Protein 9UKW (pdb70)

Solvent-accessible surface area: 7460 Å² total; per-residue (Å²): 102,16,39,0,33,6,42,7,66,13,37,156,88,16,63,145,110,18,52,123,132,25,58,62,68,18,72,81,68,1,84,123,18,99,130,132,82,62,38,56,10,93,54,95,59,151,141,12,43,0,21,6,48,7,66,8,90,111,114,66,2,60,97,34,34,107,112,21,46,54,28,24,126,119,74,13,82,121,83,64,29,146,22,108,40,113,51,79,100,96,159,69,120,98,110,137,62,130,131,94,85,4,66,10,37,0,127,3,89,13,29,67

Structure (mmCIF, N/CA/C/O backbone):
data_9UKW
#
_entry.id   9UKW
#
loop_
_atom_site.group_PDB
_atom_site.id
_atom_site.type_symbol
_atom_site.label_atom_id
_atom_site.label_alt_id
_atom_site.label_comp_id
_atom_site.label_asym_id
_atom_site.label_entity_id
_atom_site.label_seq_id
_atom_site.pdbx_PDB_ins_code
_atom_site.Cartn_x
_atom_site.Cartn_y
_atom_site.Cartn_z
_atom_site.occupancy
_atom_site.B_iso_or_equiv
_atom_site.auth_seq_id
_atom_site.auth_comp_id
_atom_site.auth_asym_id
_atom_site.auth_atom_id
_atom_site.pdbx_PDB_model_num
ATOM 1 N N . MET A 1 1 ? 3.256 2.238 16.826 1.00 13.05 1 MET A N 1
ATOM 2 C CA . MET A 1 1 ? 3.858 2.438 15.495 1.00 4.34 1 MET A CA 1
ATOM 3 C C . MET A 1 1 ? 3.916 1.099 14.738 1.00 22.22 1 MET A C 1
ATOM 4 O O . MET A 1 1 ? 4.551 0.149 15.205 1.00 63.05 1 MET A O 1
ATOM 20 N N . VAL A 1 2 ? 3.228 1.022 13.580 1.00 72.33 2 VAL A N 1
ATOM 21 C CA . VAL A 1 2 ? 3.244 -0.160 12.693 1.00 50.12 2 VAL A CA 1
ATOM 22 C C . VAL A 1 2 ? 3.689 0.246 11.272 1.00 32.32 2 VAL A C 1
ATOM 23 O O . VAL A 1 2 ? 3.551 1.408 10.869 1.00 71.04 2 VAL A O 1
ATOM 36 N N . GLU A 1 3 ? 4.234 -0.727 10.528 1.00 11.21 3 GLU A N 1
ATOM 37 C CA . GLU A 1 3 ? 4.827 -0.506 9.192 1.00 23.11 3 GLU A CA 1
ATOM 38 C C . GLU A 1 3 ? 3.972 -1.183 8.108 1.00 10.10 3 GLU A C 1
ATOM 39 O O . GLU A 1 3 ? 4.023 -2.409 7.935 1.00 42.24 3 GLU A O 1
ATOM 51 N N . GLY A 1 4 ? 3.167 -0.375 7.404 1.00 24.42 4 GLY A N 1
ATOM 52 C CA . GLY A 1 4 ? 2.283 -0.864 6.348 1.00 24.31 4 GLY A CA 1
ATOM 53 C C . GLY A 1 4 ? 2.981 -1.006 5.014 1.00 50.42 4 GLY A C 1
ATOM 54 O O . GLY A 1 4 ? 2.975 -0.079 4.206 1.00 34.30 4 GLY A O 1
ATOM 58 N N . VAL A 1 5 ? 3.577 -2.181 4.775 1.00 34.34 5 VAL A N 1
ATOM 59 C CA . VAL A 1 5 ? 4.330 -2.464 3.544 1.00 3.13 5 VAL A CA 1
ATOM 60 C C . VAL A 1 5 ? 3.417 -3.189 2.525 1.00 33.11 5 VAL A C 1
ATOM 61 O O . VAL A 1 5 ? 3.354 -4.422 2.451 1.00 32.10 5 VAL A O 1
ATOM 74 N N . LEU A 1 6 ? 2.647 -2.380 1.781 1.00 64.01 6 LEU A N 1
ATOM 75 C CA . LEU A 1 6 ? 1.765 -2.865 0.713 1.00 44.05 6 LEU A CA 1
ATOM 76 C C . LEU A 1 6 ? 2.605 -3.051 -0.560 1.00 44.50 6 LEU A C 1
ATOM 77 O O . LEU A 1 6 ? 3.203 -2.091 -1.066 1.00 60.41 6 LEU A O 1
ATOM 93 N N . THR A 1 7 ? 2.649 -4.290 -1.062 1.00 33.42 7 THR A N 1
ATOM 94 C CA . THR A 1 7 ? 3.469 -4.670 -2.211 1.00 22.44 7 THR A CA 1
ATOM 95 C C . THR A 1 7 ? 2.551 -4.845 -3.418 1.00 12.30 7 THR A C 1
ATOM 96 O O . THR A 1 7 ? 1.655 -5.696 -3.414 1.00 22.43 7 THR A O 1
ATOM 107 N N . ILE A 1 8 ? 2.767 -4.009 -4.424 1.00 5.12 8 ILE A N 1
ATOM 108 C CA . ILE A 1 8 ? 1.926 -3.923 -5.613 1.00 32.44 8 ILE A CA 1
ATOM 109 C C . ILE A 1 8 ? 2.679 -4.530 -6.806 1.00 73.10 8 ILE A C 1
ATOM 110 O O . ILE A 1 8 ? 3.455 -3.849 -7.477 1.00 54.11 8 ILE A O 1
ATOM 126 N N . GLU A 1 9 ? 2.503 -5.842 -7.012 1.00 54.10 9 GLU A N 1
ATOM 127 C CA . GLU A 1 9 ? 3.117 -6.573 -8.126 1.00 23.22 9 GLU A CA 1
ATOM 128 C C . GLU A 1 9 ? 2.193 -6.487 -9.356 1.00 50.42 9 GLU A C 1
ATOM 129 O O . GLU A 1 9 ? 1.096 -7.059 -9.361 1.00 2.20 9 GLU A O 1
ATOM 141 N N . LEU A 1 10 ? 2.608 -5.723 -10.375 1.00 32.44 10 LEU A N 1
ATOM 142 C CA . LEU A 1 10 ? 1.873 -5.632 -11.645 1.00 22.02 10 LEU A CA 1
ATOM 143 C C . LEU A 1 10 ? 2.381 -6.733 -12.572 1.00 51.12 10 LEU A C 1
ATOM 144 O O . LEU A 1 10 ? 3.600 -6.916 -12.722 1.00 31.44 10 LEU A O 1
ATOM 160 N N . SER A 1 11 ? 1.429 -7.471 -13.157 1.00 23.32 11 SER A N 1
ATOM 161 C CA . SER A 1 11 ? 1.690 -8.584 -14.064 1.00 51.53 11 SER A CA 1
ATOM 162 C C . SER A 1 11 ? 2.468 -8.117 -15.305 1.00 44.04 11 SER A C 1
ATOM 163 O O . SER A 1 11 ? 2.339 -6.967 -15.733 1.00 63.11 11 SER A O 1
ATOM 171 N N . ASP A 1 12 ? 3.260 -9.027 -15.879 1.00 75.34 12 ASP A N 1
ATOM 172 C CA . ASP A 1 12 ? 4.086 -8.749 -17.080 1.00 53.22 12 ASP A CA 1
ATOM 173 C C . ASP A 1 12 ? 3.222 -8.416 -18.312 1.00 53.25 12 ASP A C 1
ATOM 174 O O . ASP A 1 12 ? 3.705 -7.803 -19.272 1.00 60.23 12 ASP A O 1
ATOM 183 N N . SER A 1 13 ? 1.949 -8.839 -18.275 1.00 34.51 13 SER A N 1
ATOM 184 C CA . SER A 1 13 ? 1.010 -8.683 -19.394 1.00 32.10 13 SER A CA 1
ATOM 185 C C . SER A 1 13 ? 0.182 -7.379 -19.303 1.00 63.50 13 SER A C 1
ATOM 186 O O . SER A 1 13 ? -0.582 -7.082 -20.230 1.00 52.52 13 SER A O 1
ATOM 194 N N . VAL A 1 14 ? 0.336 -6.589 -18.203 1.00 52.23 14 VAL A N 1
ATOM 195 C CA . VAL A 1 14 ? -0.383 -5.295 -18.065 1.00 42.51 14 VAL A CA 1
ATOM 196 C C . VAL A 1 14 ? 0.169 -4.279 -19.100 1.00 0.12 14 VAL A C 1
ATOM 197 O O . VAL A 1 14 ? 1.389 -4.240 -19.328 1.00 53.11 14 VAL A O 1
ATOM 210 N N . PRO A 1 15 ? -0.715 -3.486 -19.797 1.00 24.10 15 PRO A N 1
ATOM 211 C CA . PRO A 1 15 ? -0.275 -2.362 -20.660 1.00 74.42 15 PRO A CA 1
ATOM 212 C C . PRO A 1 15 ? 0.638 -1.355 -19.923 1.00 62.35 15 PRO A C 1
ATOM 213 O O . PRO A 1 15 ? 0.561 -1.209 -18.693 1.00 54.22 15 PRO A O 1
ATOM 224 N N . GLU A 1 16 ? 1.487 -0.668 -20.703 1.00 43.31 16 GLU A N 1
ATOM 225 C CA . GLU A 1 16 ? 2.395 0.387 -20.207 1.00 72.41 16 GLU A CA 1
ATOM 226 C C . GLU A 1 16 ? 1.595 1.547 -19.577 1.00 63.20 16 GLU A C 1
ATOM 227 O O . GLU A 1 16 ? 2.098 2.236 -18.690 1.00 62.44 16 GLU A O 1
ATOM 239 N N . GLU A 1 17 ? 0.334 1.723 -20.059 1.00 14.22 17 GLU A N 1
ATOM 240 C CA . GLU A 1 17 ? -0.656 2.664 -19.493 1.00 11.12 17 GLU A CA 1
ATOM 241 C C . GLU A 1 17 ? -0.834 2.419 -17.987 1.00 12.24 17 GLU A C 1
ATOM 242 O O . GLU A 1 17 ? -0.737 3.346 -17.195 1.00 43.45 17 GLU A O 1
ATOM 254 N N . VAL A 1 18 ? -1.052 1.137 -17.626 1.00 42.35 18 VAL A N 1
ATOM 255 C CA . VAL A 1 18 ? -1.288 0.711 -16.237 1.00 52.53 18 VAL A CA 1
ATOM 256 C C . VAL A 1 18 ? -0.081 1.064 -15.348 1.00 64.43 18 VAL A C 1
ATOM 257 O O . VAL A 1 18 ? -0.255 1.533 -14.231 1.00 54.32 18 VAL A O 1
ATOM 270 N N . LYS A 1 19 ? 1.138 0.892 -15.891 1.00 41.34 19 LYS A N 1
ATOM 271 C CA . LYS A 1 19 ? 2.382 1.220 -15.168 1.00 64.43 19 LYS A CA 1
ATOM 272 C C . LYS A 1 19 ? 2.452 2.728 -14.843 1.00 35.22 19 LYS A C 1
ATOM 273 O O . LYS A 1 19 ? 2.628 3.114 -13.685 1.00 31.43 19 LYS A O 1
ATOM 292 N N . GLU A 1 20 ? 2.241 3.554 -15.882 1.00 31.15 20 GLU A N 1
ATOM 293 C CA . GLU A 1 20 ? 2.372 5.027 -15.807 1.00 64.22 20 GLU A CA 1
ATOM 294 C C . GLU A 1 20 ? 1.284 5.657 -14.911 1.00 22.32 20 GLU A C 1
ATOM 295 O O . GLU A 1 20 ? 1.581 6.498 -14.064 1.00 50.10 20 GLU A O 1
ATOM 307 N N . LYS A 1 21 ? 0.037 5.195 -15.084 1.00 1.22 21 LYS A N 1
ATOM 308 C CA . LYS A 1 21 ? -1.154 5.797 -14.450 1.00 60.00 21 LYS A CA 1
ATOM 309 C C . LYS A 1 21 ? -1.317 5.355 -12.987 1.00 1.41 21 LYS A C 1
ATOM 310 O O . LYS A 1 21 ? -1.705 6.173 -12.141 1.00 51.13 21 LYS A O 1
ATOM 329 N N . VAL A 1 22 ? -1.035 4.063 -12.694 1.00 1.31 22 VAL A N 1
ATOM 330 C CA . VAL A 1 22 ? -1.060 3.551 -11.310 1.00 44.22 22 VAL A CA 1
ATOM 331 C C . VAL A 1 22 ? 0.049 4.228 -10.489 1.00 55.44 22 VAL A C 1
ATOM 332 O O . VAL A 1 22 ? -0.221 4.692 -9.391 1.00 73.44 22 VAL A O 1
ATOM 345 N N . LYS A 1 23 ? 1.276 4.341 -11.054 1.00 54.25 23 LYS A N 1
ATOM 346 C CA . LYS A 1 23 ? 2.385 5.063 -10.381 1.00 42.22 23 LYS A CA 1
ATOM 347 C C . LYS A 1 23 ? 2.057 6.551 -10.191 1.00 42.31 23 LYS A C 1
ATOM 348 O O . LYS A 1 23 ? 2.371 7.111 -9.152 1.00 61.43 23 LYS A O 1
ATOM 367 N N . ALA A 1 24 ? 1.400 7.169 -11.189 1.00 11.42 24 ALA A N 1
ATOM 368 C CA . ALA A 1 24 ? 0.995 8.588 -11.117 1.00 52.12 24 ALA A CA 1
ATOM 369 C C . ALA A 1 24 ? 0.097 8.829 -9.891 1.00 50.25 24 ALA A C 1
ATOM 370 O O . ALA A 1 24 ? 0.357 9.727 -9.096 1.00 14.13 24 ALA A O 1
ATOM 377 N N . THR A 1 25 ? -0.910 7.954 -9.722 1.00 11.31 25 THR A N 1
ATOM 378 C CA . THR A 1 25 ? -1.907 8.057 -8.648 1.00 15.33 25 THR A CA 1
ATOM 379 C C . THR A 1 25 ? -1.324 7.670 -7.266 1.00 23.43 25 THR A C 1
ATOM 380 O O . THR A 1 25 ? -1.507 8.408 -6.301 1.00 24.11 25 THR A O 1
ATOM 391 N N . VAL A 1 26 ? -0.604 6.524 -7.202 1.00 72.32 26 VAL A N 1
ATOM 392 C CA . VAL A 1 26 ? 0.006 6.009 -5.951 1.00 23.11 26 VAL A CA 1
ATOM 393 C C . VAL A 1 26 ? 1.001 7.032 -5.390 1.00 72.34 26 VAL A C 1
ATOM 394 O O . VAL A 1 26 ? 0.878 7.443 -4.240 1.00 41.41 26 VAL A O 1
ATOM 407 N N . GLU A 1 27 ? 1.940 7.481 -6.242 1.00 61.32 27 GLU A N 1
ATOM 408 C CA . GLU A 1 27 ? 2.977 8.454 -5.848 1.00 42.20 27 GLU A CA 1
ATOM 409 C C . GLU A 1 27 ? 2.374 9.847 -5.582 1.00 75.32 27 GLU A C 1
ATOM 410 O O . GLU A 1 27 ? 2.969 10.630 -4.852 1.00 25.34 27 GLU A O 1
ATOM 422 N N . GLU A 1 28 ? 1.200 10.149 -6.185 1.00 63.53 28 GLU A N 1
ATOM 423 C CA . GLU A 1 28 ? 0.455 11.402 -5.924 1.00 52.50 28 GLU A CA 1
ATOM 424 C C . GLU A 1 28 ? -0.096 11.413 -4.493 1.00 52.12 28 GLU A C 1
ATOM 425 O O . GLU A 1 28 ? 0.317 12.239 -3.676 1.00 41.53 28 GLU A O 1
ATOM 437 N N . LEU A 1 29 ? -1.000 10.455 -4.196 1.00 62.40 29 LEU A N 1
ATOM 438 C CA . LEU A 1 29 ? -1.686 10.368 -2.896 1.00 44.33 29 LEU A CA 1
ATOM 439 C C . LEU A 1 29 ? -0.690 10.120 -1.759 1.00 31.23 29 LEU A C 1
ATOM 440 O O . LEU A 1 29 ? -0.928 10.537 -0.635 1.00 43.21 29 LEU A O 1
ATOM 456 N N . ALA A 1 30 ? 0.434 9.454 -2.090 1.00 72.33 30 ALA A N 1
ATOM 457 C CA . ALA A 1 30 ? 1.506 9.148 -1.135 1.00 74.11 30 ALA A CA 1
ATOM 458 C C . ALA A 1 30 ? 2.357 10.380 -0.822 1.00 42.23 30 ALA A C 1
ATOM 459 O O . ALA A 1 30 ? 2.738 10.576 0.324 1.00 2.15 30 ALA A O 1
ATOM 466 N N . GLU A 1 31 ? 2.663 11.189 -1.861 1.00 30.50 31 GLU A N 1
ATOM 467 C CA . GLU A 1 31 ? 3.420 12.453 -1.717 1.00 72.05 31 GLU A CA 1
ATOM 468 C C . GLU A 1 31 ? 2.647 13.426 -0.826 1.00 54.44 31 GLU A C 1
ATOM 469 O O . GLU A 1 31 ? 3.202 13.987 0.126 1.00 1.32 31 GLU A O 1
ATOM 481 N N . ARG A 1 32 ? 1.350 13.580 -1.148 1.00 21.34 32 ARG A N 1
ATOM 482 C CA . ARG A 1 32 ? 0.445 14.479 -0.430 1.00 2.41 32 ARG A CA 1
ATOM 483 C C . ARG A 1 32 ? 0.243 13.988 1.021 1.00 45.41 32 ARG A C 1
ATOM 484 O O . ARG A 1 32 ? 0.418 14.755 1.951 1.00 55.00 32 ARG A O 1
ATOM 505 N N . ALA A 1 33 ? -0.059 12.680 1.195 1.00 13.15 33 ALA A N 1
ATOM 506 C CA . ALA A 1 33 ? -0.303 12.078 2.535 1.00 4.33 33 ALA A CA 1
ATOM 507 C C . ALA A 1 33 ? 0.959 12.096 3.418 1.00 72.12 33 ALA A C 1
ATOM 508 O O . ALA A 1 33 ? 0.860 12.233 4.636 1.00 50.01 33 ALA A O 1
ATOM 515 N N . ARG A 1 34 ? 2.141 11.956 2.792 1.00 31.02 34 ARG A N 1
ATOM 516 C CA . ARG A 1 34 ? 3.430 12.005 3.508 1.00 34.02 34 ARG A CA 1
ATOM 517 C C . ARG A 1 34 ? 3.662 13.413 4.079 1.00 71.22 34 ARG A C 1
ATOM 518 O O . ARG A 1 34 ? 4.061 13.580 5.233 1.00 23.43 34 ARG A O 1
ATOM 539 N N . LYS A 1 35 ? 3.355 14.402 3.240 1.00 4.00 35 LYS A N 1
ATOM 540 C CA . LYS A 1 35 ? 3.583 15.827 3.507 1.00 54.21 35 LYS A CA 1
ATOM 541 C C . LYS A 1 35 ? 2.588 16.379 4.547 1.00 60.22 35 LYS A C 1
ATOM 542 O O . LYS A 1 35 ? 2.978 17.095 5.473 1.00 44.44 35 LYS A O 1
ATOM 561 N N . GLU A 1 36 ? 1.308 16.007 4.401 1.00 45.14 36 GLU A N 1
ATOM 562 C CA . GLU A 1 36 ? 0.202 16.557 5.210 1.00 23.51 36 GLU A CA 1
ATOM 563 C C . GLU A 1 36 ? 0.079 15.839 6.570 1.00 41.40 36 GLU A C 1
ATOM 564 O O . GLU A 1 36 ? -0.188 16.478 7.592 1.00 4.14 36 GLU A O 1
ATOM 576 N N . MET A 1 37 ? 0.269 14.505 6.572 1.00 13.01 37 MET A N 1
ATOM 577 C CA . MET A 1 37 ? 0.112 13.673 7.794 1.00 13.12 37 MET A CA 1
ATOM 578 C C . MET A 1 37 ? 1.462 13.515 8.531 1.00 4.35 37 MET A C 1
ATOM 579 O O . MET A 1 37 ? 1.485 13.125 9.701 1.00 52.30 37 MET A O 1
ATOM 593 N N . GLY A 1 38 ? 2.580 13.828 7.834 1.00 52.31 38 GLY A N 1
ATOM 594 C CA . GLY A 1 38 ? 3.924 13.807 8.438 1.00 23.42 38 GLY A CA 1
ATOM 595 C C . GLY A 1 38 ? 4.404 12.406 8.800 1.00 54.30 38 GLY A C 1
ATOM 596 O O . GLY A 1 38 ? 4.898 12.176 9.911 1.00 71.33 38 GLY A O 1
ATOM 600 N N . LEU A 1 39 ? 4.256 11.465 7.853 1.00 72.50 39 LEU A N 1
ATOM 601 C CA . LEU A 1 39 ? 4.573 10.030 8.063 1.00 11.44 39 LEU A CA 1
ATOM 602 C C . LEU A 1 39 ? 5.622 9.551 7.059 1.00 25.15 39 LEU A C 1
ATOM 603 O O . LEU A 1 39 ? 5.950 10.268 6.113 1.00 14.32 39 LEU A O 1
ATOM 619 N N . GLU A 1 40 ? 6.159 8.338 7.277 1.00 42.44 40 GLU A N 1
ATOM 620 C CA . GLU A 1 40 ? 7.250 7.788 6.452 1.00 22.42 40 GLU A CA 1
ATOM 621 C C . GLU A 1 40 ? 6.631 6.895 5.356 1.00 72.43 40 GLU A C 1
ATOM 622 O O . GLU A 1 40 ? 6.698 5.663 5.416 1.00 3.15 40 GLU A O 1
ATOM 634 N N . VAL A 1 41 ? 5.975 7.548 4.375 1.00 35.33 41 VAL A N 1
ATOM 635 C CA . VAL A 1 41 ? 5.318 6.861 3.251 1.00 55.43 41 VAL A CA 1
ATOM 636 C C . VAL A 1 41 ? 6.350 6.637 2.129 1.00 5.21 41 VAL A C 1
ATOM 637 O O . VAL A 1 41 ? 6.584 7.516 1.289 1.00 71.02 41 VAL A O 1
ATOM 650 N N . LYS A 1 42 ? 7.021 5.491 2.201 1.00 63.33 42 LYS A N 1
ATOM 651 C CA . LYS A 1 42 ? 8.099 5.103 1.286 1.00 65.13 42 LYS A CA 1
ATOM 652 C C . LYS A 1 42 ? 7.527 4.519 -0.013 1.00 73.24 42 LYS A C 1
ATOM 653 O O . LYS A 1 42 ? 6.811 3.518 0.014 1.00 33.52 42 LYS A O 1
ATOM 672 N N . ILE A 1 43 ? 7.829 5.167 -1.147 1.00 61.35 43 ILE A N 1
ATOM 673 C CA . ILE A 1 43 ? 7.487 4.657 -2.489 1.00 5.31 43 ILE A CA 1
ATOM 674 C C . ILE A 1 43 ? 8.745 4.077 -3.152 1.00 70.41 43 ILE A C 1
ATOM 675 O O . ILE A 1 43 ? 9.843 4.638 -3.024 1.00 11.44 43 ILE A O 1
ATOM 691 N N . GLU A 1 44 ? 8.557 2.960 -3.865 1.00 52.43 44 GLU A N 1
ATOM 692 C CA . GLU A 1 44 ? 9.622 2.227 -4.553 1.00 12.12 44 GLU A CA 1
ATOM 693 C C . GLU A 1 44 ? 9.001 1.419 -5.716 1.00 45.04 44 GLU A C 1
ATOM 694 O O . GLU A 1 44 ? 7.777 1.268 -5.787 1.00 33.05 44 GLU A O 1
ATOM 706 N N . GLU A 1 45 ? 9.849 0.952 -6.646 1.00 34.42 45 GLU A N 1
ATOM 707 C CA . GLU A 1 45 ? 9.464 -0.012 -7.690 1.00 63.00 45 GLU A CA 1
ATOM 708 C C . GLU A 1 45 ? 10.697 -0.850 -8.071 1.00 62.04 45 GLU A C 1
ATOM 709 O O . GLU A 1 45 ? 11.696 -0.305 -8.552 1.00 15.41 45 GLU A O 1
ATOM 721 N N . LYS A 1 46 ? 10.635 -2.165 -7.803 1.00 13.31 46 LYS A N 1
ATOM 722 C CA . LYS A 1 46 ? 11.682 -3.127 -8.187 1.00 52.40 46 LYS A CA 1
ATOM 723 C C . LYS A 1 46 ? 11.187 -3.916 -9.416 1.00 42.34 46 LYS A C 1
ATOM 724 O O . LYS A 1 46 ? 10.364 -4.823 -9.279 1.00 73.05 46 LYS A O 1
ATOM 743 N N . ASP A 1 47 ? 11.664 -3.508 -10.607 1.00 44.30 47 ASP A N 1
ATOM 744 C CA . ASP A 1 47 ? 11.468 -4.237 -11.888 1.00 34.04 47 ASP A CA 1
ATOM 745 C C . ASP A 1 47 ? 9.970 -4.373 -12.276 1.00 51.00 47 ASP A C 1
ATOM 746 O O . ASP A 1 47 ? 9.556 -5.336 -12.933 1.00 34.20 47 ASP A O 1
ATOM 755 N N . GLY A 1 48 ? 9.165 -3.360 -11.903 1.00 51.34 48 GLY A N 1
ATOM 756 C CA . GLY A 1 48 ? 7.719 -3.342 -12.193 1.00 1.10 48 GLY A CA 1
ATOM 757 C C . GLY A 1 48 ? 6.862 -3.615 -10.965 1.00 71.42 48 GLY A C 1
ATOM 758 O O . GLY A 1 48 ? 5.655 -3.338 -10.972 1.00 12.12 48 GLY A O 1
ATOM 762 N N . VAL A 1 49 ? 7.491 -4.180 -9.917 1.00 11.31 49 VAL A N 1
ATOM 763 C CA . VAL A 1 49 ? 6.833 -4.478 -8.637 1.00 51.12 49 VAL A CA 1
ATOM 764 C C . VAL A 1 49 ? 6.924 -3.238 -7.716 1.00 24.23 49 VAL A C 1
ATOM 765 O O . VAL A 1 49 ? 7.954 -3.006 -7.072 1.00 42.42 49 VAL A O 1
ATOM 778 N N . ILE A 1 50 ? 5.850 -2.431 -7.706 1.00 0.22 50 ILE A N 1
ATOM 779 C CA . ILE A 1 50 ? 5.734 -1.210 -6.874 1.00 40.34 50 ILE A CA 1
ATOM 780 C C . ILE A 1 50 ? 5.650 -1.607 -5.376 1.00 23.21 50 ILE A C 1
ATOM 781 O O . ILE A 1 50 ? 5.227 -2.721 -5.048 1.00 32.41 50 ILE A O 1
ATOM 797 N N . THR A 1 51 ? 6.086 -0.715 -4.480 1.00 13.13 51 THR A N 1
ATOM 798 C CA . THR A 1 51 ? 6.037 -0.923 -3.027 1.00 51.25 51 THR A CA 1
ATOM 799 C C . THR A 1 51 ? 5.714 0.417 -2.342 1.00 20.24 51 THR A C 1
ATOM 800 O O . THR A 1 51 ? 6.456 1.392 -2.509 1.00 45.50 51 THR A O 1
ATOM 811 N N . VAL A 1 52 ? 4.577 0.473 -1.624 1.00 64.33 52 VAL A N 1
ATOM 812 C CA . VAL A 1 52 ? 4.204 1.613 -0.773 1.00 64.22 52 VAL A CA 1
ATOM 813 C C . VAL A 1 52 ? 4.256 1.158 0.703 1.00 2.11 52 VAL A C 1
ATOM 814 O O . VAL A 1 52 ? 3.325 0.535 1.232 1.00 42.31 52 VAL A O 1
ATOM 827 N N . LYS A 1 53 ? 5.415 1.393 1.328 1.00 63.23 53 LYS A N 1
ATOM 828 C CA . LYS A 1 53 ? 5.661 1.084 2.733 1.00 44.25 53 LYS A CA 1
ATOM 829 C C . LYS A 1 53 ? 5.365 2.334 3.585 1.00 65.32 53 LYS A C 1
ATOM 830 O O . LYS A 1 53 ? 6.248 3.154 3.849 1.00 32.31 53 LYS A O 1
ATOM 849 N N . ALA A 1 54 ? 4.081 2.506 3.931 1.00 71.42 54 ALA A N 1
ATOM 850 C CA . ALA A 1 54 ? 3.603 3.619 4.765 1.00 65.02 54 ALA A CA 1
ATOM 851 C C . ALA A 1 54 ? 3.780 3.284 6.260 1.00 20.44 54 ALA A C 1
ATOM 852 O O . ALA A 1 54 ? 2.995 2.525 6.839 1.00 34.35 54 ALA A O 1
ATOM 859 N N . LYS A 1 55 ? 4.849 3.820 6.852 1.00 54.32 55 LYS A N 1
ATOM 860 C CA . LYS A 1 55 ? 5.152 3.670 8.281 1.00 63.22 55 LYS A CA 1
ATOM 861 C C . LYS A 1 55 ? 4.506 4.826 9.073 1.00 65.34 55 LYS A C 1
ATOM 862 O O . LYS A 1 55 ? 4.687 6.006 8.732 1.00 32.43 55 LYS A O 1
ATOM 881 N N . GLY A 1 56 ? 3.752 4.468 10.115 1.00 32.55 56 GLY A N 1
ATOM 882 C CA . GLY A 1 56 ? 3.095 5.426 11.001 1.00 5.30 56 GLY A CA 1
ATOM 883 C C . GLY A 1 56 ? 2.520 4.703 12.202 1.00 72.45 56 GLY A C 1
ATOM 884 O O . GLY A 1 56 ? 3.061 3.676 12.606 1.00 50.21 56 GLY A O 1
ATOM 888 N N . GLU A 1 57 ? 1.432 5.220 12.786 1.00 33.13 57 GLU A N 1
ATOM 889 C CA . GLU A 1 57 ? 0.697 4.508 13.860 1.00 34.30 57 GLU A CA 1
ATOM 890 C C . GLU A 1 57 ? -0.399 3.614 13.243 1.00 70.32 57 GLU A C 1
ATOM 891 O O . GLU A 1 57 ? -0.715 3.765 12.065 1.00 1.24 57 GLU A O 1
ATOM 903 N N . GLU A 1 58 ? -0.942 2.676 14.052 1.00 42.50 58 GLU A N 1
ATOM 904 C CA . GLU A 1 58 ? -2.038 1.766 13.667 1.00 55.11 58 GLU A CA 1
ATOM 905 C C . GLU A 1 58 ? -3.203 2.513 12.988 1.00 12.13 58 GLU A C 1
ATOM 906 O O . GLU A 1 58 ? -3.576 2.162 11.876 1.00 65.23 58 GLU A O 1
ATOM 918 N N . GLU A 1 59 ? -3.709 3.576 13.649 1.00 73.24 59 GLU A N 1
ATOM 919 C CA . GLU A 1 59 ? -4.849 4.379 13.152 1.00 14.05 59 GLU A CA 1
ATOM 920 C C . GLU A 1 59 ? -4.543 4.983 11.761 1.00 71.11 59 GLU A C 1
ATOM 921 O O . GLU A 1 59 ? -5.392 4.974 10.865 1.00 11.41 59 GLU A O 1
ATOM 933 N N . LYS A 1 60 ? -3.292 5.450 11.596 1.00 75.25 60 LYS A N 1
ATOM 934 C CA . LYS A 1 60 ? -2.806 6.060 10.350 1.00 22.25 60 LYS A CA 1
ATOM 935 C C . LYS A 1 60 ? -2.755 5.034 9.205 1.00 22.14 60 LYS A C 1
ATOM 936 O O . LYS A 1 60 ? -3.427 5.197 8.183 1.00 51.33 60 LYS A O 1
ATOM 955 N N . VAL A 1 61 ? -1.967 3.970 9.427 1.00 2.11 61 VAL A N 1
ATOM 956 C CA . VAL A 1 61 ? -1.658 2.934 8.429 1.00 11.11 61 VAL A CA 1
ATOM 957 C C . VAL A 1 61 ? -2.926 2.193 7.970 1.00 53.43 61 VAL A C 1
ATOM 958 O O . VAL A 1 61 ? -3.084 1.905 6.777 1.00 1.44 61 VAL A O 1
ATOM 971 N N . LYS A 1 62 ? -3.833 1.912 8.923 1.00 12.42 62 LYS A N 1
ATOM 972 C CA . LYS A 1 62 ? -5.083 1.197 8.627 1.00 55.32 62 LYS A CA 1
ATOM 973 C C . LYS A 1 62 ? -6.094 2.112 7.923 1.00 21.21 62 LYS A C 1
ATOM 974 O O . LYS A 1 62 ? -6.900 1.624 7.131 1.00 4.05 62 LYS A O 1
ATOM 993 N N . LYS A 1 63 ? -6.041 3.432 8.194 1.00 44.15 63 LYS A N 1
ATOM 994 C CA . LYS A 1 63 ? -6.852 4.420 7.451 1.00 50.12 63 LYS A CA 1
ATOM 995 C C . LYS A 1 63 ? -6.420 4.453 5.972 1.00 2.04 63 LYS A C 1
ATOM 996 O O . LYS A 1 63 ? -7.266 4.387 5.074 1.00 10.12 63 LYS A O 1
ATOM 1015 N N . PHE A 1 64 ? -5.090 4.506 5.735 1.00 21.32 64 PHE A N 1
ATOM 1016 C CA . PHE A 1 64 ? -4.517 4.478 4.372 1.00 63.42 64 PHE A CA 1
ATOM 1017 C C . PHE A 1 64 ? -4.759 3.125 3.699 1.00 44.03 64 PHE A C 1
ATOM 1018 O O . PHE A 1 64 ? -4.864 3.060 2.481 1.00 62.33 64 PHE A O 1
ATOM 1035 N N . PHE A 1 65 ? -4.850 2.052 4.506 1.00 74.30 65 PHE A N 1
ATOM 1036 C CA . PHE A 1 65 ? -5.183 0.709 4.008 1.00 21.14 65 PHE A CA 1
ATOM 1037 C C . PHE A 1 65 ? -6.597 0.711 3.395 1.00 54.42 65 PHE A C 1
ATOM 1038 O O . PHE A 1 65 ? -6.803 0.154 2.322 1.00 42.13 65 PHE A O 1
ATOM 1055 N N . GLU A 1 66 ? -7.548 1.388 4.076 1.00 41.45 66 GLU A N 1
ATOM 1056 C CA . GLU A 1 66 ? -8.941 1.516 3.597 1.00 4.21 66 GLU A CA 1
ATOM 1057 C C . GLU A 1 66 ? -9.005 2.353 2.300 1.00 13.12 66 GLU A C 1
ATOM 1058 O O . GLU A 1 66 ? -9.750 2.014 1.381 1.00 14.34 66 GLU A O 1
ATOM 1070 N N . GLU A 1 67 ? -8.197 3.432 2.241 1.00 74.24 67 GLU A N 1
ATOM 1071 C CA . GLU A 1 67 ? -8.182 4.365 1.093 1.00 72.31 67 GLU A CA 1
ATOM 1072 C C . GLU A 1 67 ? -7.557 3.722 -0.162 1.00 44.40 67 GLU A C 1
ATOM 1073 O O . GLU A 1 67 ? -8.104 3.852 -1.266 1.00 45.52 67 GLU A O 1
ATOM 1085 N N . VAL A 1 68 ? -6.423 3.014 0.026 1.00 4.32 68 VAL A N 1
ATOM 1086 C CA . VAL A 1 68 ? -5.709 2.326 -1.066 1.00 53.30 68 VAL A CA 1
ATOM 1087 C C . VAL A 1 68 ? -6.550 1.141 -1.587 1.00 12.24 68 VAL A C 1
ATOM 1088 O O . VAL A 1 68 ? -6.675 0.977 -2.797 1.00 21.54 68 VAL A O 1
ATOM 1101 N N . ILE A 1 69 ? -7.153 0.359 -0.664 1.00 65.33 69 ILE A N 1
ATOM 1102 C CA . ILE A 1 69 ? -8.002 -0.807 -1.015 1.00 72.23 69 ILE A CA 1
ATOM 1103 C C . ILE A 1 69 ? -9.252 -0.360 -1.806 1.00 54.21 69 ILE A C 1
ATOM 1104 O O . ILE A 1 69 ? -9.579 -0.969 -2.827 1.00 60.42 69 ILE A O 1
ATOM 1120 N N . ALA A 1 70 ? -9.898 0.732 -1.352 1.00 71.23 70 ALA A N 1
ATOM 1121 C CA . ALA A 1 70 ? -11.082 1.303 -2.020 1.00 64.30 70 ALA A CA 1
ATOM 1122 C C . ALA A 1 70 ? -10.719 1.793 -3.437 1.00 25.55 70 ALA A C 1
ATOM 1123 O O . ALA A 1 70 ? -11.463 1.564 -4.399 1.00 73.41 70 ALA A O 1
ATOM 1130 N N . ALA A 1 71 ? -9.534 2.418 -3.548 1.00 24.33 71 ALA A N 1
ATOM 1131 C CA . ALA A 1 71 ? -9.005 2.940 -4.816 1.00 34.03 71 ALA A CA 1
ATOM 1132 C C . ALA A 1 71 ? -8.712 1.806 -5.820 1.00 50.41 71 ALA A C 1
ATOM 1133 O O . ALA A 1 71 ? -9.165 1.868 -6.970 1.00 75.01 71 ALA A O 1
ATOM 1140 N N . LEU A 1 72 ? -7.982 0.757 -5.368 1.00 14.21 72 LEU A N 1
ATOM 1141 C CA . LEU A 1 72 ? -7.518 -0.324 -6.259 1.00 52.20 72 LEU A CA 1
ATOM 1142 C C . LEU A 1 72 ? -8.676 -1.216 -6.723 1.00 11.03 72 LEU A C 1
ATOM 1143 O O . LEU A 1 72 ? -8.650 -1.679 -7.856 1.00 2.31 72 LEU A O 1
ATOM 1159 N N . LYS A 1 73 ? -9.691 -1.436 -5.845 1.00 2.20 73 LYS A N 1
ATOM 1160 C CA . LYS A 1 73 ? -10.858 -2.292 -6.179 1.00 23.03 73 LYS A CA 1
ATOM 1161 C C . LYS A 1 73 ? -11.777 -1.563 -7.168 1.00 45.21 73 LYS A C 1
ATOM 1162 O O . LYS A 1 73 ? -12.422 -2.197 -8.007 1.00 31.12 73 LYS A O 1
ATOM 1181 N N . LYS A 1 74 ? -11.837 -0.220 -7.026 1.00 65.13 74 LYS A N 1
ATOM 1182 C CA . LYS A 1 74 ? -12.597 0.660 -7.924 1.00 74.01 74 LYS A CA 1
ATOM 1183 C C . LYS A 1 74 ? -12.028 0.578 -9.350 1.00 34.30 74 LYS A C 1
ATOM 1184 O O . LYS A 1 74 ? -12.754 0.250 -10.289 1.00 41.12 74 LYS A O 1
ATOM 1203 N N . ILE A 1 75 ? -10.702 0.823 -9.470 1.00 41.34 75 ILE A N 1
ATOM 1204 C CA . ILE A 1 75 ? -9.970 0.778 -10.754 1.00 74.15 75 ILE A CA 1
ATOM 1205 C C . ILE A 1 75 ? -9.999 -0.656 -11.346 1.00 43.53 75 ILE A C 1
ATOM 1206 O O . ILE A 1 75 ? -10.153 -0.839 -12.559 1.00 64.03 75 ILE A O 1
ATOM 1222 N N . ALA A 1 76 ? -9.895 -1.657 -10.456 1.00 22.42 76 ALA A N 1
ATOM 1223 C CA . ALA A 1 76 ? -9.910 -3.085 -10.824 1.00 1.12 76 ALA A CA 1
ATOM 1224 C C . ALA A 1 76 ? -11.229 -3.476 -11.504 1.00 63.42 76 ALA A C 1
ATOM 1225 O O . ALA A 1 76 ? -11.234 -4.120 -12.554 1.00 33.32 76 ALA A O 1
ATOM 1232 N N . ALA A 1 77 ? -12.342 -3.048 -10.899 1.00 13.11 77 ALA A N 1
ATOM 1233 C CA . ALA A 1 77 ? -13.685 -3.438 -11.336 1.00 52.32 77 ALA A CA 1
ATOM 1234 C C . ALA A 1 77 ? -14.072 -2.753 -12.656 1.00 3.13 77 ALA A C 1
ATOM 1235 O O . ALA A 1 77 ? -14.545 -3.413 -13.584 1.00 20.14 77 ALA A O 1
ATOM 1242 N N . GLU A 1 78 ? -13.836 -1.430 -12.737 1.00 20.51 78 GLU A N 1
ATOM 1243 C CA . GLU A 1 78 ? -14.254 -0.609 -13.895 1.00 11.02 78 GLU A CA 1
ATOM 1244 C C . GLU A 1 78 ? -13.416 -0.918 -15.155 1.00 11.23 78 GLU A C 1
ATOM 1245 O O . GLU A 1 78 ? -13.927 -0.840 -16.275 1.00 20.53 78 GLU A O 1
ATOM 1257 N N . ASN A 1 79 ? -12.136 -1.282 -14.961 1.00 44.42 79 ASN A N 1
ATOM 1258 C CA . ASN A 1 79 ? -11.210 -1.571 -16.079 1.00 45.53 79 ASN A CA 1
ATOM 1259 C C . ASN A 1 79 ? -11.147 -3.073 -16.407 1.00 41.45 79 ASN A C 1
ATOM 1260 O O . ASN A 1 79 ? -10.689 -3.445 -17.494 1.00 65.23 79 ASN A O 1
ATOM 1271 N N . GLY A 1 80 ? -11.610 -3.923 -15.475 1.00 2.41 80 GLY A N 1
ATOM 1272 C CA . GLY A 1 80 ? -11.590 -5.383 -15.669 1.00 21.11 80 GLY A CA 1
ATOM 1273 C C . GLY A 1 80 ? -10.218 -5.995 -15.404 1.00 33.31 80 GLY A C 1
ATOM 1274 O O . GLY A 1 80 ? -9.801 -6.940 -16.083 1.00 64.23 80 GLY A 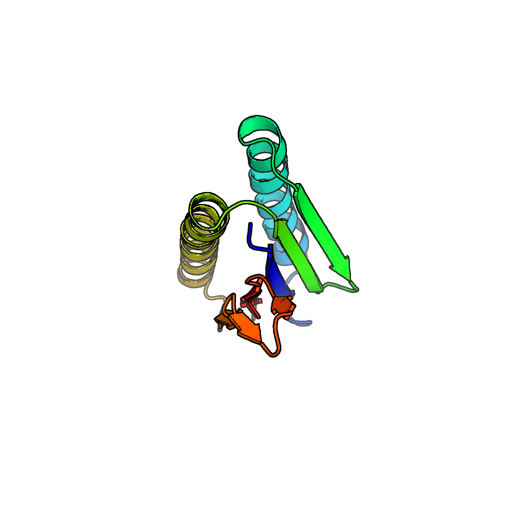O 1
ATOM 1278 N N . LEU A 1 81 ? -9.512 -5.426 -14.422 1.00 60.11 81 LEU A N 1
ATOM 1279 C CA . LEU A 1 81 ? -8.176 -5.878 -13.985 1.00 72.34 81 LEU A CA 1
ATOM 1280 C C . LEU A 1 81 ? -8.329 -6.627 -12.654 1.00 72.53 81 LEU A C 1
ATOM 1281 O O . LEU A 1 81 ? -8.911 -6.090 -11.716 1.00 74.15 81 LEU A O 1
ATOM 1297 N N . LYS A 1 82 ? -7.835 -7.871 -12.583 1.00 1.43 82 LYS A N 1
ATOM 1298 C CA . LYS A 1 82 ? -7.910 -8.684 -11.361 1.00 23.45 82 LYS A CA 1
ATOM 1299 C C . LYS A 1 82 ? -6.833 -8.245 -10.368 1.00 65.41 82 LYS A C 1
ATOM 1300 O O . LYS A 1 82 ? -5.662 -8.584 -10.535 1.00 13.24 82 LYS A O 1
ATOM 1319 N N . VAL A 1 83 ? -7.212 -7.438 -9.371 1.00 2.23 83 VAL A N 1
ATOM 1320 C CA . VAL A 1 83 ? -6.371 -7.234 -8.184 1.00 74.23 83 VAL A CA 1
ATOM 1321 C C . VAL A 1 83 ? -6.791 -8.287 -7.152 1.00 60.11 83 VAL A C 1
ATOM 1322 O O . VAL A 1 83 ? -7.766 -8.096 -6.417 1.00 33.04 83 VAL A O 1
ATOM 1335 N N . GLU A 1 84 ? -6.082 -9.441 -7.192 1.00 72.44 84 GLU A N 1
ATOM 1336 C CA . GLU A 1 84 ? -6.348 -10.620 -6.333 1.00 21.24 84 GLU A CA 1
ATOM 1337 C C . GLU A 1 84 ? -6.332 -10.228 -4.844 1.00 2.42 84 GLU A C 1
ATOM 1338 O O . GLU A 1 84 ? -7.304 -10.480 -4.109 1.00 62.00 84 GLU A O 1
ATOM 1350 N N . THR A 1 85 ? -5.200 -9.583 -4.474 1.00 1.55 85 THR A N 1
ATOM 1351 C CA . THR A 1 85 ? -4.870 -8.991 -3.141 1.00 25.33 85 THR A CA 1
ATOM 1352 C C . THR A 1 85 ? -5.056 -9.930 -1.915 1.00 53.12 85 THR A C 1
ATOM 1353 O O . THR A 1 85 ? -5.833 -10.879 -1.928 1.00 64.51 85 THR A O 1
ATOM 1364 N N . GLU A 1 86 ? -4.308 -9.593 -0.854 1.00 74.35 86 GLU A N 1
ATOM 1365 C CA . GLU A 1 86 ? -4.152 -10.357 0.392 1.00 25.34 86 GLU A CA 1
ATOM 1366 C C . GLU A 1 86 ? -3.447 -9.434 1.394 1.00 61.42 86 GLU A C 1
ATOM 1367 O O . GLU A 1 86 ? -2.731 -8.501 0.991 1.00 74.43 86 GLU A O 1
ATOM 1379 N N . LEU A 1 87 ? -3.623 -9.715 2.687 1.00 62.03 87 LEU A N 1
ATOM 1380 C CA . LEU A 1 87 ? -3.036 -8.904 3.754 1.00 64.13 87 LEU A CA 1
ATOM 1381 C C . LEU A 1 87 ? -2.645 -9.826 4.901 1.00 45.24 87 LEU A C 1
ATOM 1382 O O . LEU A 1 87 ? -3.450 -10.631 5.380 1.00 31.53 87 LEU A O 1
ATOM 1398 N N . THR A 1 88 ? -1.397 -9.682 5.325 1.00 42.32 88 THR A N 1
ATOM 1399 C CA . THR A 1 88 ? -0.804 -10.466 6.394 1.00 52.42 88 THR A CA 1
ATOM 1400 C C . THR A 1 88 ? -0.216 -9.491 7.418 1.00 3.44 88 THR A C 1
ATOM 1401 O O . THR A 1 88 ? 0.894 -8.967 7.249 1.00 0.10 88 THR A O 1
ATOM 1412 N N . GLU A 1 89 ? -1.019 -9.185 8.426 1.00 61.24 89 GLU A N 1
ATOM 1413 C CA . GLU A 1 89 ? -0.636 -8.267 9.504 1.00 15.42 89 GLU A CA 1
ATOM 1414 C C . GLU A 1 89 ? 0.056 -9.045 10.631 1.00 72.14 89 GLU A C 1
ATOM 1415 O O . GLU A 1 89 ? -0.586 -9.731 11.441 1.00 34.54 89 GLU A O 1
ATOM 1427 N N . GLU A 1 90 ? 1.393 -8.989 10.606 1.00 50.35 90 GLU A N 1
ATOM 1428 C CA . GLU A 1 90 ? 2.254 -9.562 11.644 1.00 12.22 90 GLU A CA 1
ATOM 1429 C C . GLU A 1 90 ? 1.992 -8.793 12.956 1.00 52.04 90 GLU A C 1
ATOM 1430 O O . GLU A 1 90 ? 2.318 -7.610 13.041 1.00 14.02 90 GLU A O 1
ATOM 1442 N N . LYS A 1 91 ? 1.342 -9.450 13.941 1.00 54.03 91 LYS A N 1
ATOM 1443 C CA . LYS A 1 91 ? 0.842 -8.770 15.159 1.00 24.25 91 LYS A CA 1
ATOM 1444 C C . LYS A 1 91 ? 1.986 -8.361 16.113 1.00 14.33 91 LYS A C 1
ATOM 1445 O O . LYS A 1 91 ? 2.971 -9.093 16.269 1.00 33.32 91 LYS A O 1
ATOM 1464 N N . ALA A 1 92 ? 1.833 -7.171 16.727 1.00 12.51 92 ALA A N 1
ATOM 1465 C CA . ALA A 1 92 ? 2.773 -6.633 17.718 1.00 43.23 92 ALA A CA 1
ATOM 1466 C C . ALA A 1 92 ? 2.729 -7.467 19.011 1.00 13.11 92 ALA A C 1
ATOM 1467 O O . ALA A 1 92 ? 1.740 -7.428 19.753 1.00 51.44 92 ALA A O 1
ATOM 1474 N N . LYS A 1 93 ? 3.811 -8.209 19.270 1.00 12.22 93 LYS A N 1
ATOM 1475 C CA . LYS A 1 93 ? 3.901 -9.161 20.386 1.00 61.54 93 LYS A CA 1
ATOM 1476 C C . LYS A 1 93 ? 5.251 -9.029 21.107 1.00 20.01 93 LYS A C 1
ATOM 1477 O O . LYS A 1 93 ? 6.306 -8.960 20.470 1.00 13.12 93 LYS A O 1
ATOM 1496 N N . VAL A 1 94 ? 5.187 -9.001 22.446 1.00 64.33 94 VAL A N 1
ATOM 1497 C CA . VAL A 1 94 ? 6.354 -9.082 23.319 1.00 70.31 94 VAL A CA 1
ATOM 1498 C C . VAL A 1 94 ? 6.679 -10.576 23.537 1.00 12.11 94 VAL A C 1
ATOM 1499 O O . VAL A 1 94 ? 6.042 -11.254 24.350 1.00 73.34 94 VAL A O 1
ATOM 1512 N N . GLU A 1 95 ? 7.610 -11.091 22.724 1.00 3.13 95 GLU A N 1
ATOM 1513 C CA . GLU A 1 95 ? 8.037 -12.503 22.748 1.00 35.03 95 GLU A CA 1
ATOM 1514 C C . GLU A 1 95 ? 9.425 -12.607 23.396 1.00 24.30 95 GLU A C 1
ATOM 1515 O O . GLU A 1 95 ? 10.384 -12.064 22.853 1.00 40.34 95 GLU A O 1
ATOM 1527 N N . ASN A 1 96 ? 9.511 -13.300 24.557 1.00 62.32 96 ASN A N 1
ATOM 1528 C CA . ASN A 1 96 ? 10.754 -13.446 25.362 1.00 20.01 96 ASN A CA 1
ATOM 1529 C C . ASN A 1 96 ? 11.240 -12.082 25.911 1.00 33.41 96 ASN A C 1
ATOM 1530 O O . ASN A 1 96 ? 12.417 -11.931 26.265 1.00 32.34 96 ASN A O 1
ATOM 1541 N N . GLY A 1 97 ? 10.311 -11.105 26.013 1.00 62.44 97 GLY A N 1
ATOM 1542 C CA . GLY A 1 97 ? 10.643 -9.737 26.440 1.00 45.35 97 GLY A CA 1
ATOM 1543 C C . GLY A 1 97 ? 10.985 -8.811 25.275 1.00 43.23 97 GLY A C 1
ATOM 1544 O O . GLY A 1 97 ? 11.199 -7.608 25.471 1.00 62.41 97 GLY A O 1
ATOM 1548 N N . LYS A 1 98 ? 11.023 -9.372 24.052 1.00 23.52 98 LYS A N 1
ATOM 1549 C CA . LYS A 1 98 ? 11.338 -8.629 22.825 1.00 44.01 98 LYS A CA 1
ATOM 1550 C C . LYS A 1 98 ? 10.038 -8.033 22.265 1.00 42.44 98 LYS A C 1
ATOM 1551 O O . LYS A 1 98 ? 9.214 -8.760 21.700 1.00 73.30 98 LYS A O 1
ATOM 1570 N N . GLU A 1 99 ? 9.841 -6.727 22.484 1.00 21.43 99 GLU A N 1
ATOM 1571 C CA . GLU A 1 99 ? 8.659 -5.984 22.007 1.00 33.15 99 GLU A CA 1
ATOM 1572 C C . GLU A 1 99 ? 8.696 -5.807 20.466 1.00 24.13 99 GLU A C 1
ATOM 1573 O O . GLU A 1 99 ? 9.145 -4.779 19.950 1.00 20.11 99 GLU A O 1
ATOM 1585 N N . ILE A 1 100 ? 8.253 -6.849 19.745 1.00 64.43 100 ILE A N 1
ATOM 1586 C CA . ILE A 1 100 ? 8.201 -6.862 18.271 1.00 21.21 100 ILE A CA 1
ATOM 1587 C C . ILE A 1 100 ? 6.936 -6.118 17.810 1.00 42.41 100 ILE A C 1
ATOM 1588 O O . ILE A 1 100 ? 5.838 -6.505 18.189 1.00 24.20 100 ILE A O 1
ATOM 1604 N N . LYS A 1 101 ? 7.094 -5.047 17.015 1.00 34.14 101 LYS A N 1
ATOM 1605 C CA . LYS A 1 101 ? 5.956 -4.236 16.528 1.00 4.53 101 LYS A CA 1
ATOM 1606 C C . LYS A 1 101 ? 5.271 -4.874 15.310 1.00 2.11 101 LYS A C 1
ATOM 1607 O O . LYS A 1 101 ? 5.773 -5.847 14.737 1.00 53.43 101 LYS A O 1
ATOM 1626 N N . GLY A 1 102 ? 4.114 -4.291 14.936 1.00 52.53 102 GLY A N 1
ATOM 1627 C CA . GLY A 1 102 ? 3.258 -4.819 13.874 1.00 2.45 102 GLY A CA 1
ATOM 1628 C C . GLY A 1 102 ? 3.682 -4.373 12.479 1.00 22.12 102 GLY A C 1
ATOM 1629 O O . GLY A 1 102 ? 4.192 -3.263 12.313 1.00 52.01 102 GLY A O 1
ATOM 1633 N N . LYS A 1 103 ? 3.494 -5.256 11.476 1.00 23.01 103 LYS A N 1
ATOM 1634 C CA . LYS A 1 103 ? 3.746 -4.941 10.052 1.00 24.42 103 LYS A CA 1
ATOM 1635 C C . LYS A 1 103 ? 2.531 -5.356 9.220 1.00 51.45 103 LYS A C 1
ATOM 1636 O O . LYS A 1 103 ? 2.176 -6.537 9.178 1.00 15.40 103 LYS A O 1
ATOM 1655 N N . ILE A 1 104 ? 1.906 -4.374 8.561 1.00 23.21 104 ILE A N 1
ATOM 1656 C CA . ILE A 1 104 ? 0.720 -4.570 7.712 1.00 41.22 104 ILE A CA 1
ATOM 1657 C C . ILE A 1 104 ? 1.209 -4.850 6.265 1.00 40.14 104 ILE A C 1
ATOM 1658 O O . ILE A 1 104 ? 1.415 -3.923 5.472 1.00 24.44 104 ILE A O 1
ATOM 1674 N N . THR A 1 105 ? 1.448 -6.136 5.960 1.00 44.31 105 THR A N 1
ATOM 1675 C CA . THR A 1 105 ? 2.144 -6.566 4.729 1.00 1.51 105 THR A CA 1
ATOM 1676 C C . THR A 1 105 ? 1.144 -7.056 3.661 1.00 54.43 105 THR A C 1
ATOM 1677 O O . THR A 1 105 ? 0.575 -8.146 3.789 1.00 72.12 105 THR A O 1
ATOM 1688 N N . GLY A 1 106 ? 0.913 -6.230 2.631 1.00 3.24 106 GLY A N 1
ATOM 1689 C CA . GLY A 1 106 ? 0.009 -6.576 1.527 1.00 52.13 106 GLY A CA 1
ATOM 1690 C C . GLY A 1 106 ? 0.752 -7.164 0.343 1.00 63.23 106 GLY A C 1
ATOM 1691 O O . GLY A 1 106 ? 1.940 -6.891 0.158 1.00 11.32 106 GLY A O 1
ATOM 1695 N N . LYS A 1 107 ? 0.048 -7.980 -0.461 1.00 40.12 107 LYS A N 1
ATOM 1696 C CA . LYS A 1 107 ? 0.648 -8.735 -1.590 1.00 21.30 107 LYS A CA 1
ATOM 1697 C C . LYS A 1 107 ? -0.155 -8.497 -2.885 1.00 73.15 107 LYS A C 1
ATOM 1698 O O . LYS A 1 107 ? -0.222 -9.383 -3.754 1.00 53.21 107 LYS A O 1
ATOM 1717 N N . VAL A 1 108 ? -0.670 -7.257 -3.054 1.00 54.12 108 VAL A N 1
ATOM 1718 C CA . VAL A 1 108 ? -1.706 -6.947 -4.062 1.00 55.40 108 VAL A CA 1
ATOM 1719 C C . VAL A 1 108 ? -1.121 -7.105 -5.485 1.00 0.23 108 VAL A C 1
ATOM 1720 O O . VAL A 1 108 ? 0.058 -6.813 -5.714 1.00 22.15 108 VAL A O 1
ATOM 1733 N N . ARG A 1 109 ? -1.939 -7.589 -6.428 1.00 5.20 109 ARG A N 1
ATOM 1734 C CA . ARG A 1 109 ? -1.453 -8.025 -7.755 1.00 43.45 109 ARG A CA 1
ATOM 1735 C C . ARG A 1 109 ? -2.380 -7.541 -8.863 1.00 11.43 109 ARG A C 1
ATOM 1736 O O . ARG A 1 109 ? -3.470 -8.074 -9.034 1.00 3.45 109 ARG A O 1
ATOM 1757 N N . ILE A 1 110 ? -1.927 -6.542 -9.626 1.00 55.52 110 ILE A N 1
ATOM 1758 C CA . ILE A 1 110 ? -2.691 -5.986 -10.751 1.00 12.02 110 ILE A CA 1
ATOM 1759 C C . ILE A 1 110 ? -2.498 -6.893 -11.984 1.00 34.54 110 ILE A C 1
ATOM 1760 O O . ILE A 1 110 ? -1.420 -6.908 -12.583 1.00 40.52 110 ILE A O 1
ATOM 1776 N N . SER A 1 111 ? -3.536 -7.670 -12.323 1.00 52.54 111 SER A N 1
ATOM 1777 C CA . SER A 1 111 ? -3.490 -8.674 -13.405 1.00 55.41 111 SER A CA 1
ATOM 1778 C C . SER A 1 111 ? -4.372 -8.227 -14.589 1.00 13.54 111 SER A C 1
ATOM 1779 O O . SER A 1 111 ? -5.589 -8.087 -14.440 1.00 52.53 111 SER A O 1
ATOM 1787 N N . ALA A 1 112 ? -3.739 -7.976 -15.748 1.00 73.11 112 ALA A N 1
ATOM 1788 C CA . ALA A 1 112 ? -4.428 -7.616 -17.005 1.00 53.34 112 ALA A CA 1
ATOM 1789 C C . ALA A 1 112 ? -3.957 -8.566 -18.125 1.00 41.54 112 ALA A C 1
ATOM 1790 O O . ALA A 1 112 ? -4.785 -9.293 -18.718 1.00 14.21 112 ALA A O 1
ATOM 1798 N N . MET A 1 1 ? 1.946 4.647 17.082 1.00 75.31 1 MET A N 2
ATOM 1799 C CA . MET A 1 1 ? 2.609 4.745 15.763 1.00 74.43 1 MET A CA 2
ATOM 1800 C C . MET A 1 1 ? 3.340 3.429 15.434 1.00 50.10 1 MET A C 2
ATOM 1801 O O . MET A 1 1 ? 4.186 2.979 16.213 1.00 20.53 1 MET A O 2
ATOM 1817 N N . VAL A 1 2 ? 2.992 2.805 14.280 1.00 62.51 2 VAL A N 2
ATOM 1818 C CA . VAL A 1 2 ? 3.697 1.609 13.750 1.00 53.52 2 VAL A CA 2
ATOM 1819 C C . VAL A 1 2 ? 4.071 1.843 12.271 1.00 34.51 2 VAL A C 2
ATOM 1820 O O . VAL A 1 2 ? 3.894 2.942 11.740 1.00 63.53 2 VAL A O 2
ATOM 1833 N N . GLU A 1 3 ? 4.589 0.800 11.611 1.00 12.20 3 GLU A N 2
ATOM 1834 C CA . GLU A 1 3 ? 4.922 0.834 10.180 1.00 41.43 3 GLU A CA 2
ATOM 1835 C C . GLU A 1 3 ? 4.025 -0.144 9.395 1.00 34.12 3 GLU A C 2
ATOM 1836 O O . GLU A 1 3 ? 3.619 -1.196 9.914 1.00 73.43 3 GLU A O 2
ATOM 1848 N N . GLY A 1 4 ? 3.714 0.225 8.143 1.00 35.53 4 GLY A N 2
ATOM 1849 C CA . GLY A 1 4 ? 2.879 -0.588 7.268 1.00 75.31 4 GLY A CA 2
ATOM 1850 C C . GLY A 1 4 ? 3.507 -0.762 5.903 1.00 55.44 4 GLY A C 2
ATOM 1851 O O . GLY A 1 4 ? 3.792 0.222 5.233 1.00 54.14 4 GLY A O 2
ATOM 1855 N N . VAL A 1 5 ? 3.731 -2.012 5.485 1.00 11.13 5 VAL A N 2
ATOM 1856 C CA . VAL A 1 5 ? 4.354 -2.334 4.190 1.00 13.22 5 VAL A CA 2
ATOM 1857 C C . VAL A 1 5 ? 3.309 -2.945 3.232 1.00 52.14 5 VAL A C 2
ATOM 1858 O O . VAL A 1 5 ? 3.026 -4.146 3.258 1.00 60.23 5 VAL A O 2
ATOM 1871 N N . LEU A 1 6 ? 2.686 -2.073 2.422 1.00 12.40 6 LEU A N 2
ATOM 1872 C CA . LEU A 1 6 ? 1.715 -2.486 1.398 1.00 13.12 6 LEU A CA 2
ATOM 1873 C C . LEU A 1 6 ? 2.485 -2.739 0.084 1.00 71.54 6 LEU A C 2
ATOM 1874 O O . LEU A 1 6 ? 3.055 -1.816 -0.503 1.00 70.13 6 LEU A O 2
ATOM 1890 N N . THR A 1 7 ? 2.516 -4.001 -0.336 1.00 13.10 7 THR A N 2
ATOM 1891 C CA . THR A 1 7 ? 3.086 -4.415 -1.614 1.00 34.04 7 THR A CA 2
ATOM 1892 C C . THR A 1 7 ? 2.011 -4.311 -2.707 1.00 14.11 7 THR A C 2
ATOM 1893 O O . THR A 1 7 ? 0.947 -4.913 -2.583 1.00 73.43 7 THR A O 2
ATOM 1904 N N . ILE A 1 8 ? 2.276 -3.508 -3.741 1.00 23.03 8 ILE A N 2
ATOM 1905 C CA . ILE A 1 8 ? 1.420 -3.421 -4.934 1.00 24.22 8 ILE A CA 2
ATOM 1906 C C . ILE A 1 8 ? 2.198 -4.050 -6.105 1.00 1.22 8 ILE A C 2
ATOM 1907 O O . ILE A 1 8 ? 3.030 -3.391 -6.754 1.00 30.54 8 ILE A O 2
ATOM 1923 N N . GLU A 1 9 ? 1.980 -5.359 -6.308 1.00 35.54 9 GLU A N 2
ATOM 1924 C CA . GLU A 1 9 ? 2.654 -6.151 -7.345 1.00 63.11 9 GLU A CA 2
ATOM 1925 C C . GLU A 1 9 ? 1.839 -6.122 -8.649 1.00 53.11 9 GLU A C 2
ATOM 1926 O O . GLU A 1 9 ? 0.788 -6.772 -8.753 1.00 22.04 9 GLU A O 2
ATOM 1938 N N . LEU A 1 10 ? 2.298 -5.323 -9.626 1.00 43.12 10 LEU A N 2
ATOM 1939 C CA . LEU A 1 10 ? 1.702 -5.295 -10.968 1.00 12.22 10 LEU A CA 2
ATOM 1940 C C . LEU A 1 10 ? 2.240 -6.488 -11.763 1.00 3.42 10 LEU A C 2
ATOM 1941 O O . LEU A 1 10 ? 3.440 -6.549 -12.073 1.00 1.15 10 LEU A O 2
ATOM 1957 N N . SER A 1 11 ? 1.350 -7.448 -12.033 1.00 40.04 11 SER A N 2
ATOM 1958 C CA . SER A 1 11 ? 1.658 -8.651 -12.808 1.00 12.20 11 SER A CA 2
ATOM 1959 C C . SER A 1 11 ? 2.167 -8.305 -14.222 1.00 72.01 11 SER A C 2
ATOM 1960 O O . SER A 1 11 ? 1.809 -7.271 -14.785 1.00 71.11 11 SER A O 2
ATOM 1968 N N . ASP A 1 12 ? 2.991 -9.198 -14.784 1.00 43.45 12 ASP A N 2
ATOM 1969 C CA . ASP A 1 12 ? 3.587 -9.030 -16.128 1.00 41.43 12 ASP A CA 2
ATOM 1970 C C . ASP A 1 12 ? 2.508 -9.020 -17.237 1.00 21.12 12 ASP A C 2
ATOM 1971 O O . ASP A 1 12 ? 2.764 -8.559 -18.357 1.00 65.31 12 ASP A O 2
ATOM 1980 N N . SER A 1 13 ? 1.308 -9.531 -16.905 1.00 73.33 13 SER A N 2
ATOM 1981 C CA . SER A 1 13 ? 0.156 -9.561 -17.817 1.00 42.31 13 SER A CA 2
ATOM 1982 C C . SER A 1 13 ? -0.479 -8.164 -18.005 1.00 5.31 13 SER A C 2
ATOM 1983 O O . SER A 1 13 ? -1.111 -7.922 -19.044 1.00 21.33 13 SER A O 2
ATOM 1991 N N . VAL A 1 14 ? -0.327 -7.254 -17.000 1.00 50.25 14 VAL A N 2
ATOM 1992 C CA . VAL A 1 14 ? -0.980 -5.924 -17.044 1.00 44.01 14 VAL A CA 2
ATOM 1993 C C . VAL A 1 14 ? -0.401 -5.078 -18.200 1.00 74.22 14 VAL A C 2
ATOM 1994 O O . VAL A 1 14 ? 0.818 -5.094 -18.413 1.00 42.45 14 VAL A O 2
ATOM 2007 N N . PRO A 1 15 ? -1.270 -4.374 -19.003 1.00 62.21 15 PRO A N 2
ATOM 2008 C CA . PRO A 1 15 ? -0.815 -3.447 -20.068 1.00 44.13 15 PRO A CA 2
ATOM 2009 C C . PRO A 1 15 ? 0.147 -2.373 -19.527 1.00 33.41 15 PRO A C 2
ATOM 2010 O O . PRO A 1 15 ? 0.027 -1.950 -18.363 1.00 55.34 15 PRO A O 2
ATOM 2021 N N . GLU A 1 16 ? 1.090 -1.933 -20.378 1.00 42.33 16 GLU A N 2
ATOM 2022 C CA . GLU A 1 16 ? 2.076 -0.900 -20.010 1.00 31.24 16 GLU A CA 2
ATOM 2023 C C . GLU A 1 16 ? 1.385 0.448 -19.777 1.00 12.24 16 GLU A C 2
ATOM 2024 O O . GLU A 1 16 ? 1.887 1.277 -19.018 1.00 25.33 16 GLU A O 2
ATOM 2036 N N . GLU A 1 17 ? 0.207 0.630 -20.415 1.00 63.14 17 GLU A N 2
ATOM 2037 C CA . GLU A 1 17 ? -0.690 1.757 -20.136 1.00 40.40 17 GLU A CA 2
ATOM 2038 C C . GLU A 1 17 ? -1.079 1.780 -18.650 1.00 31.25 17 GLU A C 2
ATOM 2039 O O . GLU A 1 17 ? -0.880 2.786 -17.983 1.00 44.24 17 GLU A O 2
ATOM 2051 N N . VAL A 1 18 ? -1.576 0.629 -18.136 1.00 72.33 18 VAL A N 2
ATOM 2052 C CA . VAL A 1 18 ? -1.982 0.492 -16.724 1.00 75.05 18 VAL A CA 2
ATOM 2053 C C . VAL A 1 18 ? -0.817 0.846 -15.779 1.00 63.43 18 VAL A C 2
ATOM 2054 O O . VAL A 1 18 ? -1.026 1.547 -14.811 1.00 34.22 18 VAL A O 2
ATOM 2067 N N . LYS A 1 19 ? 0.412 0.401 -16.115 1.00 2.54 19 LYS A N 2
ATOM 2068 C CA . LYS A 1 19 ? 1.603 0.659 -15.280 1.00 15.34 19 LYS A CA 2
ATOM 2069 C C . LYS A 1 19 ? 1.915 2.168 -15.177 1.00 51.02 19 LYS A C 2
ATOM 2070 O O . LYS A 1 19 ? 2.274 2.645 -14.106 1.00 12.21 19 LYS A O 2
ATOM 2089 N N . GLU A 1 20 ? 1.747 2.908 -16.294 1.00 70.43 20 GLU A N 2
ATOM 2090 C CA . GLU A 1 20 ? 1.996 4.370 -16.335 1.00 53.30 20 GLU A CA 2
ATOM 2091 C C . GLU A 1 20 ? 0.964 5.136 -15.493 1.00 35.54 20 GLU A C 2
ATOM 2092 O O . GLU A 1 20 ? 1.309 6.059 -14.745 1.00 11.02 20 GLU A O 2
ATOM 2104 N N . LYS A 1 21 ? -0.304 4.723 -15.630 1.00 11.42 21 LYS A N 2
ATOM 2105 C CA . LYS A 1 21 ? -1.441 5.363 -14.955 1.00 25.32 21 LYS A CA 2
ATOM 2106 C C . LYS A 1 21 ? -1.399 5.076 -13.432 1.00 52.21 21 LYS A C 2
ATOM 2107 O O . LYS A 1 21 ? -1.626 5.977 -12.631 1.00 1.32 21 LYS A O 2
ATOM 2126 N N . VAL A 1 22 ? -1.061 3.822 -13.065 1.00 4.04 22 VAL A N 2
ATOM 2127 C CA . VAL A 1 22 ? -0.936 3.384 -11.657 1.00 12.31 22 VAL A CA 2
ATOM 2128 C C . VAL A 1 22 ? 0.287 4.048 -10.986 1.00 44.12 22 VAL A C 2
ATOM 2129 O O . VAL A 1 22 ? 0.196 4.446 -9.830 1.00 3.11 22 VAL A O 2
ATOM 2142 N N . LYS A 1 23 ? 1.404 4.197 -11.742 1.00 72.03 23 LYS A N 2
ATOM 2143 C CA . LYS A 1 23 ? 2.631 4.866 -11.246 1.00 73.10 23 LYS A CA 2
ATOM 2144 C C . LYS A 1 23 ? 2.267 6.292 -10.796 1.00 4.02 23 LYS A C 2
ATOM 2145 O O . LYS A 1 23 ? 2.541 6.678 -9.654 1.00 41.20 23 LYS A O 2
ATOM 2164 N N . ALA A 1 24 ? 1.611 7.028 -11.716 1.00 42.32 24 ALA A N 2
ATOM 2165 C CA . ALA A 1 24 ? 1.173 8.413 -11.503 1.00 72.04 24 ALA A CA 2
ATOM 2166 C C . ALA A 1 24 ? 0.263 8.529 -10.272 1.00 41.10 24 ALA A C 2
ATOM 2167 O O . ALA A 1 24 ? 0.477 9.395 -9.424 1.00 34.44 24 ALA A O 2
ATOM 2174 N N . THR A 1 25 ? -0.729 7.619 -10.189 1.00 40.11 25 THR A N 2
ATOM 2175 C CA . THR A 1 25 ? -1.744 7.611 -9.129 1.00 73.13 25 THR A CA 2
ATOM 2176 C C . THR A 1 25 ? -1.112 7.384 -7.743 1.00 13.43 25 THR A C 2
ATOM 2177 O O . THR A 1 25 ? -1.328 8.180 -6.830 1.00 34.15 25 THR A O 2
ATOM 2188 N N . VAL A 1 26 ? -0.296 6.319 -7.623 1.00 14.52 26 VAL A N 2
ATOM 2189 C CA . VAL A 1 26 ? 0.276 5.891 -6.340 1.00 51.54 26 VAL A CA 2
ATOM 2190 C C . VAL A 1 26 ? 1.280 6.928 -5.804 1.00 23.25 26 VAL A C 2
ATOM 2191 O O . VAL A 1 26 ? 1.232 7.254 -4.619 1.00 72.03 26 VAL A O 2
ATOM 2204 N N . GLU A 1 27 ? 2.153 7.484 -6.682 1.00 65.54 27 GLU A N 2
ATOM 2205 C CA . GLU A 1 27 ? 3.161 8.479 -6.249 1.00 32.52 27 GLU A CA 2
ATOM 2206 C C . GLU A 1 27 ? 2.481 9.801 -5.861 1.00 15.13 27 GLU A C 2
ATOM 2207 O O . GLU A 1 27 ? 2.951 10.504 -4.959 1.00 51.41 27 GLU A O 2
ATOM 2219 N N . GLU A 1 28 ? 1.355 10.105 -6.535 1.00 2.00 28 GLU A N 2
ATOM 2220 C CA . GLU A 1 28 ? 0.554 11.302 -6.259 1.00 2.02 28 GLU A CA 2
ATOM 2221 C C . GLU A 1 28 ? -0.043 11.237 -4.846 1.00 2.41 28 GLU A C 2
ATOM 2222 O O . GLU A 1 28 ? 0.258 12.089 -4.010 1.00 30.12 28 GLU A O 2
ATOM 2234 N N . LEU A 1 29 ? -0.857 10.185 -4.585 1.00 44.20 29 LEU A N 2
ATOM 2235 C CA . LEU A 1 29 ? -1.562 10.018 -3.297 1.00 54.25 29 LEU A CA 2
ATOM 2236 C C . LEU A 1 29 ? -0.576 9.784 -2.141 1.00 13.34 29 LEU A C 2
ATOM 2237 O O . LEU A 1 29 ? -0.872 10.123 -0.998 1.00 33.15 29 LEU A O 2
ATOM 2253 N N . ALA A 1 30 ? 0.612 9.231 -2.473 1.00 53.32 30 ALA A N 2
ATOM 2254 C CA . ALA A 1 30 ? 1.686 8.991 -1.496 1.00 23.11 30 ALA A CA 2
ATOM 2255 C C . ALA A 1 30 ? 2.280 10.312 -0.980 1.00 62.13 30 ALA A C 2
ATOM 2256 O O . ALA A 1 30 ? 2.405 10.508 0.229 1.00 4.55 30 ALA A O 2
ATOM 2263 N N . GLU A 1 31 ? 2.639 11.216 -1.918 1.00 43.02 31 GLU A N 2
ATOM 2264 C CA . GLU A 1 31 ? 3.234 12.528 -1.583 1.00 15.42 31 GLU A CA 2
ATOM 2265 C C . GLU A 1 31 ? 2.184 13.443 -0.916 1.00 20.24 31 GLU A C 2
ATOM 2266 O O . GLU A 1 31 ? 2.500 14.190 0.009 1.00 22.04 31 GLU A O 2
ATOM 2278 N N . ARG A 1 32 ? 0.929 13.346 -1.389 1.00 50.25 32 ARG A N 2
ATOM 2279 C CA . ARG A 1 32 ? -0.218 14.076 -0.815 1.00 41.35 32 ARG A CA 2
ATOM 2280 C C . ARG A 1 32 ? -0.629 13.497 0.557 1.00 41.41 32 ARG A C 2
ATOM 2281 O O . ARG A 1 32 ? -1.346 14.150 1.313 1.00 53.44 32 ARG A O 2
ATOM 2302 N N . ALA A 1 33 ? -0.186 12.259 0.858 1.00 2.42 33 ALA A N 2
ATOM 2303 C CA . ALA A 1 33 ? -0.349 11.659 2.194 1.00 42.21 33 ALA A CA 2
ATOM 2304 C C . ALA A 1 33 ? 0.758 12.133 3.147 1.00 63.23 33 ALA A C 2
ATOM 2305 O O . ALA A 1 33 ? 0.545 12.238 4.356 1.00 32.41 33 ALA A O 2
ATOM 2312 N N . ARG A 1 34 ? 1.947 12.424 2.598 1.00 3.42 34 ARG A N 2
ATOM 2313 C CA . ARG A 1 34 ? 3.026 13.045 3.381 1.00 72.24 34 ARG A CA 2
ATOM 2314 C C . ARG A 1 34 ? 2.679 14.521 3.662 1.00 53.23 34 ARG A C 2
ATOM 2315 O O . ARG A 1 34 ? 3.114 15.104 4.656 1.00 62.23 34 ARG A O 2
ATOM 2336 N N . LYS A 1 35 ? 1.859 15.089 2.765 1.00 44.44 35 LYS A N 2
ATOM 2337 C CA . LYS A 1 35 ? 1.385 16.473 2.823 1.00 50.23 35 LYS A CA 2
ATOM 2338 C C . LYS A 1 35 ? 0.210 16.630 3.811 1.00 75.44 35 LYS A C 2
ATOM 2339 O O . LYS A 1 35 ? 0.269 17.450 4.726 1.00 63.54 35 LYS A O 2
ATOM 2358 N N . GLU A 1 36 ? -0.845 15.809 3.628 1.00 20.51 36 GLU A N 2
ATOM 2359 C CA . GLU A 1 36 ? -2.165 16.026 4.277 1.00 3.32 36 GLU A CA 2
ATOM 2360 C C . GLU A 1 36 ? -2.581 14.886 5.233 1.00 21.04 36 GLU A C 2
ATOM 2361 O O . GLU A 1 36 ? -3.652 14.963 5.839 1.00 54.34 36 GLU A O 2
ATOM 2373 N N . MET A 1 37 ? -1.756 13.836 5.376 1.00 2.22 37 MET A N 2
ATOM 2374 C CA . MET A 1 37 ? -1.985 12.775 6.409 1.00 44.40 37 MET A CA 2
ATOM 2375 C C . MET A 1 37 ? -0.863 12.817 7.461 1.00 11.35 37 MET A C 2
ATOM 2376 O O . MET A 1 37 ? -1.008 12.262 8.557 1.00 72.02 37 MET A O 2
ATOM 2390 N N . GLY A 1 38 ? 0.261 13.471 7.096 1.00 1.14 38 GLY A N 2
ATOM 2391 C CA . GLY A 1 38 ? 1.416 13.621 7.983 1.00 13.14 38 GLY A CA 2
ATOM 2392 C C . GLY A 1 38 ? 2.210 12.339 8.180 1.00 72.35 38 GLY A C 2
ATOM 2393 O O . GLY A 1 38 ? 3.045 12.258 9.087 1.00 3.13 38 GLY A O 2
ATOM 2397 N N . LEU A 1 39 ? 1.943 11.341 7.327 1.00 3.24 39 LEU A N 2
ATOM 2398 C CA . LEU A 1 39 ? 2.630 10.042 7.362 1.00 50.14 39 LEU A CA 2
ATOM 2399 C C . LEU A 1 39 ? 3.871 10.093 6.476 1.00 3.12 39 LEU A C 2
ATOM 2400 O O . LEU A 1 39 ? 3.872 10.765 5.443 1.00 14.24 39 LEU A O 2
ATOM 2416 N N . GLU A 1 40 ? 4.913 9.367 6.873 1.00 51.41 40 GLU A N 2
ATOM 2417 C CA . GLU A 1 40 ? 6.093 9.143 6.031 1.00 33.13 40 GLU A CA 2
ATOM 2418 C C . GLU A 1 40 ? 5.772 8.000 5.043 1.00 44.11 40 GLU A C 2
ATOM 2419 O O . GLU A 1 40 ? 6.133 6.843 5.260 1.00 43.32 40 GLU A O 2
ATOM 2431 N N . VAL A 1 41 ? 4.994 8.330 4.003 1.00 40.34 41 VAL A N 2
ATOM 2432 C CA . VAL A 1 41 ? 4.579 7.373 2.967 1.00 35.14 41 VAL A CA 2
ATOM 2433 C C . VAL A 1 41 ? 5.657 7.317 1.869 1.00 74.44 41 VAL A C 2
ATOM 2434 O O . VAL A 1 41 ? 5.689 8.152 0.958 1.00 52.22 41 VAL A O 2
ATOM 2447 N N . LYS A 1 42 ? 6.571 6.355 2.022 1.00 61.41 42 LYS A N 2
ATOM 2448 C CA . LYS A 1 42 ? 7.731 6.161 1.144 1.00 11.11 42 LYS A CA 2
ATOM 2449 C C . LYS A 1 42 ? 7.492 4.971 0.200 1.00 13.31 42 LYS A C 2
ATOM 2450 O O . LYS A 1 42 ? 7.278 3.852 0.656 1.00 12.31 42 LYS A O 2
ATOM 2469 N N . ILE A 1 43 ? 7.510 5.235 -1.110 1.00 13.11 43 ILE A N 2
ATOM 2470 C CA . ILE A 1 43 ? 7.470 4.194 -2.149 1.00 32.23 43 ILE A CA 2
ATOM 2471 C C . ILE A 1 43 ? 8.885 3.633 -2.392 1.00 0.42 43 ILE A C 2
ATOM 2472 O O . ILE A 1 43 ? 9.869 4.382 -2.409 1.00 53.24 43 ILE A O 2
ATOM 2488 N N . GLU A 1 44 ? 8.960 2.314 -2.557 1.00 61.12 44 GLU A N 2
ATOM 2489 C CA . GLU A 1 44 ? 10.152 1.606 -3.017 1.00 41.42 44 GLU A CA 2
ATOM 2490 C C . GLU A 1 44 ? 9.730 0.674 -4.146 1.00 52.51 44 GLU A C 2
ATOM 2491 O O . GLU A 1 44 ? 9.109 -0.366 -3.919 1.00 12.03 44 GLU A O 2
ATOM 2503 N N . GLU A 1 45 ? 10.035 1.082 -5.368 1.00 44.10 45 GLU A N 2
ATOM 2504 C CA . GLU A 1 45 ? 9.645 0.339 -6.572 1.00 2.50 45 GLU A CA 2
ATOM 2505 C C . GLU A 1 45 ? 10.744 -0.692 -6.904 1.00 2.43 45 GLU A C 2
ATOM 2506 O O . GLU A 1 45 ? 11.734 -0.391 -7.579 1.00 75.03 45 GLU A O 2
ATOM 2518 N N . LYS A 1 46 ? 10.559 -1.901 -6.371 1.00 71.04 46 LYS A N 2
ATOM 2519 C CA . LYS A 1 46 ? 11.554 -2.983 -6.411 1.00 41.31 46 LYS A CA 2
ATOM 2520 C C . LYS A 1 46 ? 11.128 -4.015 -7.456 1.00 12.33 46 LYS A C 2
ATOM 2521 O O . LYS A 1 46 ? 10.080 -4.633 -7.294 1.00 23.23 46 LYS A O 2
ATOM 2540 N N . ASP A 1 47 ? 11.932 -4.159 -8.535 1.00 34.44 47 ASP A N 2
ATOM 2541 C CA . ASP A 1 47 ? 11.607 -5.015 -9.712 1.00 73.41 47 ASP A CA 2
ATOM 2542 C C . ASP A 1 47 ? 10.306 -4.534 -10.395 1.00 3.10 47 ASP A C 2
ATOM 2543 O O . ASP A 1 47 ? 9.610 -5.317 -11.053 1.00 73.12 47 ASP A O 2
ATOM 2552 N N . GLY A 1 48 ? 9.998 -3.225 -10.240 1.00 73.51 48 GLY A N 2
ATOM 2553 C CA . GLY A 1 48 ? 8.752 -2.631 -10.753 1.00 42.55 48 GLY A CA 2
ATOM 2554 C C . GLY A 1 48 ? 7.548 -2.812 -9.826 1.00 52.23 48 GLY A C 2
ATOM 2555 O O . GLY A 1 48 ? 6.473 -2.264 -10.090 1.00 43.53 48 GLY A O 2
ATOM 2559 N N . VAL A 1 49 ? 7.736 -3.591 -8.748 1.00 45.25 49 VAL A N 2
ATOM 2560 C CA . VAL A 1 49 ? 6.711 -3.853 -7.728 1.00 11.04 49 VAL A CA 2
ATOM 2561 C C . VAL A 1 49 ? 6.717 -2.710 -6.698 1.00 44.03 49 VAL A C 2
ATOM 2562 O O . VAL A 1 49 ? 7.689 -2.550 -5.946 1.00 4.41 49 VAL A O 2
ATOM 2575 N N . ILE A 1 50 ? 5.629 -1.925 -6.679 1.00 73.52 50 ILE A N 2
ATOM 2576 C CA . ILE A 1 50 ? 5.502 -0.727 -5.834 1.00 15.11 50 ILE A CA 2
ATOM 2577 C C . ILE A 1 50 ? 5.297 -1.129 -4.351 1.00 32.15 50 ILE A C 2
ATOM 2578 O O . ILE A 1 50 ? 4.180 -1.353 -3.901 1.00 41.42 50 ILE A O 2
ATOM 2594 N N . THR A 1 51 ? 6.407 -1.274 -3.626 1.00 42.42 51 THR A N 2
ATOM 2595 C CA . THR A 1 51 ? 6.415 -1.609 -2.193 1.00 34.52 51 THR A CA 2
ATOM 2596 C C . THR A 1 51 ? 6.401 -0.309 -1.362 1.00 71.12 51 THR A C 2
ATOM 2597 O O . THR A 1 51 ? 7.450 0.307 -1.145 1.00 34.32 51 THR A O 2
ATOM 2608 N N . VAL A 1 52 ? 5.209 0.139 -0.942 1.00 53.23 52 VAL A N 2
ATOM 2609 C CA . VAL A 1 52 ? 5.065 1.395 -0.186 1.00 14.12 52 VAL A CA 2
ATOM 2610 C C . VAL A 1 52 ? 5.054 1.129 1.338 1.00 1.41 52 VAL A C 2
ATOM 2611 O O . VAL A 1 52 ? 4.214 0.388 1.864 1.00 14.12 52 VAL A O 2
ATOM 2624 N N . LYS A 1 53 ? 6.045 1.702 2.028 1.00 5.45 53 LYS A N 2
ATOM 2625 C CA . LYS A 1 53 ? 6.110 1.724 3.489 1.00 63.52 53 LYS A CA 2
ATOM 2626 C C . LYS A 1 53 ? 5.527 3.050 4.005 1.00 34.33 53 LYS A C 2
ATOM 2627 O O . LYS A 1 53 ? 6.142 4.108 3.849 1.00 63.35 53 LYS A O 2
ATOM 2646 N N . ALA A 1 54 ? 4.326 2.984 4.594 1.00 65.44 54 ALA A N 2
ATOM 2647 C CA . ALA A 1 54 ? 3.713 4.126 5.291 1.00 72.14 54 ALA A CA 2
ATOM 2648 C C . ALA A 1 54 ? 4.038 4.031 6.792 1.00 25.01 54 ALA A C 2
ATOM 2649 O O . ALA A 1 54 ? 3.494 3.178 7.503 1.00 15.14 54 ALA A O 2
ATOM 2656 N N . LYS A 1 55 ? 4.985 4.867 7.247 1.00 12.43 55 LYS A N 2
ATOM 2657 C CA . LYS A 1 55 ? 5.389 4.952 8.666 1.00 11.13 55 LYS A CA 2
ATOM 2658 C C . LYS A 1 55 ? 4.652 6.125 9.337 1.00 32.24 55 LYS A C 2
ATOM 2659 O O . LYS A 1 55 ? 4.585 7.225 8.783 1.00 50.12 55 LYS A O 2
ATOM 2678 N N . GLY A 1 56 ? 4.083 5.865 10.522 1.00 41.32 56 GLY A N 2
ATOM 2679 C CA . GLY A 1 56 ? 3.378 6.882 11.304 1.00 0.02 56 GLY A CA 2
ATOM 2680 C C . GLY A 1 56 ? 2.305 6.255 12.174 1.00 53.00 56 GLY A C 2
ATOM 2681 O O . GLY A 1 56 ? 2.432 5.089 12.557 1.00 24.04 56 GLY A O 2
ATOM 2685 N N . GLU A 1 57 ? 1.246 7.020 12.484 1.00 72.21 57 GLU A N 2
ATOM 2686 C CA . GLU A 1 57 ? 0.130 6.551 13.329 1.00 72.02 57 GLU A CA 2
ATOM 2687 C C . GLU A 1 57 ? -0.592 5.375 12.655 1.00 52.52 57 GLU A C 2
ATOM 2688 O O . GLU A 1 57 ? -1.088 5.533 11.555 1.00 70.33 57 GLU A O 2
ATOM 2700 N N . GLU A 1 58 ? -0.635 4.207 13.336 1.00 61.21 58 GLU A N 2
ATOM 2701 C CA . GLU A 1 58 ? -1.305 2.972 12.848 1.00 4.33 58 GLU A CA 2
ATOM 2702 C C . GLU A 1 58 ? -2.755 3.230 12.394 1.00 55.40 58 GLU A C 2
ATOM 2703 O O . GLU A 1 58 ? -3.236 2.578 11.476 1.00 52.23 58 GLU A O 2
ATOM 2715 N N . GLU A 1 59 ? -3.415 4.199 13.048 1.00 44.43 59 GLU A N 2
ATOM 2716 C CA . GLU A 1 59 ? -4.801 4.572 12.755 1.00 54.21 59 GLU A CA 2
ATOM 2717 C C . GLU A 1 59 ? -4.886 5.225 11.356 1.00 24.22 59 GLU A C 2
ATOM 2718 O O . GLU A 1 59 ? -5.742 4.870 10.537 1.00 32.45 59 GLU A O 2
ATOM 2730 N N . LYS A 1 60 ? -3.945 6.157 11.093 1.00 53.03 60 LYS A N 2
ATOM 2731 C CA . LYS A 1 60 ? -3.835 6.866 9.804 1.00 75.24 60 LYS A CA 2
ATOM 2732 C C . LYS A 1 60 ? -3.296 5.939 8.694 1.00 45.52 60 LYS A C 2
ATOM 2733 O O . LYS A 1 60 ? -3.747 6.028 7.562 1.00 74.01 60 LYS A O 2
ATOM 2752 N N . VAL A 1 61 ? -2.323 5.065 9.042 1.00 53.25 61 VAL A N 2
ATOM 2753 C CA . VAL A 1 61 ? -1.644 4.157 8.087 1.00 73.50 61 VAL A CA 2
ATOM 2754 C C . VAL A 1 61 ? -2.646 3.136 7.528 1.00 21.54 61 VAL A C 2
ATOM 2755 O O . VAL A 1 61 ? -2.713 2.922 6.315 1.00 44.35 61 VAL A O 2
ATOM 2768 N N . LYS A 1 62 ? -3.444 2.551 8.440 1.00 43.05 62 LYS A N 2
ATOM 2769 C CA . LYS A 1 62 ? -4.478 1.564 8.106 1.00 0.03 62 LYS A CA 2
ATOM 2770 C C . LYS A 1 62 ? -5.550 2.220 7.215 1.00 24.20 62 LYS A C 2
ATOM 2771 O O . LYS A 1 62 ? -5.904 1.679 6.166 1.00 43.03 62 LYS A O 2
ATOM 2790 N N . LYS A 1 63 ? -6.034 3.406 7.655 1.00 33.11 63 LYS A N 2
ATOM 2791 C CA . LYS A 1 63 ? -7.101 4.156 6.961 1.00 75.54 63 LYS A CA 2
ATOM 2792 C C . LYS A 1 63 ? -6.633 4.581 5.555 1.00 62.24 63 LYS A C 2
ATOM 2793 O O . LYS A 1 63 ? -7.409 4.529 4.597 1.00 43.10 63 LYS A O 2
ATOM 2812 N N . PHE A 1 64 ? -5.346 4.966 5.454 1.00 14.25 64 PHE A N 2
ATOM 2813 C CA . PHE A 1 64 ? -4.731 5.393 4.188 1.00 72.00 64 PHE A CA 2
ATOM 2814 C C . PHE A 1 64 ? -4.678 4.205 3.222 1.00 52.11 64 PHE A C 2
ATOM 2815 O O . PHE A 1 64 ? -4.918 4.361 2.029 1.00 51.31 64 PHE A O 2
ATOM 2832 N N . PHE A 1 65 ? -4.363 3.022 3.771 1.00 0.30 65 PHE A N 2
ATOM 2833 C CA . PHE A 1 65 ? -4.329 1.775 3.008 1.00 61.14 65 PHE A CA 2
ATOM 2834 C C . PHE A 1 65 ? -5.728 1.409 2.491 1.00 65.10 65 PHE A C 2
ATOM 2835 O O . PHE A 1 65 ? -5.838 0.883 1.397 1.00 5.31 65 PHE A O 2
ATOM 2852 N N . GLU A 1 66 ? -6.788 1.724 3.270 1.00 20.41 66 GLU A N 2
ATOM 2853 C CA . GLU A 1 66 ? -8.189 1.522 2.832 1.00 32.51 66 GLU A CA 2
ATOM 2854 C C . GLU A 1 66 ? -8.523 2.453 1.647 1.00 2.11 66 GLU A C 2
ATOM 2855 O O . GLU A 1 66 ? -9.317 2.093 0.772 1.00 62.21 66 GLU A O 2
ATOM 2867 N N . GLU A 1 67 ? -7.906 3.656 1.637 1.00 54.45 67 GLU A N 2
ATOM 2868 C CA . GLU A 1 67 ? -8.024 4.598 0.513 1.00 53.43 67 GLU A CA 2
ATOM 2869 C C . GLU A 1 67 ? -7.296 4.061 -0.737 1.00 21.40 67 GLU A C 2
ATOM 2870 O O . GLU A 1 67 ? -7.784 4.227 -1.855 1.00 72.32 67 GLU A O 2
ATOM 2882 N N . VAL A 1 68 ? -6.121 3.424 -0.525 1.00 22.32 68 VAL A N 2
ATOM 2883 C CA . VAL A 1 68 ? -5.313 2.846 -1.612 1.00 34.12 68 VAL A CA 2
ATOM 2884 C C . VAL A 1 68 ? -6.027 1.620 -2.223 1.00 4.04 68 VAL A C 2
ATOM 2885 O O . VAL A 1 68 ? -6.044 1.478 -3.439 1.00 11.43 68 VAL A O 2
ATOM 2898 N N . ILE A 1 69 ? -6.640 0.771 -1.359 1.00 42.23 69 ILE A N 2
ATOM 2899 C CA . ILE A 1 69 ? -7.423 -0.415 -1.785 1.00 55.40 69 ILE A CA 2
ATOM 2900 C C . ILE A 1 69 ? -8.572 0.033 -2.690 1.00 71.12 69 ILE A C 2
ATOM 2901 O O . ILE A 1 69 ? -8.754 -0.508 -3.780 1.00 34.10 69 ILE A O 2
ATOM 2917 N N . ALA A 1 70 ? -9.307 1.062 -2.219 1.00 4.15 70 ALA A N 2
ATOM 2918 C CA . ALA A 1 70 ? -10.428 1.665 -2.949 1.00 65.22 70 ALA A CA 2
ATOM 2919 C C . ALA A 1 70 ? -9.959 2.186 -4.318 1.00 22.14 70 ALA A C 2
ATOM 2920 O O . ALA A 1 70 ? -10.609 1.945 -5.333 1.00 74.32 70 ALA A O 2
ATOM 2927 N N . ALA A 1 71 ? -8.781 2.837 -4.322 1.00 43.40 71 ALA A N 2
ATOM 2928 C CA . ALA A 1 71 ? -8.179 3.418 -5.530 1.00 74.55 71 ALA A CA 2
ATOM 2929 C C . ALA A 1 71 ? -7.897 2.342 -6.602 1.00 14.22 71 ALA A C 2
ATOM 2930 O O . ALA A 1 71 ? -8.402 2.424 -7.731 1.00 13.14 71 ALA A O 2
ATOM 2937 N N . LEU A 1 72 ? -7.132 1.307 -6.206 1.00 0.34 72 LEU A N 2
ATOM 2938 C CA . LEU A 1 72 ? -6.637 0.274 -7.128 1.00 32.20 72 LEU A CA 2
ATOM 2939 C C . LEU A 1 72 ? -7.741 -0.707 -7.557 1.00 73.42 72 LEU A C 2
ATOM 2940 O O . LEU A 1 72 ? -7.661 -1.264 -8.652 1.00 14.41 72 LEU A O 2
ATOM 2956 N N . LYS A 1 73 ? -8.777 -0.901 -6.705 1.00 31.22 73 LYS A N 2
ATOM 2957 C CA . LYS A 1 73 ? -9.875 -1.841 -7.011 1.00 32.12 73 LYS A CA 2
ATOM 2958 C C . LYS A 1 73 ? -10.840 -1.219 -8.027 1.00 30.32 73 LYS A C 2
ATOM 2959 O O . LYS A 1 73 ? -11.392 -1.935 -8.866 1.00 15.22 73 LYS A O 2
ATOM 2978 N N . LYS A 1 74 ? -11.039 0.120 -7.936 1.00 71.43 74 LYS A N 2
ATOM 2979 C CA . LYS A 1 74 ? -11.845 0.866 -8.913 1.00 10.23 74 LYS A CA 2
ATOM 2980 C C . LYS A 1 74 ? -11.184 0.803 -10.294 1.00 64.44 74 LYS A C 2
ATOM 2981 O O . LYS A 1 74 ? -11.784 0.283 -11.225 1.00 14.53 74 LYS A O 2
ATOM 3000 N N . ILE A 1 75 ? -9.914 1.275 -10.392 1.00 74.11 75 ILE A N 2
ATOM 3001 C CA . ILE A 1 75 ? -9.158 1.293 -11.669 1.00 11.31 75 ILE A CA 2
ATOM 3002 C C . ILE A 1 75 ? -9.114 -0.121 -12.301 1.00 65.12 75 ILE A C 2
ATOM 3003 O O . ILE A 1 75 ? -9.326 -0.273 -13.509 1.00 61.30 75 ILE A O 2
ATOM 3019 N N . ALA A 1 76 ? -8.891 -1.144 -11.442 1.00 73.14 76 ALA A N 2
ATOM 3020 C CA . ALA A 1 76 ? -8.841 -2.550 -11.862 1.00 24.33 76 ALA A CA 2
ATOM 3021 C C . ALA A 1 76 ? -10.165 -2.984 -12.503 1.00 34.05 76 ALA A C 2
ATOM 3022 O O . ALA A 1 76 ? -10.184 -3.338 -13.669 1.00 53.14 76 ALA A O 2
ATOM 3029 N N . ALA A 1 77 ? -11.267 -2.893 -11.738 1.00 43.41 77 ALA A N 2
ATOM 3030 C CA . ALA A 1 77 ? -12.575 -3.438 -12.139 1.00 44.45 77 ALA A CA 2
ATOM 3031 C C . ALA A 1 77 ? -13.177 -2.700 -13.347 1.00 75.42 77 ALA A C 2
ATOM 3032 O O . ALA A 1 77 ? -13.730 -3.336 -14.254 1.00 52.10 77 ALA A O 2
ATOM 3039 N N . GLU A 1 78 ? -13.044 -1.362 -13.365 1.00 62.13 78 GLU A N 2
ATOM 3040 C CA . GLU A 1 78 ? -13.639 -0.513 -14.417 1.00 4.02 78 GLU A CA 2
ATOM 3041 C C . GLU A 1 78 ? -12.916 -0.722 -15.764 1.00 24.33 78 GLU A C 2
ATOM 3042 O O . GLU A 1 78 ? -13.546 -0.689 -16.831 1.00 24.35 78 GLU A O 2
ATOM 3054 N N . ASN A 1 79 ? -11.584 -0.923 -15.699 1.00 5.10 79 ASN A N 2
ATOM 3055 C CA . ASN A 1 79 ? -10.756 -1.239 -16.887 1.00 2.33 79 ASN A CA 2
ATOM 3056 C C . ASN A 1 79 ? -11.048 -2.685 -17.359 1.00 73.30 79 ASN A C 2
ATOM 3057 O O . ASN A 1 79 ? -11.355 -2.919 -18.529 1.00 30.43 79 ASN A O 2
ATOM 3068 N N . GLY A 1 80 ? -10.990 -3.631 -16.407 1.00 45.12 80 GLY A N 2
ATOM 3069 C CA . GLY A 1 80 ? -11.238 -5.057 -16.668 1.00 53.45 80 GLY A CA 2
ATOM 3070 C C . GLY A 1 80 ? -10.280 -5.989 -15.932 1.00 72.23 80 GLY A C 2
ATOM 3071 O O . GLY A 1 80 ? -10.437 -7.213 -15.992 1.00 32.03 80 GLY A O 2
ATOM 3075 N N . LEU A 1 81 ? -9.275 -5.403 -15.258 1.00 51.54 81 LEU A N 2
ATOM 3076 C CA . LEU A 1 81 ? -8.286 -6.139 -14.436 1.00 75.55 81 LEU A CA 2
ATOM 3077 C C . LEU A 1 81 ? -8.923 -6.602 -13.097 1.00 62.32 81 LEU A C 2
ATOM 3078 O O . LEU A 1 81 ? -10.063 -6.236 -12.780 1.00 33.14 81 LEU A O 2
ATOM 3094 N N . LYS A 1 82 ? -8.175 -7.396 -12.299 1.00 14.44 82 LYS A N 2
ATOM 3095 C CA . LYS A 1 82 ? -8.621 -7.857 -10.968 1.00 33.45 82 LYS A CA 2
ATOM 3096 C C . LYS A 1 82 ? -7.534 -7.572 -9.912 1.00 5.41 82 LYS A C 2
ATOM 3097 O O . LYS A 1 82 ? -6.357 -7.418 -10.241 1.00 34.20 82 LYS A O 2
ATOM 3116 N N . VAL A 1 83 ? -7.951 -7.500 -8.640 1.00 53.13 83 VAL A N 2
ATOM 3117 C CA . VAL A 1 83 ? -7.057 -7.296 -7.483 1.00 70.25 83 VAL A CA 2
ATOM 3118 C C . VAL A 1 83 ? -7.480 -8.248 -6.352 1.00 4.33 83 VAL A C 2
ATOM 3119 O O . VAL A 1 83 ? -8.672 -8.357 -6.042 1.00 34.44 83 VAL A O 2
ATOM 3132 N N . GLU A 1 84 ? -6.507 -8.965 -5.772 1.00 25.15 84 GLU A N 2
ATOM 3133 C CA . GLU A 1 84 ? -6.776 -9.945 -4.683 1.00 4.12 84 GLU A CA 2
ATOM 3134 C C . GLU A 1 84 ? -7.077 -9.241 -3.344 1.00 33.55 84 GLU A C 2
ATOM 3135 O O . GLU A 1 84 ? -7.962 -9.673 -2.579 1.00 3.53 84 GLU A O 2
ATOM 3147 N N . THR A 1 85 ? -6.323 -8.148 -3.115 1.00 61.30 85 THR A N 2
ATOM 3148 C CA . THR A 1 85 ? -6.364 -7.290 -1.910 1.00 54.33 85 THR A CA 2
ATOM 3149 C C . THR A 1 85 ? -6.304 -8.083 -0.581 1.00 73.51 85 THR A C 2
ATOM 3150 O O . THR A 1 85 ? -7.314 -8.596 -0.097 1.00 23.40 85 THR A O 2
ATOM 3161 N N . GLU A 1 86 ? -5.107 -8.123 0.012 1.00 2.31 86 GLU A N 2
ATOM 3162 C CA . GLU A 1 86 ? -4.762 -8.968 1.165 1.00 52.23 86 GLU A CA 2
ATOM 3163 C C . GLU A 1 86 ? -3.806 -8.186 2.060 1.00 73.54 86 GLU A C 2
ATOM 3164 O O . GLU A 1 86 ? -2.610 -8.080 1.768 1.00 51.34 86 GLU A O 2
ATOM 3176 N N . LEU A 1 87 ? -4.372 -7.581 3.115 1.00 21.33 87 LEU A N 2
ATOM 3177 C CA . LEU A 1 87 ? -3.654 -6.720 4.051 1.00 52.44 87 LEU A CA 2
ATOM 3178 C C . LEU A 1 87 ? -3.854 -7.298 5.443 1.00 42.51 87 LEU A C 2
ATOM 3179 O O . LEU A 1 87 ? -4.943 -7.194 6.018 1.00 31.12 87 LEU A O 2
ATOM 3195 N N . THR A 1 88 ? -2.813 -7.947 5.949 1.00 21.03 88 THR A N 2
ATOM 3196 C CA . THR A 1 88 ? -2.830 -8.571 7.264 1.00 74.25 88 THR A CA 2
ATOM 3197 C C . THR A 1 88 ? -1.805 -7.874 8.151 1.00 75.20 88 THR A C 2
ATOM 3198 O O . THR A 1 88 ? -0.594 -7.887 7.871 1.00 71.43 88 THR A O 2
ATOM 3209 N N . GLU A 1 89 ? -2.310 -7.254 9.205 1.00 42.32 89 GLU A N 2
ATOM 3210 C CA . GLU A 1 89 ? -1.495 -6.562 10.194 1.00 61.34 89 GLU A CA 2
ATOM 3211 C C . GLU A 1 89 ? -0.876 -7.604 11.144 1.00 11.11 89 GLU A C 2
ATOM 3212 O O . GLU A 1 89 ? -1.526 -8.099 12.072 1.00 70.41 89 GLU A O 2
ATOM 3224 N N . GLU A 1 90 ? 0.371 -8.009 10.817 1.00 42.30 90 GLU A N 2
ATOM 3225 C CA . GLU A 1 90 ? 1.205 -8.857 11.681 1.00 41.31 90 GLU A CA 2
ATOM 3226 C C . GLU A 1 90 ? 1.321 -8.202 13.061 1.00 2.24 90 GLU A C 2
ATOM 3227 O O . GLU A 1 90 ? 1.561 -6.991 13.153 1.00 13.04 90 GLU A O 2
ATOM 3239 N N . LYS A 1 91 ? 1.138 -9.006 14.108 1.00 21.24 91 LYS A N 2
ATOM 3240 C CA . LYS A 1 91 ? 0.989 -8.519 15.488 1.00 52.30 91 LYS A CA 2
ATOM 3241 C C . LYS A 1 91 ? 2.300 -8.671 16.277 1.00 32.11 91 LYS A C 2
ATOM 3242 O O . LYS A 1 91 ? 3.227 -9.372 15.844 1.00 55.10 91 LYS A O 2
ATOM 3261 N N . ALA A 1 92 ? 2.366 -7.968 17.415 1.00 21.20 92 ALA A N 2
ATOM 3262 C CA . ALA A 1 92 ? 3.458 -8.092 18.391 1.00 75.12 92 ALA A CA 2
ATOM 3263 C C . ALA A 1 92 ? 3.406 -9.455 19.122 1.00 31.00 92 ALA A C 2
ATOM 3264 O O . ALA A 1 92 ? 2.328 -9.919 19.506 1.00 35.54 92 ALA A O 2
ATOM 3271 N N . LYS A 1 93 ? 4.584 -10.085 19.295 1.00 54.22 93 LYS A N 2
ATOM 3272 C CA . LYS A 1 93 ? 4.747 -11.353 20.037 1.00 14.33 93 LYS A CA 2
ATOM 3273 C C . LYS A 1 93 ? 6.008 -11.275 20.919 1.00 42.21 93 LYS A C 2
ATOM 3274 O O . LYS A 1 93 ? 7.028 -10.737 20.492 1.00 41.04 93 LYS A O 2
ATOM 3293 N N . VAL A 1 94 ? 5.938 -11.814 22.149 1.00 11.11 94 VAL A N 2
ATOM 3294 C CA . VAL A 1 94 ? 7.122 -11.988 23.005 1.00 53.31 94 VAL A CA 2
ATOM 3295 C C . VAL A 1 94 ? 7.830 -13.304 22.605 1.00 63.32 94 VAL A C 2
ATOM 3296 O O . VAL A 1 94 ? 7.280 -14.398 22.792 1.00 33.44 94 VAL A O 2
ATOM 3309 N N . GLU A 1 95 ? 9.024 -13.191 22.009 1.00 55.43 95 GLU A N 2
ATOM 3310 C CA . GLU A 1 95 ? 9.831 -14.344 21.584 1.00 60.03 95 GLU A CA 2
ATOM 3311 C C . GLU A 1 95 ? 11.286 -14.161 22.064 1.00 50.23 95 GLU A C 2
ATOM 3312 O O . GLU A 1 95 ? 11.803 -13.039 22.040 1.00 24.51 95 GLU A O 2
ATOM 3324 N N . ASN A 1 96 ? 11.918 -15.286 22.491 1.00 32.14 96 ASN A N 2
ATOM 3325 C CA . ASN A 1 96 ? 13.284 -15.331 23.088 1.00 22.34 96 ASN A CA 2
ATOM 3326 C C . ASN A 1 96 ? 13.332 -14.588 24.436 1.00 33.31 96 ASN A C 2
ATOM 3327 O O . ASN A 1 96 ? 14.408 -14.167 24.886 1.00 73.11 96 ASN A O 2
ATOM 3338 N N . GLY A 1 97 ? 12.157 -14.478 25.092 1.00 61.33 97 GLY A N 2
ATOM 3339 C CA . GLY A 1 97 ? 12.004 -13.705 26.331 1.00 44.22 97 GLY A CA 2
ATOM 3340 C C . GLY A 1 97 ? 12.120 -12.200 26.114 1.00 1.13 97 GLY A C 2
ATOM 3341 O O . GLY A 1 97 ? 12.364 -11.447 27.062 1.00 34.14 97 GLY A O 2
ATOM 3345 N N . LYS A 1 98 ? 11.930 -11.780 24.851 1.00 74.02 98 LYS A N 2
ATOM 3346 C CA . LYS A 1 98 ? 12.110 -10.392 24.391 1.00 70.34 98 LYS A CA 2
ATOM 3347 C C . LYS A 1 98 ? 10.880 -9.955 23.576 1.00 51.20 98 LYS A C 2
ATOM 3348 O O . LYS A 1 98 ? 10.197 -10.791 22.980 1.00 41.32 98 LYS A O 2
ATOM 3367 N N . GLU A 1 99 ? 10.613 -8.641 23.539 1.00 24.35 99 GLU A N 2
ATOM 3368 C CA . GLU A 1 99 ? 9.472 -8.079 22.793 1.00 43.40 99 GLU A CA 2
ATOM 3369 C C . GLU A 1 99 ? 9.805 -7.958 21.288 1.00 71.14 99 GLU A C 2
ATOM 3370 O O . GLU A 1 99 ? 10.846 -7.416 20.905 1.00 32.11 99 GLU A O 2
ATOM 3382 N N . ILE A 1 100 ? 8.929 -8.514 20.447 1.00 54.42 100 ILE A N 2
ATOM 3383 C CA . ILE A 1 100 ? 8.978 -8.360 18.984 1.00 44.44 100 ILE A CA 2
ATOM 3384 C C . ILE A 1 100 ? 7.683 -7.660 18.554 1.00 55.33 100 ILE A C 2
ATOM 3385 O O . ILE A 1 100 ? 6.608 -8.035 19.013 1.00 62.25 100 ILE A O 2
ATOM 3401 N N . LYS A 1 101 ? 7.783 -6.624 17.701 1.00 75.13 101 LYS A N 2
ATOM 3402 C CA . LYS A 1 101 ? 6.597 -5.872 17.215 1.00 73.34 101 LYS A CA 2
ATOM 3403 C C . LYS A 1 101 ? 6.206 -6.320 15.798 1.00 65.22 101 LYS A C 2
ATOM 3404 O O . LYS A 1 101 ? 6.981 -6.995 15.110 1.00 24.11 101 LYS A O 2
ATOM 3423 N N . GLY A 1 102 ? 4.989 -5.934 15.379 1.00 42.15 102 GLY A N 2
ATOM 3424 C CA . GLY A 1 102 ? 4.410 -6.365 14.102 1.00 55.35 102 GLY A CA 2
ATOM 3425 C C . GLY A 1 102 ? 4.415 -5.283 13.019 1.00 1.54 102 GLY A C 2
ATOM 3426 O O . GLY A 1 102 ? 4.891 -4.169 13.247 1.00 40.34 102 GLY A O 2
ATOM 3430 N N . LYS A 1 103 ? 3.869 -5.626 11.832 1.00 52.13 103 LYS A N 2
ATOM 3431 C CA . LYS A 1 103 ? 3.851 -4.741 10.621 1.00 22.32 103 LYS A CA 2
ATOM 3432 C C . LYS A 1 103 ? 2.491 -4.900 9.903 1.00 3.42 103 LYS A C 2
ATOM 3433 O O . LYS A 1 103 ? 2.010 -6.025 9.753 1.00 41.43 103 LYS A O 2
ATOM 3452 N N . ILE A 1 104 ? 1.892 -3.786 9.433 1.00 65.52 104 ILE A N 2
ATOM 3453 C CA . ILE A 1 104 ? 0.662 -3.827 8.610 1.00 21.12 104 ILE A CA 2
ATOM 3454 C C . ILE A 1 104 ? 1.047 -4.207 7.157 1.00 5.13 104 ILE A C 2
ATOM 3455 O O . ILE A 1 104 ? 1.434 -3.352 6.356 1.00 44.33 104 ILE A O 2
ATOM 3471 N N . THR A 1 105 ? 0.965 -5.506 6.841 1.00 41.52 105 THR A N 2
ATOM 3472 C CA . THR A 1 105 ? 1.557 -6.076 5.617 1.00 60.44 105 THR A CA 2
ATOM 3473 C C . THR A 1 105 ? 0.498 -6.326 4.529 1.00 5.20 105 THR A C 2
ATOM 3474 O O . THR A 1 105 ? -0.289 -7.277 4.619 1.00 63.04 105 THR A O 2
ATOM 3485 N N . GLY A 1 106 ? 0.472 -5.448 3.520 1.00 25.21 106 GLY A N 2
ATOM 3486 C CA . GLY A 1 106 ? -0.316 -5.668 2.306 1.00 41.54 106 GLY A CA 2
ATOM 3487 C C . GLY A 1 106 ? 0.488 -6.404 1.244 1.00 3.53 106 GLY A C 2
ATOM 3488 O O . GLY A 1 106 ? 1.722 -6.332 1.234 1.00 1.53 106 GLY A O 2
ATOM 3492 N N . LYS A 1 107 ? -0.204 -7.135 0.354 1.00 75.44 107 LYS A N 2
ATOM 3493 C CA . LYS A 1 107 ? 0.439 -7.988 -0.681 1.00 12.33 107 LYS A CA 2
ATOM 3494 C C . LYS A 1 107 ? -0.376 -7.961 -1.990 1.00 14.42 107 LYS A C 2
ATOM 3495 O O . LYS A 1 107 ? -0.322 -8.927 -2.776 1.00 71.05 107 LYS A O 2
ATOM 3514 N N . VAL A 1 108 ? -1.062 -6.824 -2.264 1.00 61.32 108 VAL A N 2
ATOM 3515 C CA . VAL A 1 108 ? -2.093 -6.745 -3.318 1.00 45.25 108 VAL A CA 2
ATOM 3516 C C . VAL A 1 108 ? -1.460 -6.950 -4.703 1.00 24.42 108 VAL A C 2
ATOM 3517 O O . VAL A 1 108 ? -0.302 -6.587 -4.926 1.00 72.41 108 VAL A O 2
ATOM 3530 N N . ARG A 1 109 ? -2.226 -7.526 -5.624 1.00 34.01 109 ARG A N 2
ATOM 3531 C CA . ARG A 1 109 ? -1.703 -7.971 -6.921 1.00 42.35 109 ARG A CA 2
ATOM 3532 C C . ARG A 1 109 ? -2.602 -7.467 -8.051 1.00 4.23 109 ARG A C 2
ATOM 3533 O O . ARG A 1 109 ? -3.696 -8.000 -8.286 1.00 12.34 109 ARG A O 2
ATOM 3554 N N . ILE A 1 110 ? -2.137 -6.403 -8.726 1.00 72.12 110 ILE A N 2
ATOM 3555 C CA . ILE A 1 110 ? -2.791 -5.868 -9.923 1.00 1.04 110 ILE A CA 2
ATOM 3556 C C . ILE A 1 110 ? -2.588 -6.904 -11.045 1.00 31.54 110 ILE A C 2
ATOM 3557 O O . ILE A 1 110 ? -1.488 -7.043 -11.571 1.00 62.03 110 ILE A O 2
ATOM 3573 N N . SER A 1 111 ? -3.631 -7.680 -11.334 1.00 1.24 111 SER A N 2
ATOM 3574 C CA . SER A 1 111 ? -3.585 -8.778 -12.314 1.00 44.04 111 SER A CA 2
ATOM 3575 C C . SER A 1 111 ? -4.434 -8.419 -13.534 1.00 24.03 111 SER A C 2
ATOM 3576 O O . SER A 1 111 ? -5.516 -7.876 -13.371 1.00 22.24 111 SER A O 2
ATOM 3584 N N . ALA A 1 112 ? -3.947 -8.721 -14.748 1.00 13.54 112 ALA A N 2
ATOM 3585 C CA . ALA A 1 112 ? -4.754 -8.596 -15.977 1.00 71.40 112 ALA A CA 2
ATOM 3586 C C . ALA A 1 112 ? -5.272 -9.990 -16.384 1.00 35.24 112 ALA A C 2
ATOM 3587 O O . ALA A 1 112 ? -4.525 -10.756 -17.026 1.00 64.30 112 ALA A O 2
ATOM 3595 N N . MET A 1 1 ? 1.368 4.095 16.651 1.00 0.00 1 MET A N 3
ATOM 3596 C CA . MET A 1 1 ? 2.397 4.145 15.603 1.00 52.33 1 MET A CA 3
ATOM 3597 C C . MET A 1 1 ? 2.796 2.702 15.239 1.00 24.13 1 MET A C 3
ATOM 3598 O O . MET A 1 1 ? 3.244 1.942 16.100 1.00 72.02 1 MET A O 3
ATOM 3614 N N . VAL A 1 2 ? 2.608 2.351 13.964 1.00 21.33 2 VAL A N 3
ATOM 3615 C CA . VAL A 1 2 ? 2.886 1.018 13.408 1.00 53.12 2 VAL A CA 3
ATOM 3616 C C . VAL A 1 2 ? 3.295 1.173 11.926 1.00 3.55 2 VAL A C 3
ATOM 3617 O O . VAL A 1 2 ? 2.957 2.185 11.289 1.00 52.13 2 VAL A O 3
ATOM 3630 N N . GLU A 1 3 ? 4.052 0.202 11.389 1.00 33.21 3 GLU A N 3
ATOM 3631 C CA . GLU A 1 3 ? 4.373 0.168 9.954 1.00 33.23 3 GLU A CA 3
ATOM 3632 C C . GLU A 1 3 ? 3.170 -0.307 9.132 1.00 14.54 3 GLU A C 3
ATOM 3633 O O . GLU A 1 3 ? 2.238 -0.925 9.657 1.00 4.31 3 GLU A O 3
ATOM 3645 N N . GLY A 1 4 ? 3.217 -0.003 7.838 1.00 61.33 4 GLY A N 3
ATOM 3646 C CA . GLY A 1 4 ? 2.219 -0.447 6.890 1.00 43.21 4 GLY A CA 3
ATOM 3647 C C . GLY A 1 4 ? 2.812 -0.524 5.504 1.00 25.04 4 GLY A C 3
ATOM 3648 O O . GLY A 1 4 ? 3.002 0.496 4.867 1.00 1.21 4 GLY A O 3
ATOM 3652 N N . VAL A 1 5 ? 3.095 -1.739 5.021 1.00 21.21 5 VAL A N 3
ATOM 3653 C CA . VAL A 1 5 ? 3.701 -1.955 3.695 1.00 53.11 5 VAL A CA 3
ATOM 3654 C C . VAL A 1 5 ? 2.684 -2.633 2.734 1.00 64.21 5 VAL A C 3
ATOM 3655 O O . VAL A 1 5 ? 2.330 -3.807 2.897 1.00 4.03 5 VAL A O 3
ATOM 3668 N N . LEU A 1 6 ? 2.158 -1.855 1.757 1.00 62.21 6 LEU A N 3
ATOM 3669 C CA . LEU A 1 6 ? 1.206 -2.382 0.748 1.00 62.43 6 LEU A CA 3
ATOM 3670 C C . LEU A 1 6 ? 1.987 -2.813 -0.500 1.00 1.14 6 LEU A C 3
ATOM 3671 O O . LEU A 1 6 ? 2.563 -1.982 -1.210 1.00 62.13 6 LEU A O 3
ATOM 3687 N N . THR A 1 7 ? 2.004 -4.125 -0.724 1.00 2.43 7 THR A N 3
ATOM 3688 C CA . THR A 1 7 ? 2.708 -4.764 -1.829 1.00 33.41 7 THR A CA 3
ATOM 3689 C C . THR A 1 7 ? 1.761 -4.826 -3.027 1.00 10.03 7 THR A C 3
ATOM 3690 O O . THR A 1 7 ? 0.803 -5.608 -3.047 1.00 54.03 7 THR A O 3
ATOM 3701 N N . ILE A 1 8 ? 2.003 -3.933 -3.971 1.00 43.22 8 ILE A N 3
ATOM 3702 C CA . ILE A 1 8 ? 1.189 -3.767 -5.171 1.00 72.20 8 ILE A CA 3
ATOM 3703 C C . ILE A 1 8 ? 1.901 -4.474 -6.340 1.00 30.34 8 ILE A C 3
ATOM 3704 O O . ILE A 1 8 ? 2.749 -3.890 -7.027 1.00 51.42 8 ILE A O 3
ATOM 3720 N N . GLU A 1 9 ? 1.602 -5.773 -6.478 1.00 74.33 9 GLU A N 3
ATOM 3721 C CA . GLU A 1 9 ? 2.205 -6.648 -7.493 1.00 52.34 9 GLU A CA 3
ATOM 3722 C C . GLU A 1 9 ? 1.387 -6.596 -8.796 1.00 51.24 9 GLU A C 3
ATOM 3723 O O . GLU A 1 9 ? 0.362 -7.283 -8.918 1.00 71.24 9 GLU A O 3
ATOM 3735 N N . LEU A 1 10 ? 1.812 -5.761 -9.757 1.00 3.05 10 LEU A N 3
ATOM 3736 C CA . LEU A 1 10 ? 1.176 -5.718 -11.081 1.00 4.42 10 LEU A CA 3
ATOM 3737 C C . LEU A 1 10 ? 1.802 -6.793 -11.974 1.00 4.41 10 LEU A C 3
ATOM 3738 O O . LEU A 1 10 ? 3.020 -6.804 -12.179 1.00 24.31 10 LEU A O 3
ATOM 3754 N N . SER A 1 11 ? 0.955 -7.710 -12.463 1.00 14.11 11 SER A N 3
ATOM 3755 C CA . SER A 1 11 ? 1.340 -8.766 -13.414 1.00 73.42 11 SER A CA 3
ATOM 3756 C C . SER A 1 11 ? 1.890 -8.165 -14.722 1.00 4.21 11 SER A C 3
ATOM 3757 O O . SER A 1 11 ? 1.541 -7.048 -15.091 1.00 24.40 11 SER A O 3
ATOM 3765 N N . ASP A 1 12 ? 2.731 -8.936 -15.427 1.00 13.24 12 ASP A N 3
ATOM 3766 C CA . ASP A 1 12 ? 3.241 -8.560 -16.767 1.00 1.11 12 ASP A CA 3
ATOM 3767 C C . ASP A 1 12 ? 2.130 -8.664 -17.841 1.00 74.54 12 ASP A C 3
ATOM 3768 O O . ASP A 1 12 ? 2.326 -8.258 -18.984 1.00 34.53 12 ASP A O 3
ATOM 3777 N N . SER A 1 13 ? 0.976 -9.236 -17.441 1.00 51.31 13 SER A N 3
ATOM 3778 C CA . SER A 1 13 ? -0.236 -9.316 -18.268 1.00 61.32 13 SER A CA 3
ATOM 3779 C C . SER A 1 13 ? -0.949 -7.951 -18.367 1.00 43.42 13 SER A C 3
ATOM 3780 O O . SER A 1 13 ? -1.739 -7.732 -19.301 1.00 54.22 13 SER A O 3
ATOM 3788 N N . VAL A 1 14 ? -0.688 -7.048 -17.391 1.00 53.41 14 VAL A N 3
ATOM 3789 C CA . VAL A 1 14 ? -1.193 -5.663 -17.450 1.00 14.21 14 VAL A CA 3
ATOM 3790 C C . VAL A 1 14 ? -0.310 -4.864 -18.439 1.00 63.24 14 VAL A C 3
ATOM 3791 O O . VAL A 1 14 ? 0.906 -5.124 -18.507 1.00 72.54 14 VAL A O 3
ATOM 3804 N N . PRO A 1 15 ? -0.893 -3.928 -19.257 1.00 51.12 15 PRO A N 3
ATOM 3805 C CA . PRO A 1 15 ? -0.090 -2.953 -20.031 1.00 42.31 15 PRO A CA 3
ATOM 3806 C C . PRO A 1 15 ? 0.822 -2.145 -19.084 1.00 23.32 15 PRO A C 3
ATOM 3807 O O . PRO A 1 15 ? 0.364 -1.672 -18.039 1.00 53.43 15 PRO A O 3
ATOM 3818 N N . GLU A 1 16 ? 2.109 -2.019 -19.434 1.00 42.24 16 GLU A N 3
ATOM 3819 C CA . GLU A 1 16 ? 3.101 -1.335 -18.583 1.00 41.42 16 GLU A CA 3
ATOM 3820 C C . GLU A 1 16 ? 2.827 0.176 -18.507 1.00 45.24 16 GLU A C 3
ATOM 3821 O O . GLU A 1 16 ? 3.326 0.859 -17.610 1.00 53.11 16 GLU A O 3
ATOM 3833 N N . GLU A 1 17 ? 2.029 0.670 -19.468 1.00 53.10 17 GLU A N 3
ATOM 3834 C CA . GLU A 1 17 ? 1.462 2.024 -19.445 1.00 41.14 17 GLU A CA 3
ATOM 3835 C C . GLU A 1 17 ? 0.617 2.234 -18.176 1.00 31.04 17 GLU A C 3
ATOM 3836 O O . GLU A 1 17 ? 0.694 3.290 -17.551 1.00 1.14 17 GLU A O 3
ATOM 3848 N N . VAL A 1 18 ? -0.176 1.197 -17.803 1.00 74.14 18 VAL A N 3
ATOM 3849 C CA . VAL A 1 18 ? -0.990 1.197 -16.569 1.00 4.32 18 VAL A CA 3
ATOM 3850 C C . VAL A 1 18 ? -0.085 1.324 -15.335 1.00 22.22 18 VAL A C 3
ATOM 3851 O O . VAL A 1 18 ? -0.434 2.026 -14.389 1.00 65.40 18 VAL A O 3
ATOM 3864 N N . LYS A 1 19 ? 1.091 0.656 -15.367 1.00 12.11 19 LYS A N 3
ATOM 3865 C CA . LYS A 1 19 ? 2.076 0.737 -14.266 1.00 71.45 19 LYS A CA 3
ATOM 3866 C C . LYS A 1 19 ? 2.624 2.171 -14.126 1.00 45.45 19 LYS A C 3
ATOM 3867 O O . LYS A 1 19 ? 2.873 2.629 -13.011 1.00 31.31 19 LYS A O 3
ATOM 3886 N N . GLU A 1 20 ? 2.785 2.872 -15.272 1.00 54.43 20 GLU A N 3
ATOM 3887 C CA . GLU A 1 20 ? 3.226 4.289 -15.310 1.00 61.11 20 GLU A CA 3
ATOM 3888 C C . GLU A 1 20 ? 2.150 5.227 -14.715 1.00 13.13 20 GLU A C 3
ATOM 3889 O O . GLU A 1 20 ? 2.473 6.256 -14.098 1.00 51.41 20 GLU A O 3
ATOM 3901 N N . LYS A 1 21 ? 0.872 4.850 -14.916 1.00 43.13 21 LYS A N 3
ATOM 3902 C CA . LYS A 1 21 ? -0.284 5.565 -14.336 1.00 4.52 21 LYS A CA 3
ATOM 3903 C C . LYS A 1 21 ? -0.307 5.358 -12.811 1.00 42.23 21 LYS A C 3
ATOM 3904 O O . LYS A 1 21 ? -0.542 6.299 -12.061 1.00 61.22 21 LYS A O 3
ATOM 3923 N N . VAL A 1 22 ? -0.021 4.109 -12.381 1.00 12.14 22 VAL A N 3
ATOM 3924 C CA . VAL A 1 22 ? 0.048 3.717 -10.958 1.00 3.32 22 VAL A CA 3
ATOM 3925 C C . VAL A 1 22 ? 1.215 4.443 -10.250 1.00 73.32 22 VAL A C 3
ATOM 3926 O O . VAL A 1 22 ? 1.108 4.781 -9.068 1.00 61.53 22 VAL A O 3
ATOM 3939 N N . LYS A 1 23 ? 2.317 4.699 -10.994 1.00 21.24 23 LYS A N 3
ATOM 3940 C CA . LYS A 1 23 ? 3.433 5.538 -10.509 1.00 11.53 23 LYS A CA 3
ATOM 3941 C C . LYS A 1 23 ? 2.906 6.936 -10.134 1.00 10.01 23 LYS A C 3
ATOM 3942 O O . LYS A 1 23 ? 2.909 7.307 -8.964 1.00 51.43 23 LYS A O 3
ATOM 3961 N N . ALA A 1 24 ? 2.391 7.662 -11.147 1.00 64.12 24 ALA A N 3
ATOM 3962 C CA . ALA A 1 24 ? 1.916 9.057 -11.000 1.00 20.32 24 ALA A CA 3
ATOM 3963 C C . ALA A 1 24 ? 0.840 9.185 -9.895 1.00 74.04 24 ALA A C 3
ATOM 3964 O O . ALA A 1 24 ? 0.921 10.073 -9.045 1.00 74.32 24 ALA A O 3
ATOM 3971 N N . THR A 1 25 ? -0.118 8.240 -9.903 1.00 15.22 25 THR A N 3
ATOM 3972 C CA . THR A 1 25 ? -1.284 8.237 -9.002 1.00 22.11 25 THR A CA 3
ATOM 3973 C C . THR A 1 25 ? -0.873 7.960 -7.544 1.00 70.50 25 THR A C 3
ATOM 3974 O O . THR A 1 25 ? -1.043 8.831 -6.685 1.00 41.44 25 THR A O 3
ATOM 3985 N N . VAL A 1 26 ? -0.305 6.756 -7.291 1.00 43.14 26 VAL A N 3
ATOM 3986 C CA . VAL A 1 26 ? 0.014 6.281 -5.926 1.00 23.12 26 VAL A CA 3
ATOM 3987 C C . VAL A 1 26 ? 1.064 7.186 -5.266 1.00 14.23 26 VAL A C 3
ATOM 3988 O O . VAL A 1 26 ? 0.918 7.537 -4.103 1.00 24.33 26 VAL A O 3
ATOM 4001 N N . GLU A 1 27 ? 2.095 7.598 -6.031 1.00 74.43 27 GLU A N 3
ATOM 4002 C CA . GLU A 1 27 ? 3.157 8.489 -5.515 1.00 73.44 27 GLU A CA 3
ATOM 4003 C C . GLU A 1 27 ? 2.610 9.881 -5.160 1.00 51.44 27 GLU A C 3
ATOM 4004 O O . GLU A 1 27 ? 3.028 10.459 -4.149 1.00 11.12 27 GLU A O 3
ATOM 4016 N N . GLU A 1 28 ? 1.664 10.402 -5.966 1.00 31.15 28 GLU A N 3
ATOM 4017 C CA . GLU A 1 28 ? 1.016 11.697 -5.689 1.00 41.03 28 GLU A CA 3
ATOM 4018 C C . GLU A 1 28 ? 0.182 11.641 -4.391 1.00 31.43 28 GLU A C 3
ATOM 4019 O O . GLU A 1 28 ? 0.448 12.401 -3.451 1.00 1.31 28 GLU A O 3
ATOM 4031 N N . LEU A 1 29 ? -0.791 10.714 -4.330 1.00 35.34 29 LEU A N 3
ATOM 4032 C CA . LEU A 1 29 ? -1.722 10.608 -3.188 1.00 23.13 29 LEU A CA 3
ATOM 4033 C C . LEU A 1 29 ? -0.990 10.234 -1.880 1.00 4.33 29 LEU A C 3
ATOM 4034 O O . LEU A 1 29 ? -1.385 10.685 -0.809 1.00 35.43 29 LEU A O 3
ATOM 4050 N N . ALA A 1 30 ? 0.093 9.440 -1.990 1.00 14.51 30 ALA A N 3
ATOM 4051 C CA . ALA A 1 30 ? 0.897 8.998 -0.828 1.00 50.55 30 ALA A CA 3
ATOM 4052 C C . ALA A 1 30 ? 1.867 10.089 -0.341 1.00 53.30 30 ALA A C 3
ATOM 4053 O O . ALA A 1 30 ? 2.283 10.065 0.817 1.00 14.30 30 ALA A O 3
ATOM 4060 N N . GLU A 1 31 ? 2.247 11.013 -1.242 1.00 2.34 31 GLU A N 3
ATOM 4061 C CA . GLU A 1 31 ? 3.056 12.202 -0.897 1.00 25.24 31 GLU A CA 3
ATOM 4062 C C . GLU A 1 31 ? 2.217 13.170 -0.042 1.00 35.21 31 GLU A C 3
ATOM 4063 O O . GLU A 1 31 ? 2.645 13.602 1.050 1.00 30.11 31 GLU A O 3
ATOM 4075 N N . ARG A 1 32 ? 1.001 13.463 -0.541 1.00 11.51 32 ARG A N 3
ATOM 4076 C CA . ARG A 1 32 ? 0.030 14.320 0.153 1.00 50.34 32 ARG A CA 3
ATOM 4077 C C . ARG A 1 32 ? -0.413 13.653 1.466 1.00 22.22 32 ARG A C 3
ATOM 4078 O O . ARG A 1 32 ? -0.637 14.337 2.453 1.00 61.03 32 ARG A O 3
ATOM 4099 N N . ALA A 1 33 ? -0.521 12.311 1.460 1.00 65.11 33 ALA A N 3
ATOM 4100 C CA . ALA A 1 33 ? -0.867 11.522 2.658 1.00 11.11 33 ALA A CA 3
ATOM 4101 C C . ALA A 1 33 ? 0.287 11.514 3.670 1.00 43.23 33 ALA A C 3
ATOM 4102 O O . ALA A 1 33 ? 0.051 11.548 4.870 1.00 62.15 33 ALA A O 3
ATOM 4109 N N . ARG A 1 34 ? 1.537 11.485 3.186 1.00 23.14 34 ARG A N 3
ATOM 4110 C CA . ARG A 1 34 ? 2.717 11.470 4.073 1.00 53.34 34 ARG A CA 3
ATOM 4111 C C . ARG A 1 34 ? 2.773 12.755 4.917 1.00 22.52 34 ARG A C 3
ATOM 4112 O O . ARG A 1 34 ? 3.049 12.708 6.122 1.00 14.13 34 ARG A O 3
ATOM 4133 N N . LYS A 1 35 ? 2.470 13.895 4.273 1.00 71.43 35 LYS A N 3
ATOM 4134 C CA . LYS A 1 35 ? 2.491 15.201 4.940 1.00 52.44 35 LYS A CA 3
ATOM 4135 C C . LYS A 1 35 ? 1.213 15.423 5.785 1.00 35.53 35 LYS A C 3
ATOM 4136 O O . LYS A 1 35 ? 1.301 15.652 6.998 1.00 33.32 35 LYS A O 3
ATOM 4155 N N . GLU A 1 36 ? 0.037 15.319 5.133 1.00 54.20 36 GLU A N 3
ATOM 4156 C CA . GLU A 1 36 ? -1.281 15.612 5.750 1.00 24.02 36 GLU A CA 3
ATOM 4157 C C . GLU A 1 36 ? -1.554 14.718 6.968 1.00 31.20 36 GLU A C 3
ATOM 4158 O O . GLU A 1 36 ? -1.887 15.209 8.051 1.00 33.20 36 GLU A O 3
ATOM 4170 N N . MET A 1 37 ? -1.402 13.402 6.767 1.00 61.11 37 MET A N 3
ATOM 4171 C CA . MET A 1 37 ? -1.682 12.393 7.804 1.00 50.02 37 MET A CA 3
ATOM 4172 C C . MET A 1 37 ? -0.564 12.384 8.875 1.00 50.42 37 MET A C 3
ATOM 4173 O O . MET A 1 37 ? -0.789 11.950 10.010 1.00 2.14 37 MET A O 3
ATOM 4187 N N . GLY A 1 38 ? 0.631 12.874 8.495 1.00 14.21 38 GLY A N 3
ATOM 4188 C CA . GLY A 1 38 ? 1.813 12.818 9.359 1.00 23.11 38 GLY A CA 3
ATOM 4189 C C . GLY A 1 38 ? 2.458 11.435 9.346 1.00 24.41 38 GLY A C 3
ATOM 4190 O O . GLY A 1 38 ? 2.939 10.949 10.377 1.00 74.33 38 GLY A O 3
ATOM 4194 N N . LEU A 1 39 ? 2.436 10.803 8.162 1.00 62.23 39 LEU A N 3
ATOM 4195 C CA . LEU A 1 39 ? 3.012 9.463 7.921 1.00 44.30 39 LEU A CA 3
ATOM 4196 C C . LEU A 1 39 ? 4.485 9.559 7.451 1.00 53.32 39 LEU A C 3
ATOM 4197 O O . LEU A 1 39 ? 5.086 10.637 7.419 1.00 12.10 39 LEU A O 3
ATOM 4213 N N . GLU A 1 40 ? 5.039 8.389 7.125 1.00 41.31 40 GLU A N 3
ATOM 4214 C CA . GLU A 1 40 ? 6.312 8.217 6.427 1.00 11.50 40 GLU A CA 3
ATOM 4215 C C . GLU A 1 40 ? 6.048 7.219 5.290 1.00 23.31 40 GLU A C 3
ATOM 4216 O O . GLU A 1 40 ? 5.361 6.233 5.511 1.00 23.33 40 GLU A O 3
ATOM 4228 N N . VAL A 1 41 ? 6.566 7.498 4.083 1.00 44.24 41 VAL A N 3
ATOM 4229 C CA . VAL A 1 41 ? 6.248 6.739 2.849 1.00 21.44 41 VAL A CA 3
ATOM 4230 C C . VAL A 1 41 ? 7.527 6.573 1.997 1.00 65.33 41 VAL A C 3
ATOM 4231 O O . VAL A 1 41 ? 8.298 7.528 1.838 1.00 14.35 41 VAL A O 3
ATOM 4244 N N . LYS A 1 42 ? 7.736 5.349 1.474 1.00 11.11 42 LYS A N 3
ATOM 4245 C CA . LYS A 1 42 ? 8.817 5.013 0.530 1.00 72.41 42 LYS A CA 3
ATOM 4246 C C . LYS A 1 42 ? 8.276 4.009 -0.496 1.00 35.13 42 LYS A C 3
ATOM 4247 O O . LYS A 1 42 ? 8.186 2.808 -0.227 1.00 30.44 42 LYS A O 3
ATOM 4266 N N . ILE A 1 43 ? 7.879 4.518 -1.660 1.00 31.12 43 ILE A N 3
ATOM 4267 C CA . ILE A 1 43 ? 7.304 3.690 -2.731 1.00 40.00 43 ILE A CA 3
ATOM 4268 C C . ILE A 1 43 ? 8.424 3.108 -3.600 1.00 51.12 43 ILE A C 3
ATOM 4269 O O . ILE A 1 43 ? 9.058 3.821 -4.388 1.00 52.13 43 ILE A O 3
ATOM 4285 N N . GLU A 1 44 ? 8.692 1.815 -3.401 1.00 21.13 44 GLU A N 3
ATOM 4286 C CA . GLU A 1 44 ? 9.681 1.063 -4.186 1.00 73.51 44 GLU A CA 3
ATOM 4287 C C . GLU A 1 44 ? 8.987 0.405 -5.387 1.00 31.01 44 GLU A C 3
ATOM 4288 O O . GLU A 1 44 ? 7.751 0.323 -5.435 1.00 33.25 44 GLU A O 3
ATOM 4300 N N . GLU A 1 45 ? 9.790 -0.058 -6.345 1.00 33.52 45 GLU A N 3
ATOM 4301 C CA . GLU A 1 45 ? 9.325 -0.866 -7.469 1.00 14.43 45 GLU A CA 3
ATOM 4302 C C . GLU A 1 45 ? 10.496 -1.693 -7.989 1.00 3.21 45 GLU A C 3
ATOM 4303 O O . GLU A 1 45 ? 11.608 -1.165 -8.137 1.00 22.21 45 GLU A O 3
ATOM 4315 N N . LYS A 1 46 ? 10.250 -2.980 -8.261 1.00 71.05 46 LYS A N 3
ATOM 4316 C CA . LYS A 1 46 ? 11.249 -3.868 -8.868 1.00 51.20 46 LYS A CA 3
ATOM 4317 C C . LYS A 1 46 ? 10.602 -4.544 -10.098 1.00 41.22 46 LYS A C 3
ATOM 4318 O O . LYS A 1 46 ? 10.015 -5.614 -9.994 1.00 23.43 46 LYS A O 3
ATOM 4337 N N . ASP A 1 47 ? 10.682 -3.839 -11.246 1.00 61.35 47 ASP A N 3
ATOM 4338 C CA . ASP A 1 47 ? 10.136 -4.282 -12.560 1.00 21.12 47 ASP A CA 3
ATOM 4339 C C . ASP A 1 47 ? 8.588 -4.394 -12.575 1.00 54.22 47 ASP A C 3
ATOM 4340 O O . ASP A 1 47 ? 8.013 -5.011 -13.481 1.00 15.44 47 ASP A O 3
ATOM 4349 N N . GLY A 1 48 ? 7.926 -3.743 -11.609 1.00 32.25 48 GLY A N 3
ATOM 4350 C CA . GLY A 1 48 ? 6.462 -3.818 -11.453 1.00 10.21 48 GLY A CA 3
ATOM 4351 C C . GLY A 1 48 ? 6.055 -4.319 -10.072 1.00 61.12 48 GLY A C 3
ATOM 4352 O O . GLY A 1 48 ? 4.883 -4.204 -9.689 1.00 30.14 48 GLY A O 3
ATOM 4356 N N . VAL A 1 49 ? 7.034 -4.898 -9.336 1.00 25.22 49 VAL A N 3
ATOM 4357 C CA . VAL A 1 49 ? 6.867 -5.291 -7.924 1.00 53.43 49 VAL A CA 3
ATOM 4358 C C . VAL A 1 49 ? 6.914 -4.020 -7.044 1.00 0.55 49 VAL A C 3
ATOM 4359 O O . VAL A 1 49 ? 7.963 -3.667 -6.478 1.00 42.02 49 VAL A O 3
ATOM 4372 N N . ILE A 1 50 ? 5.783 -3.297 -6.996 1.00 64.31 50 ILE A N 3
ATOM 4373 C CA . ILE A 1 50 ? 5.661 -2.052 -6.219 1.00 5.34 50 ILE A CA 3
ATOM 4374 C C . ILE A 1 50 ? 5.372 -2.408 -4.754 1.00 65.12 50 ILE A C 3
ATOM 4375 O O . ILE A 1 50 ? 4.663 -3.372 -4.490 1.00 31.31 50 ILE A O 3
ATOM 4391 N N . THR A 1 51 ? 5.994 -1.692 -3.803 1.00 13.21 51 THR A N 3
ATOM 4392 C CA . THR A 1 51 ? 5.595 -1.749 -2.380 1.00 11.14 51 THR A CA 3
ATOM 4393 C C . THR A 1 51 ? 5.735 -0.356 -1.748 1.00 31.13 51 THR A C 3
ATOM 4394 O O . THR A 1 51 ? 6.845 0.171 -1.637 1.00 4.52 51 THR A O 3
ATOM 4405 N N . VAL A 1 52 ? 4.598 0.261 -1.369 1.00 74.55 52 VAL A N 3
ATOM 4406 C CA . VAL A 1 52 ? 4.604 1.507 -0.593 1.00 40.22 52 VAL A CA 3
ATOM 4407 C C . VAL A 1 52 ? 4.927 1.178 0.882 1.00 74.43 52 VAL A C 3
ATOM 4408 O O . VAL A 1 52 ? 4.067 0.719 1.644 1.00 42.54 52 VAL A O 3
ATOM 4421 N N . LYS A 1 53 ? 6.226 1.318 1.220 1.00 1.40 53 LYS A N 3
ATOM 4422 C CA . LYS A 1 53 ? 6.738 1.222 2.591 1.00 61.34 53 LYS A CA 3
ATOM 4423 C C . LYS A 1 53 ? 6.239 2.454 3.366 1.00 22.21 53 LYS A C 3
ATOM 4424 O O . LYS A 1 53 ? 6.917 3.484 3.424 1.00 45.42 53 LYS A O 3
ATOM 4443 N N . ALA A 1 54 ? 5.014 2.360 3.889 1.00 23.03 54 ALA A N 3
ATOM 4444 C CA . ALA A 1 54 ? 4.430 3.407 4.738 1.00 12.34 54 ALA A CA 3
ATOM 4445 C C . ALA A 1 54 ? 4.662 3.075 6.230 1.00 43.24 54 ALA A C 3
ATOM 4446 O O . ALA A 1 54 ? 5.069 1.959 6.578 1.00 34.03 54 ALA A O 3
ATOM 4453 N N . LYS A 1 55 ? 4.426 4.077 7.080 1.00 60.20 55 LYS A N 3
ATOM 4454 C CA . LYS A 1 55 ? 4.555 4.000 8.546 1.00 42.33 55 LYS A CA 3
ATOM 4455 C C . LYS A 1 55 ? 3.896 5.253 9.147 1.00 13.34 55 LYS A C 3
ATOM 4456 O O . LYS A 1 55 ? 3.720 6.244 8.454 1.00 61.12 55 LYS A O 3
ATOM 4475 N N . GLY A 1 56 ? 3.525 5.190 10.424 1.00 41.33 56 GLY A N 3
ATOM 4476 C CA . GLY A 1 56 ? 2.992 6.340 11.158 1.00 74.23 56 GLY A CA 3
ATOM 4477 C C . GLY A 1 56 ? 1.930 5.883 12.128 1.00 1.11 56 GLY A C 3
ATOM 4478 O O . GLY A 1 56 ? 1.904 4.706 12.469 1.00 40.14 56 GLY A O 3
ATOM 4482 N N . GLU A 1 57 ? 1.039 6.788 12.570 1.00 50.01 57 GLU A N 3
ATOM 4483 C CA . GLU A 1 57 ? -0.037 6.425 13.514 1.00 75.13 57 GLU A CA 3
ATOM 4484 C C . GLU A 1 57 ? -1.023 5.437 12.859 1.00 20.13 57 GLU A C 3
ATOM 4485 O O . GLU A 1 57 ? -1.419 5.637 11.710 1.00 4.53 57 GLU A O 3
ATOM 4497 N N . GLU A 1 58 ? -1.398 4.385 13.625 1.00 20.54 58 GLU A N 3
ATOM 4498 C CA . GLU A 1 58 ? -2.293 3.296 13.186 1.00 53.14 58 GLU A CA 3
ATOM 4499 C C . GLU A 1 58 ? -3.574 3.835 12.510 1.00 3.43 58 GLU A C 3
ATOM 4500 O O . GLU A 1 58 ? -4.010 3.297 11.493 1.00 65.12 58 GLU A O 3
ATOM 4512 N N . GLU A 1 59 ? -4.126 4.925 13.083 1.00 70.22 59 GLU A N 3
ATOM 4513 C CA . GLU A 1 59 ? -5.337 5.616 12.588 1.00 44.13 59 GLU A CA 3
ATOM 4514 C C . GLU A 1 59 ? -5.138 6.005 11.104 1.00 32.41 59 GLU A C 3
ATOM 4515 O O . GLU A 1 59 ? -5.913 5.619 10.212 1.00 73.32 59 GLU A O 3
ATOM 4527 N N . LYS A 1 60 ? -4.029 6.709 10.874 1.00 33.11 60 LYS A N 3
ATOM 4528 C CA . LYS A 1 60 ? -3.672 7.293 9.576 1.00 42.13 60 LYS A CA 3
ATOM 4529 C C . LYS A 1 60 ? -3.229 6.216 8.557 1.00 52.22 60 LYS A C 3
ATOM 4530 O O . LYS A 1 60 ? -3.471 6.374 7.357 1.00 31.32 60 LYS A O 3
ATOM 4549 N N . VAL A 1 61 ? -2.579 5.133 9.050 1.00 12.12 61 VAL A N 3
ATOM 4550 C CA . VAL A 1 61 ? -2.097 4.013 8.205 1.00 70.22 61 VAL A CA 3
ATOM 4551 C C . VAL A 1 61 ? -3.287 3.223 7.626 1.00 23.43 61 VAL A C 3
ATOM 4552 O O . VAL A 1 61 ? -3.375 3.041 6.417 1.00 4.33 61 VAL A O 3
ATOM 4565 N N . LYS A 1 62 ? -4.207 2.790 8.509 1.00 72.30 62 LYS A N 3
ATOM 4566 C CA . LYS A 1 62 ? -5.378 1.971 8.123 1.00 14.32 62 LYS A CA 3
ATOM 4567 C C . LYS A 1 62 ? -6.323 2.747 7.186 1.00 41.40 62 LYS A C 3
ATOM 4568 O O . LYS A 1 62 ? -6.890 2.162 6.259 1.00 42.11 62 LYS A O 3
ATOM 4587 N N . LYS A 1 63 ? -6.489 4.056 7.463 1.00 32.22 63 LYS A N 3
ATOM 4588 C CA . LYS A 1 63 ? -7.310 4.961 6.640 1.00 70.30 63 LYS A CA 3
ATOM 4589 C C . LYS A 1 63 ? -6.728 5.073 5.222 1.00 60.42 63 LYS A C 3
ATOM 4590 O O . LYS A 1 63 ? -7.444 4.868 4.237 1.00 52.13 63 LYS A O 3
ATOM 4609 N N . PHE A 1 64 ? -5.415 5.375 5.152 1.00 62.45 64 PHE A N 3
ATOM 4610 C CA . PHE A 1 64 ? -4.656 5.450 3.888 1.00 5.14 64 PHE A CA 3
ATOM 4611 C C . PHE A 1 64 ? -4.812 4.145 3.090 1.00 15.41 64 PHE A C 3
ATOM 4612 O O . PHE A 1 64 ? -5.083 4.170 1.891 1.00 14.41 64 PHE A O 3
ATOM 4629 N N . PHE A 1 65 ? -4.666 3.016 3.798 1.00 22.01 65 PHE A N 3
ATOM 4630 C CA . PHE A 1 65 ? -4.681 1.674 3.210 1.00 33.14 65 PHE A CA 3
ATOM 4631 C C . PHE A 1 65 ? -6.030 1.337 2.579 1.00 74.04 65 PHE A C 3
ATOM 4632 O O . PHE A 1 65 ? -6.068 0.946 1.422 1.00 42.25 65 PHE A O 3
ATOM 4649 N N . GLU A 1 66 ? -7.129 1.521 3.325 1.00 63.33 66 GLU A N 3
ATOM 4650 C CA . GLU A 1 66 ? -8.474 1.164 2.838 1.00 31.21 66 GLU A CA 3
ATOM 4651 C C . GLU A 1 66 ? -8.870 2.043 1.633 1.00 61.01 66 GLU A C 3
ATOM 4652 O O . GLU A 1 66 ? -9.596 1.583 0.757 1.00 4.35 66 GLU A O 3
ATOM 4664 N N . GLU A 1 67 ? -8.379 3.304 1.606 1.00 23.34 67 GLU A N 3
ATOM 4665 C CA . GLU A 1 67 ? -8.595 4.227 0.474 1.00 21.30 67 GLU A CA 3
ATOM 4666 C C . GLU A 1 67 ? -7.846 3.755 -0.791 1.00 43.14 67 GLU A C 3
ATOM 4667 O O . GLU A 1 67 ? -8.443 3.685 -1.863 1.00 32.15 67 GLU A O 3
ATOM 4679 N N . VAL A 1 68 ? -6.546 3.420 -0.645 1.00 24.24 68 VAL A N 3
ATOM 4680 C CA . VAL A 1 68 ? -5.684 3.006 -1.780 1.00 61.32 68 VAL A CA 3
ATOM 4681 C C . VAL A 1 68 ? -6.115 1.637 -2.338 1.00 24.54 68 VAL A C 3
ATOM 4682 O O . VAL A 1 68 ? -6.212 1.477 -3.552 1.00 42.41 68 VAL A O 3
ATOM 4695 N N . ILE A 1 69 ? -6.387 0.670 -1.437 1.00 33.42 69 ILE A N 3
ATOM 4696 C CA . ILE A 1 69 ? -6.864 -0.678 -1.808 1.00 51.43 69 ILE A CA 3
ATOM 4697 C C . ILE A 1 69 ? -8.202 -0.566 -2.563 1.00 22.10 69 ILE A C 3
ATOM 4698 O O . ILE A 1 69 ? -8.343 -1.147 -3.638 1.00 31.43 69 ILE A O 3
ATOM 4714 N N . ALA A 1 70 ? -9.145 0.239 -2.018 1.00 61.34 70 ALA A N 3
ATOM 4715 C CA . ALA A 1 70 ? -10.463 0.479 -2.645 1.00 41.31 70 ALA A CA 3
ATOM 4716 C C . ALA A 1 70 ? -10.319 1.194 -3.998 1.00 42.05 70 ALA A C 3
ATOM 4717 O O . ALA A 1 70 ? -11.101 0.944 -4.910 1.00 61.54 70 ALA A O 3
ATOM 4724 N N . ALA A 1 71 ? -9.302 2.071 -4.113 1.00 74.05 71 ALA A N 3
ATOM 4725 C CA . ALA A 1 71 ? -9.043 2.855 -5.332 1.00 21.42 71 ALA A CA 3
ATOM 4726 C C . ALA A 1 71 ? -8.464 1.988 -6.464 1.00 24.32 71 ALA A C 3
ATOM 4727 O O . ALA A 1 71 ? -8.898 2.105 -7.609 1.00 1.44 71 ALA A O 3
ATOM 4734 N N . LEU A 1 72 ? -7.496 1.110 -6.138 1.00 41.34 72 LEU A N 3
ATOM 4735 C CA . LEU A 1 72 ? -6.797 0.274 -7.142 1.00 43.23 72 LEU A CA 3
ATOM 4736 C C . LEU A 1 72 ? -7.706 -0.859 -7.643 1.00 5.21 72 LEU A C 3
ATOM 4737 O O . LEU A 1 72 ? -7.609 -1.275 -8.807 1.00 55.00 72 LEU A O 3
ATOM 4753 N N . LYS A 1 73 ? -8.593 -1.348 -6.749 1.00 4.10 73 LYS A N 3
ATOM 4754 C CA . LYS A 1 73 ? -9.574 -2.385 -7.095 1.00 61.01 73 LYS A CA 3
ATOM 4755 C C . LYS A 1 73 ? -10.781 -1.758 -7.816 1.00 4.11 73 LYS A C 3
ATOM 4756 O O . LYS A 1 73 ? -11.468 -2.444 -8.577 1.00 62.44 73 LYS A O 3
ATOM 4775 N N . LYS A 1 74 ? -11.026 -0.450 -7.569 1.00 2.53 74 LYS A N 3
ATOM 4776 C CA . LYS A 1 74 ? -12.022 0.336 -8.316 1.00 14.43 74 LYS A CA 3
ATOM 4777 C C . LYS A 1 74 ? -11.572 0.454 -9.779 1.00 42.21 74 LYS A C 3
ATOM 4778 O O . LYS A 1 74 ? -12.352 0.182 -10.684 1.00 72.13 74 LYS A O 3
ATOM 4797 N N . ILE A 1 75 ? -10.288 0.834 -9.983 1.00 45.13 75 ILE A N 3
ATOM 4798 C CA . ILE A 1 75 ? -9.664 0.916 -11.322 1.00 11.51 75 ILE A CA 3
ATOM 4799 C C . ILE A 1 75 ? -9.689 -0.472 -11.998 1.00 51.51 75 ILE A C 3
ATOM 4800 O O . ILE A 1 75 ? -9.994 -0.584 -13.183 1.00 51.22 75 ILE A O 3
ATOM 4816 N N . ALA A 1 76 ? -9.415 -1.522 -11.209 1.00 24.32 76 ALA A N 3
ATOM 4817 C CA . ALA A 1 76 ? -9.451 -2.920 -11.682 1.00 62.23 76 ALA A CA 3
ATOM 4818 C C . ALA A 1 76 ? -10.867 -3.320 -12.147 1.00 20.24 76 ALA A C 3
ATOM 4819 O O . ALA A 1 76 ? -11.027 -4.040 -13.130 1.00 31.45 76 ALA A O 3
ATOM 4826 N N . ALA A 1 77 ? -11.893 -2.820 -11.452 1.00 25.33 77 ALA A N 3
ATOM 4827 C CA . ALA A 1 77 ? -13.295 -3.153 -11.747 1.00 10.03 77 ALA A CA 3
ATOM 4828 C C . ALA A 1 77 ? -13.815 -2.391 -12.975 1.00 65.23 77 ALA A C 3
ATOM 4829 O O . ALA A 1 77 ? -14.532 -2.957 -13.807 1.00 64.42 77 ALA A O 3
ATOM 4836 N N . GLU A 1 78 ? -13.443 -1.106 -13.074 1.00 74.40 78 GLU A N 3
ATOM 4837 C CA . GLU A 1 78 ? -13.866 -0.230 -14.177 1.00 10.34 78 GLU A CA 3
ATOM 4838 C C . GLU A 1 78 ? -13.220 -0.680 -15.500 1.00 0.03 78 GLU A C 3
ATOM 4839 O O . GLU A 1 78 ? -13.899 -0.820 -16.525 1.00 4.21 78 GLU A O 3
ATOM 4851 N N . ASN A 1 79 ? -11.901 -0.909 -15.446 1.00 44.30 79 ASN A N 3
ATOM 4852 C CA . ASN A 1 79 ? -11.081 -1.241 -16.625 1.00 40.20 79 ASN A CA 3
ATOM 4853 C C . ASN A 1 79 ? -11.307 -2.705 -17.043 1.00 2.03 79 ASN A C 3
ATOM 4854 O O . ASN A 1 79 ? -11.608 -2.987 -18.204 1.00 33.34 79 ASN A O 3
ATOM 4865 N N . GLY A 1 80 ? -11.203 -3.628 -16.074 1.00 62.12 80 GLY A N 3
ATOM 4866 C CA . GLY A 1 80 ? -11.310 -5.075 -16.343 1.00 62.02 80 GLY A CA 3
ATOM 4867 C C . GLY A 1 80 ? -10.038 -5.838 -15.984 1.00 63.53 80 GLY A C 3
ATOM 4868 O O . GLY A 1 80 ? -9.665 -6.800 -16.665 1.00 13.03 80 GLY A O 3
ATOM 4872 N N . LEU A 1 81 ? -9.365 -5.385 -14.915 1.00 73.32 81 LEU A N 3
ATOM 4873 C CA . LEU A 1 81 ? -8.212 -6.084 -14.307 1.00 13.33 81 LEU A CA 3
ATOM 4874 C C . LEU A 1 81 ? -8.686 -6.857 -13.061 1.00 74.42 81 LEU A C 3
ATOM 4875 O O . LEU A 1 81 ? -9.820 -6.666 -12.592 1.00 42.04 81 LEU A O 3
ATOM 4891 N N . LYS A 1 82 ? -7.813 -7.710 -12.517 1.00 61.11 82 LYS A N 3
ATOM 4892 C CA . LYS A 1 82 ? -8.170 -8.658 -11.452 1.00 54.15 82 LYS A CA 3
ATOM 4893 C C . LYS A 1 82 ? -7.284 -8.419 -10.223 1.00 61.23 82 LYS A C 3
ATOM 4894 O O . LYS A 1 82 ? -6.088 -8.239 -10.363 1.00 72.00 82 LYS A O 3
ATOM 4913 N N . VAL A 1 83 ? -7.888 -8.394 -9.027 1.00 33.11 83 VAL A N 3
ATOM 4914 C CA . VAL A 1 83 ? -7.184 -8.139 -7.752 1.00 73.33 83 VAL A CA 3
ATOM 4915 C C . VAL A 1 83 ? -7.705 -9.115 -6.679 1.00 33.55 83 VAL A C 3
ATOM 4916 O O . VAL A 1 83 ? -8.915 -9.194 -6.432 1.00 25.43 83 VAL A O 3
ATOM 4929 N N . GLU A 1 84 ? -6.782 -9.877 -6.064 1.00 43.45 84 GLU A N 3
ATOM 4930 C CA . GLU A 1 84 ? -7.139 -10.892 -5.039 1.00 10.25 84 GLU A CA 3
ATOM 4931 C C . GLU A 1 84 ? -7.478 -10.198 -3.704 1.00 11.43 84 GLU A C 3
ATOM 4932 O O . GLU A 1 84 ? -8.463 -10.559 -3.030 1.00 33.52 84 GLU A O 3
ATOM 4944 N N . THR A 1 85 ? -6.634 -9.188 -3.381 1.00 35.13 85 THR A N 3
ATOM 4945 C CA . THR A 1 85 ? -6.722 -8.278 -2.203 1.00 65.33 85 THR A CA 3
ATOM 4946 C C . THR A 1 85 ? -6.687 -9.015 -0.836 1.00 15.53 85 THR A C 3
ATOM 4947 O O . THR A 1 85 ? -7.353 -10.037 -0.637 1.00 50.43 85 THR A O 3
ATOM 4958 N N . GLU A 1 86 ? -5.916 -8.445 0.108 1.00 14.43 86 GLU A N 3
ATOM 4959 C CA . GLU A 1 86 ? -5.622 -9.041 1.418 1.00 44.44 86 GLU A CA 3
ATOM 4960 C C . GLU A 1 86 ? -4.739 -8.055 2.183 1.00 35.24 86 GLU A C 3
ATOM 4961 O O . GLU A 1 86 ? -3.951 -7.297 1.563 1.00 13.10 86 GLU A O 3
ATOM 4973 N N . LEU A 1 87 ? -4.838 -8.092 3.516 1.00 73.21 87 LEU A N 3
ATOM 4974 C CA . LEU A 1 87 ? -4.117 -7.172 4.394 1.00 0.41 87 LEU A CA 3
ATOM 4975 C C . LEU A 1 87 ? -3.726 -7.910 5.682 1.00 74.43 87 LEU A C 3
ATOM 4976 O O . LEU A 1 87 ? -4.478 -7.921 6.666 1.00 25.13 87 LEU A O 3
ATOM 4992 N N . THR A 1 88 ? -2.554 -8.567 5.648 1.00 22.23 88 THR A N 3
ATOM 4993 C CA . THR A 1 88 ? -2.063 -9.403 6.756 1.00 31.24 88 THR A CA 3
ATOM 4994 C C . THR A 1 88 ? -1.047 -8.595 7.568 1.00 51.11 88 THR A C 3
ATOM 4995 O O . THR A 1 88 ? 0.081 -8.358 7.126 1.00 53.42 88 THR A O 3
ATOM 5006 N N . GLU A 1 89 ? -1.471 -8.162 8.738 1.00 53.41 89 GLU A N 3
ATOM 5007 C CA . GLU A 1 89 ? -0.653 -7.343 9.635 1.00 45.21 89 GLU A CA 3
ATOM 5008 C C . GLU A 1 89 ? 0.109 -8.251 10.620 1.00 72.50 89 GLU A C 3
ATOM 5009 O O . GLU A 1 89 ? -0.459 -9.202 11.173 1.00 55.21 89 GLU A O 3
ATOM 5021 N N . GLU A 1 90 ? 1.423 -8.000 10.754 1.00 62.24 90 GLU A N 3
ATOM 5022 C CA . GLU A 1 90 ? 2.226 -8.506 11.871 1.00 3.32 90 GLU A CA 3
ATOM 5023 C C . GLU A 1 90 ? 1.812 -7.732 13.135 1.00 32.13 90 GLU A C 3
ATOM 5024 O O . GLU A 1 90 ? 1.459 -6.543 13.045 1.00 74.13 90 GLU A O 3
ATOM 5036 N N . LYS A 1 91 ? 1.838 -8.417 14.284 1.00 31.44 91 LYS A N 3
ATOM 5037 C CA . LYS A 1 91 ? 1.460 -7.863 15.595 1.00 74.43 91 LYS A CA 3
ATOM 5038 C C . LYS A 1 91 ? 2.734 -7.550 16.419 1.00 31.23 91 LYS A C 3
ATOM 5039 O O . LYS A 1 91 ? 3.856 -7.815 15.963 1.00 62.10 91 LYS A O 3
ATOM 5058 N N . ALA A 1 92 ? 2.550 -6.979 17.630 1.00 3.15 92 ALA A N 3
ATOM 5059 C CA . ALA A 1 92 ? 3.651 -6.771 18.589 1.00 33.01 92 ALA A CA 3
ATOM 5060 C C . ALA A 1 92 ? 3.982 -8.115 19.259 1.00 53.43 92 ALA A C 3
ATOM 5061 O O . ALA A 1 92 ? 3.436 -8.474 20.314 1.00 52.13 92 ALA A O 3
ATOM 5068 N N . LYS A 1 93 ? 4.841 -8.861 18.584 1.00 34.25 93 LYS A N 3
ATOM 5069 C CA . LYS A 1 93 ? 5.124 -10.269 18.879 1.00 13.32 93 LYS A CA 3
ATOM 5070 C C . LYS A 1 93 ? 6.439 -10.411 19.658 1.00 43.40 93 LYS A C 3
ATOM 5071 O O . LYS A 1 93 ? 7.528 -10.268 19.097 1.00 20.11 93 LYS A O 3
ATOM 5090 N N . VAL A 1 94 ? 6.309 -10.678 20.961 1.00 0.11 94 VAL A N 3
ATOM 5091 C CA . VAL A 1 94 ? 7.439 -10.907 21.862 1.00 5.41 94 VAL A CA 3
ATOM 5092 C C . VAL A 1 94 ? 8.112 -12.256 21.529 1.00 53.04 94 VAL A C 3
ATOM 5093 O O . VAL A 1 94 ? 7.527 -13.325 21.746 1.00 64.12 94 VAL A O 3
ATOM 5106 N N . GLU A 1 95 ? 9.324 -12.192 20.955 1.00 51.41 95 GLU A N 3
ATOM 5107 C CA . GLU A 1 95 ? 10.145 -13.383 20.673 1.00 42.14 95 GLU A CA 3
ATOM 5108 C C . GLU A 1 95 ? 11.369 -13.356 21.592 1.00 74.02 95 GLU A C 3
ATOM 5109 O O . GLU A 1 95 ? 12.113 -12.361 21.578 1.00 54.53 95 GLU A O 3
ATOM 5121 N N . ASN A 1 96 ? 11.523 -14.423 22.432 1.00 23.23 96 ASN A N 3
ATOM 5122 C CA . ASN A 1 96 ? 12.566 -14.552 23.496 1.00 50.55 96 ASN A CA 3
ATOM 5123 C C . ASN A 1 96 ? 12.250 -13.652 24.720 1.00 50.02 96 ASN A C 3
ATOM 5124 O O . ASN A 1 96 ? 12.333 -14.094 25.869 1.00 64.45 96 ASN A O 3
ATOM 5135 N N . GLY A 1 97 ? 11.847 -12.408 24.448 1.00 72.44 97 GLY A N 3
ATOM 5136 C CA . GLY A 1 97 ? 11.666 -11.389 25.458 1.00 44.20 97 GLY A CA 3
ATOM 5137 C C . GLY A 1 97 ? 11.597 -10.000 24.843 1.00 71.54 97 GLY A C 3
ATOM 5138 O O . GLY A 1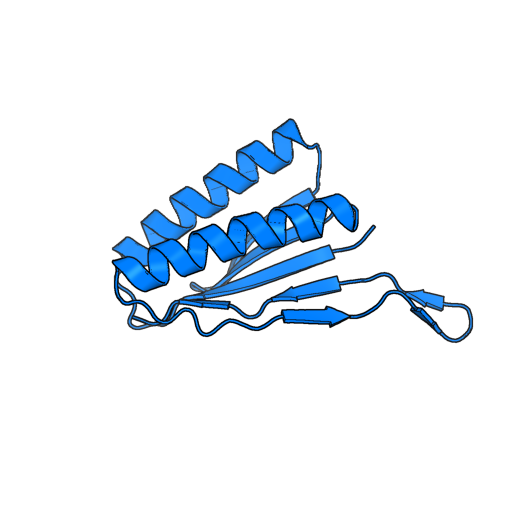 97 ? 11.219 -9.045 25.521 1.00 14.43 97 GLY A O 3
ATOM 5142 N N . LYS A 1 98 ? 11.965 -9.888 23.547 1.00 64.41 98 LYS A N 3
ATOM 5143 C CA . LYS A 1 98 ? 11.969 -8.613 22.819 1.00 44.44 98 LYS A CA 3
ATOM 5144 C C . LYS A 1 98 ? 10.733 -8.527 21.918 1.00 0.44 98 LYS A C 3
ATOM 5145 O O . LYS A 1 98 ? 10.489 -9.424 21.098 1.00 42.52 98 LYS A O 3
ATOM 5164 N N . GLU A 1 99 ? 9.954 -7.450 22.101 1.00 42.33 99 GLU A N 3
ATOM 5165 C CA . GLU A 1 99 ? 8.728 -7.195 21.326 1.00 61.10 99 GLU A CA 3
ATOM 5166 C C . GLU A 1 99 ? 9.068 -6.735 19.885 1.00 65.34 99 GLU A C 3
ATOM 5167 O O . GLU A 1 99 ? 9.675 -5.679 19.673 1.00 14.34 99 GLU A O 3
ATOM 5179 N N . ILE A 1 100 ? 8.705 -7.573 18.909 1.00 22.40 100 ILE A N 3
ATOM 5180 C CA . ILE A 1 100 ? 8.840 -7.268 17.479 1.00 24.22 100 ILE A CA 3
ATOM 5181 C C . ILE A 1 100 ? 7.619 -6.440 17.046 1.00 45.42 100 ILE A C 3
ATOM 5182 O O . ILE A 1 100 ? 6.492 -6.927 17.131 1.00 52.45 100 ILE A O 3
ATOM 5198 N N . LYS A 1 101 ? 7.855 -5.189 16.619 1.00 53.20 101 LYS A N 3
ATOM 5199 C CA . LYS A 1 101 ? 6.779 -4.244 16.232 1.00 71.31 101 LYS A CA 3
ATOM 5200 C C . LYS A 1 101 ? 5.994 -4.740 15.002 1.00 35.12 101 LYS A C 3
ATOM 5201 O O . LYS A 1 101 ? 6.542 -5.429 14.128 1.00 41.25 101 LYS A O 3
ATOM 5220 N N . GLY A 1 102 ? 4.707 -4.362 14.967 1.00 71.42 102 GLY A N 3
ATOM 5221 C CA . GLY A 1 102 ? 3.798 -4.768 13.908 1.00 71.51 102 GLY A CA 3
ATOM 5222 C C . GLY A 1 102 ? 4.102 -4.143 12.544 1.00 62.51 102 GLY A C 3
ATOM 5223 O O . GLY A 1 102 ? 4.711 -3.067 12.458 1.00 22.31 102 GLY A O 3
ATOM 5227 N N . LYS A 1 103 ? 3.642 -4.826 11.475 1.00 54.43 103 LYS A N 3
ATOM 5228 C CA . LYS A 1 103 ? 3.871 -4.424 10.061 1.00 75.23 103 LYS A CA 3
ATOM 5229 C C . LYS A 1 103 ? 2.619 -4.795 9.239 1.00 72.32 103 LYS A C 3
ATOM 5230 O O . LYS A 1 103 ? 2.425 -5.970 8.907 1.00 20.33 103 LYS A O 3
ATOM 5249 N N . ILE A 1 104 ? 1.770 -3.808 8.938 1.00 70.22 104 ILE A N 3
ATOM 5250 C CA . ILE A 1 104 ? 0.512 -4.017 8.187 1.00 52.33 104 ILE A CA 3
ATOM 5251 C C . ILE A 1 104 ? 0.825 -4.299 6.691 1.00 4.34 104 ILE A C 3
ATOM 5252 O O . ILE A 1 104 ? 0.958 -3.375 5.885 1.00 55.55 104 ILE A O 3
ATOM 5268 N N . THR A 1 105 ? 0.970 -5.595 6.352 1.00 63.00 105 THR A N 3
ATOM 5269 C CA . THR A 1 105 ? 1.481 -6.040 5.037 1.00 74.43 105 THR A CA 3
ATOM 5270 C C . THR A 1 105 ? 0.336 -6.519 4.128 1.00 4.54 105 THR A C 3
ATOM 5271 O O . THR A 1 105 ? -0.158 -7.648 4.264 1.00 5.11 105 THR A O 3
ATOM 5282 N N . GLY A 1 106 ? -0.092 -5.637 3.217 1.00 30.24 106 GLY A N 3
ATOM 5283 C CA . GLY A 1 106 ? -1.031 -6.005 2.154 1.00 2.53 106 GLY A CA 3
ATOM 5284 C C . GLY A 1 106 ? -0.287 -6.588 0.973 1.00 63.43 106 GLY A C 3
ATOM 5285 O O . GLY A 1 106 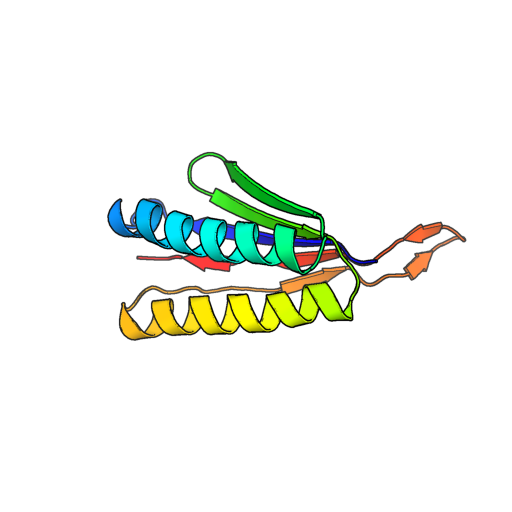? 0.900 -6.302 0.818 1.00 62.14 106 GLY A O 3
ATOM 5289 N N . LYS A 1 107 ? -0.944 -7.432 0.151 1.00 20.43 107 LYS A N 3
ATOM 5290 C CA . LYS A 1 107 ? -0.250 -8.105 -0.997 1.00 51.05 107 LYS A CA 3
ATOM 5291 C C . LYS A 1 107 ? -1.104 -8.051 -2.276 1.00 40.12 107 LYS A C 3
ATOM 5292 O O . LYS A 1 107 ? -1.184 -9.037 -3.019 1.00 14.42 107 LYS A O 3
ATOM 5311 N N . VAL A 1 108 ? -1.644 -6.849 -2.578 1.00 64.21 108 VAL A N 3
ATOM 5312 C CA . VAL A 1 108 ? -2.640 -6.649 -3.655 1.00 3.10 108 VAL A CA 3
ATOM 5313 C C . VAL A 1 108 ? -2.011 -6.896 -5.059 1.00 0.55 108 VAL A C 3
ATOM 5314 O O . VAL A 1 108 ? -1.119 -6.173 -5.511 1.00 3.22 108 VAL A O 3
ATOM 5327 N N . ARG A 1 109 ? -2.479 -7.968 -5.710 1.00 13.23 109 ARG A N 3
ATOM 5328 C CA . ARG A 1 109 ? -1.969 -8.451 -6.998 1.00 54.11 109 ARG A CA 3
ATOM 5329 C C . ARG A 1 109 ? -2.863 -7.945 -8.135 1.00 54.42 109 ARG A C 3
ATOM 5330 O O . ARG A 1 109 ? -3.933 -8.513 -8.403 1.00 21.54 109 ARG A O 3
ATOM 5351 N N . ILE A 1 110 ? -2.437 -6.852 -8.780 1.00 32.13 110 ILE A N 3
ATOM 5352 C CA . ILE A 1 110 ? -3.149 -6.296 -9.927 1.00 32.52 110 ILE A CA 3
ATOM 5353 C C . ILE A 1 110 ? -2.753 -7.084 -11.189 1.00 35.44 110 ILE A C 3
ATOM 5354 O O . ILE A 1 110 ? -1.762 -6.789 -11.854 1.00 3.41 110 ILE A O 3
ATOM 5370 N N . SER A 1 111 ? -3.509 -8.137 -11.436 1.00 14.42 111 SER A N 3
ATOM 5371 C CA . SER A 1 111 ? -3.378 -9.011 -12.606 1.00 23.13 111 SER A CA 3
ATOM 5372 C C . SER A 1 111 ? -4.310 -8.519 -13.731 1.00 73.43 111 SER A C 3
ATOM 5373 O O . SER A 1 111 ? -5.007 -7.513 -13.567 1.00 42.20 111 SER A O 3
ATOM 5381 N N . ALA A 1 112 ? -4.310 -9.228 -14.868 1.00 22.10 112 ALA A N 3
ATOM 5382 C CA . ALA A 1 112 ? -5.157 -8.904 -16.024 1.00 34.42 112 ALA A CA 3
ATOM 5383 C C . ALA A 1 112 ? -5.487 -10.211 -16.783 1.00 21.31 112 ALA A C 3
ATOM 5384 O O . ALA A 1 112 ? -6.555 -10.802 -16.523 1.00 23.32 112 ALA A O 3
ATOM 5392 N N . MET A 1 1 ? 3.078 3.357 16.855 1.00 32.05 1 MET A N 4
ATOM 5393 C CA . MET A 1 1 ? 3.721 3.498 15.528 1.00 63.11 1 MET A CA 4
ATOM 5394 C C . MET A 1 1 ? 3.800 2.113 14.872 1.00 33.35 1 MET A C 4
ATOM 5395 O O . MET A 1 1 ? 4.175 1.136 15.533 1.00 52.25 1 MET A O 4
ATOM 5411 N N . VAL A 1 2 ? 3.433 2.028 13.581 1.00 40.21 2 VAL A N 4
ATOM 5412 C CA . VAL A 1 2 ? 3.538 0.784 12.796 1.00 24.34 2 VAL A CA 4
ATOM 5413 C C . VAL A 1 2 ? 4.051 1.108 11.391 1.00 31.14 2 VAL A C 4
ATOM 5414 O O . VAL A 1 2 ? 3.738 2.173 10.836 1.00 54.52 2 VAL A O 4
ATOM 5427 N N . GLU A 1 3 ? 4.867 0.205 10.833 1.00 71.44 3 GLU A N 4
ATOM 5428 C CA . GLU A 1 3 ? 5.302 0.290 9.435 1.00 12.23 3 GLU A CA 4
ATOM 5429 C C . GLU A 1 3 ? 4.359 -0.566 8.571 1.00 72.05 3 GLU A C 4
ATOM 5430 O O . GLU A 1 3 ? 4.020 -1.704 8.935 1.00 44.44 3 GLU A O 4
ATOM 5442 N N . GLY A 1 4 ? 3.920 -0.001 7.446 1.00 63.01 4 GLY A N 4
ATOM 5443 C CA . GLY A 1 4 ? 2.944 -0.640 6.576 1.00 65.04 4 GLY A CA 4
ATOM 5444 C C . GLY A 1 4 ? 3.476 -0.821 5.172 1.00 33.24 4 GLY A C 4
ATOM 5445 O O . GLY A 1 4 ? 3.146 -0.051 4.270 1.00 72.11 4 GLY A O 4
ATOM 5449 N N . VAL A 1 5 ? 4.313 -1.840 4.989 1.00 54.00 5 VAL A N 4
ATOM 5450 C CA . VAL A 1 5 ? 4.918 -2.148 3.689 1.00 51.11 5 VAL A CA 4
ATOM 5451 C C . VAL A 1 5 ? 3.898 -2.870 2.768 1.00 35.44 5 VAL A C 4
ATOM 5452 O O . VAL A 1 5 ? 3.763 -4.100 2.781 1.00 20.21 5 VAL A O 4
ATOM 5465 N N . LEU A 1 6 ? 3.131 -2.060 2.019 1.00 74.01 6 LEU A N 4
ATOM 5466 C CA . LEU A 1 6 ? 2.117 -2.549 1.073 1.00 61.40 6 LEU A CA 4
ATOM 5467 C C . LEU A 1 6 ? 2.801 -2.859 -0.279 1.00 13.24 6 LEU A C 4
ATOM 5468 O O . LEU A 1 6 ? 3.295 -1.953 -0.956 1.00 20.12 6 LEU A O 4
ATOM 5484 N N . THR A 1 7 ? 2.850 -4.143 -0.633 1.00 14.14 7 THR A N 4
ATOM 5485 C CA . THR A 1 7 ? 3.381 -4.622 -1.910 1.00 62.14 7 THR A CA 4
ATOM 5486 C C . THR A 1 7 ? 2.242 -4.652 -2.932 1.00 30.24 7 THR A C 4
ATOM 5487 O O . THR A 1 7 ? 1.210 -5.286 -2.700 1.00 44.33 7 THR A O 4
ATOM 5498 N N . ILE A 1 8 ? 2.426 -3.920 -4.034 1.00 50.14 8 ILE A N 4
ATOM 5499 C CA . ILE A 1 8 ? 1.456 -3.827 -5.132 1.00 3.35 8 ILE A CA 4
ATOM 5500 C C . ILE A 1 8 ? 2.150 -4.292 -6.417 1.00 21.13 8 ILE A C 4
ATOM 5501 O O . ILE A 1 8 ? 2.747 -3.499 -7.161 1.00 41.40 8 ILE A O 4
ATOM 5517 N N . GLU A 1 9 ? 2.147 -5.612 -6.603 1.00 34.24 9 GLU A N 4
ATOM 5518 C CA . GLU A 1 9 ? 2.806 -6.287 -7.720 1.00 1.41 9 GLU A CA 4
ATOM 5519 C C . GLU A 1 9 ? 1.879 -6.301 -8.954 1.00 20.44 9 GLU A C 4
ATOM 5520 O O . GLU A 1 9 ? 1.034 -7.189 -9.100 1.00 64.44 9 GLU A O 4
ATOM 5532 N N . LEU A 1 10 ? 1.989 -5.285 -9.819 1.00 21.45 10 LEU A N 4
ATOM 5533 C CA . LEU A 1 10 ? 1.286 -5.300 -11.113 1.00 0.11 10 LEU A CA 4
ATOM 5534 C C . LEU A 1 10 ? 1.919 -6.379 -12.001 1.00 2.14 10 LEU A C 4
ATOM 5535 O O . LEU A 1 10 ? 3.108 -6.289 -12.320 1.00 21.13 10 LEU A O 4
ATOM 5551 N N . SER A 1 11 ? 1.136 -7.425 -12.324 1.00 41.34 11 SER A N 4
ATOM 5552 C CA . SER A 1 11 ? 1.545 -8.484 -13.260 1.00 72.33 11 SER A CA 4
ATOM 5553 C C . SER A 1 11 ? 1.972 -7.850 -14.600 1.00 74.54 11 SER A C 4
ATOM 5554 O O . SER A 1 11 ? 1.368 -6.865 -15.031 1.00 73.32 11 SER A O 4
ATOM 5562 N N . ASP A 1 12 ? 3.002 -8.413 -15.263 1.00 12.20 12 ASP A N 4
ATOM 5563 C CA . ASP A 1 12 ? 3.494 -7.875 -16.559 1.00 73.13 12 ASP A CA 4
ATOM 5564 C C . ASP A 1 12 ? 2.448 -8.091 -17.684 1.00 44.40 12 ASP A C 4
ATOM 5565 O O . ASP A 1 12 ? 2.605 -7.590 -18.799 1.00 10.11 12 ASP A O 4
ATOM 5574 N N . SER A 1 13 ? 1.392 -8.857 -17.356 1.00 2.31 13 SER A N 4
ATOM 5575 C CA . SER A 1 13 ? 0.225 -9.082 -18.217 1.00 73.40 13 SER A CA 4
ATOM 5576 C C . SER A 1 13 ? -0.699 -7.841 -18.273 1.00 63.21 13 SER A C 4
ATOM 5577 O O . SER A 1 13 ? -1.509 -7.718 -19.199 1.00 33.54 13 SER A O 4
ATOM 5585 N N . VAL A 1 14 ? -0.590 -6.934 -17.270 1.00 43.10 14 VAL A N 4
ATOM 5586 C CA . VAL A 1 14 ? -1.332 -5.650 -17.290 1.00 51.31 14 VAL A CA 4
ATOM 5587 C C . VAL A 1 14 ? -0.621 -4.687 -18.285 1.00 74.32 14 VAL A C 4
ATOM 5588 O O . VAL A 1 14 ? 0.618 -4.686 -18.344 1.00 13.14 14 VAL A O 4
ATOM 5601 N N . PRO A 1 15 ? -1.387 -3.918 -19.135 1.00 50.22 15 PRO A N 4
ATOM 5602 C CA . PRO A 1 15 ? -0.803 -2.900 -20.063 1.00 63.14 15 PRO A CA 4
ATOM 5603 C C . PRO A 1 15 ? 0.186 -1.922 -19.378 1.00 20.51 15 PRO A C 4
ATOM 5604 O O . PRO A 1 15 ? 0.044 -1.619 -18.182 1.00 71.12 15 PRO A O 4
ATOM 5615 N N . GLU A 1 16 ? 1.176 -1.423 -20.154 1.00 41.20 16 GLU A N 4
ATOM 5616 C CA . GLU A 1 16 ? 2.198 -0.475 -19.650 1.00 1.14 16 GLU A CA 4
ATOM 5617 C C . GLU A 1 16 ? 1.532 0.846 -19.255 1.00 13.54 16 GLU A C 4
ATOM 5618 O O . GLU A 1 16 ? 1.958 1.501 -18.309 1.00 53.42 16 GLU A O 4
ATOM 5630 N N . GLU A 1 17 ? 0.448 1.176 -19.989 1.00 21.23 17 GLU A N 4
ATOM 5631 C CA . GLU A 1 17 ? -0.413 2.336 -19.729 1.00 42.53 17 GLU A CA 4
ATOM 5632 C C . GLU A 1 17 ? -1.031 2.251 -18.319 1.00 22.33 17 GLU A C 4
ATOM 5633 O O . GLU A 1 17 ? -1.040 3.238 -17.595 1.00 2.14 17 GLU A O 4
ATOM 5645 N N . VAL A 1 18 ? -1.478 1.038 -17.928 1.00 24.15 18 VAL A N 4
ATOM 5646 C CA . VAL A 1 18 ? -2.032 0.777 -16.582 1.00 12.40 18 VAL A CA 4
ATOM 5647 C C . VAL A 1 18 ? -0.957 0.986 -15.505 1.00 61.05 18 VAL A C 4
ATOM 5648 O O . VAL A 1 18 ? -1.232 1.580 -14.471 1.00 22.33 18 VAL A O 4
ATOM 5661 N N . LYS A 1 19 ? 0.280 0.528 -15.788 1.00 33.14 19 LYS A N 4
ATOM 5662 C CA . LYS A 1 19 ? 1.409 0.660 -14.845 1.00 32.53 19 LYS A CA 4
ATOM 5663 C C . LYS A 1 19 ? 1.784 2.136 -14.638 1.00 10.24 19 LYS A C 4
ATOM 5664 O O . LYS A 1 19 ? 2.079 2.542 -13.511 1.00 73.04 19 LYS A O 4
ATOM 5683 N N . GLU A 1 20 ? 1.726 2.930 -15.730 1.00 43.24 20 GLU A N 4
ATOM 5684 C CA . GLU A 1 20 ? 1.958 4.387 -15.687 1.00 12.13 20 GLU A CA 4
ATOM 5685 C C . GLU A 1 20 ? 0.935 5.059 -14.760 1.00 42.22 20 GLU A C 4
ATOM 5686 O O . GLU A 1 20 ? 1.307 5.760 -13.821 1.00 70.50 20 GLU A O 4
ATOM 5698 N N . LYS A 1 21 ? -0.351 4.764 -15.027 1.00 34.41 21 LYS A N 4
ATOM 5699 C CA . LYS A 1 21 ? -1.498 5.363 -14.329 1.00 73.15 21 LYS A CA 4
ATOM 5700 C C . LYS A 1 21 ? -1.501 5.016 -12.834 1.00 63.11 21 LYS A C 4
ATOM 5701 O O . LYS A 1 21 ? -1.567 5.914 -12.000 1.00 62.33 21 LYS A O 4
ATOM 5720 N N . VAL A 1 22 ? -1.407 3.707 -12.520 1.00 64.40 22 VAL A N 4
ATOM 5721 C CA . VAL A 1 22 ? -1.488 3.197 -11.140 1.00 34.13 22 VAL A CA 4
ATOM 5722 C C . VAL A 1 22 ? -0.375 3.790 -10.263 1.00 71.33 22 VAL A C 4
ATOM 5723 O O . VAL A 1 22 ? -0.679 4.382 -9.233 1.00 50.34 22 VAL A O 4
ATOM 5736 N N . LYS A 1 23 ? 0.908 3.701 -10.694 1.00 34.54 23 LYS A N 4
ATOM 5737 C CA . LYS A 1 23 ? 2.021 4.161 -9.833 1.00 32.13 23 LYS A CA 4
ATOM 5738 C C . LYS A 1 23 ? 2.080 5.695 -9.768 1.00 54.34 23 LYS A C 4
ATOM 5739 O O . LYS A 1 23 ? 2.557 6.236 -8.782 1.00 72.22 23 LYS A O 4
ATOM 5758 N N . ALA A 1 24 ? 1.572 6.385 -10.816 1.00 41.14 24 ALA A N 4
ATOM 5759 C CA . ALA A 1 24 ? 1.473 7.862 -10.818 1.00 50.25 24 ALA A CA 4
ATOM 5760 C C . ALA A 1 24 ? 0.405 8.340 -9.823 1.00 2.44 24 ALA A C 4
ATOM 5761 O O . ALA A 1 24 ? 0.640 9.276 -9.058 1.00 54.24 24 ALA A O 4
ATOM 5768 N N . THR A 1 25 ? -0.762 7.663 -9.843 1.00 34.23 25 THR A N 4
ATOM 5769 C CA . THR A 1 25 ? -1.913 7.985 -8.981 1.00 24.24 25 THR A CA 4
ATOM 5770 C C . THR A 1 25 ? -1.567 7.691 -7.515 1.00 70.24 25 THR A C 4
ATOM 5771 O O . THR A 1 25 ? -1.754 8.549 -6.654 1.00 62.50 25 THR A O 4
ATOM 5782 N N . VAL A 1 26 ? -1.000 6.488 -7.264 1.00 73.14 26 VAL A N 4
ATOM 5783 C CA . VAL A 1 26 ? -0.578 6.055 -5.921 1.00 35.24 26 VAL A CA 4
ATOM 5784 C C . VAL A 1 26 ? 0.509 7.000 -5.371 1.00 53.10 26 VAL A C 4
ATOM 5785 O O . VAL A 1 26 ? 0.427 7.398 -4.217 1.00 13.41 26 VAL A O 4
ATOM 5798 N N . GLU A 1 27 ? 1.480 7.396 -6.227 1.00 20.10 27 GLU A N 4
ATOM 5799 C CA . GLU A 1 27 ? 2.580 8.306 -5.827 1.00 44.52 27 GLU A CA 4
ATOM 5800 C C . GLU A 1 27 ? 2.017 9.685 -5.448 1.00 44.02 27 GLU A C 4
ATOM 5801 O O . GLU A 1 27 ? 2.380 10.249 -4.407 1.00 72.03 27 GLU A O 4
ATOM 5813 N N . GLU A 1 28 ? 1.094 10.180 -6.286 1.00 32.43 28 GLU A N 4
ATOM 5814 C CA . GLU A 1 28 ? 0.504 11.515 -6.144 1.00 24.21 28 GLU A CA 4
ATOM 5815 C C . GLU A 1 28 ? -0.314 11.611 -4.848 1.00 65.42 28 GLU A C 4
ATOM 5816 O O . GLU A 1 28 ? -0.001 12.436 -3.985 1.00 72.53 28 GLU A O 4
ATOM 5828 N N . LEU A 1 29 ? -1.312 10.708 -4.696 1.00 33.32 29 LEU A N 4
ATOM 5829 C CA . LEU A 1 29 ? -2.213 10.698 -3.525 1.00 40.32 29 LEU A CA 4
ATOM 5830 C C . LEU A 1 29 ? -1.431 10.437 -2.231 1.00 62.43 29 LEU A C 4
ATOM 5831 O O . LEU A 1 29 ? -1.816 10.918 -1.167 1.00 24.20 29 LEU A O 4
ATOM 5847 N N . ALA A 1 30 ? -0.318 9.683 -2.351 1.00 53.12 30 ALA A N 4
ATOM 5848 C CA . ALA A 1 30 ? 0.553 9.349 -1.218 1.00 4.34 30 ALA A CA 4
ATOM 5849 C C . ALA A 1 30 ? 1.425 10.522 -0.791 1.00 3.22 30 ALA A C 4
ATOM 5850 O O . ALA A 1 30 ? 1.797 10.605 0.368 1.00 64.41 30 ALA A O 4
ATOM 5857 N N . GLU A 1 31 ? 1.777 11.399 -1.746 1.00 34.11 31 GLU A N 4
ATOM 5858 C CA . GLU A 1 31 ? 2.532 12.635 -1.467 1.00 3.43 31 GLU A CA 4
ATOM 5859 C C . GLU A 1 31 ? 1.613 13.621 -0.736 1.00 72.21 31 GLU A C 4
ATOM 5860 O O . GLU A 1 31 ? 2.015 14.232 0.260 1.00 71.41 31 GLU A O 4
ATOM 5872 N N . ARG A 1 32 ? 0.352 13.713 -1.218 1.00 11.24 32 ARG A N 4
ATOM 5873 C CA . ARG A 1 32 ? -0.670 14.601 -0.623 1.00 4.41 32 ARG A CA 4
ATOM 5874 C C . ARG A 1 32 ? -1.010 14.118 0.804 1.00 21.33 32 ARG A C 4
ATOM 5875 O O . ARG A 1 32 ? -1.181 14.921 1.720 1.00 33.31 32 ARG A O 4
ATOM 5896 N N . ALA A 1 33 ? -1.074 12.778 0.959 1.00 4.03 33 ALA A N 4
ATOM 5897 C CA . ALA A 1 33 ? -1.346 12.110 2.245 1.00 30.41 33 ALA A CA 4
ATOM 5898 C C . ALA A 1 33 ? -0.155 12.241 3.204 1.00 63.34 33 ALA A C 4
ATOM 5899 O O . ALA A 1 33 ? -0.335 12.478 4.386 1.00 53.33 33 ALA A O 4
ATOM 5906 N N . ARG A 1 34 ? 1.070 12.095 2.670 1.00 31.35 34 ARG A N 4
ATOM 5907 C CA . ARG A 1 34 ? 2.315 12.176 3.469 1.00 45.41 34 ARG A CA 4
ATOM 5908 C C . ARG A 1 34 ? 2.459 13.572 4.101 1.00 75.13 34 ARG A C 4
ATOM 5909 O O . ARG A 1 34 ? 2.949 13.708 5.226 1.00 4.13 34 ARG A O 4
ATOM 5930 N N . LYS A 1 35 ? 1.996 14.595 3.359 1.00 51.11 35 LYS A N 4
ATOM 5931 C CA . LYS A 1 35 ? 2.030 15.996 3.796 1.00 23.53 35 LYS A CA 4
ATOM 5932 C C . LYS A 1 35 ? 0.906 16.279 4.822 1.00 13.34 35 LYS A C 4
ATOM 5933 O O . LYS A 1 35 ? 1.180 16.627 5.978 1.00 10.03 35 LYS A O 4
ATOM 5952 N N . GLU A 1 36 ? -0.345 16.072 4.376 1.00 3.20 36 GLU A N 4
ATOM 5953 C CA . GLU A 1 36 ? -1.576 16.394 5.134 1.00 31.41 36 GLU A CA 4
ATOM 5954 C C . GLU A 1 36 ? -1.690 15.574 6.438 1.00 32.44 36 GLU A C 4
ATOM 5955 O O . GLU A 1 36 ? -1.929 16.128 7.520 1.00 12.42 36 GLU A O 4
ATOM 5967 N N . MET A 1 37 ? -1.491 14.255 6.309 1.00 44.41 37 MET A N 4
ATOM 5968 C CA . MET A 1 37 ? -1.659 13.291 7.422 1.00 21.11 37 MET A CA 4
ATOM 5969 C C . MET A 1 37 ? -0.390 13.217 8.292 1.00 21.54 37 MET A C 4
ATOM 5970 O O . MET A 1 37 ? -0.454 12.786 9.451 1.00 13.01 37 MET A O 4
ATOM 5984 N N . GLY A 1 38 ? 0.762 13.608 7.703 1.00 32.03 38 GLY A N 4
ATOM 5985 C CA . GLY A 1 38 ? 2.038 13.671 8.425 1.00 73.50 38 GLY A CA 4
ATOM 5986 C C . GLY A 1 38 ? 2.682 12.312 8.682 1.00 10.22 38 GLY A C 4
ATOM 5987 O O . GLY A 1 38 ? 3.577 12.207 9.532 1.00 4.21 38 GLY A O 4
ATOM 5991 N N . LEU A 1 39 ? 2.236 11.261 7.957 1.00 21.11 39 LEU A N 4
ATOM 5992 C CA . LEU A 1 39 ? 2.834 9.913 8.081 1.00 51.13 39 LEU A CA 4
ATOM 5993 C C . LEU A 1 39 ? 3.994 9.780 7.085 1.00 73.30 39 LEU A C 4
ATOM 5994 O O . LEU A 1 39 ? 4.006 10.446 6.044 1.00 70.05 39 LEU A O 4
ATOM 6010 N N . GLU A 1 40 ? 4.949 8.913 7.410 1.00 22.34 40 GLU A N 4
ATOM 6011 C CA . GLU A 1 40 ? 6.167 8.700 6.617 1.00 41.41 40 GLU A CA 4
ATOM 6012 C C . GLU A 1 40 ? 5.881 7.685 5.495 1.00 61.35 40 GLU A C 4
ATOM 6013 O O . GLU A 1 40 ? 5.880 6.475 5.727 1.00 33.33 40 GLU A O 4
ATOM 6025 N N . VAL A 1 41 ? 5.569 8.194 4.292 1.00 64.41 41 VAL A N 4
ATOM 6026 C CA . VAL A 1 41 ? 5.343 7.359 3.098 1.00 12.15 41 VAL A CA 4
ATOM 6027 C C . VAL A 1 41 ? 6.646 7.246 2.286 1.00 3.20 41 VAL A C 4
ATOM 6028 O O . VAL A 1 41 ? 7.249 8.263 1.919 1.00 35.14 41 VAL A O 4
ATOM 6041 N N . LYS A 1 42 ? 7.075 6.004 2.027 1.00 42.41 42 LYS A N 4
ATOM 6042 C CA . LYS A 1 42 ? 8.222 5.695 1.170 1.00 64.34 42 LYS A CA 4
ATOM 6043 C C . LYS A 1 42 ? 7.758 4.742 0.064 1.00 0.40 42 LYS A C 4
ATOM 6044 O O . LYS A 1 42 ? 7.572 3.546 0.299 1.00 61.42 42 LYS A O 4
ATOM 6063 N N . ILE A 1 43 ? 7.523 5.290 -1.131 1.00 63.43 43 ILE A N 4
ATOM 6064 C CA . ILE A 1 43 ? 7.201 4.494 -2.319 1.00 22.13 43 ILE A CA 4
ATOM 6065 C C . ILE A 1 43 ? 8.501 4.139 -3.038 1.00 0.43 43 ILE A C 4
ATOM 6066 O O . ILE A 1 43 ? 9.134 4.991 -3.675 1.00 42.34 43 ILE A O 4
ATOM 6082 N N . GLU A 1 44 ? 8.918 2.894 -2.860 1.00 32.13 44 GLU A N 4
ATOM 6083 C CA . GLU A 1 44 ? 10.107 2.334 -3.488 1.00 71.30 44 GLU A CA 4
ATOM 6084 C C . GLU A 1 44 ? 9.660 1.282 -4.494 1.00 72.52 44 GLU A C 4
ATOM 6085 O O . GLU A 1 44 ? 9.031 0.289 -4.131 1.00 23.53 44 GLU A O 4
ATOM 6097 N N . GLU A 1 45 ? 9.938 1.536 -5.760 1.00 14.41 45 GLU A N 4
ATOM 6098 C CA . GLU A 1 45 ? 9.617 0.601 -6.849 1.00 22.24 45 GLU A CA 4
ATOM 6099 C C . GLU A 1 45 ? 10.789 -0.375 -7.021 1.00 73.33 45 GLU A C 4
ATOM 6100 O O . GLU A 1 45 ? 11.954 0.005 -6.822 1.00 3.51 45 GLU A O 4
ATOM 6112 N N . LYS A 1 46 ? 10.474 -1.628 -7.378 1.00 42.12 46 LYS A N 4
ATOM 6113 C CA . LYS A 1 46 ? 11.474 -2.697 -7.535 1.00 53.03 46 LYS A CA 4
ATOM 6114 C C . LYS A 1 46 ? 10.952 -3.678 -8.603 1.00 42.33 46 LYS A C 4
ATOM 6115 O O . LYS A 1 46 ? 10.035 -4.451 -8.332 1.00 5.40 46 LYS A O 4
ATOM 6134 N N . ASP A 1 47 ? 11.511 -3.572 -9.830 1.00 0.12 47 ASP A N 4
ATOM 6135 C CA . ASP A 1 47 ? 11.137 -4.401 -11.010 1.00 43.20 47 ASP A CA 4
ATOM 6136 C C . ASP A 1 47 ? 9.673 -4.143 -11.452 1.00 22.33 47 ASP A C 4
ATOM 6137 O O . ASP A 1 47 ? 9.056 -4.978 -12.128 1.00 32.31 47 ASP A O 4
ATOM 6146 N N . GLY A 1 48 ? 9.155 -2.938 -11.114 1.00 53.32 48 GLY A N 4
ATOM 6147 C CA . GLY A 1 48 ? 7.775 -2.535 -11.433 1.00 73.13 48 GLY A CA 4
ATOM 6148 C C . GLY A 1 48 ? 6.806 -2.734 -10.272 1.00 14.42 48 GLY A C 4
ATOM 6149 O O . GLY A 1 48 ? 5.648 -2.302 -10.344 1.00 21.43 48 GLY A O 4
ATOM 6153 N N . VAL A 1 49 ? 7.276 -3.413 -9.213 1.00 22.10 49 VAL A N 4
ATOM 6154 C CA . VAL A 1 49 ? 6.473 -3.718 -8.020 1.00 34.43 49 VAL A CA 4
ATOM 6155 C C . VAL A 1 49 ? 6.499 -2.515 -7.052 1.00 70.41 49 VAL A C 4
ATOM 6156 O O . VAL A 1 49 ? 7.565 -2.141 -6.547 1.00 31.51 49 VAL A O 4
ATOM 6169 N N . ILE A 1 50 ? 5.316 -1.919 -6.822 1.00 30.14 50 ILE A N 4
ATOM 6170 C CA . ILE A 1 50 ? 5.144 -0.718 -5.978 1.00 40.52 50 ILE A CA 4
ATOM 6171 C C . ILE A 1 50 ? 5.186 -1.105 -4.482 1.00 74.04 50 ILE A C 4
ATOM 6172 O O . ILE A 1 50 ? 4.203 -1.628 -3.944 1.00 10.04 50 ILE A O 4
ATOM 6188 N N . THR A 1 51 ? 6.331 -0.880 -3.825 1.00 42.22 51 THR A N 4
ATOM 6189 C CA . THR A 1 51 ? 6.489 -1.157 -2.392 1.00 60.54 51 THR A CA 4
ATOM 6190 C C . THR A 1 51 ? 6.274 0.148 -1.597 1.00 74.21 51 THR A C 4
ATOM 6191 O O . THR A 1 51 ? 7.222 0.894 -1.311 1.00 23.24 51 THR A O 4
ATOM 6202 N N . VAL A 1 52 ? 4.999 0.447 -1.306 1.00 3.33 52 VAL A N 4
ATOM 6203 C CA . VAL A 1 52 ? 4.604 1.671 -0.598 1.00 53.40 52 VAL A CA 4
ATOM 6204 C C . VAL A 1 52 ? 4.559 1.424 0.928 1.00 44.22 52 VAL A C 4
ATOM 6205 O O . VAL A 1 52 ? 3.606 0.869 1.487 1.00 1.34 52 VAL A O 4
ATOM 6218 N N . LYS A 1 53 ? 5.661 1.802 1.565 1.00 24.41 53 LYS A N 4
ATOM 6219 C CA . LYS A 1 53 ? 5.877 1.694 3.011 1.00 73.52 53 LYS A CA 4
ATOM 6220 C C . LYS A 1 53 ? 5.237 2.891 3.745 1.00 74.24 53 LYS A C 4
ATOM 6221 O O . LYS A 1 53 ? 5.820 3.977 3.789 1.00 43.11 53 LYS A O 4
ATOM 6240 N N . ALA A 1 54 ? 4.020 2.708 4.264 1.00 62.43 54 ALA A N 4
ATOM 6241 C CA . ALA A 1 54 ? 3.352 3.718 5.103 1.00 51.45 54 ALA A CA 4
ATOM 6242 C C . ALA A 1 54 ? 3.685 3.472 6.583 1.00 41.11 54 ALA A C 4
ATOM 6243 O O . ALA A 1 54 ? 3.051 2.651 7.245 1.00 2.11 54 ALA A O 4
ATOM 6250 N N . LYS A 1 55 ? 4.724 4.143 7.074 1.00 70.15 55 LYS A N 4
ATOM 6251 C CA . LYS A 1 55 ? 5.167 4.059 8.476 1.00 1.24 55 LYS A CA 4
ATOM 6252 C C . LYS A 1 55 ? 4.745 5.331 9.222 1.00 3.43 55 LYS A C 4
ATOM 6253 O O . LYS A 1 55 ? 4.764 6.412 8.645 1.00 43.21 55 LYS A O 4
ATOM 6272 N N . GLY A 1 56 ? 4.322 5.192 10.493 1.00 55.20 56 GLY A N 4
ATOM 6273 C CA . GLY A 1 56 ? 3.995 6.347 11.334 1.00 74.31 56 GLY A CA 4
ATOM 6274 C C . GLY A 1 56 ? 2.789 6.113 12.225 1.00 60.44 56 GLY A C 4
ATOM 6275 O O . GLY A 1 56 ? 2.627 5.016 12.782 1.00 52.31 56 GLY A O 4
ATOM 6279 N N . GLU A 1 57 ? 1.963 7.165 12.367 1.00 41.10 57 GLU A N 4
ATOM 6280 C CA . GLU A 1 57 ? 0.734 7.155 13.174 1.00 1.21 57 GLU A CA 4
ATOM 6281 C C . GLU A 1 57 ? -0.216 6.101 12.585 1.00 13.45 57 GLU A C 4
ATOM 6282 O O . GLU A 1 57 ? -0.654 6.235 11.444 1.00 54.24 57 GLU A O 4
ATOM 6294 N N . GLU A 1 58 ? -0.527 5.089 13.398 1.00 33.23 58 GLU A N 4
ATOM 6295 C CA . GLU A 1 58 ? -1.154 3.824 12.956 1.00 42.32 58 GLU A CA 4
ATOM 6296 C C . GLU A 1 58 ? -2.529 4.026 12.283 1.00 0.30 58 GLU A C 4
ATOM 6297 O O . GLU A 1 58 ? -2.943 3.212 11.442 1.00 70.13 58 GLU A O 4
ATOM 6309 N N . GLU A 1 59 ? -3.211 5.134 12.630 1.00 44.32 59 GLU A N 4
ATOM 6310 C CA . GLU A 1 59 ? -4.553 5.439 12.104 1.00 13.15 59 GLU A CA 4
ATOM 6311 C C . GLU A 1 59 ? -4.415 6.078 10.723 1.00 0.12 59 GLU A C 4
ATOM 6312 O O . GLU A 1 59 ? -5.185 5.780 9.811 1.00 42.44 59 GLU A O 4
ATOM 6324 N N . LYS A 1 60 ? -3.385 6.934 10.579 1.00 12.33 60 LYS A N 4
ATOM 6325 C CA . LYS A 1 60 ? -3.036 7.546 9.291 1.00 53.42 60 LYS A CA 4
ATOM 6326 C C . LYS A 1 60 ? -2.552 6.472 8.297 1.00 75.41 60 LYS A C 4
ATOM 6327 O O . LYS A 1 60 ? -2.796 6.590 7.103 1.00 74.11 60 LYS A O 4
ATOM 6346 N N . VAL A 1 61 ? -1.864 5.433 8.823 1.00 1.22 61 VAL A N 4
ATOM 6347 C CA . VAL A 1 61 ? -1.361 4.289 8.037 1.00 73.12 61 VAL A CA 4
ATOM 6348 C C . VAL A 1 61 ? -2.534 3.457 7.464 1.00 41.31 61 VAL A C 4
ATOM 6349 O O . VAL A 1 61 ? -2.527 3.087 6.284 1.00 24.45 61 VAL A O 4
ATOM 6362 N N . LYS A 1 62 ? -3.554 3.192 8.307 1.00 63.44 62 LYS A N 4
ATOM 6363 C CA . LYS A 1 62 ? -4.756 2.430 7.891 1.00 40.40 62 LYS A CA 4
ATOM 6364 C C . LYS A 1 62 ? -5.662 3.246 6.939 1.00 5.11 62 LYS A C 4
ATOM 6365 O O . LYS A 1 62 ? -6.212 2.688 5.981 1.00 32.32 62 LYS A O 4
ATOM 6384 N N . LYS A 1 63 ? -5.799 4.563 7.207 1.00 74.34 63 LYS A N 4
ATOM 6385 C CA . LYS A 1 63 ? -6.592 5.505 6.365 1.00 12.04 63 LYS A CA 4
ATOM 6386 C C . LYS A 1 63 ? -5.948 5.592 4.965 1.00 51.41 63 LYS A C 4
ATOM 6387 O O . LYS A 1 63 ? -6.628 5.596 3.926 1.00 12.14 63 LYS A O 4
ATOM 6406 N N . PHE A 1 64 ? -4.615 5.603 4.979 1.00 21.15 64 PHE A N 4
ATOM 6407 C CA . PHE A 1 64 ? -3.784 5.594 3.780 1.00 22.11 64 PHE A CA 4
ATOM 6408 C C . PHE A 1 64 ? -4.099 4.356 2.920 1.00 32.31 64 PHE A C 4
ATOM 6409 O O . PHE A 1 64 ? -4.316 4.471 1.715 1.00 44.31 64 PHE A O 4
ATOM 6426 N N . PHE A 1 65 ? -4.152 3.181 3.578 1.00 61.32 65 PHE A N 4
ATOM 6427 C CA . PHE A 1 65 ? -4.453 1.901 2.910 1.00 75.52 65 PHE A CA 4
ATOM 6428 C C . PHE A 1 65 ? -5.893 1.828 2.411 1.00 13.32 65 PHE A C 4
ATOM 6429 O O . PHE A 1 65 ? -6.163 1.122 1.439 1.00 11.22 65 PHE A O 4
ATOM 6446 N N . GLU A 1 66 ? -6.814 2.547 3.081 1.00 54.33 66 GLU A N 4
ATOM 6447 C CA . GLU A 1 66 ? -8.196 2.685 2.598 1.00 51.11 66 GLU A CA 4
ATOM 6448 C C . GLU A 1 66 ? -8.180 3.303 1.188 1.00 51.14 66 GLU A C 4
ATOM 6449 O O . GLU A 1 66 ? -8.804 2.776 0.279 1.00 4.30 66 GLU A O 4
ATOM 6461 N N . GLU A 1 67 ? -7.385 4.378 1.023 1.00 22.43 67 GLU A N 4
ATOM 6462 C CA . GLU A 1 67 ? -7.304 5.127 -0.250 1.00 54.11 67 GLU A CA 4
ATOM 6463 C C . GLU A 1 67 ? -6.492 4.395 -1.342 1.00 21.01 67 GLU A C 4
ATOM 6464 O O . GLU A 1 67 ? -6.885 4.416 -2.515 1.00 61.41 67 GLU A O 4
ATOM 6476 N N . VAL A 1 68 ? -5.374 3.753 -0.957 1.00 63.44 68 VAL A N 4
ATOM 6477 C CA . VAL A 1 68 ? -4.481 3.050 -1.902 1.00 61.50 68 VAL A CA 4
ATOM 6478 C C . VAL A 1 68 ? -5.155 1.780 -2.452 1.00 73.05 68 VAL A C 4
ATOM 6479 O O . VAL A 1 68 ? -5.181 1.563 -3.675 1.00 72.15 68 VAL A O 4
ATOM 6492 N N . ILE A 1 69 ? -5.722 0.962 -1.545 1.00 44.43 69 ILE A N 4
ATOM 6493 C CA . ILE A 1 69 ? -6.409 -0.283 -1.923 1.00 14.13 69 ILE A CA 4
ATOM 6494 C C . ILE A 1 69 ? -7.676 0.046 -2.740 1.00 63.25 69 ILE A C 4
ATOM 6495 O O . ILE A 1 69 ? -7.913 -0.592 -3.767 1.00 21.22 69 ILE A O 4
ATOM 6511 N N . ALA A 1 70 ? -8.425 1.101 -2.318 1.00 44.33 70 ALA A N 4
ATOM 6512 C CA . ALA A 1 70 ? -9.624 1.585 -3.051 1.00 11.31 70 ALA A CA 4
ATOM 6513 C C . ALA A 1 70 ? -9.279 1.960 -4.495 1.00 4.20 70 ALA A C 4
ATOM 6514 O O . ALA A 1 70 ? -10.015 1.620 -5.408 1.00 31.42 70 ALA A O 4
ATOM 6521 N N . ALA A 1 71 ? -8.131 2.639 -4.667 1.00 3.33 71 ALA A N 4
ATOM 6522 C CA . ALA A 1 71 ? -7.656 3.107 -5.980 1.00 21.14 71 ALA A CA 4
ATOM 6523 C C . ALA A 1 71 ? -7.353 1.935 -6.935 1.00 3.34 71 ALA A C 4
ATOM 6524 O O . ALA A 1 71 ? -7.857 1.904 -8.063 1.00 2.13 71 ALA A O 4
ATOM 6531 N N . LEU A 1 72 ? -6.553 0.958 -6.459 1.00 32.03 72 LEU A N 4
ATOM 6532 C CA . LEU A 1 72 ? -6.085 -0.163 -7.303 1.00 64.30 72 LEU A CA 4
ATOM 6533 C C . LEU A 1 72 ? -7.240 -1.123 -7.681 1.00 1.12 72 LEU A C 4
ATOM 6534 O O . LEU A 1 72 ? -7.259 -1.662 -8.795 1.00 3.34 72 LEU A O 4
ATOM 6550 N N . LYS A 1 73 ? -8.223 -1.292 -6.766 1.00 53.14 73 LYS A N 4
ATOM 6551 C CA . LYS A 1 73 ? -9.398 -2.166 -7.005 1.00 2.21 73 LYS A CA 4
ATOM 6552 C C . LYS A 1 73 ? -10.497 -1.419 -7.789 1.00 63.22 73 LYS A C 4
ATOM 6553 O O . LYS A 1 73 ? -11.342 -2.063 -8.403 1.00 10.43 73 LYS A O 4
ATOM 6572 N N . LYS A 1 74 ? -10.481 -0.063 -7.749 1.00 44.11 74 LYS A N 4
ATOM 6573 C CA . LYS A 1 74 ? -11.419 0.789 -8.522 1.00 5.42 74 LYS A CA 4
ATOM 6574 C C . LYS A 1 74 ? -11.114 0.661 -10.021 1.00 3.25 74 LYS A C 4
ATOM 6575 O O . LYS A 1 74 ? -12.000 0.336 -10.823 1.00 20.41 74 LYS A O 4
ATOM 6594 N N . ILE A 1 75 ? -9.828 0.896 -10.357 1.00 33.11 75 ILE A N 4
ATOM 6595 C CA . ILE A 1 75 ? -9.299 0.780 -11.723 1.00 44.40 75 ILE A CA 4
ATOM 6596 C C . ILE A 1 75 ? -9.494 -0.660 -12.237 1.00 75.24 75 ILE A C 4
ATOM 6597 O O . ILE A 1 75 ? -10.048 -0.870 -13.313 1.00 73.52 75 ILE A O 4
ATOM 6613 N N . ALA A 1 76 ? -9.102 -1.645 -11.404 1.00 75.04 76 ALA A N 4
ATOM 6614 C CA . ALA A 1 76 ? -9.201 -3.077 -11.750 1.00 35.52 76 ALA A CA 4
ATOM 6615 C C . ALA A 1 76 ? -10.656 -3.507 -12.009 1.00 1.25 76 ALA A C 4
ATOM 6616 O O . ALA A 1 76 ? -10.916 -4.317 -12.896 1.00 63.32 76 ALA A O 4
ATOM 6623 N N . ALA A 1 77 ? -11.602 -2.932 -11.252 1.00 0.23 77 ALA A N 4
ATOM 6624 C CA . ALA A 1 77 ? -13.029 -3.270 -11.386 1.00 54.31 77 ALA A CA 4
ATOM 6625 C C . ALA A 1 77 ? -13.585 -2.805 -12.746 1.00 13.53 77 ALA A C 4
ATOM 6626 O O . ALA A 1 77 ? -14.165 -3.602 -13.491 1.00 41.21 77 ALA A O 4
ATOM 6633 N N . GLU A 1 78 ? -13.353 -1.520 -13.080 1.00 42.20 78 GLU A N 4
ATOM 6634 C CA . GLU A 1 78 ? -13.927 -0.894 -14.296 1.00 3.45 78 GLU A CA 4
ATOM 6635 C C . GLU A 1 78 ? -13.071 -1.140 -15.557 1.00 53.53 78 GLU A C 4
ATOM 6636 O O . GLU A 1 78 ? -13.458 -0.730 -16.652 1.00 60.23 78 GLU A O 4
ATOM 6648 N N . ASN A 1 79 ? -11.906 -1.797 -15.400 1.00 35.11 79 ASN A N 4
ATOM 6649 C CA . ASN A 1 79 ? -11.036 -2.202 -16.542 1.00 11.04 79 ASN A CA 4
ATOM 6650 C C . ASN A 1 79 ? -11.018 -3.737 -16.720 1.00 74.01 79 ASN A C 4
ATOM 6651 O O . ASN A 1 79 ? -10.476 -4.240 -17.714 1.00 1.13 79 ASN A O 4
ATOM 6662 N N . GLY A 1 80 ? -11.597 -4.473 -15.744 1.00 53.41 80 GLY A N 4
ATOM 6663 C CA . GLY A 1 80 ? -11.794 -5.930 -15.858 1.00 0.22 80 GLY A CA 4
ATOM 6664 C C . GLY A 1 80 ? -10.590 -6.760 -15.407 1.00 60.32 80 GLY A C 4
ATOM 6665 O O . GLY A 1 80 ? -10.454 -7.924 -15.800 1.00 45.42 80 GLY A O 4
ATOM 6669 N N . LEU A 1 81 ? -9.717 -6.164 -14.577 1.00 32.20 81 LEU A N 4
ATOM 6670 C CA . LEU A 1 81 ? -8.529 -6.845 -14.016 1.00 33.44 81 LEU A CA 4
ATOM 6671 C C . LEU A 1 81 ? -8.866 -7.457 -12.640 1.00 74.15 81 LEU A C 4
ATOM 6672 O O . LEU A 1 81 ? -9.718 -6.937 -11.907 1.00 33.11 81 LEU A O 4
ATOM 6688 N N . LYS A 1 82 ? -8.190 -8.568 -12.314 1.00 65.32 82 LYS A N 4
ATOM 6689 C CA . LYS A 1 82 ? -8.408 -9.336 -11.072 1.00 74.35 82 LYS A CA 4
ATOM 6690 C C . LYS A 1 82 ? -7.546 -8.786 -9.910 1.00 72.11 82 LYS A C 4
ATOM 6691 O O . LYS A 1 82 ? -6.350 -8.528 -10.078 1.00 31.50 82 LYS A O 4
ATOM 6710 N N . VAL A 1 83 ? -8.181 -8.608 -8.735 1.00 64.15 83 VAL A N 4
ATOM 6711 C CA . VAL A 1 83 ? -7.515 -8.257 -7.461 1.00 21.43 83 VAL A CA 4
ATOM 6712 C C . VAL A 1 83 ? -8.047 -9.175 -6.345 1.00 14.23 83 VAL A C 4
ATOM 6713 O O . VAL A 1 83 ? -9.250 -9.456 -6.288 1.00 43.11 83 VAL A O 4
ATOM 6726 N N . GLU A 1 84 ? -7.144 -9.665 -5.484 1.00 2.44 84 GLU A N 4
ATOM 6727 C CA . GLU A 1 84 ? -7.510 -10.523 -4.315 1.00 72.35 84 GLU A CA 4
ATOM 6728 C C . GLU A 1 84 ? -7.392 -9.728 -3.001 1.00 22.21 84 GLU A C 4
ATOM 6729 O O . GLU A 1 84 ? -8.256 -9.836 -2.109 1.00 34.41 84 GLU A O 4
ATOM 6741 N N . THR A 1 85 ? -6.319 -8.913 -2.957 1.00 72.11 85 THR A N 4
ATOM 6742 C CA . THR A 1 85 ? -5.903 -8.028 -1.858 1.00 25.21 85 THR A CA 4
ATOM 6743 C C . THR A 1 85 ? -5.719 -8.725 -0.473 1.00 33.52 85 THR A C 4
ATOM 6744 O O . THR A 1 85 ? -6.585 -9.465 0.002 1.00 31.43 85 THR A O 4
ATOM 6755 N N . GLU A 1 86 ? -4.571 -8.415 0.171 1.00 62.15 86 GLU A N 4
ATOM 6756 C CA . GLU A 1 86 ? -4.072 -9.044 1.405 1.00 72.31 86 GLU A CA 4
ATOM 6757 C C . GLU A 1 86 ? -3.243 -8.001 2.170 1.00 52.24 86 GLU A C 4
ATOM 6758 O O . GLU A 1 86 ? -2.134 -7.653 1.747 1.00 64.30 86 GLU A O 4
ATOM 6770 N N . LEU A 1 87 ? -3.813 -7.483 3.264 1.00 14.30 87 LEU A N 4
ATOM 6771 C CA . LEU A 1 87 ? -3.168 -6.513 4.159 1.00 12.44 87 LEU A CA 4
ATOM 6772 C C . LEU A 1 87 ? -2.880 -7.226 5.474 1.00 64.24 87 LEU A C 4
ATOM 6773 O O . LEU A 1 87 ? -3.519 -6.975 6.505 1.00 0.32 87 LEU A O 4
ATOM 6789 N N . THR A 1 88 ? -1.937 -8.161 5.397 1.00 30.11 88 THR A N 4
ATOM 6790 C CA . THR A 1 88 ? -1.623 -9.079 6.498 1.00 41.10 88 THR A CA 4
ATOM 6791 C C . THR A 1 88 ? -0.822 -8.340 7.584 1.00 21.31 88 THR A C 4
ATOM 6792 O O . THR A 1 88 ? 0.412 -8.256 7.538 1.00 12.53 88 THR A O 4
ATOM 6803 N N . GLU A 1 89 ? -1.563 -7.745 8.508 1.00 41.51 89 GLU A N 4
ATOM 6804 C CA . GLU A 1 89 ? -1.006 -6.970 9.622 1.00 34.21 89 GLU A CA 4
ATOM 6805 C C . GLU A 1 89 ? -0.486 -7.924 10.714 1.00 4.22 89 GLU A C 4
ATOM 6806 O O . GLU A 1 89 ? -1.262 -8.524 11.469 1.00 72.23 89 GLU A O 4
ATOM 6818 N N . GLU A 1 90 ? 0.845 -8.108 10.717 1.00 40.04 90 GLU A N 4
ATOM 6819 C CA . GLU A 1 90 ? 1.557 -8.989 11.654 1.00 11.01 90 GLU A CA 4
ATOM 6820 C C . GLU A 1 90 ? 1.324 -8.531 13.107 1.00 23.20 90 GLU A C 4
ATOM 6821 O O . GLU A 1 90 ? 1.338 -7.332 13.388 1.00 11.01 90 GLU A O 4
ATOM 6833 N N . LYS A 1 91 ? 1.101 -9.501 14.005 1.00 20.55 91 LYS A N 4
ATOM 6834 C CA . LYS A 1 91 ? 0.719 -9.249 15.409 1.00 21.53 91 LYS A CA 4
ATOM 6835 C C . LYS A 1 91 ? 1.965 -9.177 16.304 1.00 41.45 91 LYS A C 4
ATOM 6836 O O . LYS A 1 91 ? 2.930 -9.918 16.089 1.00 43.54 91 LYS A O 4
ATOM 6855 N N . ALA A 1 92 ? 1.935 -8.268 17.300 1.00 12.01 92 ALA A N 4
ATOM 6856 C CA . ALA A 1 92 ? 3.045 -8.082 18.255 1.00 14.22 92 ALA A CA 4
ATOM 6857 C C . ALA A 1 92 ? 3.131 -9.285 19.223 1.00 30.53 92 ALA A C 4
ATOM 6858 O O . ALA A 1 92 ? 2.250 -9.471 20.070 1.00 60.12 92 ALA A O 4
ATOM 6865 N N . LYS A 1 93 ? 4.191 -10.100 19.079 1.00 2.40 93 LYS A N 4
ATOM 6866 C CA . LYS A 1 93 ? 4.367 -11.355 19.837 1.00 63.50 93 LYS A CA 4
ATOM 6867 C C . LYS A 1 93 ? 5.673 -11.299 20.648 1.00 43.10 93 LYS A C 4
ATOM 6868 O O . LYS A 1 93 ? 6.754 -11.172 20.074 1.00 73.31 93 LYS A O 4
ATOM 6887 N N . VAL A 1 94 ? 5.560 -11.381 21.981 1.00 63.04 94 VAL A N 4
ATOM 6888 C CA . VAL A 1 94 ? 6.720 -11.427 22.884 1.00 3.23 94 VAL A CA 4
ATOM 6889 C C . VAL A 1 94 ? 7.292 -12.862 22.907 1.00 75.52 94 VAL A C 4
ATOM 6890 O O . VAL A 1 94 ? 6.802 -13.737 23.637 1.00 34.11 94 VAL A O 4
ATOM 6903 N N . GLU A 1 95 ? 8.289 -13.101 22.048 1.00 52.42 95 GLU A N 4
ATOM 6904 C CA . GLU A 1 95 ? 8.919 -14.419 21.862 1.00 64.24 95 GLU A CA 4
ATOM 6905 C C . GLU A 1 95 ? 10.360 -14.373 22.394 1.00 10.42 95 GLU A C 4
ATOM 6906 O O . GLU A 1 95 ? 11.065 -13.395 22.146 1.00 72.33 95 GLU A O 4
ATOM 6918 N N . ASN A 1 96 ? 10.776 -15.439 23.122 1.00 52.24 96 ASN A N 4
ATOM 6919 C CA . ASN A 1 96 ? 12.083 -15.517 23.842 1.00 10.31 96 ASN A CA 4
ATOM 6920 C C . ASN A 1 96 ? 12.178 -14.438 24.947 1.00 3.50 96 ASN A C 4
ATOM 6921 O O . ASN A 1 96 ? 13.277 -14.089 25.390 1.00 32.21 96 ASN A O 4
ATOM 6932 N N . GLY A 1 97 ? 11.003 -13.952 25.409 1.00 22.22 97 GLY A N 4
ATOM 6933 C CA . GLY A 1 97 ? 10.923 -12.838 26.360 1.00 52.33 97 GLY A CA 4
ATOM 6934 C C . GLY A 1 97 ? 11.113 -11.473 25.697 1.00 3.05 97 GLY A C 4
ATOM 6935 O O . GLY A 1 97 ? 11.057 -10.442 26.369 1.00 22.45 97 GLY A O 4
ATOM 6939 N N . LYS A 1 98 ? 11.297 -11.473 24.361 1.00 41.20 98 LYS A N 4
ATOM 6940 C CA . LYS A 1 98 ? 11.618 -10.277 23.563 1.00 62.12 98 LYS A CA 4
ATOM 6941 C C . LYS A 1 98 ? 10.395 -9.871 22.733 1.00 41.41 98 LYS A C 4
ATOM 6942 O O . LYS A 1 98 ? 9.874 -10.691 21.965 1.00 13.42 98 LYS A O 4
ATOM 6961 N N . GLU A 1 99 ? 9.933 -8.623 22.901 1.00 5.21 99 GLU A N 4
ATOM 6962 C CA . GLU A 1 99 ? 8.800 -8.088 22.132 1.00 73.13 99 GLU A CA 4
ATOM 6963 C C . GLU A 1 99 ? 9.166 -7.975 20.635 1.00 13.21 99 GLU A C 4
ATOM 6964 O O . GLU A 1 99 ? 10.127 -7.290 20.260 1.00 21.44 99 GLU A O 4
ATOM 6976 N N . ILE A 1 100 ? 8.442 -8.725 19.800 1.00 14.52 100 ILE A N 4
ATOM 6977 C CA . ILE A 1 100 ? 8.543 -8.634 18.337 1.00 72.23 100 ILE A CA 4
ATOM 6978 C C . ILE A 1 100 ? 7.309 -7.850 17.855 1.00 52.02 100 ILE A C 4
ATOM 6979 O O . ILE A 1 100 ? 6.218 -8.419 17.763 1.00 41.44 100 ILE A O 4
ATOM 6995 N N . LYS A 1 101 ? 7.482 -6.531 17.611 1.00 74.51 101 LYS A N 4
ATOM 6996 C CA . LYS A 1 101 ? 6.360 -5.592 17.355 1.00 21.31 101 LYS A CA 4
ATOM 6997 C C . LYS A 1 101 ? 5.554 -5.949 16.084 1.00 31.30 101 LYS A C 4
ATOM 6998 O O . LYS A 1 101 ? 6.052 -6.641 15.186 1.00 15.22 101 LYS A O 4
ATOM 7017 N N . GLY A 1 102 ? 4.305 -5.448 16.035 1.00 52.14 102 GLY A N 4
ATOM 7018 C CA . GLY A 1 102 ? 3.418 -5.649 14.893 1.00 40.22 102 GLY A CA 4
ATOM 7019 C C . GLY A 1 102 ? 3.815 -4.805 13.683 1.00 45.15 102 GLY A C 4
ATOM 7020 O O . GLY A 1 102 ? 4.362 -3.705 13.853 1.00 4.42 102 GLY A O 4
ATOM 7024 N N . LYS A 1 103 ? 3.530 -5.308 12.461 1.00 23.24 103 LYS A N 4
ATOM 7025 C CA . LYS A 1 103 ? 3.905 -4.624 11.207 1.00 30.33 103 LYS A CA 4
ATOM 7026 C C . LYS A 1 103 ? 2.991 -5.074 10.050 1.00 1.31 103 LYS A C 4
ATOM 7027 O O . LYS A 1 103 ? 2.849 -6.265 9.786 1.00 30.32 103 LYS A O 4
ATOM 7046 N N . ILE A 1 104 ? 2.371 -4.107 9.362 1.00 22.31 104 ILE A N 4
ATOM 7047 C CA . ILE A 1 104 ? 1.410 -4.385 8.278 1.00 62.43 104 ILE A CA 4
ATOM 7048 C C . ILE A 1 104 ? 2.171 -4.716 6.987 1.00 1.15 104 ILE A C 4
ATOM 7049 O O . ILE A 1 104 ? 3.057 -3.953 6.577 1.00 43.33 104 ILE A O 4
ATOM 7065 N N . THR A 1 105 ? 1.846 -5.862 6.369 1.00 21.23 105 THR A N 4
ATOM 7066 C CA . THR A 1 105 ? 2.452 -6.295 5.099 1.00 64.02 105 THR A CA 4
ATOM 7067 C C . THR A 1 105 ? 1.371 -6.563 4.053 1.00 25.05 105 THR A C 4
ATOM 7068 O O . THR A 1 105 ? 0.569 -7.500 4.189 1.00 55.30 105 THR A O 4
ATOM 7079 N N . GLY A 1 106 ? 1.334 -5.704 3.039 1.00 74.42 106 GLY A N 4
ATOM 7080 C CA . GLY A 1 106 ? 0.551 -5.946 1.837 1.00 23.53 106 GLY A CA 4
ATOM 7081 C C . GLY A 1 106 ? 1.299 -6.858 0.892 1.00 74.05 106 GLY A C 4
ATOM 7082 O O . GLY A 1 106 ? 2.533 -6.832 0.860 1.00 21.00 106 GLY A O 4
ATOM 7086 N N . LYS A 1 107 ? 0.563 -7.686 0.141 1.00 20.54 107 LYS A N 4
ATOM 7087 C CA . LYS A 1 107 ? 1.151 -8.670 -0.800 1.00 11.05 107 LYS A CA 4
ATOM 7088 C C . LYS A 1 107 ? 0.386 -8.680 -2.128 1.00 51.42 107 LYS A C 4
ATOM 7089 O O . LYS A 1 107 ? 0.580 -9.593 -2.945 1.00 21.00 107 LYS A O 4
ATOM 7108 N N . VAL A 1 108 ? -0.402 -7.611 -2.375 1.00 40.33 108 VAL A N 4
ATOM 7109 C CA . VAL A 1 108 ? -1.460 -7.619 -3.399 1.00 14.21 108 VAL A CA 4
ATOM 7110 C C . VAL A 1 108 ? -0.824 -7.678 -4.796 1.00 45.33 108 VAL A C 4
ATOM 7111 O O . VAL A 1 108 ? 0.320 -7.231 -4.976 1.00 5.55 108 VAL A O 4
ATOM 7124 N N . ARG A 1 109 ? -1.546 -8.232 -5.771 1.00 64.23 109 ARG A N 4
ATOM 7125 C CA . ARG A 1 109 ? -1.034 -8.376 -7.130 1.00 73.23 109 ARG A CA 4
ATOM 7126 C C . ARG A 1 109 ? -2.169 -8.147 -8.136 1.00 3.31 109 ARG A C 4
ATOM 7127 O O . ARG A 1 109 ? -3.212 -8.819 -8.131 1.00 43.02 109 ARG A O 4
ATOM 7148 N N . ILE A 1 110 ? -1.961 -7.150 -8.981 1.00 51.42 110 ILE A N 4
ATOM 7149 C CA . ILE A 1 110 ? -2.935 -6.743 -9.987 1.00 33.24 110 ILE A CA 4
ATOM 7150 C C . ILE A 1 110 ? -2.809 -7.712 -11.171 1.00 11.03 110 ILE A C 4
ATOM 7151 O O . ILE A 1 110 ? -1.904 -7.579 -11.999 1.00 70.30 110 ILE A O 4
ATOM 7167 N N . SER A 1 111 ? -3.669 -8.725 -11.178 1.00 65.42 111 SER A N 4
ATOM 7168 C CA . SER A 1 111 ? -3.638 -9.818 -12.161 1.00 63.34 111 SER A CA 4
ATOM 7169 C C . SER A 1 111 ? -4.515 -9.461 -13.380 1.00 11.23 111 SER A C 4
ATOM 7170 O O . SER A 1 111 ? -5.503 -8.736 -13.247 1.00 71.45 111 SER A O 4
ATOM 7178 N N . ALA A 1 112 ? -4.133 -9.966 -14.565 1.00 34.00 112 ALA A N 4
ATOM 7179 C CA . ALA A 1 112 ? -4.849 -9.709 -15.834 1.00 75.30 112 ALA A CA 4
ATOM 7180 C C . ALA A 1 112 ? -4.766 -10.972 -16.736 1.00 51.15 112 ALA A C 4
ATOM 7181 O O . ALA A 1 112 ? -3.759 -11.148 -17.449 1.00 72.11 112 ALA A O 4
ATOM 7189 N N . MET A 1 1 ? 3.235 3.799 16.887 1.00 35.10 1 MET A N 5
ATOM 7190 C CA . MET A 1 1 ? 3.644 3.657 15.468 1.00 50.12 1 MET A CA 5
ATOM 7191 C C . MET A 1 1 ? 3.753 2.175 15.052 1.00 72.44 1 MET A C 5
ATOM 7192 O O . MET A 1 1 ? 3.898 1.285 15.897 1.00 52.14 1 MET A O 5
ATOM 7208 N N . VAL A 1 2 ? 3.722 1.964 13.727 1.00 32.24 2 VAL A N 5
ATOM 7209 C CA . VAL A 1 2 ? 3.678 0.643 13.070 1.00 12.42 2 VAL A CA 5
ATOM 7210 C C . VAL A 1 2 ? 3.914 0.866 11.553 1.00 63.33 2 VAL A C 5
ATOM 7211 O O . VAL A 1 2 ? 3.819 2.003 11.078 1.00 44.04 2 VAL A O 5
ATOM 7224 N N . GLU A 1 3 ? 4.238 -0.195 10.795 1.00 32.43 3 GLU A N 5
ATOM 7225 C CA . GLU A 1 3 ? 4.527 -0.073 9.345 1.00 60.35 3 GLU A CA 5
ATOM 7226 C C . GLU A 1 3 ? 3.533 -0.881 8.493 1.00 21.11 3 GLU A C 5
ATOM 7227 O O . GLU A 1 3 ? 3.247 -2.044 8.783 1.00 41.40 3 GLU A O 5
ATOM 7239 N N . GLY A 1 4 ? 2.996 -0.225 7.449 1.00 61.11 4 GLY A N 5
ATOM 7240 C CA . GLY A 1 4 ? 2.103 -0.857 6.487 1.00 65.10 4 GLY A CA 5
ATOM 7241 C C . GLY A 1 4 ? 2.848 -1.274 5.238 1.00 11.30 4 GLY A C 5
ATOM 7242 O O . GLY A 1 4 ? 2.984 -0.482 4.298 1.00 12.42 4 GLY A O 5
ATOM 7246 N N . VAL A 1 5 ? 3.346 -2.525 5.229 1.00 52.42 5 VAL A N 5
ATOM 7247 C CA . VAL A 1 5 ? 4.174 -3.051 4.141 1.00 73.54 5 VAL A CA 5
ATOM 7248 C C . VAL A 1 5 ? 3.266 -3.683 3.055 1.00 45.23 5 VAL A C 5
ATOM 7249 O O . VAL A 1 5 ? 3.045 -4.900 2.982 1.00 32.32 5 VAL A O 5
ATOM 7262 N N . LEU A 1 6 ? 2.690 -2.786 2.252 1.00 54.31 6 LEU A N 5
ATOM 7263 C CA . LEU A 1 6 ? 1.795 -3.122 1.145 1.00 2.33 6 LEU A CA 5
ATOM 7264 C C . LEU A 1 6 ? 2.629 -3.378 -0.130 1.00 11.33 6 LEU A C 5
ATOM 7265 O O . LEU A 1 6 ? 3.589 -2.655 -0.417 1.00 32.52 6 LEU A O 5
ATOM 7281 N N . THR A 1 7 ? 2.245 -4.423 -0.874 1.00 52.53 7 THR A N 5
ATOM 7282 C CA . THR A 1 7 ? 2.925 -4.861 -2.093 1.00 24.22 7 THR A CA 5
ATOM 7283 C C . THR A 1 7 ? 1.894 -4.903 -3.237 1.00 15.20 7 THR A C 5
ATOM 7284 O O . THR A 1 7 ? 1.009 -5.770 -3.262 1.00 43.52 7 THR A O 5
ATOM 7295 N N . ILE A 1 8 ? 1.976 -3.913 -4.133 1.00 33.44 8 ILE A N 5
ATOM 7296 C CA . ILE A 1 8 ? 1.100 -3.805 -5.309 1.00 44.33 8 ILE A CA 5
ATOM 7297 C C . ILE A 1 8 ? 1.813 -4.479 -6.494 1.00 21.14 8 ILE A C 5
ATOM 7298 O O . ILE A 1 8 ? 2.578 -3.827 -7.228 1.00 14.15 8 ILE A O 5
ATOM 7314 N N . GLU A 1 9 ? 1.616 -5.804 -6.628 1.00 55.02 9 GLU A N 5
ATOM 7315 C CA . GLU A 1 9 ? 2.253 -6.604 -7.678 1.00 20.30 9 GLU A CA 5
ATOM 7316 C C . GLU A 1 9 ? 1.524 -6.389 -9.008 1.00 11.21 9 GLU A C 5
ATOM 7317 O O . GLU A 1 9 ? 0.545 -7.080 -9.303 1.00 32.35 9 GLU A O 5
ATOM 7329 N N . LEU A 1 10 ? 1.973 -5.381 -9.779 1.00 53.25 10 LEU A N 5
ATOM 7330 C CA . LEU A 1 10 ? 1.475 -5.154 -11.141 1.00 50.13 10 LEU A CA 5
ATOM 7331 C C . LEU A 1 10 ? 1.868 -6.344 -12.025 1.00 72.41 10 LEU A C 5
ATOM 7332 O O . LEU A 1 10 ? 3.000 -6.847 -11.931 1.00 13.41 10 LEU A O 5
ATOM 7348 N N . SER A 1 11 ? 0.939 -6.791 -12.866 1.00 13.21 11 SER A N 5
ATOM 7349 C CA . SER A 1 11 ? 1.251 -7.766 -13.901 1.00 65.25 11 SER A CA 5
ATOM 7350 C C . SER A 1 11 ? 2.042 -7.046 -14.995 1.00 32.20 11 SER A C 5
ATOM 7351 O O . SER A 1 11 ? 1.613 -5.999 -15.491 1.00 20.51 11 SER A O 5
ATOM 7359 N N . ASP A 1 12 ? 3.208 -7.592 -15.351 1.00 43.34 12 ASP A N 5
ATOM 7360 C CA . ASP A 1 12 ? 4.043 -7.061 -16.445 1.00 61.32 12 ASP A CA 5
ATOM 7361 C C . ASP A 1 12 ? 3.329 -7.217 -17.810 1.00 72.21 12 ASP A C 5
ATOM 7362 O O . ASP A 1 12 ? 3.708 -6.570 -18.804 1.00 33.41 12 ASP A O 5
ATOM 7371 N N . SER A 1 13 ? 2.279 -8.062 -17.828 1.00 75.45 13 SER A N 5
ATOM 7372 C CA . SER A 1 13 ? 1.445 -8.316 -19.006 1.00 62.41 13 SER A CA 5
ATOM 7373 C C . SER A 1 13 ? 0.435 -7.171 -19.261 1.00 25.13 13 SER A C 5
ATOM 7374 O O . SER A 1 13 ? -0.099 -7.077 -20.367 1.00 2.44 13 SER A O 5
ATOM 7382 N N . VAL A 1 14 ? 0.159 -6.303 -18.244 1.00 4.40 14 VAL A N 5
ATOM 7383 C CA . VAL A 1 14 ? -0.691 -5.097 -18.458 1.00 1.42 14 VAL A CA 5
ATOM 7384 C C . VAL A 1 14 ? 0.077 -4.100 -19.382 1.00 73.25 14 VAL A C 5
ATOM 7385 O O . VAL A 1 14 ? 1.316 -4.100 -19.368 1.00 4.24 14 VAL A O 5
ATOM 7398 N N . PRO A 1 15 ? -0.615 -3.259 -20.218 1.00 44.35 15 PRO A N 5
ATOM 7399 C CA . PRO A 1 15 ? 0.066 -2.202 -21.013 1.00 64.24 15 PRO A CA 5
ATOM 7400 C C . PRO A 1 15 ? 0.773 -1.171 -20.097 1.00 22.11 15 PRO A C 5
ATOM 7401 O O . PRO A 1 15 ? 0.344 -0.941 -18.953 1.00 33.20 15 PRO A O 5
ATOM 7412 N N . GLU A 1 16 ? 1.864 -0.564 -20.613 1.00 72.31 16 GLU A N 5
ATOM 7413 C CA . GLU A 1 16 ? 2.689 0.414 -19.866 1.00 44.50 16 GLU A CA 5
ATOM 7414 C C . GLU A 1 16 ? 1.897 1.689 -19.525 1.00 70.25 16 GLU A C 5
ATOM 7415 O O . GLU A 1 16 ? 2.275 2.442 -18.623 1.00 2.12 16 GLU A O 5
ATOM 7427 N N . GLU A 1 17 ? 0.789 1.892 -20.263 1.00 13.33 17 GLU A N 5
ATOM 7428 C CA . GLU A 1 17 ? -0.237 2.904 -19.967 1.00 74.20 17 GLU A CA 5
ATOM 7429 C C . GLU A 1 17 ? -0.778 2.708 -18.533 1.00 22.00 17 GLU A C 5
ATOM 7430 O O . GLU A 1 17 ? -0.732 3.624 -17.721 1.00 71.23 17 GLU A O 5
ATOM 7442 N N . VAL A 1 18 ? -1.218 1.467 -18.227 1.00 3.25 18 VAL A N 5
ATOM 7443 C CA . VAL A 1 18 ? -1.756 1.094 -16.897 1.00 54.35 18 VAL A CA 5
ATOM 7444 C C . VAL A 1 18 ? -0.663 1.181 -15.813 1.00 2.12 18 VAL A C 5
ATOM 7445 O O . VAL A 1 18 ? -0.928 1.632 -14.701 1.00 72.13 18 VAL A O 5
ATOM 7458 N N . LYS A 1 19 ? 0.569 0.773 -16.171 1.00 61.12 19 LYS A N 5
ATOM 7459 C CA . LYS A 1 19 ? 1.724 0.768 -15.245 1.00 73.23 19 LYS A CA 5
ATOM 7460 C C . LYS A 1 19 ? 2.027 2.181 -14.709 1.00 10.21 19 LYS A C 5
ATOM 7461 O O . LYS A 1 19 ? 2.193 2.367 -13.505 1.00 43.12 19 LYS A O 5
ATOM 7480 N N . GLU A 1 20 ? 2.065 3.173 -15.623 1.00 12.05 20 GLU A N 5
ATOM 7481 C CA . GLU A 1 20 ? 2.387 4.574 -15.275 1.00 42.23 20 GLU A CA 5
ATOM 7482 C C . GLU A 1 20 ? 1.174 5.292 -14.647 1.00 42.10 20 GLU A C 5
ATOM 7483 O O . GLU A 1 20 ? 1.353 6.264 -13.910 1.00 62.34 20 GLU A O 5
ATOM 7495 N N . LYS A 1 21 ? -0.054 4.808 -14.956 1.00 52.34 21 LYS A N 5
ATOM 7496 C CA . LYS A 1 21 ? -1.299 5.310 -14.334 1.00 73.44 21 LYS A CA 5
ATOM 7497 C C . LYS A 1 21 ? -1.318 4.953 -12.843 1.00 32.33 21 LYS A C 5
ATOM 7498 O O . LYS A 1 21 ? -1.410 5.835 -12.001 1.00 60.43 21 LYS A O 5
ATOM 7517 N N . VAL A 1 22 ? -1.173 3.647 -12.537 1.00 73.53 22 VAL A N 5
ATOM 7518 C CA . VAL A 1 22 ? -1.197 3.131 -11.154 1.00 1.33 22 VAL A CA 5
ATOM 7519 C C . VAL A 1 22 ? 0.044 3.624 -10.368 1.00 51.42 22 VAL A C 5
ATOM 7520 O O . VAL A 1 22 ? -0.045 3.863 -9.168 1.00 21.33 22 VAL A O 5
ATOM 7533 N N . LYS A 1 23 ? 1.188 3.802 -11.072 1.00 0.41 23 LYS A N 5
ATOM 7534 C CA . LYS A 1 23 ? 2.415 4.387 -10.484 1.00 34.10 23 LYS A CA 5
ATOM 7535 C C . LYS A 1 23 ? 2.104 5.807 -9.993 1.00 21.44 23 LYS A C 5
ATOM 7536 O O . LYS A 1 23 ? 2.327 6.126 -8.830 1.00 61.55 23 LYS A O 5
ATOM 7555 N N . ALA A 1 24 ? 1.560 6.634 -10.907 1.00 4.21 24 ALA A N 5
ATOM 7556 C CA . ALA A 1 24 ? 1.265 8.049 -10.636 1.00 11.21 24 ALA A CA 5
ATOM 7557 C C . ALA A 1 24 ? 0.150 8.197 -9.592 1.00 45.32 24 ALA A C 5
ATOM 7558 O O . ALA A 1 24 ? 0.178 9.128 -8.808 1.00 11.54 24 ALA A O 5
ATOM 7565 N N . THR A 1 25 ? -0.817 7.251 -9.582 1.00 52.25 25 THR A N 5
ATOM 7566 C CA . THR A 1 25 ? -1.955 7.286 -8.651 1.00 63.03 25 THR A CA 5
ATOM 7567 C C . THR A 1 25 ? -1.489 6.952 -7.225 1.00 55.22 25 THR A C 5
ATOM 7568 O O . THR A 1 25 ? -1.733 7.722 -6.300 1.00 4.23 25 THR A O 5
ATOM 7579 N N . VAL A 1 26 ? -0.786 5.811 -7.076 1.00 70.24 26 VAL A N 5
ATOM 7580 C CA . VAL A 1 26 ? -0.304 5.338 -5.767 1.00 34.01 26 VAL A CA 5
ATOM 7581 C C . VAL A 1 26 ? 0.734 6.315 -5.181 1.00 42.44 26 VAL A C 5
ATOM 7582 O O . VAL A 1 26 ? 0.618 6.679 -4.025 1.00 4.33 26 VAL A O 5
ATOM 7595 N N . GLU A 1 27 ? 1.697 6.776 -6.010 1.00 44.03 27 GLU A N 5
ATOM 7596 C CA . GLU A 1 27 ? 2.813 7.644 -5.552 1.00 61.21 27 GLU A CA 5
ATOM 7597 C C . GLU A 1 27 ? 2.290 9.048 -5.149 1.00 1.54 27 GLU A C 5
ATOM 7598 O O . GLU A 1 27 ? 2.701 9.587 -4.115 1.00 35.34 27 GLU A O 5
ATOM 7610 N N . GLU A 1 28 ? 1.382 9.625 -5.974 1.00 11.42 28 GLU A N 5
ATOM 7611 C CA . GLU A 1 28 ? 0.832 10.978 -5.734 1.00 52.21 28 GLU A CA 5
ATOM 7612 C C . GLU A 1 28 ? -0.025 10.978 -4.471 1.00 21.12 28 GLU A C 5
ATOM 7613 O O . GLU A 1 28 ? 0.212 11.765 -3.558 1.00 25.42 28 GLU A O 5
ATOM 7625 N N . LEU A 1 29 ? -0.989 10.045 -4.434 1.00 2.34 29 LEU A N 5
ATOM 7626 C CA . LEU A 1 29 ? -1.874 9.828 -3.281 1.00 11.03 29 LEU A CA 5
ATOM 7627 C C . LEU A 1 29 ? -1.056 9.551 -2.001 1.00 31.54 29 LEU A C 5
ATOM 7628 O O . LEU A 1 29 ? -1.413 10.015 -0.927 1.00 64.03 29 LEU A O 5
ATOM 7644 N N . ALA A 1 30 ? 0.062 8.820 -2.162 1.00 13.50 30 ALA A N 5
ATOM 7645 C CA . ALA A 1 30 ? 1.006 8.514 -1.072 1.00 75.22 30 ALA A CA 5
ATOM 7646 C C . ALA A 1 30 ? 1.745 9.762 -0.573 1.00 33.30 30 ALA A C 5
ATOM 7647 O O . ALA A 1 30 ? 2.031 9.865 0.617 1.00 53.33 30 ALA A O 5
ATOM 7654 N N . GLU A 1 31 ? 2.083 10.681 -1.502 1.00 70.50 31 GLU A N 5
ATOM 7655 C CA . GLU A 1 31 ? 2.793 11.937 -1.178 1.00 40.03 31 GLU A CA 5
ATOM 7656 C C . GLU A 1 31 ? 1.875 12.860 -0.349 1.00 73.42 31 GLU A C 5
ATOM 7657 O O . GLU A 1 31 ? 2.278 13.419 0.681 1.00 43.44 31 GLU A O 5
ATOM 7669 N N . ARG A 1 32 ? 0.619 12.969 -0.803 1.00 14.42 32 ARG A N 5
ATOM 7670 C CA . ARG A 1 32 ? -0.410 13.780 -0.138 1.00 10.31 32 ARG A CA 5
ATOM 7671 C C . ARG A 1 32 ? -0.809 13.141 1.208 1.00 3.42 32 ARG A C 5
ATOM 7672 O O . ARG A 1 32 ? -1.053 13.857 2.166 1.00 52.41 32 ARG A O 5
ATOM 7693 N N . ALA A 1 33 ? -0.834 11.790 1.267 1.00 71.25 33 ALA A N 5
ATOM 7694 C CA . ALA A 1 33 ? -1.217 11.031 2.484 1.00 54.51 33 ALA A CA 5
ATOM 7695 C C . ALA A 1 33 ? -0.118 11.078 3.553 1.00 45.15 33 ALA A C 5
ATOM 7696 O O . ALA A 1 33 ? -0.414 11.162 4.752 1.00 61.43 33 ALA A O 5
ATOM 7703 N N . ARG A 1 34 ? 1.155 11.029 3.107 1.00 33.32 34 ARG A N 5
ATOM 7704 C CA . ARG A 1 34 ? 2.318 11.038 4.016 1.00 54.50 34 ARG A CA 5
ATOM 7705 C C . ARG A 1 34 ? 2.482 12.429 4.641 1.00 12.25 34 ARG A C 5
ATOM 7706 O O . ARG A 1 34 ? 2.950 12.559 5.771 1.00 35.54 34 ARG A O 5
ATOM 7727 N N . LYS A 1 35 ? 2.081 13.463 3.871 1.00 31.45 35 LYS A N 5
ATOM 7728 C CA . LYS A 1 35 ? 2.105 14.866 4.311 1.00 51.33 35 LYS A CA 5
ATOM 7729 C C . LYS A 1 35 ? 0.879 15.190 5.197 1.00 63.33 35 LYS A C 5
ATOM 7730 O O . LYS A 1 35 ? 1.008 15.888 6.205 1.00 42.41 35 LYS A O 5
ATOM 7749 N N . GLU A 1 36 ? -0.294 14.644 4.815 1.00 32.05 36 GLU A N 5
ATOM 7750 C CA . GLU A 1 36 ? -1.586 14.888 5.500 1.00 11.24 36 GLU A CA 5
ATOM 7751 C C . GLU A 1 36 ? -1.586 14.288 6.908 1.00 3.52 36 GLU A C 5
ATOM 7752 O O . GLU A 1 36 ? -1.815 14.980 7.906 1.00 42.53 36 GLU A O 5
ATOM 7764 N N . MET A 1 37 ? -1.305 12.983 6.958 1.00 71.25 37 MET A N 5
ATOM 7765 C CA . MET A 1 37 ? -1.371 12.201 8.192 1.00 50.43 37 MET A CA 5
ATOM 7766 C C . MET A 1 37 ? -0.065 12.338 8.983 1.00 53.22 37 MET A C 5
ATOM 7767 O O . MET A 1 37 ? -0.067 12.211 10.206 1.00 24.15 37 MET A O 5
ATOM 7781 N N . GLY A 1 38 ? 1.041 12.632 8.274 1.00 52.12 38 GLY A N 5
ATOM 7782 C CA . GLY A 1 38 ? 2.353 12.785 8.899 1.00 33.01 38 GLY A CA 5
ATOM 7783 C C . GLY A 1 38 ? 2.986 11.447 9.248 1.00 20.31 38 GLY A C 5
ATOM 7784 O O . GLY A 1 38 ? 3.208 11.147 10.423 1.00 55.21 38 GLY A O 5
ATOM 7788 N N . LEU A 1 39 ? 3.245 10.633 8.214 1.00 31.45 39 LEU A N 5
ATOM 7789 C CA . LEU A 1 39 ? 3.929 9.334 8.363 1.00 73.21 39 LEU A CA 5
ATOM 7790 C C . LEU A 1 39 ? 4.869 9.092 7.173 1.00 4.23 39 LEU A C 5
ATOM 7791 O O . LEU A 1 39 ? 4.680 9.669 6.101 1.00 54.11 39 LEU A O 5
ATOM 7807 N N . GLU A 1 40 ? 5.898 8.264 7.385 1.00 54.21 40 GLU A N 5
ATOM 7808 C CA . GLU A 1 40 ? 6.913 7.947 6.369 1.00 30.25 40 GLU A CA 5
ATOM 7809 C C . GLU A 1 40 ? 6.385 6.865 5.410 1.00 65.43 40 GLU A C 5
ATOM 7810 O O . GLU A 1 40 ? 6.550 5.668 5.650 1.00 64.41 40 GLU A O 5
ATOM 7822 N N . VAL A 1 41 ? 5.681 7.306 4.362 1.00 0.11 41 VAL A N 5
ATOM 7823 C CA . VAL A 1 41 ? 5.217 6.427 3.282 1.00 72.14 41 VAL A CA 5
ATOM 7824 C C . VAL A 1 41 ? 6.324 6.319 2.216 1.00 25.24 41 VAL A C 5
ATOM 7825 O O . VAL A 1 41 ? 6.451 7.196 1.354 1.00 14.53 41 VAL A O 5
ATOM 7838 N N . LYS A 1 42 ? 7.159 5.277 2.318 1.00 64.54 42 LYS A N 5
ATOM 7839 C CA . LYS A 1 42 ? 8.283 5.061 1.395 1.00 5.14 42 LYS A CA 5
ATOM 7840 C C . LYS A 1 42 ? 7.845 4.214 0.178 1.00 52.01 42 LYS A C 5
ATOM 7841 O O . LYS A 1 42 ? 7.535 3.031 0.317 1.00 51.22 42 LYS A O 5
ATOM 7860 N N . ILE A 1 43 ? 7.821 4.855 -1.004 1.00 65.33 43 ILE A N 5
ATOM 7861 C CA . ILE A 1 43 ? 7.575 4.197 -2.304 1.00 62.04 43 ILE A CA 5
ATOM 7862 C C . ILE A 1 43 ? 8.924 3.725 -2.905 1.00 42.15 43 ILE A C 5
ATOM 7863 O O . ILE A 1 43 ? 9.933 4.436 -2.810 1.00 22.25 43 ILE A O 5
ATOM 7879 N N . GLU A 1 44 ? 8.919 2.535 -3.520 1.00 0.23 44 GLU A N 5
ATOM 7880 C CA . GLU A 1 44 ? 10.054 1.992 -4.288 1.00 71.44 44 GLU A CA 5
ATOM 7881 C C . GLU A 1 44 ? 9.521 0.964 -5.297 1.00 4.42 44 GLU A C 5
ATOM 7882 O O . GLU A 1 44 ? 8.549 0.283 -5.018 1.00 40.22 44 GLU A O 5
ATOM 7894 N N . GLU A 1 45 ? 10.153 0.866 -6.474 1.00 21.32 45 GLU A N 5
ATOM 7895 C CA . GLU A 1 45 ? 9.773 -0.111 -7.511 1.00 1.31 45 GLU A CA 5
ATOM 7896 C C . GLU A 1 45 ? 10.769 -1.292 -7.488 1.00 70.00 45 GLU A C 5
ATOM 7897 O O . GLU A 1 45 ? 11.915 -1.167 -7.932 1.00 51.14 45 GLU A O 5
ATOM 7909 N N . LYS A 1 46 ? 10.329 -2.415 -6.910 1.00 44.22 46 LYS A N 5
ATOM 7910 C CA . LYS A 1 46 ? 11.101 -3.676 -6.858 1.00 41.21 46 LYS A CA 5
ATOM 7911 C C . LYS A 1 46 ? 10.501 -4.689 -7.852 1.00 60.43 46 LYS A C 5
ATOM 7912 O O . LYS A 1 46 ? 9.375 -5.133 -7.666 1.00 73.14 46 LYS A O 5
ATOM 7931 N N . ASP A 1 47 ? 11.275 -5.018 -8.910 1.00 44.44 47 ASP A N 5
ATOM 7932 C CA . ASP A 1 47 ? 10.894 -6.004 -9.967 1.00 4.31 47 ASP A CA 5
ATOM 7933 C C . ASP A 1 47 ? 9.640 -5.566 -10.767 1.00 15.23 47 ASP A C 5
ATOM 7934 O O . ASP A 1 47 ? 8.930 -6.411 -11.323 1.00 43.33 47 ASP A O 5
ATOM 7943 N N . GLY A 1 48 ? 9.402 -4.237 -10.853 1.00 11.41 48 GLY A N 5
ATOM 7944 C CA . GLY A 1 48 ? 8.209 -3.690 -11.531 1.00 73.43 48 GLY A CA 5
ATOM 7945 C C . GLY A 1 48 ? 6.973 -3.640 -10.638 1.00 21.15 48 GLY A C 5
ATOM 7946 O O . GLY A 1 48 ? 5.888 -3.262 -11.088 1.00 20.33 48 GLY A O 5
ATOM 7950 N N . VAL A 1 49 ? 7.156 -4.038 -9.374 1.00 41.12 49 VAL A N 5
ATOM 7951 C CA . VAL A 1 49 ? 6.110 -4.070 -8.345 1.00 21.21 49 VAL A CA 5
ATOM 7952 C C . VAL A 1 49 ? 6.229 -2.826 -7.450 1.00 11.11 49 VAL A C 5
ATOM 7953 O O . VAL A 1 49 ? 7.325 -2.517 -6.947 1.00 65.02 49 VAL A O 5
ATOM 7966 N N . ILE A 1 50 ? 5.095 -2.132 -7.243 1.00 24.02 50 ILE A N 5
ATOM 7967 C CA . ILE A 1 50 ? 5.037 -0.938 -6.395 1.00 45.41 50 ILE A CA 5
ATOM 7968 C C . ILE A 1 50 ? 5.093 -1.390 -4.920 1.00 61.43 50 ILE A C 5
ATOM 7969 O O . ILE A 1 50 ? 4.139 -1.956 -4.394 1.00 34.43 50 ILE A O 5
ATOM 7985 N N . THR A 1 51 ? 6.256 -1.203 -4.311 1.00 44.31 51 THR A N 5
ATOM 7986 C CA . THR A 1 51 ? 6.540 -1.594 -2.928 1.00 31.32 51 THR A CA 5
ATOM 7987 C C . THR A 1 51 ? 6.424 -0.348 -2.043 1.00 55.15 51 THR A C 5
ATOM 7988 O O . THR A 1 51 ? 7.104 0.653 -2.299 1.00 4.15 51 THR A O 5
ATOM 7999 N N . VAL A 1 52 ? 5.559 -0.390 -1.024 1.00 55.22 52 VAL A N 5
ATOM 8000 C CA . VAL A 1 52 ? 5.354 0.750 -0.123 1.00 72.12 52 VAL A CA 5
ATOM 8001 C C . VAL A 1 52 ? 5.289 0.294 1.346 1.00 25.24 52 VAL A C 5
ATOM 8002 O O . VAL A 1 52 ? 4.620 -0.685 1.676 1.00 1.22 52 VAL A O 5
ATOM 8015 N N . LYS A 1 53 ? 6.035 1.008 2.206 1.00 34.41 53 LYS A N 5
ATOM 8016 C CA . LYS A 1 53 ? 6.017 0.815 3.664 1.00 52.52 53 LYS A CA 5
ATOM 8017 C C . LYS A 1 53 ? 5.596 2.133 4.336 1.00 34.03 53 LYS A C 5
ATOM 8018 O O . LYS A 1 53 ? 6.321 3.124 4.257 1.00 31.11 53 LYS A O 5
ATOM 8037 N N . ALA A 1 54 ? 4.411 2.137 4.961 1.00 24.45 54 ALA A N 5
ATOM 8038 C CA . ALA A 1 54 ? 3.865 3.315 5.652 1.00 71.00 54 ALA A CA 5
ATOM 8039 C C . ALA A 1 54 ? 4.199 3.273 7.159 1.00 32.41 54 ALA A C 5
ATOM 8040 O O . ALA A 1 54 ? 3.446 2.702 7.948 1.00 22.12 54 ALA A O 5
ATOM 8047 N N . LYS A 1 55 ? 5.363 3.828 7.536 1.00 70.25 55 LYS A N 5
ATOM 8048 C CA . LYS A 1 55 ? 5.793 3.930 8.947 1.00 11.50 55 LYS A CA 5
ATOM 8049 C C . LYS A 1 55 ? 5.174 5.174 9.620 1.00 14.32 55 LYS A C 5
ATOM 8050 O O . LYS A 1 55 ? 5.616 6.303 9.408 1.00 51.44 55 LYS A O 5
ATOM 8069 N N . GLY A 1 56 ? 4.142 4.938 10.424 1.00 31.13 56 GLY A N 5
ATOM 8070 C CA . GLY A 1 56 ? 3.522 5.966 11.255 1.00 65.11 56 GLY A CA 5
ATOM 8071 C C . GLY A 1 56 ? 2.567 5.342 12.237 1.00 24.31 56 GLY A C 5
ATOM 8072 O O . GLY A 1 56 ? 2.541 4.119 12.373 1.00 32.12 56 GLY A O 5
ATOM 8076 N N . GLU A 1 57 ? 1.775 6.159 12.934 1.00 73.11 57 GLU A N 5
ATOM 8077 C CA . GLU A 1 57 ? 0.787 5.642 13.895 1.00 2.01 57 GLU A CA 5
ATOM 8078 C C . GLU A 1 57 ? -0.318 4.865 13.152 1.00 42.31 57 GLU A C 5
ATOM 8079 O O . GLU A 1 57 ? -0.583 5.153 11.980 1.00 74.00 57 GLU A O 5
ATOM 8091 N N . GLU A 1 58 ? -0.939 3.886 13.861 1.00 65.11 58 GLU A N 5
ATOM 8092 C CA . GLU A 1 58 ? -1.922 2.934 13.304 1.00 63.15 58 GLU A CA 5
ATOM 8093 C C . GLU A 1 58 ? -2.948 3.601 12.368 1.00 71.51 58 GLU A C 5
ATOM 8094 O O . GLU A 1 58 ? -3.201 3.096 11.288 1.00 3.22 58 GLU A O 5
ATOM 8106 N N . GLU A 1 59 ? -3.473 4.771 12.777 1.00 3.01 59 GLU A N 5
ATOM 8107 C CA . GLU A 1 59 ? -4.575 5.434 12.077 1.00 33.44 59 GLU A CA 5
ATOM 8108 C C . GLU A 1 59 ? -4.098 6.045 10.750 1.00 43.02 59 GLU A C 5
ATOM 8109 O O . GLU A 1 59 ? -4.833 6.061 9.771 1.00 43.02 59 GLU A O 5
ATOM 8121 N N . LYS A 1 60 ? -2.843 6.508 10.742 1.00 13.11 60 LYS A N 5
ATOM 8122 C CA . LYS A 1 60 ? -2.190 7.072 9.550 1.00 42.44 60 LYS A CA 5
ATOM 8123 C C . LYS A 1 60 ? -1.959 5.975 8.498 1.00 51.13 60 LYS A C 5
ATOM 8124 O O . LYS A 1 60 ? -2.152 6.188 7.302 1.00 4.01 60 LYS A O 5
ATOM 8143 N N . VAL A 1 61 ? -1.549 4.794 8.998 1.00 22.54 61 VAL A N 5
ATOM 8144 C CA . VAL A 1 61 ? -1.226 3.615 8.184 1.00 42.22 61 VAL A CA 5
ATOM 8145 C C . VAL A 1 61 ? -2.502 3.004 7.572 1.00 73.44 61 VAL A C 5
ATOM 8146 O O . VAL A 1 61 ? -2.529 2.661 6.381 1.00 14.30 61 VAL A O 5
ATOM 8159 N N . LYS A 1 62 ? -3.553 2.891 8.412 1.00 24.44 62 LYS A N 5
ATOM 8160 C CA . LYS A 1 62 ? -4.854 2.319 8.019 1.00 30.33 62 LYS A CA 5
ATOM 8161 C C . LYS A 1 62 ? -5.525 3.199 6.961 1.00 3.41 62 LYS A C 5
ATOM 8162 O O . LYS A 1 62 ? -5.935 2.699 5.924 1.00 11.11 62 LYS A O 5
ATOM 8181 N N . LYS A 1 63 ? -5.593 4.517 7.238 1.00 35.41 63 LYS A N 5
ATOM 8182 C CA . LYS A 1 63 ? -6.225 5.498 6.336 1.00 75.25 63 LYS A CA 5
ATOM 8183 C C . LYS A 1 63 ? -5.517 5.547 4.975 1.00 64.22 63 LYS A C 5
ATOM 8184 O O . LYS A 1 63 ? -6.180 5.566 3.938 1.00 32.33 63 LYS A O 5
ATOM 8203 N N . PHE A 1 64 ? -4.169 5.526 4.997 1.00 14.44 64 PHE A N 5
ATOM 8204 C CA . PHE A 1 64 ? -3.345 5.418 3.778 1.00 14.20 64 PHE A CA 5
ATOM 8205 C C . PHE A 1 64 ? -3.728 4.157 2.966 1.00 42.32 64 PHE A C 5
ATOM 8206 O O . PHE A 1 64 ? -3.939 4.226 1.749 1.00 20.35 64 PHE A O 5
ATOM 8223 N N . PHE A 1 65 ? -3.823 3.019 3.677 1.00 55.23 65 PHE A N 5
ATOM 8224 C CA . PHE A 1 65 ? -4.083 1.698 3.080 1.00 23.30 65 PHE A CA 5
ATOM 8225 C C . PHE A 1 65 ? -5.476 1.669 2.405 1.00 31.23 65 PHE A C 5
ATOM 8226 O O . PHE A 1 65 ? -5.610 1.203 1.271 1.00 21.31 65 PHE A O 5
ATOM 8243 N N . GLU A 1 66 ? -6.485 2.221 3.112 1.00 0.22 66 GLU A N 5
ATOM 8244 C CA . GLU A 1 66 ? -7.884 2.286 2.641 1.00 24.32 66 GLU A CA 5
ATOM 8245 C C . GLU A 1 66 ? -7.988 3.138 1.359 1.00 10.14 66 GLU A C 5
ATOM 8246 O O . GLU A 1 66 ? -8.760 2.807 0.458 1.00 61.21 66 GLU A O 5
ATOM 8258 N N . GLU A 1 67 ? -7.164 4.209 1.284 1.00 62.44 67 GLU A N 5
ATOM 8259 C CA . GLU A 1 67 ? -7.110 5.109 0.117 1.00 43.23 67 GLU A CA 5
ATOM 8260 C C . GLU A 1 67 ? -6.558 4.385 -1.129 1.00 13.41 67 GLU A C 5
ATOM 8261 O O . GLU A 1 67 ? -7.202 4.384 -2.182 1.00 32.01 67 GLU A O 5
ATOM 8273 N N . VAL A 1 68 ? -5.365 3.773 -0.984 1.00 55.04 68 VAL A N 5
ATOM 8274 C CA . VAL A 1 68 ? -4.638 3.136 -2.101 1.00 32.05 68 VAL A CA 5
ATOM 8275 C C . VAL A 1 68 ? -5.414 1.932 -2.657 1.00 42.20 68 VAL A C 5
ATOM 8276 O O . VAL A 1 68 ? -5.551 1.801 -3.873 1.00 25.12 68 VAL A O 5
ATOM 8289 N N . ILE A 1 69 ? -5.940 1.083 -1.752 1.00 2.04 69 ILE A N 5
ATOM 8290 C CA . ILE A 1 69 ? -6.707 -0.116 -2.136 1.00 53.55 69 ILE A CA 5
ATOM 8291 C C . ILE A 1 69 ? -8.017 0.291 -2.844 1.00 15.43 69 ILE A C 5
ATOM 8292 O O . ILE A 1 69 ? -8.358 -0.301 -3.867 1.00 11.14 69 ILE A O 5
ATOM 8308 N N . ALA A 1 70 ? -8.703 1.338 -2.331 1.00 1.43 70 ALA A N 5
ATOM 8309 C CA . ALA A 1 70 ? -9.934 1.868 -2.952 1.00 32.33 70 ALA A CA 5
ATOM 8310 C C . ALA A 1 70 ? -9.649 2.388 -4.374 1.00 44.55 70 ALA A C 5
ATOM 8311 O O . ALA A 1 70 ? -10.443 2.169 -5.291 1.00 71.33 70 ALA A O 5
ATOM 8318 N N . ALA A 1 71 ? -8.482 3.035 -4.540 1.00 42.31 71 ALA A N 5
ATOM 8319 C CA . ALA A 1 71 ? -8.036 3.586 -5.827 1.00 21.34 71 ALA A CA 5
ATOM 8320 C C . ALA A 1 71 ? -7.765 2.472 -6.856 1.00 3.40 71 ALA A C 5
ATOM 8321 O O . ALA A 1 71 ? -8.320 2.500 -7.962 1.00 73.34 71 ALA A O 5
ATOM 8328 N N . LEU A 1 72 ? -6.944 1.471 -6.473 1.00 3.32 72 LEU A N 5
ATOM 8329 C CA . LEU A 1 72 ? -6.511 0.399 -7.390 1.00 4.44 72 LEU A CA 5
ATOM 8330 C C . LEU A 1 72 ? -7.657 -0.582 -7.708 1.00 14.53 72 LEU A C 5
ATOM 8331 O O . LEU A 1 72 ? -7.686 -1.142 -8.801 1.00 2.55 72 LEU A O 5
ATOM 8347 N N . LYS A 1 73 ? -8.605 -0.772 -6.753 1.00 11.13 73 LYS A N 5
ATOM 8348 C CA . LYS A 1 73 ? -9.756 -1.688 -6.948 1.00 22.45 73 LYS A CA 5
ATOM 8349 C C . LYS A 1 73 ? -10.835 -1.022 -7.817 1.00 22.25 73 LYS A C 5
ATOM 8350 O O . LYS A 1 73 ? -11.576 -1.710 -8.528 1.00 71.14 73 LYS A O 5
ATOM 8369 N N . LYS A 1 74 ? -10.911 0.322 -7.744 1.00 52.53 74 LYS A N 5
ATOM 8370 C CA . LYS A 1 74 ? -11.793 1.118 -8.602 1.00 62.03 74 LYS A CA 5
ATOM 8371 C C . LYS A 1 74 ? -11.338 0.991 -10.063 1.00 23.25 74 LYS A C 5
ATOM 8372 O O . LYS A 1 74 ? -12.084 0.495 -10.901 1.00 50.33 74 LYS A O 5
ATOM 8391 N N . ILE A 1 75 ? -10.066 1.398 -10.315 1.00 34.14 75 ILE A N 5
ATOM 8392 C CA . ILE A 1 75 ? -9.430 1.370 -11.648 1.00 4.25 75 ILE A CA 5
ATOM 8393 C C . ILE A 1 75 ? -9.457 -0.060 -12.238 1.00 41.23 75 ILE A C 5
ATOM 8394 O O . ILE A 1 75 ? -9.694 -0.245 -13.436 1.00 23.23 75 ILE A O 5
ATOM 8410 N N . ALA A 1 76 ? -9.258 -1.065 -11.359 1.00 4.45 76 ALA A N 5
ATOM 8411 C CA . ALA A 1 76 ? -9.324 -2.486 -11.733 1.00 12.42 76 ALA A CA 5
ATOM 8412 C C . ALA A 1 76 ? -10.719 -2.866 -12.253 1.00 3.55 76 ALA A C 5
ATOM 8413 O O . ALA A 1 76 ? -10.831 -3.425 -13.329 1.00 4.54 76 ALA A O 5
ATOM 8420 N N . ALA A 1 77 ? -11.772 -2.506 -11.497 1.00 73.32 77 ALA A N 5
ATOM 8421 C CA . ALA A 1 77 ? -13.165 -2.858 -11.838 1.00 64.05 77 ALA A CA 5
ATOM 8422 C C . ALA A 1 77 ? -13.641 -2.141 -13.112 1.00 53.24 77 ALA A C 5
ATOM 8423 O O . ALA A 1 77 ? -14.414 -2.706 -13.896 1.00 13.30 77 ALA A O 5
ATOM 8430 N N . GLU A 1 78 ? -13.165 -0.898 -13.310 1.00 15.53 78 GLU A N 5
ATOM 8431 C CA . GLU A 1 78 ? -13.486 -0.094 -14.504 1.00 22.32 78 GLU A CA 5
ATOM 8432 C C . GLU A 1 78 ? -12.880 -0.732 -15.767 1.00 71.33 78 GLU A C 5
ATOM 8433 O O . GLU A 1 78 ? -13.522 -0.780 -16.817 1.00 10.33 78 GLU A O 5
ATOM 8445 N N . ASN A 1 79 ? -11.641 -1.233 -15.637 1.00 43.14 79 ASN A N 5
ATOM 8446 C CA . ASN A 1 79 ? -10.896 -1.870 -16.746 1.00 71.12 79 ASN A CA 5
ATOM 8447 C C . ASN A 1 79 ? -11.172 -3.392 -16.820 1.00 11.41 79 ASN A C 5
ATOM 8448 O O . ASN A 1 79 ? -10.781 -4.052 -17.788 1.00 34.41 79 ASN A O 5
ATOM 8459 N N . GLY A 1 80 ? -11.822 -3.935 -15.775 1.00 2.14 80 GLY A N 5
ATOM 8460 C CA . GLY A 1 80 ? -12.134 -5.367 -15.688 1.00 21.52 80 GLY A CA 5
ATOM 8461 C C . GLY A 1 80 ? -10.988 -6.230 -15.152 1.00 33.23 80 GLY A C 5
ATOM 8462 O O . GLY A 1 80 ? -11.108 -7.460 -15.141 1.00 54.31 80 GLY A O 5
ATOM 8466 N N . LEU A 1 81 ? -9.883 -5.593 -14.713 1.00 15.05 81 LEU A N 5
ATOM 8467 C CA . LEU A 1 81 ? -8.727 -6.301 -14.104 1.00 1.04 81 LEU A CA 5
ATOM 8468 C C . LEU A 1 81 ? -9.112 -6.843 -12.714 1.00 23.02 81 LEU A C 5
ATOM 8469 O O . LEU A 1 81 ? -9.888 -6.216 -11.985 1.00 12.12 81 LEU A O 5
ATOM 8485 N N . LYS A 1 82 ? -8.576 -8.023 -12.381 1.00 13.50 82 LYS A N 5
ATOM 8486 C CA . LYS A 1 82 ? -8.790 -8.696 -11.093 1.00 43.55 82 LYS A CA 5
ATOM 8487 C C . LYS A 1 82 ? -7.744 -8.239 -10.058 1.00 0.41 82 LYS A C 5
ATOM 8488 O O . LYS A 1 82 ? -6.541 -8.433 -10.259 1.00 44.24 82 LYS A O 5
ATOM 8507 N N . VAL A 1 83 ? -8.218 -7.632 -8.964 1.00 4.50 83 VAL A N 5
ATOM 8508 C CA . VAL A 1 83 ? -7.416 -7.371 -7.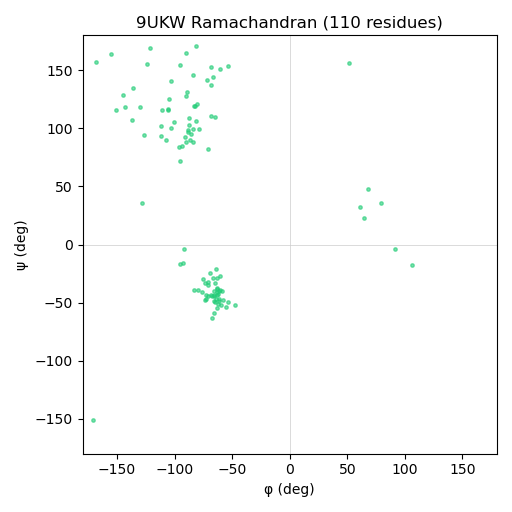761 1.00 31.15 83 VAL A CA 5
ATOM 8509 C C . VAL A 1 83 ? -7.999 -8.219 -6.619 1.00 41.13 83 VAL A C 5
ATOM 8510 O O . VAL A 1 83 ? -9.036 -7.891 -6.027 1.00 61.32 83 VAL A O 5
ATOM 8523 N N . GLU A 1 84 ? -7.350 -9.361 -6.370 1.00 44.45 84 GLU A N 5
ATOM 8524 C CA . GLU A 1 84 ? -7.835 -10.367 -5.396 1.00 3.25 84 GLU A CA 5
ATOM 8525 C C . GLU A 1 84 ? -7.900 -9.780 -3.978 1.00 5.44 84 GLU A C 5
ATOM 8526 O O . GLU A 1 84 ? -8.866 -10.032 -3.230 1.00 73.12 84 GLU A O 5
ATOM 8538 N N . THR A 1 85 ? -6.848 -8.982 -3.669 1.00 52.12 85 THR A N 5
ATOM 8539 C CA . THR A 1 85 ? -6.604 -8.278 -2.382 1.00 44.42 85 THR A CA 5
ATOM 8540 C C . THR A 1 85 ? -6.518 -9.246 -1.176 1.00 53.23 85 THR A C 5
ATOM 8541 O O . THR A 1 85 ? -7.310 -10.179 -1.045 1.00 63.35 85 THR A O 5
ATOM 8552 N N . GLU A 1 86 ? -5.554 -8.986 -0.273 1.00 34.24 86 GLU A N 5
ATOM 8553 C CA . GLU A 1 86 ? -5.111 -9.959 0.727 1.00 10.23 86 GLU A CA 5
ATOM 8554 C C . GLU A 1 86 ? -4.243 -9.228 1.759 1.00 44.13 86 GLU A C 5
ATOM 8555 O O . GLU A 1 86 ? -3.216 -8.630 1.406 1.00 0.31 86 GLU A O 5
ATOM 8567 N N . LEU A 1 87 ? -4.686 -9.269 3.020 1.00 14.02 87 LEU A N 5
ATOM 8568 C CA . LEU A 1 87 ? -4.092 -8.528 4.136 1.00 3.31 87 LEU A CA 5
ATOM 8569 C C . LEU A 1 87 ? -3.564 -9.541 5.147 1.00 64.24 87 LEU A C 5
ATOM 8570 O O . LEU A 1 87 ? -4.065 -10.677 5.222 1.00 52.33 87 LEU A O 5
ATOM 8586 N N . THR A 1 88 ? -2.559 -9.131 5.913 1.00 15.02 88 THR A N 5
ATOM 8587 C CA . THR A 1 88 ? -2.114 -9.874 7.089 1.00 23.50 88 THR A CA 5
ATOM 8588 C C . THR A 1 88 ? -1.675 -8.862 8.148 1.00 4.24 88 THR A C 5
ATOM 8589 O O . THR A 1 88 ? -0.581 -8.284 8.063 1.00 40.44 88 THR A O 5
ATOM 8600 N N . GLU A 1 89 ? -2.568 -8.611 9.103 1.00 62.03 89 GLU A N 5
ATOM 8601 C CA . GLU A 1 89 ? -2.291 -7.758 10.260 1.00 71.42 89 GLU A CA 5
ATOM 8602 C C . GLU A 1 89 ? -1.411 -8.542 11.251 1.00 53.23 89 GLU A C 5
ATOM 8603 O O . GLU A 1 89 ? -1.906 -9.173 12.195 1.00 75.52 89 GLU A O 5
ATOM 8615 N N . GLU A 1 90 ? -0.097 -8.575 10.964 1.00 20.51 90 GLU A N 5
ATOM 8616 C CA . GLU A 1 90 ? 0.885 -9.260 11.813 1.00 73.20 90 GLU A CA 5
ATOM 8617 C C . GLU A 1 90 ? 0.817 -8.681 13.234 1.00 55.21 90 GLU A C 5
ATOM 8618 O O . GLU A 1 90 ? 0.713 -7.461 13.402 1.00 52.33 90 GLU A O 5
ATOM 8630 N N . LYS A 1 91 ? 0.836 -9.570 14.228 1.00 33.00 91 LYS A N 5
ATOM 8631 C CA . LYS A 1 91 ? 0.632 -9.221 15.646 1.00 42.21 91 LYS A CA 5
ATOM 8632 C C . LYS A 1 91 ? 1.973 -8.917 16.337 1.00 65.12 91 LYS A C 5
ATOM 8633 O O . LYS A 1 91 ? 3.045 -9.234 15.804 1.00 54.42 91 LYS A O 5
ATOM 8652 N N . ALA A 1 92 ? 1.897 -8.286 17.518 1.00 33.24 92 ALA A N 5
ATOM 8653 C CA . ALA A 1 92 ? 3.075 -7.989 18.347 1.00 34.41 92 ALA A CA 5
ATOM 8654 C C . ALA A 1 92 ? 3.512 -9.238 19.134 1.00 43.20 92 ALA A C 5
ATOM 8655 O O . ALA A 1 92 ? 2.682 -10.100 19.447 1.00 23.31 92 ALA A O 5
ATOM 8662 N N . LYS A 1 93 ? 4.812 -9.320 19.446 1.00 12.11 93 LYS A N 5
ATOM 8663 C CA . LYS A 1 93 ? 5.402 -10.444 20.187 1.00 62.42 93 LYS A CA 5
ATOM 8664 C C . LYS A 1 93 ? 6.566 -9.952 21.049 1.00 43.01 93 LYS A C 5
ATOM 8665 O O . LYS A 1 93 ? 7.540 -9.418 20.521 1.00 63.21 93 LYS A O 5
ATOM 8684 N N . VAL A 1 94 ? 6.457 -10.136 22.374 1.00 21.33 94 VAL A N 5
ATOM 8685 C CA . VAL A 1 94 ? 7.568 -9.910 23.304 1.00 72.01 94 VAL A CA 5
ATOM 8686 C C . VAL A 1 94 ? 8.498 -11.145 23.251 1.00 11.53 94 VAL A C 5
ATOM 8687 O O . VAL A 1 94 ? 8.400 -12.075 24.066 1.00 3.40 94 VAL A O 5
ATOM 8700 N N . GLU A 1 95 ? 9.342 -11.164 22.216 1.00 74.02 95 GLU A N 5
ATOM 8701 C CA . GLU A 1 95 ? 10.272 -12.262 21.930 1.00 61.35 95 GLU A CA 5
ATOM 8702 C C . GLU A 1 95 ? 11.572 -12.047 22.726 1.00 13.31 95 GLU A C 5
ATOM 8703 O O . GLU A 1 95 ? 12.344 -11.143 22.413 1.00 21.22 95 GLU A O 5
ATOM 8715 N N . ASN A 1 96 ? 11.737 -12.836 23.806 1.00 33.10 96 ASN A N 5
ATOM 8716 C CA . ASN A 1 96 ? 12.942 -12.829 24.691 1.00 1.51 96 ASN A CA 5
ATOM 8717 C C . ASN A 1 96 ? 13.086 -11.498 25.483 1.00 72.41 96 ASN A C 5
ATOM 8718 O O . ASN A 1 96 ? 14.104 -11.261 26.136 1.00 11.11 96 ASN A O 5
ATOM 8729 N N . GLY A 1 97 ? 12.030 -10.659 25.475 1.00 1.44 97 GLY A N 5
ATOM 8730 C CA . GLY A 1 97 ? 12.072 -9.332 26.120 1.00 2.14 97 GLY A CA 5
ATOM 8731 C C . GLY A 1 97 ? 12.221 -8.186 25.126 1.00 62.42 97 GLY A C 5
ATOM 8732 O O . GLY A 1 97 ? 12.436 -7.036 25.521 1.00 41.35 97 GLY A O 5
ATOM 8736 N N . LYS A 1 98 ? 12.120 -8.511 23.830 1.00 23.53 98 LYS A N 5
ATOM 8737 C CA . LYS A 1 98 ? 12.083 -7.535 22.733 1.00 50.34 98 LYS A CA 5
ATOM 8738 C C . LYS A 1 98 ? 10.651 -7.512 22.203 1.00 22.52 98 LYS A C 5
ATOM 8739 O O . LYS A 1 98 ? 10.202 -8.504 21.622 1.00 20.04 98 LYS A O 5
ATOM 8758 N N . GLU A 1 99 ? 9.926 -6.415 22.451 1.00 32.00 99 GLU A N 5
ATOM 8759 C CA . GLU A 1 99 ? 8.538 -6.251 21.988 1.00 0.01 99 GLU A CA 5
ATOM 8760 C C . GLU A 1 99 ? 8.507 -5.989 20.460 1.00 33.21 99 GLU A C 5
ATOM 8761 O O . GLU A 1 99 ? 8.334 -4.852 19.995 1.00 63.14 99 GLU A O 5
ATOM 8773 N N . ILE A 1 100 ? 8.741 -7.070 19.692 1.00 65.53 100 ILE A N 5
ATOM 8774 C CA . ILE A 1 100 ? 8.740 -7.061 18.225 1.00 22.00 100 ILE A CA 5
ATOM 8775 C C . ILE A 1 100 ? 7.287 -6.897 17.741 1.00 11.22 100 ILE A C 5
ATOM 8776 O O . ILE A 1 100 ? 6.534 -7.872 17.623 1.00 64.00 100 ILE A O 5
ATOM 8792 N N . LYS A 1 101 ? 6.895 -5.634 17.534 1.00 31.11 101 LYS A N 5
ATOM 8793 C CA . LYS A 1 101 ? 5.528 -5.257 17.171 1.00 33.42 101 LYS A CA 5
ATOM 8794 C C . LYS A 1 101 ? 5.182 -5.710 15.751 1.00 25.41 101 LYS A C 5
ATOM 8795 O O . LYS A 1 101 ? 6.064 -6.081 14.964 1.00 64.50 101 LYS A O 5
ATOM 8814 N N . GLY A 1 102 ? 3.888 -5.673 15.438 1.00 12.02 102 GLY A N 5
ATOM 8815 C CA . GLY A 1 102 ? 3.375 -6.192 14.180 1.00 41.23 102 GLY A CA 5
ATOM 8816 C C . GLY A 1 102 ? 3.508 -5.231 13.008 1.00 1.41 102 GLY A C 5
ATOM 8817 O O . GLY A 1 102 ? 4.294 -4.276 13.059 1.00 21.43 102 GLY A O 5
ATOM 8821 N N . LYS A 1 103 ? 2.724 -5.497 11.948 1.00 23.23 103 LYS A N 5
ATOM 8822 C CA . LYS A 1 103 ? 2.785 -4.744 10.678 1.00 71.21 103 LYS A CA 5
ATOM 8823 C C . LYS A 1 103 ? 1.577 -5.102 9.792 1.00 2.13 103 LYS A C 5
ATOM 8824 O O . LYS A 1 103 ? 1.167 -6.264 9.727 1.00 21.51 103 LYS A O 5
ATOM 8843 N N . ILE A 1 104 ? 1.004 -4.088 9.125 1.00 4.13 104 ILE A N 5
ATOM 8844 C CA . ILE A 1 104 ? -0.125 -4.277 8.202 1.00 54.43 104 ILE A CA 5
ATOM 8845 C C . ILE A 1 104 ? 0.456 -4.636 6.822 1.00 13.53 104 ILE A C 5
ATOM 8846 O O . ILE A 1 104 ? 0.894 -3.760 6.069 1.00 61.13 104 ILE A O 5
ATOM 8862 N N . THR A 1 105 ? 0.527 -5.937 6.539 1.00 64.14 105 THR A N 5
ATOM 8863 C CA . THR A 1 105 ? 1.057 -6.446 5.272 1.00 50.12 105 THR A CA 5
ATOM 8864 C C . THR A 1 105 ? -0.076 -6.554 4.229 1.00 33.23 105 THR A C 5
ATOM 8865 O O . THR A 1 105 ? -1.241 -6.790 4.585 1.00 51.33 105 THR A O 5
ATOM 8876 N N . GLY A 1 106 ? 0.274 -6.362 2.951 1.00 51.14 106 GLY A N 5
ATOM 8877 C CA . GLY A 1 106 ? -0.649 -6.555 1.828 1.00 40.05 106 GLY A CA 5
ATOM 8878 C C . GLY A 1 106 ? 0.104 -7.071 0.615 1.00 50.41 106 GLY A C 5
ATOM 8879 O O . GLY A 1 106 ? 1.266 -6.706 0.426 1.00 64.33 106 GLY A O 5
ATOM 8883 N N . LYS A 1 107 ? -0.527 -7.948 -0.192 1.00 11.31 107 LYS A N 5
ATOM 8884 C CA . LYS A 1 107 ? 0.109 -8.539 -1.405 1.00 4.24 107 LYS A CA 5
ATOM 8885 C C . LYS A 1 107 ? -0.846 -8.423 -2.611 1.00 12.41 107 LYS A C 5
ATOM 8886 O O . LYS A 1 107 ? -1.023 -9.381 -3.378 1.00 40.12 107 LYS A O 5
ATOM 8905 N N . VAL A 1 108 ? -1.393 -7.208 -2.826 1.00 11.21 108 VAL A N 5
ATOM 8906 C CA . VAL A 1 108 ? -2.488 -6.985 -3.788 1.00 1.34 108 VAL A CA 5
ATOM 8907 C C . VAL A 1 108 ? -1.974 -7.150 -5.243 1.00 13.12 108 VAL A C 5
ATOM 8908 O O . VAL A 1 108 ? -1.085 -6.427 -5.704 1.00 31.31 108 VAL A O 5
ATOM 8921 N N . ARG A 1 109 ? -2.510 -8.164 -5.935 1.00 35.03 109 ARG A N 5
ATOM 8922 C CA . ARG A 1 109 ? -2.057 -8.556 -7.279 1.00 21.54 109 ARG A CA 5
ATOM 8923 C C . ARG A 1 109 ? -2.962 -7.924 -8.339 1.00 71.30 109 ARG A C 5
ATOM 8924 O O . ARG A 1 109 ? -4.169 -8.197 -8.382 1.00 21.31 109 ARG A O 5
ATOM 8945 N N . ILE A 1 110 ? -2.371 -7.092 -9.200 1.00 51.22 110 ILE A N 5
ATOM 8946 C CA . ILE A 1 110 ? -3.085 -6.461 -10.310 1.00 34.31 110 ILE A CA 5
ATOM 8947 C C . ILE A 1 110 ? -2.962 -7.394 -11.528 1.00 21.13 110 ILE A C 5
ATOM 8948 O O . ILE A 1 110 ? -2.025 -7.280 -12.331 1.00 24.43 110 ILE A O 5
ATOM 8964 N N . SER A 1 111 ? -3.883 -8.343 -11.610 1.00 34.31 111 SER A N 5
ATOM 8965 C CA . SER A 1 111 ? -3.886 -9.401 -12.630 1.00 2.41 111 SER A CA 5
ATOM 8966 C C . SER A 1 111 ? -5.070 -9.182 -13.578 1.00 53.24 111 SER A C 5
ATOM 8967 O O . SER A 1 111 ? -5.954 -8.371 -13.296 1.00 72.12 111 SER A O 5
ATOM 8975 N N . ALA A 1 112 ? -5.061 -9.883 -14.718 1.00 41.21 112 ALA A N 5
ATOM 8976 C CA . ALA A 1 112 ? -6.191 -9.892 -15.662 1.00 32.10 112 ALA A CA 5
ATOM 8977 C C . ALA A 1 112 ? -7.112 -11.097 -15.334 1.00 12.34 112 ALA A C 5
ATOM 8978 O O . ALA A 1 112 ? -6.934 -12.187 -15.920 1.00 14.23 112 ALA A O 5
ATOM 8986 N N . MET A 1 1 ? 3.695 3.422 17.498 1.00 12.21 1 MET A N 6
ATOM 8987 C CA . MET A 1 1 ? 4.015 3.638 16.073 1.00 14.14 1 MET A CA 6
ATOM 8988 C C . MET A 1 1 ? 4.214 2.280 15.385 1.00 62.25 1 MET A C 6
ATOM 8989 O O . MET A 1 1 ? 5.119 1.527 15.755 1.00 61.45 1 MET A O 6
ATOM 9005 N N . VAL A 1 2 ? 3.358 1.978 14.399 1.00 21.25 2 VAL A N 6
ATOM 9006 C CA . VAL A 1 2 ? 3.429 0.743 13.601 1.00 50.21 2 VAL A CA 6
ATOM 9007 C C . VAL A 1 2 ? 3.829 1.103 12.160 1.00 44.34 2 VAL A C 6
ATOM 9008 O O . VAL A 1 2 ? 3.494 2.187 11.658 1.00 50.33 2 VAL A O 6
ATOM 9021 N N . GLU A 1 3 ? 4.580 0.207 11.515 1.00 51.54 3 GLU A N 6
ATOM 9022 C CA . GLU A 1 3 ? 4.953 0.348 10.101 1.00 3.03 3 GLU A CA 6
ATOM 9023 C C . GLU A 1 3 ? 4.319 -0.774 9.281 1.00 73.30 3 GLU A C 6
ATOM 9024 O O . GLU A 1 3 ? 4.160 -1.904 9.759 1.00 64.23 3 GLU A O 6
ATOM 9036 N N . GLY A 1 4 ? 3.939 -0.432 8.051 1.00 3.12 4 GLY A N 6
ATOM 9037 C CA . GLY A 1 4 ? 3.345 -1.364 7.122 1.00 13.34 4 GLY A CA 6
ATOM 9038 C C . GLY A 1 4 ? 3.885 -1.185 5.717 1.00 42.24 4 GLY A C 6
ATOM 9039 O O . GLY A 1 4 ? 3.960 -0.062 5.222 1.00 11.41 4 GLY A O 6
ATOM 9043 N N . VAL A 1 5 ? 4.232 -2.303 5.062 1.00 33.15 5 VAL A N 6
ATOM 9044 C CA . VAL A 1 5 ? 4.669 -2.320 3.665 1.00 60.14 5 VAL A CA 6
ATOM 9045 C C . VAL A 1 5 ? 3.504 -2.775 2.756 1.00 55.54 5 VAL A C 6
ATOM 9046 O O . VAL A 1 5 ? 3.094 -3.947 2.759 1.00 33.34 5 VAL A O 6
ATOM 9059 N N . LEU A 1 6 ? 2.934 -1.809 2.028 1.00 62.53 6 LEU A N 6
ATOM 9060 C CA . LEU A 1 6 ? 1.917 -2.070 1.009 1.00 73.10 6 LEU A CA 6
ATOM 9061 C C . LEU A 1 6 ? 2.663 -2.449 -0.289 1.00 14.51 6 LEU A C 6
ATOM 9062 O O . LEU A 1 6 ? 3.557 -1.732 -0.738 1.00 74.04 6 LEU A O 6
ATOM 9078 N N . THR A 1 7 ? 2.294 -3.593 -0.854 1.00 3.32 7 THR A N 6
ATOM 9079 C CA . THR A 1 7 ? 2.971 -4.205 -1.995 1.00 13.40 7 THR A CA 6
ATOM 9080 C C . THR A 1 7 ? 1.942 -4.423 -3.110 1.00 21.31 7 THR A C 6
ATOM 9081 O O . THR A 1 7 ? 1.078 -5.302 -3.032 1.00 51.45 7 THR A O 6
ATOM 9092 N N . ILE A 1 8 ? 2.021 -3.560 -4.113 1.00 75.12 8 ILE A N 6
ATOM 9093 C CA . ILE A 1 8 ? 1.127 -3.555 -5.269 1.00 62.22 8 ILE A CA 6
ATOM 9094 C C . ILE A 1 8 ? 1.817 -4.311 -6.405 1.00 12.30 8 ILE A C 6
ATOM 9095 O O . ILE A 1 8 ? 2.603 -3.744 -7.177 1.00 13.25 8 ILE A O 6
ATOM 9111 N N . GLU A 1 9 ? 1.597 -5.623 -6.412 1.00 43.43 9 GLU A N 6
ATOM 9112 C CA . GLU A 1 9 ? 2.148 -6.532 -7.408 1.00 11.23 9 GLU A CA 6
ATOM 9113 C C . GLU A 1 9 ? 1.244 -6.545 -8.650 1.00 4.34 9 GLU A C 6
ATOM 9114 O O . GLU A 1 9 ? 0.223 -7.237 -8.688 1.00 55.34 9 GLU A O 6
ATOM 9126 N N . LEU A 1 10 ? 1.584 -5.727 -9.652 1.00 24.02 10 LEU A N 6
ATOM 9127 C CA . LEU A 1 10 ? 0.909 -5.778 -10.953 1.00 2.11 10 LEU A CA 6
ATOM 9128 C C . LEU A 1 10 ? 1.454 -6.985 -11.715 1.00 64.01 10 LEU A C 6
ATOM 9129 O O . LEU A 1 10 ? 2.668 -7.238 -11.680 1.00 45.51 10 LEU A O 6
ATOM 9145 N N . SER A 1 11 ? 0.561 -7.738 -12.367 1.00 60.43 11 SER A N 6
ATOM 9146 C CA . SER A 1 11 ? 0.945 -8.842 -13.247 1.00 11.04 11 SER A CA 6
ATOM 9147 C C . SER A 1 11 ? 1.758 -8.286 -14.437 1.00 20.32 11 SER A C 6
ATOM 9148 O O . SER A 1 11 ? 1.556 -7.132 -14.847 1.00 25.24 11 SER A O 6
ATOM 9156 N N . ASP A 1 12 ? 2.689 -9.090 -14.969 1.00 21.31 12 ASP A N 6
ATOM 9157 C CA . ASP A 1 12 ? 3.531 -8.686 -16.106 1.00 61.14 12 ASP A CA 6
ATOM 9158 C C . ASP A 1 12 ? 2.659 -8.389 -17.352 1.00 20.33 12 ASP A C 6
ATOM 9159 O O . ASP A 1 12 ? 2.975 -7.480 -18.129 1.00 73.21 12 ASP A O 6
ATOM 9168 N N . SER A 1 13 ? 1.537 -9.124 -17.475 1.00 40.41 13 SER A N 6
ATOM 9169 C CA . SER A 1 13 ? 0.583 -8.983 -18.589 1.00 40.14 13 SER A CA 6
ATOM 9170 C C . SER A 1 13 ? -0.250 -7.680 -18.524 1.00 74.41 13 SER A C 6
ATOM 9171 O O . SER A 1 13 ? -0.873 -7.316 -19.527 1.00 74.00 13 SER A O 6
ATOM 9179 N N . VAL A 1 14 ? -0.276 -7.001 -17.349 1.00 60.12 14 VAL A N 6
ATOM 9180 C CA . VAL A 1 14 ? -0.973 -5.697 -17.188 1.00 73.10 14 VAL A CA 6
ATOM 9181 C C . VAL A 1 14 ? -0.399 -4.697 -18.217 1.00 0.34 14 VAL A C 6
ATOM 9182 O O . VAL A 1 14 ? 0.817 -4.574 -18.298 1.00 35.42 14 VAL A O 6
ATOM 9195 N N . PRO A 1 15 ? -1.254 -4.008 -19.043 1.00 42.54 15 PRO A N 6
ATOM 9196 C CA . PRO A 1 15 ? -0.779 -3.067 -20.087 1.00 45.42 15 PRO A CA 6
ATOM 9197 C C . PRO A 1 15 ? 0.141 -1.966 -19.521 1.00 42.24 15 PRO A C 6
ATOM 9198 O O . PRO A 1 15 ? -0.064 -1.508 -18.390 1.00 62.31 15 PRO A O 6
ATOM 9209 N N . GLU A 1 16 ? 1.146 -1.572 -20.330 1.00 33.43 16 GLU A N 6
ATOM 9210 C CA . GLU A 1 16 ? 2.157 -0.548 -19.976 1.00 44.42 16 GLU A CA 6
ATOM 9211 C C . GLU A 1 16 ? 1.488 0.757 -19.506 1.00 30.00 16 GLU A C 6
ATOM 9212 O O . GLU A 1 16 ? 1.927 1.384 -18.537 1.00 53.32 16 GLU A O 6
ATOM 9224 N N . GLU A 1 17 ? 0.391 1.117 -20.205 1.00 31.52 17 GLU A N 6
ATOM 9225 C CA . GLU A 1 17 ? -0.412 2.313 -19.908 1.00 0.13 17 GLU A CA 6
ATOM 9226 C C . GLU A 1 17 ? -1.077 2.199 -18.522 1.00 61.43 17 GLU A C 6
ATOM 9227 O O . GLU A 1 17 ? -0.997 3.128 -17.736 1.00 11.23 17 GLU A O 6
ATOM 9239 N N . VAL A 1 18 ? -1.676 1.027 -18.211 1.00 33.25 18 VAL A N 6
ATOM 9240 C CA . VAL A 1 18 ? -2.329 0.798 -16.897 1.00 22.45 18 VAL A CA 6
ATOM 9241 C C . VAL A 1 18 ? -1.283 0.853 -15.762 1.00 14.23 18 VAL A C 6
ATOM 9242 O O . VAL A 1 18 ? -1.551 1.434 -14.718 1.00 62.10 18 VAL A O 6
ATOM 9255 N N . LYS A 1 19 ? -0.081 0.292 -16.023 1.00 71.32 19 LYS A N 6
ATOM 9256 C CA . LYS A 1 19 ? 1.019 0.243 -15.031 1.00 71.33 19 LYS A CA 6
ATOM 9257 C C . LYS A 1 19 ? 1.452 1.654 -14.592 1.00 12.24 19 LYS A C 6
ATOM 9258 O O . LYS A 1 19 ? 1.497 1.939 -13.389 1.00 61.03 19 LYS A O 6
ATOM 9277 N N . GLU A 1 20 ? 1.721 2.534 -15.583 1.00 1.32 20 GLU A N 6
ATOM 9278 C CA . GLU A 1 20 ? 2.191 3.907 -15.325 1.00 0.40 20 GLU A CA 6
ATOM 9279 C C . GLU A 1 20 ? 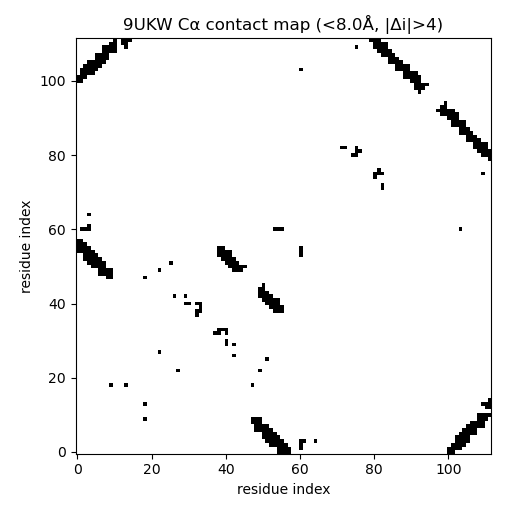1.074 4.756 -14.666 1.00 55.10 20 GLU A C 6
ATOM 9280 O O . GLU A 1 20 ? 1.366 5.630 -13.845 1.00 3.54 20 GLU A O 6
ATOM 9292 N N . LYS A 1 21 ? -0.196 4.473 -15.028 1.00 22.44 21 LYS A N 6
ATOM 9293 C CA . LYS A 1 21 ? -1.372 5.161 -14.452 1.00 54.25 21 LYS A CA 6
ATOM 9294 C C . LYS A 1 21 ? -1.548 4.807 -12.971 1.00 34.11 21 LYS A C 6
ATOM 9295 O O . LYS A 1 21 ? -1.782 5.692 -12.152 1.00 35.34 21 LYS A O 6
ATOM 9314 N N . VAL A 1 22 ? -1.406 3.500 -12.645 1.00 44.24 22 VAL A N 6
ATOM 9315 C CA . VAL A 1 22 ? -1.545 2.994 -11.269 1.00 71.33 22 VAL A CA 6
ATOM 9316 C C . VAL A 1 22 ? -0.478 3.636 -10.372 1.00 5.33 22 VAL A C 6
ATOM 9317 O O . VAL A 1 22 ? -0.831 4.296 -9.401 1.00 3.12 22 VAL A O 6
ATOM 9330 N N . LYS A 1 23 ? 0.810 3.483 -10.752 1.00 74.12 23 LYS A N 6
ATOM 9331 C CA . LYS A 1 23 ? 1.933 3.978 -9.940 1.00 52.30 23 LYS A CA 6
ATOM 9332 C C . LYS A 1 23 ? 1.890 5.505 -9.770 1.00 35.14 23 LYS A C 6
ATOM 9333 O O . LYS A 1 23 ? 2.258 6.003 -8.715 1.00 5.12 23 LYS A O 6
ATOM 9352 N N . ALA A 1 24 ? 1.399 6.220 -10.803 1.00 30.43 24 ALA A N 6
ATOM 9353 C CA . ALA A 1 24 ? 1.228 7.681 -10.756 1.00 22.14 24 ALA A CA 6
ATOM 9354 C C . ALA A 1 24 ? 0.190 8.055 -9.689 1.00 42.24 24 ALA A C 6
ATOM 9355 O O . ALA A 1 24 ? 0.425 8.958 -8.881 1.00 72.31 24 ALA A O 6
ATOM 9362 N N . THR A 1 25 ? -0.941 7.311 -9.692 1.00 13.35 25 THR A N 6
ATOM 9363 C CA . THR A 1 25 ? -2.032 7.489 -8.725 1.00 60.33 25 THR A CA 6
ATOM 9364 C C . THR A 1 25 ? -1.547 7.194 -7.292 1.00 52.24 25 THR A C 6
ATOM 9365 O O . THR A 1 25 ? -1.876 7.924 -6.365 1.00 21.31 25 THR A O 6
ATOM 9376 N N . VAL A 1 26 ? -0.738 6.130 -7.151 1.00 45.13 26 VAL A N 6
ATOM 9377 C CA . VAL A 1 26 ? -0.176 5.705 -5.862 1.00 70.12 26 VAL A CA 6
ATOM 9378 C C . VAL A 1 26 ? 0.756 6.801 -5.303 1.00 42.23 26 VAL A C 6
ATOM 9379 O O . VAL A 1 26 ? 0.650 7.144 -4.133 1.00 55.20 26 VAL A O 6
ATOM 9392 N N . GLU A 1 27 ? 1.617 7.366 -6.170 1.00 64.34 27 GLU A N 6
ATOM 9393 C CA . GLU A 1 27 ? 2.609 8.386 -5.770 1.00 63.50 27 GLU A CA 6
ATOM 9394 C C . GLU A 1 27 ? 1.941 9.702 -5.339 1.00 41.03 27 GLU A C 6
ATOM 9395 O O . GLU A 1 27 ? 2.285 10.249 -4.280 1.00 13.14 27 GLU A O 6
ATOM 9407 N N . GLU A 1 28 ? 0.974 10.185 -6.139 1.00 42.32 28 GLU A N 6
ATOM 9408 C CA . GLU A 1 28 ? 0.286 11.460 -5.868 1.00 5.23 28 GLU A CA 6
ATOM 9409 C C . GLU A 1 28 ? -0.613 11.347 -4.618 1.00 13.55 28 GLU A C 6
ATOM 9410 O O . GLU A 1 28 ? -0.651 12.255 -3.800 1.00 22.42 28 GLU A O 6
ATOM 9422 N N . LEU A 1 29 ? -1.307 10.203 -4.486 1.00 31.13 29 LEU A N 6
ATOM 9423 C CA . LEU A 1 29 ? -2.243 9.938 -3.377 1.00 63.22 29 LEU A CA 6
ATOM 9424 C C . LEU A 1 29 ? -1.471 9.725 -2.065 1.00 72.50 29 LEU A C 6
ATOM 9425 O O . LEU A 1 29 ? -1.940 10.108 -0.992 1.00 35.01 29 LEU A O 6
ATOM 9441 N N . ALA A 1 30 ? -0.290 9.100 -2.182 1.00 32.02 30 ALA A N 6
ATOM 9442 C CA . ALA A 1 30 ? 0.641 8.928 -1.065 1.00 30.50 30 ALA A CA 6
ATOM 9443 C C . ALA A 1 30 ? 1.198 10.272 -0.598 1.00 23.32 30 ALA A C 6
ATOM 9444 O O . ALA A 1 30 ? 1.510 10.426 0.574 1.00 61.14 30 ALA A O 6
ATOM 9451 N N . GLU A 1 31 ? 1.329 11.227 -1.539 1.00 11.01 31 GLU A N 6
ATOM 9452 C CA . GLU A 1 31 ? 1.734 12.603 -1.222 1.00 12.54 31 GLU A CA 6
ATOM 9453 C C . GLU A 1 31 ? 0.598 13.303 -0.462 1.00 3.00 31 GLU A C 6
ATOM 9454 O O . GLU A 1 31 ? 0.851 13.948 0.550 1.00 14.04 31 GLU A O 6
ATOM 9466 N N . ARG A 1 32 ? -0.644 13.140 -0.973 1.00 73.12 32 ARG A N 6
ATOM 9467 C CA . ARG A 1 32 ? -1.874 13.707 -0.361 1.00 54.44 32 ARG A CA 6
ATOM 9468 C C . ARG A 1 32 ? -2.022 13.236 1.104 1.00 44.24 32 ARG A C 6
ATOM 9469 O O . ARG A 1 32 ? -2.322 14.031 1.994 1.00 40.40 32 ARG A O 6
ATOM 9490 N N . ALA A 1 33 ? -1.791 11.926 1.314 1.00 74.45 33 ALA A N 6
ATOM 9491 C CA . ALA A 1 33 ? -1.901 11.275 2.626 1.00 53.22 33 ALA A CA 6
ATOM 9492 C C . ALA A 1 33 ? -0.744 11.691 3.551 1.00 15.11 33 ALA A C 6
ATOM 9493 O O . ALA A 1 33 ? -0.963 12.015 4.710 1.00 61.11 33 ALA A O 6
ATOM 9500 N N . ARG A 1 34 ? 0.486 11.711 3.013 1.00 64.44 34 ARG A N 6
ATOM 9501 C CA . ARG A 1 34 ? 1.689 12.098 3.782 1.00 33.41 34 ARG A CA 6
ATOM 9502 C C . ARG A 1 34 ? 1.626 13.591 4.186 1.00 52.51 34 ARG A C 6
ATOM 9503 O O . ARG A 1 34 ? 2.168 13.987 5.221 1.00 22.52 34 ARG A O 6
ATOM 9524 N N . LYS A 1 35 ? 0.912 14.399 3.385 1.00 52.02 35 LYS A N 6
ATOM 9525 C CA . LYS A 1 35 ? 0.746 15.840 3.625 1.00 23.23 35 LYS A CA 6
ATOM 9526 C C . LYS A 1 35 ? -0.304 16.076 4.738 1.00 61.24 35 LYS A C 6
ATOM 9527 O O . LYS A 1 35 ? -0.023 16.727 5.745 1.00 40.11 35 LYS A O 6
ATOM 9546 N N . GLU A 1 36 ? -1.510 15.518 4.531 1.00 25.33 36 GLU A N 6
ATOM 9547 C CA . GLU A 1 36 ? -2.699 15.791 5.366 1.00 72.13 36 GLU A CA 6
ATOM 9548 C C . GLU A 1 36 ? -2.687 14.983 6.679 1.00 73.12 36 GLU A C 6
ATOM 9549 O O . GLU A 1 36 ? -3.066 15.496 7.746 1.00 2.21 36 GLU A O 6
ATOM 9561 N N . MET A 1 37 ? -2.244 13.724 6.589 1.00 45.33 37 MET A N 6
ATOM 9562 C CA . MET A 1 37 ? -2.227 12.790 7.735 1.00 0.03 37 MET A CA 6
ATOM 9563 C C . MET A 1 37 ? -0.895 12.909 8.485 1.00 40.30 37 MET A C 6
ATOM 9564 O O . MET A 1 37 ? -0.871 12.899 9.720 1.00 24.53 37 MET A O 6
ATOM 9578 N N . GLY A 1 38 ? 0.206 13.065 7.730 1.00 22.24 38 GLY A N 6
ATOM 9579 C CA . GLY A 1 38 ? 1.539 13.228 8.321 1.00 51.11 38 GLY A CA 6
ATOM 9580 C C . GLY A 1 38 ? 2.161 11.918 8.784 1.00 62.12 38 GLY A C 6
ATOM 9581 O O . GLY A 1 38 ? 2.596 11.791 9.937 1.00 34.41 38 GLY A O 6
ATOM 9585 N N . LEU A 1 39 ? 2.183 10.935 7.888 1.00 63.31 39 LEU A N 6
ATOM 9586 C CA . LEU A 1 39 ? 2.891 9.652 8.109 1.00 1.12 39 LEU A CA 6
ATOM 9587 C C . LEU A 1 39 ? 4.083 9.551 7.146 1.00 72.42 39 LEU A C 6
ATOM 9588 O O . LEU A 1 39 ? 4.076 10.155 6.060 1.00 24.13 39 LEU A O 6
ATOM 9604 N N . GLU A 1 40 ? 5.101 8.795 7.563 1.00 44.13 40 GLU A N 6
ATOM 9605 C CA . GLU A 1 40 ? 6.318 8.540 6.774 1.00 74.34 40 GLU A CA 6
ATOM 9606 C C . GLU A 1 40 ? 5.989 7.607 5.607 1.00 24.42 40 GLU A C 6
ATOM 9607 O O . GLU A 1 40 ? 5.476 6.524 5.831 1.00 65.44 40 GLU A O 6
ATOM 9619 N N . VAL A 1 41 ? 6.248 8.047 4.363 1.00 70.32 41 VAL A N 6
ATOM 9620 C CA . VAL A 1 41 ? 5.949 7.256 3.143 1.00 10.25 41 VAL A CA 6
ATOM 9621 C C . VAL A 1 41 ? 7.176 7.239 2.210 1.00 12.22 41 VAL A C 6
ATOM 9622 O O . VAL A 1 41 ? 7.803 8.281 1.989 1.00 74.21 41 VAL A O 6
ATOM 9635 N N . LYS A 1 42 ? 7.523 6.041 1.695 1.00 52.25 42 LYS A N 6
ATOM 9636 C CA . LYS A 1 42 ? 8.523 5.870 0.637 1.00 1.31 42 LYS A CA 6
ATOM 9637 C C . LYS A 1 42 ? 8.028 4.815 -0.357 1.00 71.11 42 LYS A C 6
ATOM 9638 O O . LYS A 1 42 ? 7.744 3.685 0.040 1.00 12.31 42 LYS A O 6
ATOM 9657 N N . ILE A 1 43 ? 7.919 5.208 -1.634 1.00 10.32 43 ILE A N 6
ATOM 9658 C CA . ILE A 1 43 ? 7.519 4.316 -2.729 1.00 51.21 43 ILE A CA 6
ATOM 9659 C C . ILE A 1 43 ? 8.751 3.927 -3.563 1.00 61.04 43 ILE A C 6
ATOM 9660 O O . ILE A 1 43 ? 9.371 4.785 -4.196 1.00 32.20 43 ILE A O 6
ATOM 9676 N N . GLU A 1 44 ? 9.107 2.640 -3.529 1.00 75.12 44 GLU A N 6
ATOM 9677 C CA . GLU A 1 44 ? 10.124 2.056 -4.414 1.00 75.04 44 GLU A CA 6
ATOM 9678 C C . GLU A 1 44 ? 9.447 1.052 -5.338 1.00 54.34 44 GLU A C 6
ATOM 9679 O O . GLU A 1 44 ? 8.951 0.012 -4.888 1.00 24.21 44 GLU A O 6
ATOM 9691 N N . GLU A 1 45 ? 9.412 1.377 -6.625 1.00 71.32 45 GLU A N 6
ATOM 9692 C CA . GLU A 1 45 ? 8.904 0.464 -7.645 1.00 32.34 45 GLU A CA 6
ATOM 9693 C C . GLU A 1 45 ? 10.063 -0.464 -8.050 1.00 14.11 45 GLU A C 6
ATOM 9694 O O . GLU A 1 45 ? 10.923 -0.088 -8.852 1.00 73.01 45 GLU A O 6
ATOM 9706 N N . LYS A 1 46 ? 10.106 -1.640 -7.415 1.00 53.25 46 LYS A N 6
ATOM 9707 C CA . LYS A 1 46 ? 11.211 -2.592 -7.538 1.00 15.35 46 LYS A CA 6
ATOM 9708 C C . LYS A 1 46 ? 10.853 -3.652 -8.594 1.00 32.13 46 LYS A C 6
ATOM 9709 O O . LYS A 1 46 ? 9.899 -4.422 -8.399 1.00 44.11 46 LYS A O 6
ATOM 9728 N N . ASP A 1 47 ? 11.614 -3.636 -9.721 1.00 42.23 47 ASP A N 6
ATOM 9729 C CA . ASP A 1 47 ? 11.435 -4.533 -10.887 1.00 4.51 47 ASP A CA 6
ATOM 9730 C C . ASP A 1 47 ? 10.144 -4.187 -11.662 1.00 54.54 47 ASP A C 6
ATOM 9731 O O . ASP A 1 47 ? 10.187 -3.590 -12.744 1.00 73.31 47 ASP A O 6
ATOM 9740 N N . GLY A 1 48 ? 9.001 -4.546 -11.074 1.00 11.22 48 GLY A N 6
ATOM 9741 C CA . GLY A 1 48 ? 7.673 -4.241 -11.634 1.00 42.11 48 GLY A CA 6
ATOM 9742 C C . GLY A 1 48 ? 6.589 -4.220 -10.560 1.00 73.51 48 GLY A C 6
ATOM 9743 O O . GLY A 1 48 ? 5.392 -4.220 -10.874 1.00 43.54 48 GLY A O 6
ATOM 9747 N N . VAL A 1 49 ? 7.017 -4.188 -9.284 1.00 1.15 49 VAL A N 6
ATOM 9748 C CA . VAL A 1 49 ? 6.126 -4.241 -8.114 1.00 40.13 49 VAL A CA 6
ATOM 9749 C C . VAL A 1 49 ? 6.315 -2.972 -7.265 1.00 63.11 49 VAL A C 6
ATOM 9750 O O . VAL A 1 49 ? 7.434 -2.667 -6.834 1.00 63.10 49 VAL A O 6
ATOM 9763 N N . ILE A 1 50 ? 5.206 -2.253 -7.027 1.00 44.33 50 ILE A N 6
ATOM 9764 C CA . ILE A 1 50 ? 5.190 -1.005 -6.248 1.00 44.32 50 ILE A CA 6
ATOM 9765 C C . ILE A 1 50 ? 5.274 -1.339 -4.746 1.00 53.42 50 ILE A C 6
ATOM 9766 O O . ILE A 1 50 ? 4.263 -1.649 -4.108 1.00 21.44 50 ILE A O 6
ATOM 9782 N N . THR A 1 51 ? 6.490 -1.322 -4.210 1.00 12.00 51 THR A N 6
ATOM 9783 C CA . THR A 1 51 ? 6.755 -1.626 -2.802 1.00 21.33 51 THR A CA 6
ATOM 9784 C C . THR A 1 51 ? 6.859 -0.306 -2.019 1.00 43.34 51 THR A C 6
ATOM 9785 O O . THR A 1 51 ? 7.904 0.357 -2.035 1.00 22.21 51 THR A O 6
ATOM 9796 N N . VAL A 1 52 ? 5.744 0.098 -1.395 1.00 61.42 52 VAL A N 6
ATOM 9797 C CA . VAL A 1 52 ? 5.665 1.323 -0.591 1.00 1.22 52 VAL A CA 6
ATOM 9798 C C . VAL A 1 52 ? 5.612 0.970 0.900 1.00 45.43 52 VAL A C 6
ATOM 9799 O O . VAL A 1 52 ? 4.722 0.239 1.344 1.00 13.43 52 VAL A O 6
ATOM 9812 N N . LYS A 1 53 ? 6.580 1.481 1.667 1.00 12.33 53 LYS A N 6
ATOM 9813 C CA . LYS A 1 53 ? 6.619 1.306 3.119 1.00 14.31 53 LYS A CA 6
ATOM 9814 C C . LYS A 1 53 ? 6.165 2.621 3.782 1.00 33.42 53 LYS A C 6
ATOM 9815 O O . LYS A 1 53 ? 6.736 3.681 3.523 1.00 43.21 53 LYS A O 6
ATOM 9834 N N . ALA A 1 54 ? 5.114 2.530 4.603 1.00 74.33 54 ALA A N 6
ATOM 9835 C CA . ALA A 1 54 ? 4.622 3.628 5.443 1.00 2.31 54 ALA A CA 6
ATOM 9836 C C . ALA A 1 54 ? 4.918 3.319 6.916 1.00 11.42 54 ALA A C 6
ATOM 9837 O O . ALA A 1 54 ? 4.914 2.158 7.310 1.00 71.43 54 ALA A O 6
ATOM 9844 N N . LYS A 1 55 ? 5.194 4.353 7.726 1.00 64.53 55 LYS A N 6
ATOM 9845 C CA . LYS A 1 55 ? 5.364 4.217 9.185 1.00 31.14 55 LYS A CA 6
ATOM 9846 C C . LYS A 1 55 ? 4.732 5.426 9.884 1.00 74.41 55 LYS A C 6
ATOM 9847 O O . LYS A 1 55 ? 4.859 6.559 9.416 1.00 70.11 55 LYS A O 6
ATOM 9866 N N . GLY A 1 56 ? 4.018 5.164 10.986 1.00 63.23 56 GLY A N 6
ATOM 9867 C CA . GLY A 1 56 ? 3.423 6.221 11.802 1.00 14.21 56 GLY A CA 6
ATOM 9868 C C . GLY A 1 56 ? 2.335 5.685 12.715 1.00 12.30 56 GLY A C 6
ATOM 9869 O O . GLY A 1 56 ? 2.424 4.544 13.190 1.00 23.50 56 GLY A O 6
ATOM 9873 N N . GLU A 1 57 ? 1.313 6.514 12.960 1.00 44.35 57 GLU A N 6
ATOM 9874 C CA . GLU A 1 57 ? 0.132 6.124 13.748 1.00 12.25 57 GLU A CA 6
ATOM 9875 C C . GLU A 1 57 ? -0.658 5.034 13.003 1.00 51.33 57 GLU A C 6
ATOM 9876 O O . GLU A 1 57 ? -0.729 5.062 11.767 1.00 64.51 57 GLU A O 6
ATOM 9888 N N . GLU A 1 58 ? -1.260 4.106 13.777 1.00 22.31 58 GLU A N 6
ATOM 9889 C CA . GLU A 1 58 ? -2.049 2.986 13.235 1.00 73.12 58 GLU A CA 6
ATOM 9890 C C . GLU A 1 58 ? -3.184 3.495 12.327 1.00 41.23 58 GLU A C 6
ATOM 9891 O O . GLU A 1 58 ? -3.382 2.975 11.244 1.00 41.14 58 GLU A O 6
ATOM 9903 N N . GLU A 1 59 ? -3.864 4.579 12.757 1.00 4.21 59 GLU A N 6
ATOM 9904 C CA . GLU A 1 59 ? -5.022 5.124 12.042 1.00 20.35 59 GLU A CA 6
ATOM 9905 C C . GLU A 1 59 ? -4.578 5.729 10.696 1.00 3.05 59 GLU A C 6
ATOM 9906 O O . GLU A 1 59 ? -5.221 5.515 9.677 1.00 63.33 59 GLU A O 6
ATOM 9918 N N . LYS A 1 60 ? -3.434 6.437 10.727 1.00 11.11 60 LYS A N 6
ATOM 9919 C CA . LYS A 1 60 ? -2.881 7.152 9.558 1.00 73.22 60 LYS A CA 6
ATOM 9920 C C . LYS A 1 60 ? -2.393 6.171 8.479 1.00 12.15 60 LYS A C 6
ATOM 9921 O O . LYS A 1 60 ? -2.603 6.412 7.289 1.00 60.52 60 LYS A O 6
ATOM 9940 N N . VAL A 1 61 ? -1.762 5.048 8.906 1.00 53.45 61 VAL A N 6
ATOM 9941 C CA . VAL A 1 61 ? -1.275 4.011 7.963 1.00 13.31 61 VAL A CA 6
ATOM 9942 C C . VAL A 1 61 ? -2.446 3.149 7.437 1.00 13.44 61 VAL A C 6
ATOM 9943 O O . VAL A 1 61 ? -2.376 2.641 6.323 1.00 11.25 61 VAL A O 6
ATOM 9956 N N . LYS A 1 62 ? -3.528 3.008 8.245 1.00 11.21 62 LYS A N 6
ATOM 9957 C CA . LYS A 1 62 ? -4.760 2.290 7.818 1.00 60.25 62 LYS A CA 6
ATOM 9958 C C . LYS A 1 62 ? -5.485 3.070 6.708 1.00 54.31 62 LYS A C 6
ATOM 9959 O O . LYS A 1 62 ? -5.845 2.491 5.680 1.00 22.12 62 LYS A O 6
ATOM 9978 N N . LYS A 1 63 ? -5.663 4.386 6.942 1.00 43.44 63 LYS A N 6
ATOM 9979 C CA . LYS A 1 63 ? -6.316 5.301 5.983 1.00 75.04 63 LYS A CA 6
ATOM 9980 C C . LYS A 1 63 ? -5.496 5.398 4.692 1.00 41.41 63 LYS A C 6
ATOM 9981 O O . LYS A 1 63 ? -6.058 5.432 3.603 1.00 24.32 63 LYS A O 6
ATOM 10000 N N . PHE A 1 64 ? -4.161 5.411 4.846 1.00 63.02 64 PHE A N 6
ATOM 10001 C CA . PHE A 1 64 ? -3.221 5.380 3.721 1.00 21.01 64 PHE A CA 6
ATOM 10002 C C . PHE A 1 64 ? -3.467 4.123 2.857 1.00 73.14 64 PHE A C 6
ATOM 10003 O O . PHE A 1 64 ? -3.703 4.237 1.650 1.00 32.11 64 PHE A O 6
ATOM 10020 N N . PHE A 1 65 ? -3.440 2.941 3.518 1.00 41.00 65 PHE A N 6
ATOM 10021 C CA . PHE A 1 65 ? -3.599 1.631 2.860 1.00 61.51 65 PHE A CA 6
ATOM 10022 C C . PHE A 1 65 ? -4.930 1.535 2.095 1.00 50.11 65 PHE A C 6
ATOM 10023 O O . PHE A 1 65 ? -4.916 1.248 0.902 1.00 3.24 65 PHE A O 6
ATOM 10040 N N . GLU A 1 66 ? -6.045 1.865 2.766 1.00 20.24 66 GLU A N 6
ATOM 10041 C CA . GLU A 1 66 ? -7.393 1.680 2.202 1.00 55.33 66 GLU A CA 6
ATOM 10042 C C . GLU A 1 66 ? -7.637 2.605 0.994 1.00 71.14 66 GLU A C 6
ATOM 10043 O O . GLU A 1 66 ? -8.338 2.215 0.061 1.00 34.22 66 GLU A O 6
ATOM 10055 N N . GLU A 1 67 ? -7.066 3.834 1.023 1.00 23.00 67 GLU A N 6
ATOM 10056 C CA . GLU A 1 67 ? -7.200 4.796 -0.091 1.00 31.24 67 GLU A CA 6
ATOM 10057 C C . GLU A 1 67 ? -6.422 4.315 -1.326 1.00 31.23 67 GLU A C 6
ATOM 10058 O O . GLU A 1 67 ? -6.932 4.393 -2.446 1.00 33.12 67 GLU A O 6
ATOM 10070 N N . VAL A 1 68 ? -5.182 3.837 -1.104 1.00 32.14 68 VAL A N 6
ATOM 10071 C CA . VAL A 1 68 ? -4.311 3.331 -2.183 1.00 32.33 68 VAL A CA 6
ATOM 10072 C C . VAL A 1 68 ? -4.916 2.054 -2.815 1.00 75.34 68 VAL A C 6
ATOM 10073 O O . VAL A 1 68 ? -4.904 1.909 -4.041 1.00 24.43 68 VAL A O 6
ATOM 10086 N N . ILE A 1 69 ? -5.471 1.165 -1.958 1.00 70.23 69 ILE A N 6
ATOM 10087 C CA . ILE A 1 69 ? -6.201 -0.046 -2.399 1.00 11.32 69 ILE A CA 6
ATOM 10088 C C . ILE A 1 69 ? -7.428 0.362 -3.235 1.00 0.32 69 ILE A C 6
ATOM 10089 O O . ILE A 1 69 ? -7.667 -0.212 -4.300 1.00 45.25 69 ILE A O 6
ATOM 10105 N N . ALA A 1 70 ? -8.160 1.391 -2.752 1.00 33.04 70 ALA A N 6
ATOM 10106 C CA . ALA A 1 70 ? -9.343 1.938 -3.441 1.00 52.34 70 ALA A CA 6
ATOM 10107 C C . ALA A 1 70 ? -8.958 2.480 -4.829 1.00 13.11 70 ALA A C 6
ATOM 10108 O O . ALA A 1 70 ? -9.704 2.313 -5.786 1.00 41.52 70 ALA A O 6
ATOM 10115 N N . ALA A 1 71 ? -7.763 3.084 -4.915 1.00 75.01 71 ALA A N 6
ATOM 10116 C CA . ALA A 1 71 ? -7.225 3.675 -6.150 1.00 1.54 71 ALA A CA 6
ATOM 10117 C C . ALA A 1 71 ? -6.902 2.603 -7.210 1.00 31.22 71 ALA A C 6
ATOM 10118 O O . ALA A 1 71 ? -7.321 2.712 -8.369 1.00 12.13 71 ALA A O 6
ATOM 10125 N N . LEU A 1 72 ? -6.164 1.563 -6.793 1.00 4.23 72 LEU A N 6
ATOM 10126 C CA . LEU A 1 72 ? -5.688 0.503 -7.700 1.00 35.02 72 LEU A CA 6
ATOM 10127 C C . LEU A 1 72 ? -6.827 -0.454 -8.112 1.00 22.22 72 LEU A C 6
ATOM 10128 O O . LEU A 1 72 ? -6.812 -0.984 -9.227 1.00 22.24 72 LEU A O 6
ATOM 10144 N N . LYS A 1 73 ? -7.814 -0.656 -7.206 1.00 11.44 73 LYS A N 6
ATOM 10145 C CA . LYS A 1 73 ? -9.001 -1.496 -7.492 1.00 61.15 73 LYS A CA 6
ATOM 10146 C C . LYS A 1 73 ? -10.015 -0.711 -8.341 1.00 2.24 73 LYS A C 6
ATOM 10147 O O . LYS A 1 73 ? -10.857 -1.314 -9.001 1.00 35.14 73 LYS A O 6
ATOM 10166 N N . LYS A 1 74 ? -9.940 0.639 -8.273 1.00 4.22 74 LYS A N 6
ATOM 10167 C CA . LYS A 1 74 ? -10.768 1.537 -9.093 1.00 32.30 74 LYS A CA 6
ATOM 10168 C C . LYS A 1 74 ? -10.388 1.366 -10.568 1.00 54.24 74 LYS A C 6
ATOM 10169 O O . LYS A 1 74 ? -11.213 0.945 -11.371 1.00 35.41 74 LYS A O 6
ATOM 10188 N N . ILE A 1 75 ? -9.087 1.631 -10.863 1.00 74.43 75 ILE A N 6
ATOM 10189 C CA . ILE A 1 75 ? -8.497 1.535 -12.223 1.00 22.41 75 ILE A CA 6
ATOM 10190 C C . ILE A 1 75 ? -8.679 0.102 -12.781 1.00 43.15 75 ILE A C 6
ATOM 10191 O O . ILE A 1 75 ? -8.992 -0.088 -13.971 1.00 4.41 75 ILE A O 6
ATOM 10207 N N . ALA A 1 76 ? -8.505 -0.888 -11.875 1.00 54.12 76 ALA A N 6
ATOM 10208 C CA . ALA A 1 76 ? -8.755 -2.301 -12.168 1.00 1.12 76 ALA A CA 6
ATOM 10209 C C . ALA A 1 76 ? -10.210 -2.507 -12.635 1.00 23.32 76 ALA A C 6
ATOM 10210 O O . ALA A 1 76 ? -10.429 -3.003 -13.731 1.00 1.14 76 ALA A O 6
ATOM 10217 N N . ALA A 1 77 ? -11.177 -2.024 -11.829 1.00 34.52 77 ALA A N 6
ATOM 10218 C CA . ALA A 1 77 ? -12.618 -2.239 -12.066 1.00 44.30 77 ALA A CA 6
ATOM 10219 C C . ALA A 1 77 ? -13.113 -1.520 -13.332 1.00 11.43 77 ALA A C 6
ATOM 10220 O O . ALA A 1 77 ? -14.049 -1.995 -13.983 1.00 44.11 77 ALA A O 6
ATOM 10227 N N . GLU A 1 78 ? -12.475 -0.383 -13.668 1.00 42.14 78 GLU A N 6
ATOM 10228 C CA . GLU A 1 78 ? -12.794 0.380 -14.888 1.00 54.04 78 GLU A CA 6
ATOM 10229 C C . GLU A 1 78 ? -12.431 -0.433 -16.150 1.00 43.30 78 GLU A C 6
ATOM 10230 O O . GLU A 1 78 ? -13.197 -0.479 -17.114 1.00 71.25 78 GLU A O 6
ATOM 10242 N N . ASN A 1 79 ? -11.244 -1.064 -16.110 1.00 61.01 79 ASN A N 6
ATOM 10243 C CA . ASN A 1 79 ? -10.708 -1.863 -17.236 1.00 54.33 79 ASN A CA 6
ATOM 10244 C C . ASN A 1 79 ? -11.131 -3.356 -17.150 1.00 65.24 79 ASN A C 6
ATOM 10245 O O . ASN A 1 79 ? -10.899 -4.121 -18.091 1.00 22.42 79 ASN A O 6
ATOM 10256 N N . GLY A 1 80 ? -11.741 -3.759 -16.016 1.00 23.21 80 GLY A N 6
ATOM 10257 C CA . GLY A 1 80 ? -12.219 -5.139 -15.815 1.00 31.20 80 GLY A CA 6
ATOM 10258 C C . GLY A 1 80 ? -11.197 -6.059 -15.140 1.00 3.22 80 GLY A C 6
ATOM 10259 O O . GLY A 1 80 ? -11.465 -7.259 -14.973 1.00 75.10 80 GLY A O 6
ATOM 10263 N N . LEU A 1 81 ? -10.022 -5.502 -14.779 1.00 64.54 81 LEU A N 6
ATOM 10264 C CA . LEU A 1 81 ? -8.976 -6.230 -14.022 1.00 2.42 81 LEU A CA 6
ATOM 10265 C C . LEU A 1 81 ? -9.444 -6.475 -12.567 1.00 41.15 81 LEU A C 6
ATOM 10266 O O . LEU A 1 81 ? -10.264 -5.725 -12.033 1.00 52.01 81 LEU A O 6
ATOM 10282 N N . LYS A 1 82 ? -8.906 -7.529 -11.937 1.00 31.12 82 LYS A N 6
ATOM 10283 C CA . LYS A 1 82 ? -9.326 -7.995 -10.602 1.00 12.43 82 LYS A CA 6
ATOM 10284 C C . LYS A 1 82 ? -8.148 -7.918 -9.619 1.00 65.54 82 LYS A C 6
ATOM 10285 O O . LYS A 1 82 ? -7.014 -8.199 -9.993 1.00 41.33 82 LYS A O 6
ATOM 10304 N N . VAL A 1 83 ? -8.424 -7.540 -8.363 1.00 71.43 83 VAL A N 6
ATOM 10305 C CA . VAL A 1 83 ? -7.428 -7.560 -7.275 1.00 23.52 83 VAL A CA 6
ATOM 10306 C C . VAL A 1 83 ? -7.903 -8.523 -6.170 1.00 75.20 83 VAL A C 6
ATOM 10307 O O . VAL A 1 83 ? -9.044 -8.430 -5.708 1.00 10.13 83 VAL A O 6
ATOM 10320 N N . GLU A 1 84 ? -7.033 -9.474 -5.785 1.00 52.43 84 GLU A N 6
ATOM 10321 C CA . GLU A 1 84 ? -7.386 -10.547 -4.826 1.00 63.41 84 GLU A CA 6
ATOM 10322 C C . GLU A 1 84 ? -7.387 -10.006 -3.377 1.00 44.24 84 GLU A C 6
ATOM 10323 O O . GLU A 1 84 ? -8.270 -10.347 -2.572 1.00 74.24 84 GLU A O 6
ATOM 10335 N N . THR A 1 85 ? -6.365 -9.177 -3.088 1.00 63.41 85 THR A N 6
ATOM 10336 C CA . THR A 1 85 ? -6.181 -8.396 -1.824 1.00 64.12 85 THR A CA 6
ATOM 10337 C C . THR A 1 85 ? -5.991 -9.269 -0.547 1.00 45.20 85 THR A C 6
ATOM 10338 O O . THR A 1 85 ? -6.578 -10.343 -0.408 1.00 24.32 85 THR A O 6
ATOM 10349 N N . GLU A 1 86 ? -5.155 -8.752 0.377 1.00 12.20 86 GLU A N 6
ATOM 10350 C CA . GLU A 1 86 ? -4.675 -9.446 1.583 1.00 41.33 86 GLU A CA 6
ATOM 10351 C C . GLU A 1 86 ? -3.823 -8.434 2.378 1.00 71.53 86 GLU A C 6
ATOM 10352 O O . GLU A 1 86 ? -2.966 -7.769 1.792 1.00 51.51 86 GLU A O 6
ATOM 10364 N N . LEU A 1 87 ? -4.111 -8.263 3.674 1.00 33.30 87 LEU A N 6
ATOM 10365 C CA . LEU A 1 87 ? -3.378 -7.350 4.559 1.00 34.41 87 LEU A CA 6
ATOM 10366 C C . LEU A 1 87 ? -3.124 -8.082 5.874 1.00 35.30 87 LEU A C 6
ATOM 10367 O O . LEU A 1 87 ? -3.945 -8.041 6.805 1.00 21.12 87 LEU A O 6
ATOM 10383 N N . THR A 1 88 ? -2.017 -8.816 5.901 1.00 41.14 88 THR A N 6
ATOM 10384 C CA . THR A 1 88 ? -1.604 -9.590 7.068 1.00 74.14 88 THR A CA 6
ATOM 10385 C C . THR A 1 88 ? -0.716 -8.720 7.965 1.00 35.30 88 THR A C 6
ATOM 10386 O O . THR A 1 88 ? 0.432 -8.396 7.628 1.00 34.30 88 THR A O 6
ATOM 10397 N N . GLU A 1 89 ? -1.292 -8.322 9.089 1.00 71.22 89 GLU A N 6
ATOM 10398 C CA . GLU A 1 89 ? -0.632 -7.496 10.105 1.00 60.12 89 GLU A CA 6
ATOM 10399 C C . GLU A 1 89 ? -0.071 -8.405 11.206 1.00 73.44 89 GLU A C 6
ATOM 10400 O O . GLU A 1 89 ? -0.799 -8.846 12.106 1.00 35.54 89 GLU A O 6
ATOM 10412 N N . GLU A 1 90 ? 1.222 -8.736 11.068 1.00 71.55 90 GLU A N 6
ATOM 10413 C CA . GLU A 1 90 ? 1.966 -9.516 12.063 1.00 14.43 90 GLU A CA 6
ATOM 10414 C C . GLU A 1 90 ? 2.121 -8.687 13.342 1.00 72.05 90 GLU A C 6
ATOM 10415 O O . GLU A 1 90 ? 2.967 -7.792 13.410 1.00 42.12 90 GLU A O 6
ATOM 10427 N N . LYS A 1 91 ? 1.264 -8.993 14.328 1.00 24.14 91 LYS A N 6
ATOM 10428 C CA . LYS A 1 91 ? 1.129 -8.218 15.572 1.00 33.41 91 LYS A CA 6
ATOM 10429 C C . LYS A 1 91 ? 2.403 -8.309 16.435 1.00 15.22 91 LYS A C 6
ATOM 10430 O O . LYS A 1 91 ? 3.199 -9.254 16.298 1.00 64.12 91 LYS A O 6
ATOM 10449 N N . ALA A 1 92 ? 2.565 -7.308 17.313 1.00 72.14 92 ALA A N 6
ATOM 10450 C CA . ALA A 1 92 ? 3.656 -7.228 18.287 1.00 51.51 92 ALA A CA 6
ATOM 10451 C C . ALA A 1 92 ? 3.625 -8.445 19.224 1.00 74.32 92 ALA A C 6
ATOM 10452 O O . ALA A 1 92 ? 2.592 -8.726 19.848 1.00 71.14 92 ALA A O 6
ATOM 10459 N N . LYS A 1 93 ? 4.755 -9.158 19.312 1.00 0.34 93 LYS A N 6
ATOM 10460 C CA . LYS A 1 93 ? 4.825 -10.463 19.973 1.00 43.34 93 LYS A CA 6
ATOM 10461 C C . LYS A 1 93 ? 6.106 -10.586 20.802 1.00 50.12 93 LYS A C 6
ATOM 10462 O O . LYS A 1 93 ? 7.199 -10.364 20.290 1.00 34.42 93 LYS A O 6
ATOM 10481 N N . VAL A 1 94 ? 5.948 -10.953 22.079 1.00 73.41 94 VAL A N 6
ATOM 10482 C CA . VAL A 1 94 ? 7.053 -11.153 23.016 1.00 61.44 94 VAL A CA 6
ATOM 10483 C C . VAL A 1 94 ? 7.646 -12.568 22.814 1.00 0.15 94 VAL A C 6
ATOM 10484 O O . VAL A 1 94 ? 7.147 -13.548 23.376 1.00 33.12 94 VAL A O 6
ATOM 10497 N N . GLU A 1 95 ? 8.679 -12.661 21.962 1.00 4.10 95 GLU A N 6
ATOM 10498 C CA . GLU A 1 95 ? 9.361 -13.928 21.639 1.00 51.32 95 GLU A CA 6
ATOM 10499 C C . GLU A 1 95 ? 10.563 -14.123 22.579 1.00 51.51 95 GLU A C 6
ATOM 10500 O O . GLU A 1 95 ? 11.551 -13.411 22.443 1.00 4.15 95 GLU A O 6
ATOM 10512 N N . ASN A 1 96 ? 10.456 -15.085 23.522 1.00 64.12 96 ASN A N 6
ATOM 10513 C CA . ASN A 1 96 ? 11.528 -15.416 24.498 1.00 63.32 96 ASN A CA 6
ATOM 10514 C C . ASN A 1 96 ? 11.894 -14.194 25.372 1.00 13.11 96 ASN A C 6
ATOM 10515 O O . ASN A 1 96 ? 13.030 -14.075 25.853 1.00 41.14 96 ASN A O 6
ATOM 10526 N N . GLY A 1 97 ? 10.910 -13.298 25.584 1.00 64.44 97 GLY A N 6
ATOM 10527 C CA . GLY A 1 97 ? 11.116 -12.055 26.334 1.00 3.11 97 GLY A CA 6
ATOM 10528 C C . GLY A 1 97 ? 11.349 -10.846 25.434 1.00 5.53 97 GLY A C 6
ATOM 10529 O O . GLY A 1 97 ? 11.263 -9.704 25.895 1.00 41.14 97 GLY A O 6
ATOM 10533 N N . LYS A 1 98 ? 11.625 -11.089 24.141 1.00 10.05 98 LYS A N 6
ATOM 10534 C CA . LYS A 1 98 ? 11.927 -10.033 23.156 1.00 13.02 98 LYS A CA 6
ATOM 10535 C C . LYS A 1 98 ? 10.622 -9.484 22.574 1.00 50.00 98 LYS A C 6
ATOM 10536 O O . LYS A 1 98 ? 10.016 -10.123 21.715 1.00 22.32 98 LYS A O 6
ATOM 10555 N N . GLU A 1 99 ? 10.171 -8.320 23.074 1.00 2.13 99 GLU A N 6
ATOM 10556 C CA . GLU A 1 99 ? 8.918 -7.689 22.608 1.00 4.32 99 GLU A CA 6
ATOM 10557 C C . GLU A 1 99 ? 9.104 -7.105 21.189 1.00 60.43 99 GLU A C 6
ATOM 10558 O O . GLU A 1 99 ? 9.540 -5.968 21.010 1.00 61.35 99 GLU A O 6
ATOM 10570 N N . ILE A 1 100 ? 8.810 -7.943 20.186 1.00 23.54 100 ILE A N 6
ATOM 10571 C CA . ILE A 1 100 ? 8.903 -7.587 18.760 1.00 4.45 100 ILE A CA 6
ATOM 10572 C C . ILE A 1 100 ? 7.752 -6.628 18.401 1.00 4.53 100 ILE A C 6
ATOM 10573 O O . ILE A 1 100 ? 6.654 -6.782 18.931 1.00 25.12 100 ILE A O 6
ATOM 10589 N N . LYS A 1 101 ? 8.032 -5.632 17.535 1.00 64.25 101 LYS A N 6
ATOM 10590 C CA . LYS A 1 101 ? 7.022 -4.672 17.026 1.00 4.23 101 LYS A CA 6
ATOM 10591 C C . LYS A 1 101 ? 6.128 -5.332 15.960 1.00 33.34 101 LYS A C 6
ATOM 10592 O O . LYS A 1 101 ? 6.453 -6.404 15.430 1.00 25.10 101 LYS A O 6
ATOM 10611 N N . GLY A 1 102 ? 5.007 -4.659 15.658 1.00 24.35 102 GLY A N 6
ATOM 10612 C CA . GLY A 1 102 ? 4.058 -5.113 14.648 1.00 51.23 102 GLY A CA 6
ATOM 10613 C C . GLY A 1 102 ? 4.388 -4.544 13.273 1.00 63.51 102 GLY A C 6
ATOM 10614 O O . GLY A 1 102 ? 4.804 -3.384 13.166 1.00 61.23 102 GLY A O 6
ATOM 10618 N N . LYS A 1 103 ? 4.258 -5.381 12.225 1.00 72.21 103 LYS A N 6
ATOM 10619 C CA . LYS A 1 103 ? 4.429 -4.973 10.816 1.00 4.23 103 LYS A CA 6
ATOM 10620 C C . LYS A 1 103 ? 3.192 -5.399 10.020 1.00 30.21 103 LYS A C 6
ATOM 10621 O O . LYS A 1 103 ? 2.863 -6.593 9.957 1.00 55.34 103 LYS A O 6
ATOM 10640 N N . ILE A 1 104 ? 2.509 -4.415 9.431 1.00 64.22 104 ILE A N 6
ATOM 10641 C CA . ILE A 1 104 ? 1.410 -4.649 8.488 1.00 1.05 104 ILE A CA 6
ATOM 10642 C C . ILE A 1 104 ? 2.036 -4.975 7.119 1.00 32.52 104 ILE A C 6
ATOM 10643 O O . ILE A 1 104 ? 3.082 -4.416 6.764 1.00 42.21 104 ILE A O 6
ATOM 10659 N N . THR A 1 105 ? 1.444 -5.911 6.378 1.00 0.14 105 THR A N 6
ATOM 10660 C CA . THR A 1 105 ? 1.900 -6.256 5.022 1.00 32.22 105 THR A CA 6
ATOM 10661 C C . THR A 1 105 ? 0.687 -6.522 4.132 1.00 64.40 105 THR A C 6
ATOM 10662 O O . THR A 1 105 ? -0.088 -7.431 4.405 1.00 21.52 105 THR A O 6
ATOM 10673 N N . GLY A 1 106 ? 0.507 -5.690 3.099 1.00 11.11 106 GLY A N 6
ATOM 10674 C CA . GLY A 1 106 ? -0.496 -5.930 2.060 1.00 53.55 106 GLY A CA 6
ATOM 10675 C C . GLY A 1 106 ? 0.193 -6.373 0.787 1.00 41.44 106 GLY A C 6
ATOM 10676 O O . GLY A 1 106 ? 1.208 -5.795 0.438 1.00 31.33 106 GLY A O 6
ATOM 10680 N N . LYS A 1 107 ? -0.319 -7.414 0.103 1.00 61.10 107 LYS A N 6
ATOM 10681 C CA . LYS A 1 107 ? 0.345 -7.982 -1.109 1.00 44.45 107 LYS A CA 6
ATOM 10682 C C . LYS A 1 107 ? -0.675 -8.111 -2.252 1.00 40.50 107 LYS A C 6
ATOM 10683 O O . LYS A 1 107 ? -0.898 -9.198 -2.804 1.00 4.02 107 LYS A O 6
ATOM 10702 N N . VAL A 1 108 ? -1.252 -6.965 -2.624 1.00 21.02 108 VAL A N 6
ATOM 10703 C CA . VAL A 1 108 ? -2.369 -6.884 -3.567 1.00 41.11 108 VAL A CA 6
ATOM 10704 C C . VAL A 1 108 ? -1.876 -7.089 -5.024 1.00 14.44 108 VAL A C 6
ATOM 10705 O O . VAL A 1 108 ? -0.931 -6.433 -5.468 1.00 43.13 108 VAL A O 6
ATOM 10718 N N . ARG A 1 109 ? -2.495 -8.040 -5.738 1.00 1.43 109 ARG A N 6
ATOM 10719 C CA . ARG A 1 109 ? -2.159 -8.362 -7.133 1.00 4.21 109 ARG A CA 6
ATOM 10720 C C . ARG A 1 109 ? -3.198 -7.785 -8.094 1.00 33.42 109 ARG A C 6
ATOM 10721 O O . ARG A 1 109 ? -4.356 -8.232 -8.112 1.00 63.35 109 ARG A O 6
ATOM 10742 N N . ILE A 1 110 ? -2.774 -6.804 -8.909 1.00 14.21 110 ILE A N 6
ATOM 10743 C CA . ILE A 1 110 ? -3.560 -6.331 -10.055 1.00 30.24 110 ILE A CA 6
ATOM 10744 C C . ILE A 1 110 ? -3.401 -7.384 -11.161 1.00 31.23 110 ILE A C 6
ATOM 10745 O O . ILE A 1 110 ? -2.375 -7.432 -11.844 1.00 25.44 110 ILE A O 6
ATOM 10761 N N . SER A 1 111 ? -4.402 -8.263 -11.259 1.00 3.34 111 SER A N 6
ATOM 10762 C CA . SER A 1 111 ? -4.348 -9.494 -12.061 1.00 32.25 111 SER A CA 6
ATOM 10763 C C . SER A 1 111 ? -4.691 -9.220 -13.537 1.00 3.32 111 SER A C 6
ATOM 10764 O O . SER A 1 111 ? -5.594 -8.429 -13.834 1.00 25.22 111 SER A O 6
ATOM 10772 N N . ALA A 1 112 ? -3.963 -9.892 -14.438 1.00 42.52 112 ALA A N 6
ATOM 10773 C CA . ALA A 1 112 ? -4.159 -9.795 -15.887 1.00 63.15 112 ALA A CA 6
ATOM 10774 C C . ALA A 1 112 ? -3.811 -11.160 -16.510 1.00 14.44 112 ALA A C 6
ATOM 10775 O O . ALA A 1 112 ? -2.616 -11.515 -16.529 1.00 54.44 112 ALA A O 6
ATOM 10783 N N . MET A 1 1 ? 4.140 5.156 15.447 1.00 63.10 1 MET A N 7
ATOM 10784 C CA . MET A 1 1 ? 5.100 5.006 14.338 1.00 4.22 1 MET A CA 7
ATOM 10785 C C . MET A 1 1 ? 5.537 3.530 14.204 1.00 33.31 1 MET A C 7
ATOM 10786 O O . MET A 1 1 ? 6.403 3.069 14.949 1.00 50.50 1 MET A O 7
ATOM 10802 N N . VAL A 1 2 ? 4.889 2.790 13.286 1.00 2.11 2 VAL A N 7
ATOM 10803 C CA . VAL A 1 2 ? 5.229 1.388 12.945 1.00 11.02 2 VAL A CA 7
ATOM 10804 C C . VAL A 1 2 ? 5.358 1.229 11.417 1.00 11.11 2 VAL A C 7
ATOM 10805 O O . VAL A 1 2 ? 4.922 2.097 10.649 1.00 35.32 2 VAL A O 7
ATOM 10818 N N . GLU A 1 3 ? 5.951 0.094 11.001 1.00 64.35 3 GLU A N 7
ATOM 10819 C CA . GLU A 1 3 ? 6.284 -0.206 9.592 1.00 50.43 3 GLU A CA 7
ATOM 10820 C C . GLU A 1 3 ? 5.089 -0.873 8.891 1.00 40.30 3 GLU A C 7
ATOM 10821 O O . GLU A 1 3 ? 4.760 -2.030 9.170 1.00 62.15 3 GLU A O 7
ATOM 10833 N N . GLY A 1 4 ? 4.434 -0.114 8.001 1.00 52.34 4 GLY A N 7
ATOM 10834 C CA . GLY A 1 4 ? 3.295 -0.603 7.231 1.00 40.54 4 GLY A CA 7
ATOM 10835 C C . GLY A 1 4 ? 3.591 -0.675 5.749 1.00 64.41 4 GLY A C 7
ATOM 10836 O O . GLY A 1 4 ? 3.276 0.250 5.004 1.00 15.03 4 GLY A O 7
ATOM 10840 N N . VAL A 1 5 ? 4.181 -1.795 5.314 1.00 41.32 5 VAL A N 7
ATOM 10841 C CA . VAL A 1 5 ? 4.585 -1.995 3.918 1.00 14.43 5 VAL A CA 7
ATOM 10842 C C . VAL A 1 5 ? 3.395 -2.508 3.062 1.00 71.30 5 VAL A C 7
ATOM 10843 O O . VAL A 1 5 ? 2.959 -3.655 3.184 1.00 24.52 5 VAL A O 7
ATOM 10856 N N . LEU A 1 6 ? 2.830 -1.611 2.239 1.00 32.01 6 LEU A N 7
ATOM 10857 C CA . LEU A 1 6 ? 1.814 -1.966 1.239 1.00 64.22 6 LEU A CA 7
ATOM 10858 C C . LEU A 1 6 ? 2.542 -2.213 -0.083 1.00 3.31 6 LEU A C 7
ATOM 10859 O O . LEU A 1 6 ? 3.531 -1.539 -0.374 1.00 45.44 6 LEU A O 7
ATOM 10875 N N . THR A 1 7 ? 2.102 -3.210 -0.861 1.00 72.13 7 THR A N 7
ATOM 10876 C CA . THR A 1 7 ? 2.800 -3.607 -2.091 1.00 75.51 7 THR A CA 7
ATOM 10877 C C . THR A 1 7 ? 1.800 -3.811 -3.244 1.00 61.32 7 THR A C 7
ATOM 10878 O O . THR A 1 7 ? 1.046 -4.783 -3.277 1.00 21.12 7 THR A O 7
ATOM 10889 N N . ILE A 1 8 ? 1.794 -2.851 -4.164 1.00 32.13 8 ILE A N 7
ATOM 10890 C CA . ILE A 1 8 ? 1.028 -2.912 -5.410 1.00 3.24 8 ILE A CA 7
ATOM 10891 C C . ILE A 1 8 ? 1.897 -3.644 -6.459 1.00 75.03 8 ILE A C 7
ATOM 10892 O O . ILE A 1 8 ? 2.676 -3.023 -7.189 1.00 23.31 8 ILE A O 7
ATOM 10908 N N . GLU A 1 9 ? 1.835 -4.986 -6.449 1.00 10.04 9 GLU A N 7
ATOM 10909 C CA . GLU A 1 9 ? 2.568 -5.831 -7.406 1.00 44.12 9 GLU A CA 7
ATOM 10910 C C . GLU A 1 9 ? 1.716 -6.010 -8.669 1.00 63.24 9 GLU A C 7
ATOM 10911 O O . GLU A 1 9 ? 0.625 -6.580 -8.607 1.00 42.31 9 GLU A O 7
ATOM 10923 N N . LEU A 1 10 ? 2.201 -5.497 -9.800 1.00 74.13 10 LEU A N 7
ATOM 10924 C CA . LEU A 1 10 ? 1.539 -5.672 -11.098 1.00 75.13 10 LEU A CA 7
ATOM 10925 C C . LEU A 1 10 ? 2.028 -6.963 -11.761 1.00 64.22 10 LEU A C 7
ATOM 10926 O O . LEU A 1 10 ? 3.183 -7.379 -11.582 1.00 54.05 10 LEU A O 7
ATOM 10942 N N . SER A 1 11 ? 1.118 -7.592 -12.511 1.00 23.41 11 SER A N 7
ATOM 10943 C CA . SER A 1 11 ? 1.434 -8.688 -13.424 1.00 35.11 11 SER A CA 7
ATOM 10944 C C . SER A 1 11 ? 2.328 -8.155 -14.561 1.00 41.04 11 SER A C 7
ATOM 10945 O O . SER A 1 11 ? 2.229 -6.971 -14.930 1.00 3.20 11 SER A O 7
ATOM 10953 N N . ASP A 1 12 ? 3.188 -9.024 -15.118 1.00 74.45 12 ASP A N 7
ATOM 10954 C CA . ASP A 1 12 ? 4.066 -8.654 -16.250 1.00 73.35 12 ASP A CA 7
ATOM 10955 C C . ASP A 1 12 ? 3.219 -8.407 -17.524 1.00 5.14 12 ASP A C 7
ATOM 10956 O O . ASP A 1 12 ? 3.638 -7.696 -18.434 1.00 12.14 12 ASP A O 7
ATOM 10965 N N . SER A 1 13 ? 2.018 -9.014 -17.552 1.00 11.02 13 SER A N 7
ATOM 10966 C CA . SER A 1 13 ? 1.073 -8.894 -18.671 1.00 43.32 13 SER A CA 7
ATOM 10967 C C . SER A 1 13 ? 0.241 -7.599 -18.611 1.00 10.32 13 SER A C 7
ATOM 10968 O O . SER A 1 13 ? -0.557 -7.346 -19.523 1.00 70.22 13 SER A O 7
ATOM 10976 N N . VAL A 1 14 ? 0.415 -6.791 -17.536 1.00 44.13 14 VAL A N 7
ATOM 10977 C CA . VAL A 1 14 ? -0.237 -5.468 -17.437 1.00 5.31 14 VAL A CA 7
ATOM 10978 C C . VAL A 1 14 ? 0.381 -4.513 -18.486 1.00 51.43 14 VAL A C 7
ATOM 10979 O O . VAL A 1 14 ? 1.607 -4.317 -18.481 1.00 15.25 14 VAL A O 7
ATOM 10992 N N . PRO A 1 15 ? -0.460 -3.944 -19.423 1.00 74.41 15 PRO A N 7
ATOM 10993 C CA . PRO A 1 15 ? -0.003 -2.975 -20.448 1.00 15.14 15 PRO A CA 7
ATOM 10994 C C . PRO A 1 15 ? 0.786 -1.797 -19.840 1.00 32.20 15 PRO A C 7
ATOM 10995 O O . PRO A 1 15 ? 0.453 -1.335 -18.745 1.00 51.33 15 PRO A O 7
ATOM 11006 N N . GLU A 1 16 ? 1.807 -1.319 -20.576 1.00 64.25 16 GLU A N 7
ATOM 11007 C CA . GLU A 1 16 ? 2.747 -0.275 -20.107 1.00 41.13 16 GLU A CA 7
ATOM 11008 C C . GLU A 1 16 ? 2.015 1.054 -19.830 1.00 72.53 16 GLU A C 7
ATOM 11009 O O . GLU A 1 16 ? 2.417 1.826 -18.947 1.00 51.31 16 GLU A O 7
ATOM 11021 N N . GLU A 1 17 ? 0.928 1.293 -20.596 1.00 34.22 17 GLU A N 7
ATOM 11022 C CA . GLU A 1 17 ? 0.019 2.431 -20.389 1.00 23.10 17 GLU A CA 7
ATOM 11023 C C . GLU A 1 17 ? -0.753 2.274 -19.069 1.00 14.45 17 GLU A C 7
ATOM 11024 O O . GLU A 1 17 ? -0.765 3.184 -18.252 1.00 62.34 17 GLU A O 7
ATOM 11036 N N . VAL A 1 18 ? -1.354 1.090 -18.846 1.00 11.00 18 VAL A N 7
ATOM 11037 C CA . VAL A 1 18 ? -2.110 0.805 -17.605 1.00 60.01 18 VAL A CA 7
ATOM 11038 C C . VAL A 1 18 ? -1.171 0.849 -16.372 1.00 62.40 18 VAL A C 7
ATOM 11039 O O . VAL A 1 18 ? -1.602 1.230 -15.273 1.00 64.14 18 VAL A O 7
ATOM 11052 N N . LYS A 1 19 ? 0.124 0.503 -16.587 1.00 54.03 19 LYS A N 7
ATOM 11053 C CA . LYS A 1 19 ? 1.161 0.600 -15.553 1.00 1.22 19 LYS A CA 7
ATOM 11054 C C . LYS A 1 19 ? 1.350 2.051 -15.105 1.00 73.51 19 LYS A C 7
ATOM 11055 O O . LYS A 1 19 ? 1.279 2.338 -13.916 1.00 61.22 19 LYS A O 7
ATOM 11074 N N . GLU A 1 20 ? 1.588 2.964 -16.074 1.00 63.02 20 GLU A N 7
ATOM 11075 C CA . GLU A 1 20 ? 1.890 4.384 -15.776 1.00 13.13 20 GLU A CA 7
ATOM 11076 C C . GLU A 1 20 ? 0.657 5.135 -15.229 1.00 3.01 20 GLU A C 7
ATOM 11077 O O . GLU A 1 20 ? 0.813 6.143 -14.531 1.00 32.43 20 GLU A O 7
ATOM 11089 N N . LYS A 1 21 ? -0.557 4.628 -15.542 1.00 70.23 21 LYS A N 7
ATOM 11090 C CA . LYS A 1 21 ? -1.823 5.189 -15.030 1.00 73.11 21 LYS A CA 7
ATOM 11091 C C . LYS A 1 21 ? -1.956 4.935 -13.521 1.00 32.14 21 LYS A C 7
ATOM 11092 O O . LYS A 1 21 ? -2.078 5.881 -12.735 1.00 4.05 21 LYS A O 7
ATOM 11111 N N . VAL A 1 22 ? -1.907 3.643 -13.126 1.00 33.03 22 VAL A N 7
ATOM 11112 C CA . VAL A 1 22 ? -2.042 3.240 -11.719 1.00 2.33 22 VAL A CA 7
ATOM 11113 C C . VAL A 1 22 ? -0.837 3.712 -10.882 1.00 32.33 22 VAL A C 7
ATOM 11114 O O . VAL A 1 22 ? -0.992 4.027 -9.705 1.00 31.00 22 VAL A O 7
ATOM 11127 N N . LYS A 1 23 ? 0.347 3.750 -11.525 1.00 31.43 23 LYS A N 7
ATOM 11128 C CA . LYS A 1 23 ? 1.586 4.298 -10.943 1.00 73.51 23 LYS A CA 7
ATOM 11129 C C . LYS A 1 23 ? 1.358 5.747 -10.517 1.00 24.14 23 LYS A C 7
ATOM 11130 O O . LYS A 1 23 ? 1.543 6.075 -9.356 1.00 52.02 23 LYS A O 7
ATOM 11149 N N . ALA A 1 24 ? 0.872 6.568 -11.474 1.00 13.23 24 ALA A N 7
ATOM 11150 C CA . ALA A 1 24 ? 0.655 8.015 -11.272 1.00 23.33 24 ALA A CA 7
ATOM 11151 C C . ALA A 1 24 ? -0.360 8.273 -10.152 1.00 44.11 24 ALA A C 7
ATOM 11152 O O . ALA A 1 24 ? -0.242 9.248 -9.409 1.00 34.35 24 ALA A O 7
ATOM 11159 N N . THR A 1 25 ? -1.352 7.367 -10.053 1.00 23.42 25 THR A N 7
ATOM 11160 C CA . THR A 1 25 ? -2.376 7.408 -9.014 1.00 11.03 25 THR A CA 7
ATOM 11161 C C . THR A 1 25 ? -1.769 7.108 -7.628 1.00 65.11 25 THR A C 7
ATOM 11162 O O . THR A 1 25 ? -2.024 7.842 -6.681 1.00 53.45 25 THR A O 7
ATOM 11173 N N . VAL A 1 26 ? -0.939 6.042 -7.535 1.00 2.02 26 VAL A N 7
ATOM 11174 C CA . VAL A 1 26 ? -0.286 5.631 -6.271 1.00 1.13 26 VAL A CA 7
ATOM 11175 C C . VAL A 1 26 ? 0.721 6.704 -5.804 1.00 4.52 26 VAL A C 7
ATOM 11176 O O . VAL A 1 26 ? 0.812 6.977 -4.607 1.00 44.14 26 VAL A O 7
ATOM 11189 N N . GLU A 1 27 ? 1.417 7.343 -6.770 1.00 44.34 27 GLU A N 7
ATOM 11190 C CA . GLU A 1 27 ? 2.423 8.385 -6.488 1.00 23.55 27 GLU A CA 7
ATOM 11191 C C . GLU A 1 27 ? 1.770 9.609 -5.836 1.00 62.01 27 GLU A C 7
ATOM 11192 O O . GLU A 1 27 ? 2.169 10.024 -4.743 1.00 72.32 27 GLU A O 7
ATOM 11204 N N . GLU A 1 28 ? 0.752 10.155 -6.521 1.00 34.32 28 GLU A N 7
ATOM 11205 C CA . GLU A 1 28 ? 0.084 11.396 -6.108 1.00 62.15 28 GLU A CA 7
ATOM 11206 C C . GLU A 1 28 ? -0.773 11.168 -4.858 1.00 74.25 28 GLU A C 7
ATOM 11207 O O . GLU A 1 28 ? -0.801 12.023 -3.976 1.00 64.12 28 GLU A O 7
ATOM 11219 N N . LEU A 1 29 ? -1.423 9.995 -4.762 1.00 10.43 29 LEU A N 7
ATOM 11220 C CA . LEU A 1 29 ? -2.246 9.645 -3.594 1.00 53.43 29 LEU A CA 7
ATOM 11221 C C . LEU A 1 29 ? -1.364 9.548 -2.333 1.00 41.23 29 LEU A C 7
ATOM 11222 O O . LEU A 1 29 ? -1.692 10.130 -1.297 1.00 0.22 29 LEU A O 7
ATOM 11238 N N . ALA A 1 30 ? -0.219 8.845 -2.465 1.00 3.44 30 ALA A N 7
ATOM 11239 C CA . ALA A 1 30 ? 0.748 8.668 -1.370 1.00 10.53 30 ALA A CA 7
ATOM 11240 C C . ALA A 1 30 ? 1.491 9.976 -1.035 1.00 73.12 30 ALA A C 7
ATOM 11241 O O . ALA A 1 30 ? 1.979 10.121 0.079 1.00 23.23 30 ALA A O 7
ATOM 11248 N N . GLU A 1 31 ? 1.572 10.910 -2.010 1.00 3.43 31 GLU A N 7
ATOM 11249 C CA . GLU A 1 31 ? 2.167 12.252 -1.808 1.00 55.13 31 GLU A CA 7
ATOM 11250 C C . GLU A 1 31 ? 1.328 13.064 -0.797 1.00 3.54 31 GLU A C 7
ATOM 11251 O O . GLU A 1 31 ? 1.832 13.487 0.257 1.00 53.21 31 GLU A O 7
ATOM 11263 N N . ARG A 1 32 ? 0.040 13.243 -1.124 1.00 63.41 32 ARG A N 7
ATOM 11264 C CA . ARG A 1 32 ? -0.902 13.987 -0.271 1.00 44.43 32 ARG A CA 7
ATOM 11265 C C . ARG A 1 32 ? -1.132 13.240 1.062 1.00 23.01 32 ARG A C 7
ATOM 11266 O O . ARG A 1 32 ? -1.426 13.865 2.081 1.00 51.32 32 ARG A O 7
ATOM 11287 N N . ALA A 1 33 ? -0.984 11.900 1.033 1.00 4.33 33 ALA A N 7
ATOM 11288 C CA . ALA A 1 33 ? -1.130 11.048 2.222 1.00 72.54 33 ALA A CA 7
ATOM 11289 C C . ALA A 1 33 ? 0.020 11.276 3.214 1.00 42.41 33 ALA A C 7
ATOM 11290 O O . ALA A 1 33 ? -0.223 11.583 4.377 1.00 51.34 33 ALA A O 7
ATOM 11297 N N . ARG A 1 34 ? 1.283 11.174 2.735 1.00 71.44 34 ARG A N 7
ATOM 11298 C CA . ARG A 1 34 ? 2.468 11.325 3.606 1.00 30.04 34 ARG A CA 7
ATOM 11299 C C . ARG A 1 34 ? 2.531 12.731 4.209 1.00 1.15 34 ARG A C 7
ATOM 11300 O O . ARG A 1 34 ? 3.010 12.918 5.330 1.00 1.41 34 ARG A O 7
ATOM 11321 N N . LYS A 1 35 ? 2.019 13.710 3.450 1.00 24.14 35 LYS A N 7
ATOM 11322 C CA . LYS A 1 35 ? 2.012 15.109 3.854 1.00 30.52 35 LYS A CA 7
ATOM 11323 C C . LYS A 1 35 ? 0.952 15.370 4.948 1.00 24.01 35 LYS A C 7
ATOM 11324 O O . LYS A 1 35 ? 1.293 15.708 6.085 1.00 25.22 35 LYS A O 7
ATOM 11343 N N . GLU A 1 36 ? -0.329 15.150 4.596 1.00 61.13 36 GLU A N 7
ATOM 11344 C CA . GLU A 1 36 ? -1.482 15.594 5.410 1.00 73.34 36 GLU A CA 7
ATOM 11345 C C . GLU A 1 36 ? -1.758 14.646 6.591 1.00 33.15 36 GLU A C 7
ATOM 11346 O O . GLU A 1 36 ? -2.180 15.095 7.662 1.00 3.22 36 GLU A O 7
ATOM 11358 N N . MET A 1 37 ? -1.500 13.341 6.395 1.00 73.22 37 MET A N 7
ATOM 11359 C CA . MET A 1 37 ? -1.669 12.319 7.464 1.00 44.52 37 MET A CA 7
ATOM 11360 C C . MET A 1 37 ? -0.429 12.310 8.383 1.00 51.45 37 MET A C 7
ATOM 11361 O O . MET A 1 37 ? -0.476 11.771 9.494 1.00 3.24 37 MET A O 7
ATOM 11375 N N . GLY A 1 38 ? 0.678 12.908 7.887 1.00 71.30 38 GLY A N 7
ATOM 11376 C CA . GLY A 1 38 ? 1.915 13.061 8.653 1.00 75.53 38 GLY A CA 7
ATOM 11377 C C . GLY A 1 38 ? 2.711 11.772 8.764 1.00 71.24 38 GLY A C 7
ATOM 11378 O O . GLY A 1 38 ? 3.226 11.448 9.839 1.00 23.13 38 GLY A O 7
ATOM 11382 N N . LEU A 1 39 ? 2.815 11.034 7.645 1.00 1.11 39 LEU A N 7
ATOM 11383 C CA . LEU A 1 39 ? 3.495 9.720 7.602 1.00 3.20 39 LEU A CA 7
ATOM 11384 C C . LEU A 1 39 ? 4.764 9.789 6.748 1.00 20.44 39 LEU A C 7
ATOM 11385 O O . LEU A 1 39 ? 4.879 10.621 5.849 1.00 12.10 39 LEU A O 7
ATOM 11401 N N . GLU A 1 40 ? 5.704 8.892 7.036 1.00 22.22 40 GLU A N 7
ATOM 11402 C CA . GLU A 1 40 ? 6.915 8.693 6.226 1.00 35.51 40 GLU A CA 7
ATOM 11403 C C . GLU A 1 40 ? 6.625 7.592 5.182 1.00 34.12 40 GLU A C 7
ATOM 11404 O O . GLU A 1 40 ? 6.963 6.413 5.368 1.00 3.42 40 GLU A O 7
ATOM 11416 N N . VAL A 1 41 ? 5.901 7.979 4.127 1.00 32.22 41 VAL A N 7
ATOM 11417 C CA . VAL A 1 41 ? 5.523 7.080 3.027 1.00 21.23 41 VAL A CA 7
ATOM 11418 C C . VAL A 1 41 ? 6.527 7.247 1.872 1.00 62.50 41 VAL A C 7
ATOM 11419 O O . VAL A 1 41 ? 6.725 8.364 1.382 1.00 40.32 41 VAL A O 7
ATOM 11432 N N . LYS A 1 42 ? 7.180 6.142 1.470 1.00 43.42 42 LYS A N 7
ATOM 11433 C CA . LYS A 1 42 ? 8.165 6.129 0.375 1.00 43.12 42 LYS A CA 7
ATOM 11434 C C . LYS A 1 42 ? 7.857 4.958 -0.569 1.00 73.31 42 LYS A C 7
ATOM 11435 O O . LYS A 1 42 ? 7.618 3.838 -0.108 1.00 35.03 42 LYS A O 7
ATOM 11454 N N . ILE A 1 43 ? 7.869 5.228 -1.882 1.00 42.11 43 ILE A N 7
ATOM 11455 C CA . ILE A 1 43 ? 7.520 4.244 -2.921 1.00 20.25 43 ILE A CA 7
ATOM 11456 C C . ILE A 1 43 ? 8.787 3.785 -3.668 1.00 23.15 43 ILE A C 7
ATOM 11457 O O . ILE A 1 43 ? 9.487 4.609 -4.262 1.00 60.31 43 ILE A O 7
ATOM 11473 N N . GLU A 1 44 ? 9.075 2.475 -3.622 1.00 45.52 44 GLU A N 7
ATOM 11474 C CA . GLU A 1 44 ? 10.152 1.855 -4.408 1.00 35.44 44 GLU A CA 7
ATOM 11475 C C . GLU A 1 44 ? 9.585 0.675 -5.208 1.00 20.34 44 GLU A C 7
ATOM 11476 O O . GLU A 1 44 ? 9.094 -0.300 -4.636 1.00 10.43 44 GLU A O 7
ATOM 11488 N N . GLU A 1 45 ? 9.676 0.786 -6.533 1.00 72.03 45 GLU A N 7
ATOM 11489 C CA . GLU A 1 45 ? 9.148 -0.201 -7.478 1.00 34.32 45 GLU A CA 7
ATOM 11490 C C . GLU A 1 45 ? 10.276 -1.137 -7.927 1.00 71.00 45 GLU A C 7
ATOM 11491 O O . GLU A 1 45 ? 11.191 -0.719 -8.648 1.00 70.15 45 GLU A O 7
ATOM 11503 N N . LYS A 1 46 ? 10.220 -2.389 -7.464 1.00 14.31 46 LYS A N 7
ATOM 11504 C CA . LYS A 1 46 ? 11.148 -3.437 -7.882 1.00 25.51 46 LYS A CA 7
ATOM 11505 C C . LYS A 1 46 ? 10.612 -4.075 -9.179 1.00 32.41 46 LYS A C 7
ATOM 11506 O O . LYS A 1 46 ? 9.813 -5.018 -9.129 1.00 64.31 46 LYS A O 7
ATOM 11525 N N . ASP A 1 47 ? 11.010 -3.471 -10.322 1.00 11.23 47 ASP A N 7
ATOM 11526 C CA . ASP A 1 47 ? 10.613 -3.871 -11.697 1.00 53.12 47 ASP A CA 7
ATOM 11527 C C . ASP A 1 47 ? 9.141 -3.486 -11.995 1.00 32.13 47 ASP A C 7
ATOM 11528 O O . ASP A 1 47 ? 8.862 -2.579 -12.795 1.00 20.32 47 ASP A O 7
ATOM 11537 N N . GLY A 1 48 ? 8.217 -4.187 -11.334 1.00 73.31 48 GLY A N 7
ATOM 11538 C CA . GLY A 1 48 ? 6.775 -3.910 -11.422 1.00 42.03 48 GLY A CA 7
ATOM 11539 C C . GLY A 1 48 ? 6.092 -4.051 -10.069 1.00 22.51 48 GLY A C 7
ATOM 11540 O O . GLY A 1 48 ? 4.861 -4.023 -9.982 1.00 53.23 48 GLY A O 7
ATOM 11544 N N . VAL A 1 49 ? 6.911 -4.186 -9.010 1.00 10.33 49 VAL A N 7
ATOM 11545 C CA . VAL A 1 49 ? 6.457 -4.460 -7.639 1.00 13.34 49 VAL A CA 7
ATOM 11546 C C . VAL A 1 49 ? 6.578 -3.174 -6.791 1.00 61.21 49 VAL A C 7
ATOM 11547 O O . VAL A 1 49 ? 7.613 -2.919 -6.151 1.00 74.25 49 VAL A O 7
ATOM 11560 N N . ILE A 1 50 ? 5.524 -2.345 -6.846 1.00 43.01 50 ILE A N 7
ATOM 11561 C CA . ILE A 1 50 ? 5.454 -1.051 -6.135 1.00 5.23 50 ILE A CA 7
ATOM 11562 C C . ILE A 1 50 ? 5.338 -1.302 -4.615 1.00 62.14 50 ILE A C 7
ATOM 11563 O O . ILE A 1 50 ? 4.260 -1.572 -4.100 1.00 44.23 50 ILE A O 7
ATOM 11579 N N . THR A 1 51 ? 6.473 -1.269 -3.920 1.00 3.24 51 THR A N 7
ATOM 11580 C CA . THR A 1 51 ? 6.522 -1.402 -2.461 1.00 60.21 51 THR A CA 7
ATOM 11581 C C . THR A 1 51 ? 6.488 -0.005 -1.825 1.00 31.44 51 THR A C 7
ATOM 11582 O O . THR A 1 51 ? 7.507 0.691 -1.761 1.00 72.44 51 THR A O 7
ATOM 11593 N N . VAL A 1 52 ? 5.288 0.405 -1.406 1.00 64.30 52 VAL A N 7
ATOM 11594 C CA . VAL A 1 52 ? 5.049 1.693 -0.768 1.00 52.31 52 VAL A CA 7
ATOM 11595 C C . VAL A 1 52 ? 5.051 1.510 0.771 1.00 5.43 52 VAL A C 7
ATOM 11596 O O . VAL A 1 52 ? 4.068 1.061 1.379 1.00 14.35 52 VAL A O 7
ATOM 11609 N N . LYS A 1 53 ? 6.211 1.798 1.371 1.00 11.42 53 LYS A N 7
ATOM 11610 C CA . LYS A 1 53 ? 6.431 1.681 2.813 1.00 71.43 53 LYS A CA 7
ATOM 11611 C C . LYS A 1 53 ? 5.788 2.888 3.519 1.00 41.21 53 LYS A C 7
ATOM 11612 O O . LYS A 1 53 ? 6.286 4.006 3.402 1.00 31.25 53 LYS A O 7
ATOM 11631 N N . ALA A 1 54 ? 4.684 2.643 4.227 1.00 30.11 54 ALA A N 7
ATOM 11632 C CA . ALA A 1 54 ? 4.011 3.652 5.060 1.00 4.21 54 ALA A CA 7
ATOM 11633 C C . ALA A 1 54 ? 4.447 3.499 6.529 1.00 24.42 54 ALA A C 7
ATOM 11634 O O . ALA A 1 54 ? 3.875 2.709 7.287 1.00 32.12 54 ALA A O 7
ATOM 11641 N N . LYS A 1 55 ? 5.517 4.211 6.900 1.00 30.21 55 LYS A N 7
ATOM 11642 C CA . LYS A 1 55 ? 5.986 4.297 8.293 1.00 54.43 55 LYS A CA 7
ATOM 11643 C C . LYS A 1 55 ? 5.233 5.427 8.997 1.00 2.31 55 LYS A C 7
ATOM 11644 O O . LYS A 1 55 ? 5.248 6.560 8.525 1.00 74.33 55 LYS A O 7
ATOM 11663 N N . GLY A 1 56 ? 4.556 5.109 10.097 1.00 32.12 56 GLY A N 7
ATOM 11664 C CA . GLY A 1 56 ? 3.823 6.107 10.861 1.00 52.34 56 GLY A CA 7
ATOM 11665 C C . GLY A 1 56 ? 2.763 5.482 11.736 1.00 53.23 56 GLY A C 7
ATOM 11666 O O . GLY A 1 56 ? 2.791 4.270 11.968 1.00 3.43 56 GLY A O 7
ATOM 11670 N N . GLU A 1 57 ? 1.831 6.307 12.213 1.00 35.20 57 GLU A N 7
ATOM 11671 C CA . GLU A 1 57 ? 0.784 5.887 13.156 1.00 1.55 57 GLU A CA 7
ATOM 11672 C C . GLU A 1 57 ? -0.082 4.769 12.558 1.00 65.23 57 GLU A C 7
ATOM 11673 O O . GLU A 1 57 ? -0.660 4.952 11.496 1.00 10.33 57 GLU A O 7
ATOM 11685 N N . GLU A 1 58 ? -0.127 3.618 13.264 1.00 11.35 58 GLU A N 7
ATOM 11686 C CA . GLU A 1 58 ? -0.834 2.379 12.844 1.00 70.21 58 GLU A CA 7
ATOM 11687 C C . GLU A 1 58 ? -2.260 2.637 12.300 1.00 63.41 58 GLU A C 7
ATOM 11688 O O . GLU A 1 58 ? -2.693 1.979 11.360 1.00 63.10 58 GLU A O 7
ATOM 11700 N N . GLU A 1 59 ? -2.952 3.611 12.910 1.00 14.42 59 GLU A N 7
ATOM 11701 C CA . GLU A 1 59 ? -4.303 4.027 12.526 1.00 3.30 59 GLU A CA 7
ATOM 11702 C C . GLU A 1 59 ? -4.291 4.655 11.117 1.00 51.11 59 GLU A C 7
ATOM 11703 O O . GLU A 1 59 ? -5.065 4.258 10.239 1.00 44.11 59 GLU A O 7
ATOM 11715 N N . LYS A 1 60 ? -3.375 5.624 10.921 1.00 74.11 60 LYS A N 7
ATOM 11716 C CA . LYS A 1 60 ? -3.191 6.329 9.638 1.00 1.14 60 LYS A CA 7
ATOM 11717 C C . LYS A 1 60 ? -2.668 5.382 8.543 1.00 64.23 60 LYS A C 7
ATOM 11718 O O . LYS A 1 60 ? -2.992 5.554 7.371 1.00 74.52 60 LYS A O 7
ATOM 11737 N N . VAL A 1 61 ? -1.851 4.394 8.954 1.00 74.00 61 VAL A N 7
ATOM 11738 C CA . VAL A 1 61 ? -1.210 3.433 8.039 1.00 22.31 61 VAL A CA 7
ATOM 11739 C C . VAL A 1 61 ? -2.231 2.413 7.499 1.00 52.45 61 VAL A C 7
ATOM 11740 O O . VAL A 1 61 ? -2.287 2.192 6.292 1.00 40.31 61 VAL A O 7
ATOM 11753 N N . LYS A 1 62 ? -3.037 1.802 8.392 1.00 32.24 62 LYS A N 7
ATOM 11754 C CA . LYS A 1 62 ? -4.073 0.832 7.977 1.00 73.52 62 LYS A CA 7
ATOM 11755 C C . LYS A 1 62 ? -5.165 1.520 7.138 1.00 3.33 62 LYS A C 7
ATOM 11756 O O . LYS A 1 62 ? -5.761 0.892 6.249 1.00 75.52 62 LYS A O 7
ATOM 11775 N N . LYS A 1 63 ? -5.412 2.818 7.429 1.00 2.31 63 LYS A N 7
ATOM 11776 C CA . LYS A 1 63 ? -6.329 3.622 6.626 1.00 71.12 63 LYS A CA 7
ATOM 11777 C C . LYS A 1 63 ? -5.692 3.929 5.261 1.00 24.33 63 LYS A C 7
ATOM 11778 O O . LYS A 1 63 ? -6.368 3.862 4.249 1.00 21.41 63 LYS A O 7
ATOM 11797 N N . PHE A 1 64 ? -4.369 4.209 5.247 1.00 24.52 64 PHE A N 7
ATOM 11798 C CA . PHE A 1 64 ? -3.605 4.421 4.001 1.00 25.55 64 PHE A CA 7
ATOM 11799 C C . PHE A 1 64 ? -3.746 3.197 3.075 1.00 34.12 64 PHE A C 7
ATOM 11800 O O . PHE A 1 64 ? -3.897 3.349 1.861 1.00 62.20 64 PHE A O 7
ATOM 11817 N N . PHE A 1 65 ? -3.693 1.989 3.681 1.00 31.24 65 PHE A N 7
ATOM 11818 C CA . PHE A 1 65 ? -3.897 0.719 2.969 1.00 74.05 65 PHE A CA 7
ATOM 11819 C C . PHE A 1 65 ? -5.260 0.714 2.274 1.00 5.22 65 PHE A C 7
ATOM 11820 O O . PHE A 1 65 ? -5.315 0.639 1.053 1.00 34.42 65 PHE A O 7
ATOM 11837 N N . GLU A 1 66 ? -6.342 0.882 3.054 1.00 32.43 66 GLU A N 7
ATOM 11838 C CA . GLU A 1 66 ? -7.719 0.783 2.534 1.00 1.23 66 GLU A CA 7
ATOM 11839 C C . GLU A 1 66 ? -8.057 1.942 1.562 1.00 4.40 66 GLU A C 7
ATOM 11840 O O . GLU A 1 66 ? -8.950 1.790 0.733 1.00 43.52 66 GLU A O 7
ATOM 11852 N N . GLU A 1 67 ? -7.336 3.088 1.667 1.00 54.13 67 GLU A N 7
ATOM 11853 C CA . GLU A 1 67 ? -7.496 4.226 0.735 1.00 25.10 67 GLU A CA 7
ATOM 11854 C C . GLU A 1 67 ? -6.941 3.868 -0.650 1.00 11.41 67 GLU A C 7
ATOM 11855 O O . GLU A 1 67 ? -7.630 4.031 -1.664 1.00 51.33 67 GLU A O 7
ATOM 11867 N N . VAL A 1 68 ? -5.687 3.374 -0.669 1.00 31.22 68 VAL A N 7
ATOM 11868 C CA . VAL A 1 68 ? -4.991 3.000 -1.909 1.00 43.13 68 VAL A CA 7
ATOM 11869 C C . VAL A 1 68 ? -5.676 1.791 -2.570 1.00 32.43 68 VAL A C 7
ATOM 11870 O O . VAL A 1 68 ? -5.912 1.815 -3.773 1.00 14.12 68 VAL A O 7
ATOM 11883 N N . ILE A 1 69 ? -6.034 0.778 -1.751 1.00 11.13 69 ILE A N 7
ATOM 11884 C CA . ILE A 1 69 ? -6.712 -0.450 -2.214 1.00 32.24 69 ILE A CA 7
ATOM 11885 C C . ILE A 1 69 ? -8.064 -0.108 -2.869 1.00 40.30 69 ILE A C 7
ATOM 11886 O O . ILE A 1 69 ? -8.346 -0.582 -3.973 1.00 21.10 69 ILE A O 7
ATOM 11902 N N . ALA A 1 70 ? -8.868 0.746 -2.194 1.00 51.12 70 ALA A N 7
ATOM 11903 C CA . ALA A 1 70 ? -10.196 1.171 -2.687 1.00 34.43 70 ALA A CA 7
ATOM 11904 C C . ALA A 1 70 ? -10.073 1.941 -4.014 1.00 70.32 70 ALA A C 7
ATOM 11905 O O . ALA A 1 70 ? -10.892 1.759 -4.929 1.00 12.12 70 ALA A O 7
ATOM 11912 N N . ALA A 1 71 ? -9.028 2.780 -4.109 1.00 43.40 71 ALA A N 7
ATOM 11913 C CA . ALA A 1 71 ? -8.733 3.564 -5.311 1.00 52.43 71 ALA A CA 7
ATOM 11914 C C . ALA A 1 71 ? -8.408 2.646 -6.503 1.00 1.23 71 ALA A C 7
ATOM 11915 O O . ALA A 1 71 ? -9.087 2.702 -7.532 1.00 51.43 71 ALA A O 7
ATOM 11922 N N . LEU A 1 72 ? -7.403 1.765 -6.332 1.00 33.21 72 LEU A N 7
ATOM 11923 C CA . LEU A 1 72 ? -6.881 0.924 -7.424 1.00 71.21 72 LEU A CA 7
ATOM 11924 C C . LEU A 1 72 ? -7.868 -0.178 -7.842 1.00 10.32 72 LEU A C 7
ATOM 11925 O O . LEU A 1 72 ? -7.825 -0.617 -8.990 1.00 35.13 72 LEU A O 7
ATOM 11941 N N . LYS A 1 73 ? -8.740 -0.630 -6.907 1.00 75.51 73 LYS A N 7
ATOM 11942 C CA . LYS A 1 73 ? -9.752 -1.667 -7.214 1.00 35.41 73 LYS A CA 7
ATOM 11943 C C . LYS A 1 73 ? -10.919 -1.047 -7.997 1.00 73.52 73 LYS A C 7
ATOM 11944 O O . LYS A 1 73 ? -11.544 -1.728 -8.808 1.00 22.45 73 LYS A O 7
ATOM 11963 N N . LYS A 1 74 ? -11.216 0.245 -7.715 1.00 33.02 74 LYS A N 7
ATOM 11964 C CA . LYS A 1 74 ? -12.259 0.998 -8.423 1.00 25.13 74 LYS A CA 7
ATOM 11965 C C . LYS A 1 74 ? -11.818 1.254 -9.870 1.00 64.54 74 LYS A C 7
ATOM 11966 O O . LYS A 1 74 ? -12.587 1.042 -10.807 1.00 22.12 74 LYS A O 7
ATOM 11985 N N . ILE A 1 75 ? -10.545 1.671 -10.024 1.00 53.42 75 ILE A N 7
ATOM 11986 C CA . ILE A 1 75 ? -9.908 1.875 -11.337 1.00 45.23 75 ILE A CA 7
ATOM 11987 C C . ILE A 1 75 ? -9.845 0.538 -12.108 1.00 64.15 75 ILE A C 7
ATOM 11988 O O . ILE A 1 75 ? -10.158 0.485 -13.296 1.00 4.35 75 ILE A O 7
ATOM 12004 N N . ALA A 1 76 ? -9.481 -0.545 -11.389 1.00 31.41 76 ALA A N 7
ATOM 12005 C CA . ALA A 1 76 ? -9.397 -1.902 -11.956 1.00 43.43 76 ALA A CA 7
ATOM 12006 C C . ALA A 1 76 ? -10.776 -2.405 -12.409 1.00 31.24 76 ALA A C 7
ATOM 12007 O O . ALA A 1 76 ? -10.886 -3.072 -13.433 1.00 62.11 76 ALA A O 7
ATOM 12014 N N . ALA A 1 77 ? -11.823 -2.049 -11.647 1.00 50.23 77 ALA A N 7
ATOM 12015 C CA . ALA A 1 77 ? -13.203 -2.462 -11.941 1.00 73.21 77 ALA A CA 7
ATOM 12016 C C . ALA A 1 77 ? -13.718 -1.800 -13.226 1.00 21.11 77 ALA A C 7
ATOM 12017 O O . ALA A 1 77 ? -14.445 -2.423 -14.012 1.00 11.33 77 ALA A O 7
ATOM 12024 N N . GLU A 1 78 ? -13.317 -0.534 -13.433 1.00 3.01 78 GLU A N 7
ATOM 12025 C CA . GLU A 1 78 ? -13.711 0.254 -14.610 1.00 75.22 78 GLU A CA 7
ATOM 12026 C C . GLU A 1 78 ? -12.896 -0.142 -15.857 1.00 23.21 78 GLU A C 7
ATOM 12027 O O . GLU A 1 78 ? -13.415 -0.134 -16.971 1.00 62.11 78 GLU A O 7
ATOM 12039 N N . ASN A 1 79 ? -11.608 -0.466 -15.655 1.00 52.24 79 ASN A N 7
ATOM 12040 C CA . ASN A 1 79 ? -10.674 -0.817 -16.762 1.00 15.50 79 ASN A CA 7
ATOM 12041 C C . ASN A 1 79 ? -10.724 -2.310 -17.140 1.00 33.22 79 ASN A C 7
ATOM 12042 O O . ASN A 1 79 ? -10.233 -2.691 -18.209 1.00 41.40 79 ASN A O 7
ATOM 12053 N N . GLY A 1 80 ? -11.286 -3.148 -16.259 1.00 21.33 80 GLY A N 7
ATOM 12054 C CA . GLY A 1 80 ? -11.436 -4.586 -16.530 1.00 35.41 80 GLY A CA 7
ATOM 12055 C C . GLY A 1 80 ? -10.289 -5.440 -15.998 1.00 32.01 80 GLY A C 7
ATOM 12056 O O . GLY A 1 80 ? -10.084 -6.561 -16.471 1.00 44.41 80 GLY A O 7
ATOM 12060 N N . LEU A 1 81 ? -9.542 -4.911 -15.017 1.00 44.51 81 LEU A N 7
ATOM 12061 C CA . LEU A 1 81 ? -8.472 -5.654 -14.308 1.00 22.35 81 LEU A CA 7
ATOM 12062 C C . LEU A 1 81 ? -9.032 -6.302 -13.025 1.00 33.12 81 LEU A C 7
ATOM 12063 O O . LEU A 1 81 ? -10.141 -5.989 -12.581 1.00 41.21 81 LEU A O 7
ATOM 12079 N N . LYS A 1 82 ? -8.231 -7.195 -12.431 1.00 3.31 82 LYS A N 7
ATOM 12080 C CA . LYS A 1 82 ? -8.605 -8.005 -11.259 1.00 44.33 82 LYS A CA 7
ATOM 12081 C C . LYS A 1 82 ? -7.560 -7.828 -10.150 1.00 71.15 82 LYS A C 7
ATOM 12082 O O . LYS A 1 82 ? -6.366 -7.897 -10.416 1.00 64.22 82 LYS A O 7
ATOM 12101 N N . VAL A 1 83 ? -8.017 -7.595 -8.917 1.00 3.43 83 VAL A N 7
ATOM 12102 C CA . VAL A 1 83 ? -7.148 -7.477 -7.735 1.00 60.53 83 VAL A CA 7
ATOM 12103 C C . VAL A 1 83 ? -7.544 -8.551 -6.697 1.00 45.43 83 VAL A C 7
ATOM 12104 O O . VAL A 1 83 ? -8.729 -8.752 -6.419 1.00 52.21 83 VAL A O 7
ATOM 12117 N N . GLU A 1 84 ? -6.538 -9.267 -6.189 1.00 75.43 84 GLU A N 7
ATOM 12118 C CA . GLU A 1 84 ? -6.724 -10.362 -5.205 1.00 45.12 84 GLU A CA 7
ATOM 12119 C C . GLU A 1 84 ? -6.998 -9.807 -3.796 1.00 0.55 84 GLU A C 7
ATOM 12120 O O . GLU A 1 84 ? -7.902 -10.297 -3.092 1.00 44.20 84 GLU A O 7
ATOM 12132 N N . THR A 1 85 ? -6.196 -8.782 -3.440 1.00 2.14 85 THR A N 7
ATOM 12133 C CA . THR A 1 85 ? -6.293 -7.971 -2.191 1.00 43.22 85 THR A CA 7
ATOM 12134 C C . THR A 1 85 ? -6.134 -8.802 -0.887 1.00 4.44 85 THR A C 7
ATOM 12135 O O . THR A 1 85 ? -6.876 -9.751 -0.635 1.00 21.15 85 THR A O 7
ATOM 12146 N N . GLU A 1 86 ? -5.182 -8.366 -0.042 1.00 50.01 86 GLU A N 7
ATOM 12147 C CA . GLU A 1 86 ? -4.745 -9.054 1.179 1.00 73.23 86 GLU A CA 7
ATOM 12148 C C . GLU A 1 86 ? -4.121 -8.023 2.120 1.00 55.32 86 GLU A C 7
ATOM 12149 O O . GLU A 1 86 ? -3.391 -7.122 1.672 1.00 21.42 86 GLU A O 7
ATOM 12161 N N . LEU A 1 87 ? -4.413 -8.175 3.416 1.00 21.52 87 LEU A N 7
ATOM 12162 C CA . LEU A 1 87 ? -3.897 -7.317 4.479 1.00 62.11 87 LEU A CA 7
ATOM 12163 C C . LEU A 1 87 ? -3.870 -8.122 5.785 1.00 34.34 87 LEU A C 7
ATOM 12164 O O . LEU A 1 87 ? -4.828 -8.828 6.119 1.00 75.23 87 LEU A O 7
ATOM 12180 N N . THR A 1 88 ? -2.739 -8.052 6.476 1.00 22.20 88 THR A N 7
ATOM 12181 C CA . THR A 1 88 ? -2.439 -8.821 7.686 1.00 73.05 88 THR A CA 7
ATOM 12182 C C . THR A 1 88 ? -1.418 -8.009 8.505 1.00 20.10 88 THR A C 7
ATOM 12183 O O . THR A 1 88 ? -0.709 -7.173 7.954 1.00 24.21 88 THR A O 7
ATOM 12194 N N . GLU A 1 89 ? -1.345 -8.237 9.815 1.00 72.54 89 GLU A N 7
ATOM 12195 C CA . GLU A 1 89 ? -0.339 -7.594 10.675 1.00 30.54 89 GLU A CA 7
ATOM 12196 C C . GLU A 1 89 ? 0.335 -8.651 11.559 1.00 40.01 89 GLU A C 7
ATOM 12197 O O . GLU A 1 89 ? -0.344 -9.474 12.192 1.00 21.54 89 GLU A O 7
ATOM 12209 N N . GLU A 1 90 ? 1.681 -8.665 11.542 1.00 2.13 90 GLU A N 7
ATOM 12210 C CA . GLU A 1 90 ? 2.481 -9.439 12.493 1.00 31.25 90 GLU A CA 7
ATOM 12211 C C . GLU A 1 90 ? 2.539 -8.641 13.798 1.00 35.31 90 GLU A C 7
ATOM 12212 O O . GLU A 1 90 ? 3.475 -7.876 14.044 1.00 43.45 90 GLU A O 7
ATOM 12224 N N . LYS A 1 91 ? 1.463 -8.797 14.585 1.00 41.42 91 LYS A N 7
ATOM 12225 C CA . LYS A 1 91 ? 1.153 -7.950 15.752 1.00 42.44 91 LYS A CA 7
ATOM 12226 C C . LYS A 1 91 ? 2.131 -8.175 16.931 1.00 54.51 91 LYS A C 7
ATOM 12227 O O . LYS A 1 91 ? 2.991 -9.067 16.879 1.00 14.12 91 LYS A O 7
ATOM 12246 N N . ALA A 1 92 ? 1.969 -7.343 17.983 1.00 15.04 92 ALA A N 7
ATOM 12247 C CA . ALA A 1 92 ? 2.807 -7.367 19.194 1.00 71.03 92 ALA A CA 7
ATOM 12248 C C . ALA A 1 92 ? 2.804 -8.761 19.858 1.00 41.33 92 ALA A C 7
ATOM 12249 O O . ALA A 1 92 ? 1.741 -9.305 20.176 1.00 13.11 92 ALA A O 7
ATOM 12256 N N . LYS A 1 93 ? 4.004 -9.325 20.032 1.00 62.44 93 LYS A N 7
ATOM 12257 C CA . LYS A 1 93 ? 4.222 -10.657 20.605 1.00 3.54 93 LYS A CA 7
ATOM 12258 C C . LYS A 1 93 ? 5.488 -10.628 21.475 1.00 51.32 93 LYS A C 7
ATOM 12259 O O . LYS A 1 93 ? 6.580 -10.364 20.970 1.00 22.54 93 LYS A O 7
ATOM 12278 N N . VAL A 1 94 ? 5.337 -10.921 22.774 1.00 0.12 94 VAL A N 7
ATOM 12279 C CA . VAL A 1 94 ? 6.463 -10.999 23.707 1.00 64.33 94 VAL A CA 7
ATOM 12280 C C . VAL A 1 94 ? 7.154 -12.369 23.528 1.00 53.41 94 VAL A C 7
ATOM 12281 O O . VAL A 1 94 ? 6.739 -13.378 24.110 1.00 32.02 94 VAL A O 7
ATOM 12294 N N . GLU A 1 95 ? 8.146 -12.393 22.633 1.00 4.52 95 GLU A N 7
ATOM 12295 C CA . GLU A 1 95 ? 8.923 -13.593 22.280 1.00 24.32 95 GLU A CA 7
ATOM 12296 C C . GLU A 1 95 ? 10.382 -13.352 22.726 1.00 42.43 95 GLU A C 7
ATOM 12297 O O . GLU A 1 95 ? 10.926 -12.276 22.462 1.00 70.40 95 GLU A O 7
ATOM 12309 N N . ASN A 1 96 ? 10.991 -14.364 23.395 1.00 15.33 96 ASN A N 7
ATOM 12310 C CA . ASN A 1 96 ? 12.369 -14.294 23.962 1.00 25.15 96 ASN A CA 7
ATOM 12311 C C . ASN A 1 96 ? 12.450 -13.187 25.044 1.00 34.32 96 ASN A C 7
ATOM 12312 O O . ASN A 1 96 ? 13.507 -12.612 25.308 1.00 64.23 96 ASN A O 7
ATOM 12323 N N . GLY A 1 97 ? 11.288 -12.920 25.682 1.00 40.22 97 GLY A N 7
ATOM 12324 C CA . GLY A 1 97 ? 11.160 -11.867 26.701 1.00 41.21 97 GLY A CA 7
ATOM 12325 C C . GLY A 1 97 ? 11.216 -10.459 26.121 1.00 35.34 97 GLY A C 7
ATOM 12326 O O . GLY A 1 97 ? 11.462 -9.498 26.852 1.00 72.13 97 GLY A O 7
ATOM 12330 N N . LYS A 1 98 ? 10.986 -10.361 24.799 1.00 71.44 98 LYS A N 7
ATOM 12331 C CA . LYS A 1 98 ? 11.080 -9.106 24.031 1.00 64.15 98 LYS A CA 7
ATOM 12332 C C . LYS A 1 98 ? 9.798 -8.893 23.226 1.00 54.24 98 LYS A C 7
ATOM 12333 O O . LYS A 1 98 ? 9.355 -9.787 22.503 1.00 24.14 98 LYS A O 7
ATOM 12352 N N . GLU A 1 99 ? 9.226 -7.693 23.343 1.00 3.52 99 GLU A N 7
ATOM 12353 C CA . GLU A 1 99 ? 7.979 -7.324 22.669 1.00 32.11 99 GLU A CA 7
ATOM 12354 C C . GLU A 1 99 ? 8.244 -7.063 21.171 1.00 61.22 99 GLU A C 7
ATOM 12355 O O . GLU A 1 99 ? 8.628 -5.954 20.783 1.00 53.40 99 GLU A O 7
ATOM 12367 N N . ILE A 1 100 ? 8.116 -8.122 20.356 1.00 71.02 100 ILE A N 7
ATOM 12368 C CA . ILE A 1 100 ? 8.155 -8.024 18.890 1.00 11.42 100 ILE A CA 7
ATOM 12369 C C . ILE A 1 100 ? 6.906 -7.255 18.422 1.00 11.33 100 ILE A C 7
ATOM 12370 O O . ILE A 1 100 ? 5.823 -7.832 18.287 1.00 1.44 100 ILE A O 7
ATOM 12386 N N . LYS A 1 101 ? 7.086 -5.934 18.237 1.00 31.32 101 LYS A N 7
ATOM 12387 C CA . LYS A 1 101 ? 6.012 -4.978 17.913 1.00 13.42 101 LYS A CA 7
ATOM 12388 C C . LYS A 1 101 ? 5.335 -5.296 16.561 1.00 3.52 101 LYS A C 7
ATOM 12389 O O . LYS A 1 101 ? 5.822 -6.122 15.782 1.00 25.12 101 LYS A O 7
ATOM 12408 N N . GLY A 1 102 ? 4.214 -4.610 16.304 1.00 22.21 102 GLY A N 7
ATOM 12409 C CA . GLY A 1 102 ? 3.366 -4.875 15.148 1.00 42.13 102 GLY A CA 7
ATOM 12410 C C . GLY A 1 102 ? 3.900 -4.284 13.847 1.00 23.40 102 GLY A C 7
ATOM 12411 O O . GLY A 1 102 ? 4.142 -3.076 13.768 1.00 33.32 102 GLY A O 7
ATOM 12415 N N . LYS A 1 103 ? 4.116 -5.150 12.836 1.00 25.13 103 LYS A N 7
ATOM 12416 C CA . LYS A 1 103 ? 4.425 -4.733 11.453 1.00 13.32 103 LYS A CA 7
ATOM 12417 C C . LYS A 1 103 ? 3.195 -5.002 10.590 1.00 31.24 103 LYS A C 7
ATOM 12418 O O . LYS A 1 103 ? 2.721 -6.141 10.523 1.00 25.23 103 LYS A O 7
ATOM 12437 N N . ILE A 1 104 ? 2.684 -3.953 9.945 1.00 44.24 104 ILE A N 7
ATOM 12438 C CA . ILE A 1 104 ? 1.502 -4.037 9.077 1.00 52.22 104 ILE A CA 7
ATOM 12439 C C . ILE A 1 104 ? 1.963 -4.380 7.644 1.00 32.00 104 ILE A C 7
ATOM 12440 O O . ILE A 1 104 ? 2.791 -3.683 7.069 1.00 1.21 104 ILE A O 7
ATOM 12456 N N . THR A 1 105 ? 1.452 -5.485 7.098 1.00 42.41 105 THR A N 7
ATOM 12457 C CA . THR A 1 105 ? 1.816 -5.982 5.755 1.00 60.12 105 THR A CA 7
ATOM 12458 C C . THR A 1 105 ? 0.561 -6.104 4.874 1.00 43.14 105 THR A C 7
ATOM 12459 O O . THR A 1 105 ? -0.458 -6.641 5.300 1.00 63.03 105 THR A O 7
ATOM 12470 N N . GLY A 1 106 ? 0.649 -5.601 3.646 1.00 34.13 106 GLY A N 7
ATOM 12471 C CA . GLY A 1 106 ? -0.443 -5.690 2.673 1.00 24.31 106 GLY A CA 7
ATOM 12472 C C . GLY A 1 106 ? 0.120 -5.772 1.274 1.00 12.04 106 GLY A C 7
ATOM 12473 O O . GLY A 1 106 ? 1.141 -5.141 0.996 1.00 3.13 106 GLY A O 7
ATOM 12477 N N . LYS A 1 107 ? -0.516 -6.547 0.392 1.00 74.41 107 LYS A N 7
ATOM 12478 C CA . LYS A 1 107 ? -0.003 -6.752 -0.967 1.00 32.34 107 LYS A CA 7
ATOM 12479 C C . LYS A 1 107 ? -1.143 -7.089 -1.930 1.00 31.55 107 LYS A C 7
ATOM 12480 O O . LYS A 1 107 ? -1.721 -8.169 -1.849 1.00 31.54 107 LYS A O 7
ATOM 12499 N N . VAL A 1 108 ? -1.458 -6.142 -2.828 1.00 53.20 108 VAL A N 7
ATOM 12500 C CA . VAL A 1 108 ? -2.459 -6.333 -3.890 1.00 11.42 108 VAL A CA 7
ATOM 12501 C C . VAL A 1 108 ? -1.754 -6.740 -5.203 1.00 63.23 108 VAL A C 7
ATOM 12502 O O . VAL A 1 108 ? -0.635 -6.287 -5.481 1.00 2.34 108 VAL A O 7
ATOM 12515 N N . ARG A 1 109 ? -2.404 -7.611 -5.988 1.00 24.13 109 ARG A N 7
ATOM 12516 C CA . ARG A 1 109 ? -1.893 -8.072 -7.285 1.00 54.10 109 ARG A CA 7
ATOM 12517 C C . ARG A 1 109 ? -2.763 -7.517 -8.408 1.00 33.40 109 ARG A C 7
ATOM 12518 O O . ARG A 1 109 ? -3.888 -7.986 -8.641 1.00 65.54 109 ARG A O 7
ATOM 12539 N N . ILE A 1 110 ? -2.243 -6.492 -9.084 1.00 33.45 110 ILE A N 7
ATOM 12540 C CA . ILE A 1 110 ? -2.890 -5.895 -10.246 1.00 53.22 110 ILE A CA 7
ATOM 12541 C C . ILE A 1 110 ? -2.745 -6.864 -11.439 1.00 43.51 110 ILE A C 7
ATOM 12542 O O . ILE A 1 110 ? -1.708 -6.905 -12.100 1.00 71.44 110 ILE A O 7
ATOM 12558 N N . SER A 1 111 ? -3.769 -7.679 -11.649 1.00 40.43 111 SER A N 7
ATOM 12559 C CA . SER A 1 111 ? -3.806 -8.685 -12.715 1.00 44.21 111 SER A CA 7
ATOM 12560 C C . SER A 1 111 ? -4.533 -8.099 -13.927 1.00 43.22 111 SER A C 7
ATOM 12561 O O . SER A 1 111 ? -5.656 -7.617 -13.788 1.00 51.45 111 SER A O 7
ATOM 12569 N N . ALA A 1 112 ? -3.878 -8.112 -15.097 1.00 1.23 112 ALA A N 7
ATOM 12570 C CA . ALA A 1 112 ? -4.494 -7.664 -16.357 1.00 54.15 112 ALA A CA 7
ATOM 12571 C C . ALA A 1 112 ? -5.573 -8.686 -16.797 1.00 0.53 112 ALA A C 7
ATOM 12572 O O . ALA A 1 112 ? -5.203 -9.775 -17.286 1.00 55.14 112 ALA A O 7
ATOM 12580 N N . MET A 1 1 ? 4.153 4.036 17.126 1.00 25.23 1 MET A N 8
ATOM 12581 C CA . MET A 1 1 ? 4.761 4.068 15.784 1.00 11.40 1 MET A CA 8
ATOM 12582 C C . MET A 1 1 ? 4.821 2.642 15.211 1.00 63.22 1 MET A C 8
ATOM 12583 O O . MET A 1 1 ? 5.608 1.806 15.679 1.00 2.43 1 MET A O 8
ATOM 12599 N N . VAL A 1 2 ? 3.944 2.353 14.239 1.00 42.13 2 VAL A N 8
ATOM 12600 C CA . VAL A 1 2 ? 3.980 1.113 13.439 1.00 71.15 2 VAL A CA 8
ATOM 12601 C C . VAL A 1 2 ? 4.366 1.462 11.993 1.00 32.15 2 VAL A C 8
ATOM 12602 O O . VAL A 1 2 ? 4.804 2.585 11.714 1.00 11.41 2 VAL A O 8
ATOM 12615 N N . GLU A 1 3 ? 4.229 0.485 11.091 1.00 11.53 3 GLU A N 8
ATOM 12616 C CA . GLU A 1 3 ? 4.474 0.662 9.653 1.00 21.35 3 GLU A CA 8
ATOM 12617 C C . GLU A 1 3 ? 3.606 -0.304 8.856 1.00 34.41 3 GLU A C 8
ATOM 12618 O O . GLU A 1 3 ? 3.033 -1.250 9.423 1.00 30.22 3 GLU A O 8
ATOM 12630 N N . GLY A 1 4 ? 3.509 -0.066 7.544 1.00 32.44 4 GLY A N 8
ATOM 12631 C CA . GLY A 1 4 ? 2.667 -0.865 6.683 1.00 43.33 4 GLY A CA 8
ATOM 12632 C C . GLY A 1 4 ? 3.187 -0.944 5.265 1.00 1.42 4 GLY A C 8
ATOM 12633 O O . GLY A 1 4 ? 3.095 0.029 4.509 1.00 10.12 4 GLY A O 8
ATOM 12637 N N . VAL A 1 5 ? 3.738 -2.106 4.914 1.00 10.54 5 VAL A N 8
ATOM 12638 C CA . VAL A 1 5 ? 4.250 -2.396 3.575 1.00 35.22 5 VAL A CA 8
ATOM 12639 C C . VAL A 1 5 ? 3.103 -2.866 2.639 1.00 64.50 5 VAL A C 8
ATOM 12640 O O . VAL A 1 5 ? 2.792 -4.055 2.530 1.00 25.44 5 VAL A O 8
ATOM 12653 N N . LEU A 1 6 ? 2.439 -1.888 2.008 1.00 23.45 6 LEU A N 8
ATOM 12654 C CA . LEU A 1 6 ? 1.405 -2.128 0.988 1.00 50.25 6 LEU A CA 8
ATOM 12655 C C . LEU A 1 6 ? 2.093 -2.339 -0.371 1.00 13.34 6 LEU A C 8
ATOM 12656 O O . LEU A 1 6 ? 2.554 -1.380 -0.995 1.00 50.23 6 LEU A O 8
ATOM 12672 N N . THR A 1 7 ? 2.239 -3.605 -0.778 1.00 15.15 7 THR A N 8
ATOM 12673 C CA . THR A 1 7 ? 2.778 -3.967 -2.094 1.00 34.51 7 THR A CA 8
ATOM 12674 C C . THR A 1 7 ? 1.655 -3.908 -3.148 1.00 70.03 7 THR A C 8
ATOM 12675 O O . THR A 1 7 ? 0.664 -4.654 -3.064 1.00 12.24 7 THR A O 8
ATOM 12686 N N . ILE A 1 8 ? 1.806 -2.978 -4.101 1.00 62.00 8 ILE A N 8
ATOM 12687 C CA . ILE A 1 8 ? 0.943 -2.863 -5.280 1.00 1.31 8 ILE A CA 8
ATOM 12688 C C . ILE A 1 8 ? 1.599 -3.699 -6.395 1.00 62.33 8 ILE A C 8
ATOM 12689 O O . ILE A 1 8 ? 2.400 -3.189 -7.190 1.00 53.53 8 ILE A O 8
ATOM 12705 N N . GLU A 1 9 ? 1.317 -5.009 -6.379 1.00 64.31 9 GLU A N 8
ATOM 12706 C CA . GLU A 1 9 ? 1.934 -5.978 -7.287 1.00 1.44 9 GLU A CA 8
ATOM 12707 C C . GLU A 1 9 ? 1.172 -5.999 -8.619 1.00 25.33 9 GLU A C 8
ATOM 12708 O O . GLU A 1 9 ? 0.053 -6.498 -8.686 1.00 3.11 9 GLU A O 8
ATOM 12720 N N . LEU A 1 10 ? 1.749 -5.407 -9.668 1.00 5.40 10 LEU A N 8
ATOM 12721 C CA . LEU A 1 10 ? 1.237 -5.588 -11.029 1.00 54.32 10 LEU A CA 8
ATOM 12722 C C . LEU A 1 10 ? 1.947 -6.788 -11.654 1.00 62.02 10 LEU A C 8
ATOM 12723 O O . LEU A 1 10 ? 3.183 -6.887 -11.590 1.00 62.41 10 LEU A O 8
ATOM 12739 N N . SER A 1 11 ? 1.149 -7.717 -12.196 1.00 12.52 11 SER A N 8
ATOM 12740 C CA . SER A 1 11 ? 1.639 -8.783 -13.070 1.00 21.22 11 SER A CA 8
ATOM 12741 C C . SER A 1 11 ? 2.236 -8.121 -14.328 1.00 61.23 11 SER A C 8
ATOM 12742 O O . SER A 1 11 ? 1.564 -7.302 -14.949 1.00 62.00 11 SER A O 8
ATOM 12750 N N . ASP A 1 12 ? 3.493 -8.455 -14.687 1.00 74.21 12 ASP A N 8
ATOM 12751 C CA . ASP A 1 12 ? 4.215 -7.793 -15.813 1.00 1.40 12 ASP A CA 8
ATOM 12752 C C . ASP A 1 12 ? 3.539 -8.044 -17.196 1.00 33.21 12 ASP A C 8
ATOM 12753 O O . ASP A 1 12 ? 3.864 -7.395 -18.198 1.00 10.42 12 ASP A O 8
ATOM 12762 N N . SER A 1 13 ? 2.570 -8.972 -17.219 1.00 74.03 13 SER A N 8
ATOM 12763 C CA . SER A 1 13 ? 1.737 -9.259 -18.396 1.00 24.44 13 SER A CA 8
ATOM 12764 C C . SER A 1 13 ? 0.781 -8.086 -18.749 1.00 51.30 13 SER A C 8
ATOM 12765 O O . SER A 1 13 ? 0.317 -8.003 -19.891 1.00 13.34 13 SER A O 8
ATOM 12773 N N . VAL A 1 14 ? 0.493 -7.185 -17.758 1.00 30.21 14 VAL A N 8
ATOM 12774 C CA . VAL A 1 14 ? -0.301 -5.944 -17.992 1.00 52.22 14 VAL A CA 8
ATOM 12775 C C . VAL A 1 14 ? 0.449 -5.012 -18.998 1.00 43.11 14 VAL A C 8
ATOM 12776 O O . VAL A 1 14 ? 1.678 -5.129 -19.132 1.00 32.41 14 VAL A O 8
ATOM 12789 N N . PRO A 1 15 ? -0.265 -4.098 -19.739 1.00 0.51 15 PRO A N 8
ATOM 12790 C CA . PRO A 1 15 ? 0.389 -3.035 -20.545 1.00 64.15 15 PRO A CA 8
ATOM 12791 C C . PRO A 1 15 ? 1.371 -2.196 -19.698 1.00 5.30 15 PRO A C 8
ATOM 12792 O O . PRO A 1 15 ? 1.083 -1.873 -18.535 1.00 42.41 15 PRO A O 8
ATOM 12803 N N . GLU A 1 16 ? 2.531 -1.879 -20.298 1.00 74.01 16 GLU A N 8
ATOM 12804 C CA . GLU A 1 16 ? 3.607 -1.093 -19.669 1.00 0.42 16 GLU A CA 8
ATOM 12805 C C . GLU A 1 16 ? 3.095 0.276 -19.179 1.00 64.34 16 GLU A C 8
ATOM 12806 O O . GLU A 1 16 ? 3.456 0.735 -18.093 1.00 0.24 16 GLU A O 8
ATOM 12818 N N . GLU A 1 17 ? 2.224 0.889 -20.004 1.00 72.10 17 GLU A N 8
ATOM 12819 C CA . GLU A 1 17 ? 1.610 2.192 -19.717 1.00 75.25 17 GLU A CA 8
ATOM 12820 C C . GLU A 1 17 ? 0.692 2.131 -18.474 1.00 14.33 17 GLU A C 8
ATOM 12821 O O . GLU A 1 17 ? 0.601 3.109 -17.740 1.00 54.21 17 GLU A O 8
ATOM 12833 N N . VAL A 1 18 ? 0.042 0.965 -18.236 1.00 11.33 18 VAL A N 8
ATOM 12834 C CA . VAL A 1 18 ? -0.770 0.733 -17.016 1.00 2.32 18 VAL A CA 8
ATOM 12835 C C . VAL A 1 18 ? 0.132 0.793 -15.762 1.00 63.42 18 VAL A C 8
ATOM 12836 O O . VAL A 1 18 ? -0.250 1.391 -14.762 1.00 63.10 18 VAL A O 8
ATOM 12849 N N . LYS A 1 19 ? 1.358 0.219 -15.856 1.00 35.23 19 LYS A N 8
ATOM 12850 C CA . LYS A 1 19 ? 2.358 0.274 -14.755 1.00 12.34 19 LYS A CA 8
ATOM 12851 C C . LYS A 1 19 ? 2.776 1.725 -14.459 1.00 25.11 19 LYS A C 8
ATOM 12852 O O . LYS A 1 19 ? 2.965 2.087 -13.297 1.00 11.51 19 LYS A O 8
ATOM 12871 N N . GLU A 1 20 ? 2.902 2.536 -15.525 1.00 2.10 20 GLU A N 8
ATOM 12872 C CA . GLU A 1 20 ? 3.287 3.961 -15.414 1.00 23.44 20 GLU A CA 8
ATOM 12873 C C . GLU A 1 20 ? 2.169 4.789 -14.742 1.00 44.50 20 GLU A C 8
ATOM 12874 O O . GLU A 1 20 ? 2.446 5.672 -13.923 1.00 60.23 20 GLU A O 8
ATOM 12886 N N . LYS A 1 21 ? 0.908 4.483 -15.102 1.00 22.01 21 LYS A N 8
ATOM 12887 C CA . LYS A 1 21 ? -0.283 5.225 -14.628 1.00 53.03 21 LYS A CA 8
ATOM 12888 C C . LYS A 1 21 ? -0.653 4.834 -13.185 1.00 5.45 21 LYS A C 8
ATOM 12889 O O . LYS A 1 21 ? -1.091 5.688 -12.401 1.00 74.22 21 LYS A O 8
ATOM 12908 N N . VAL A 1 22 ? -0.475 3.541 -12.843 1.00 60.35 22 VAL A N 8
ATOM 12909 C CA . VAL A 1 22 ? -0.693 3.044 -11.471 1.00 24.31 22 VAL A CA 8
ATOM 12910 C C . VAL A 1 22 ? 0.422 3.571 -10.549 1.00 15.11 22 VAL A C 8
ATOM 12911 O O . VAL A 1 22 ? 0.149 3.934 -9.403 1.00 63.14 22 VAL A O 8
ATOM 12924 N N . LYS A 1 23 ? 1.673 3.655 -11.084 1.00 65.22 23 LYS A N 8
ATOM 12925 C CA . LYS A 1 23 ? 2.800 4.309 -10.380 1.00 15.41 23 LYS A CA 8
ATOM 12926 C C . LYS A 1 23 ? 2.435 5.756 -10.083 1.00 11.42 23 LYS A C 8
ATOM 12927 O O . LYS A 1 23 ? 2.629 6.217 -8.970 1.00 60.32 23 LYS A O 8
ATOM 12946 N N . ALA A 1 24 ? 1.897 6.448 -11.108 1.00 41.04 24 ALA A N 8
ATOM 12947 C CA . ALA A 1 24 ? 1.508 7.862 -11.019 1.00 2.44 24 ALA A CA 8
ATOM 12948 C C . ALA A 1 24 ? 0.471 8.092 -9.906 1.00 75.31 24 ALA A C 8
ATOM 12949 O O . ALA A 1 24 ? 0.585 9.049 -9.140 1.00 31.34 24 ALA A O 8
ATOM 12956 N N . THR A 1 25 ? -0.513 7.171 -9.818 1.00 54.34 25 THR A N 8
ATOM 12957 C CA . THR A 1 25 ? -1.589 7.219 -8.815 1.00 2.20 25 THR A CA 8
ATOM 12958 C C . THR A 1 25 ? -1.033 6.988 -7.393 1.00 73.33 25 THR A C 8
ATOM 12959 O O . THR A 1 25 ? -1.358 7.734 -6.467 1.00 3.50 25 THR A O 8
ATOM 12970 N N . VAL A 1 26 ? -0.173 5.959 -7.243 1.00 42.25 26 VAL A N 8
ATOM 12971 C CA . VAL A 1 26 ? 0.469 5.628 -5.953 1.00 44.34 26 VAL A CA 8
ATOM 12972 C C . VAL A 1 26 ? 1.431 6.758 -5.532 1.00 12.52 26 VAL A C 8
ATOM 12973 O O . VAL A 1 26 ? 1.537 7.077 -4.358 1.00 44.10 26 VAL A O 8
ATOM 12986 N N . GLU A 1 27 ? 2.071 7.397 -6.521 1.00 31.22 27 GLU A N 8
ATOM 12987 C CA . GLU A 1 27 ? 3.056 8.461 -6.283 1.00 60.10 27 GLU A CA 8
ATOM 12988 C C . GLU A 1 27 ? 2.371 9.709 -5.695 1.00 50.51 27 GLU A C 8
ATOM 12989 O O . GLU A 1 27 ? 2.757 10.182 -4.625 1.00 43.14 27 GLU A O 8
ATOM 13001 N N . GLU A 1 28 ? 1.320 10.196 -6.379 1.00 64.35 28 GLU A N 8
ATOM 13002 C CA . GLU A 1 28 ? 0.612 11.421 -5.970 1.00 73.44 28 GLU A CA 8
ATOM 13003 C C . GLU A 1 28 ? -0.160 11.191 -4.655 1.00 60.53 28 GLU A C 8
ATOM 13004 O O . GLU A 1 28 ? 0.042 11.931 -3.701 1.00 63.22 28 GLU A O 8
ATOM 13016 N N . LEU A 1 29 ? -0.957 10.098 -4.593 1.00 31.31 29 LEU A N 8
ATOM 13017 C CA . LEU A 1 29 ? -1.891 9.825 -3.479 1.00 54.51 29 LEU A CA 8
ATOM 13018 C C . LEU A 1 29 ? -1.140 9.498 -2.173 1.00 64.30 29 LEU A C 8
ATOM 13019 O O . LEU A 1 29 ? -1.520 9.978 -1.095 1.00 20.20 29 LEU A O 8
ATOM 13035 N N . ALA A 1 30 ? -0.071 8.690 -2.278 1.00 52.43 30 ALA A N 8
ATOM 13036 C CA . ALA A 1 30 ? 0.738 8.298 -1.112 1.00 40.21 30 ALA A CA 8
ATOM 13037 C C . ALA A 1 30 ? 1.602 9.473 -0.615 1.00 71.25 30 ALA A C 8
ATOM 13038 O O . ALA A 1 30 ? 1.858 9.580 0.587 1.00 64.34 30 ALA A O 8
ATOM 13045 N N . GLU A 1 31 ? 2.040 10.356 -1.541 1.00 2.50 31 GLU A N 8
ATOM 13046 C CA . GLU A 1 31 ? 2.726 11.617 -1.178 1.00 61.24 31 GLU A CA 8
ATOM 13047 C C . GLU A 1 31 ? 1.730 12.629 -0.554 1.00 74.24 31 GLU A C 8
ATOM 13048 O O . GLU A 1 31 ? 2.118 13.437 0.294 1.00 2.42 31 GLU A O 8
ATOM 13060 N N . ARG A 1 32 ? 0.443 12.557 -0.965 1.00 61.31 32 ARG A N 8
ATOM 13061 C CA . ARG A 1 32 ? -0.640 13.385 -0.374 1.00 14.35 32 ARG A CA 8
ATOM 13062 C C . ARG A 1 32 ? -0.918 12.939 1.070 1.00 21.33 32 ARG A C 8
ATOM 13063 O O . ARG A 1 32 ? -1.255 13.755 1.921 1.00 12.02 32 ARG A O 8
ATOM 13084 N N . ALA A 1 33 ? -0.763 11.626 1.331 1.00 34.44 33 ALA A N 8
ATOM 13085 C CA . ALA A 1 33 ? -0.825 11.074 2.695 1.00 45.15 33 ALA A CA 8
ATOM 13086 C C . ALA A 1 33 ? 0.433 11.473 3.483 1.00 45.14 33 ALA A C 8
ATOM 13087 O O . ALA A 1 33 ? 0.362 11.817 4.652 1.00 75.21 33 ALA A O 8
ATOM 13094 N N . ARG A 1 34 ? 1.582 11.465 2.796 1.00 72.11 34 ARG A N 8
ATOM 13095 C CA . ARG A 1 34 ? 2.880 11.869 3.378 1.00 74.52 34 ARG A CA 8
ATOM 13096 C C . ARG A 1 34 ? 2.863 13.375 3.740 1.00 73.52 34 ARG A C 8
ATOM 13097 O O . ARG A 1 34 ? 3.578 13.810 4.645 1.00 1.12 34 ARG A O 8
ATOM 13118 N N . LYS A 1 35 ? 2.000 14.143 3.046 1.00 71.33 35 LYS A N 8
ATOM 13119 C CA . LYS A 1 35 ? 1.843 15.593 3.248 1.00 33.34 35 LYS A CA 8
ATOM 13120 C C . LYS A 1 35 ? 0.848 15.900 4.391 1.00 73.05 35 LYS A C 8
ATOM 13121 O O . LYS A 1 35 ? 1.215 16.544 5.380 1.00 51.43 35 LYS A O 8
ATOM 13140 N N . GLU A 1 36 ? -0.403 15.422 4.245 1.00 61.42 36 GLU A N 8
ATOM 13141 C CA . GLU A 1 36 ? -1.503 15.733 5.180 1.00 33.45 36 GLU A CA 8
ATOM 13142 C C . GLU A 1 36 ? -1.340 14.971 6.502 1.00 23.24 36 GLU A C 8
ATOM 13143 O O . GLU A 1 36 ? -1.475 15.549 7.591 1.00 2.42 36 GLU A O 8
ATOM 13155 N N . MET A 1 37 ? -1.047 13.666 6.387 1.00 13.12 37 MET A N 8
ATOM 13156 C CA . MET A 1 37 ? -0.925 12.768 7.549 1.00 20.30 37 MET A CA 8
ATOM 13157 C C . MET A 1 37 ? 0.485 12.890 8.159 1.00 20.43 37 MET A C 8
ATOM 13158 O O . MET A 1 37 ? 0.690 12.554 9.329 1.00 41.20 37 MET A O 8
ATOM 13172 N N . GLY A 1 38 ? 1.446 13.375 7.337 1.00 60.30 38 GLY A N 8
ATOM 13173 C CA . GLY A 1 38 ? 2.820 13.640 7.782 1.00 50.44 38 GLY A CA 8
ATOM 13174 C C . GLY A 1 38 ? 3.631 12.382 8.058 1.00 1.30 38 GLY A C 8
ATOM 13175 O O . GLY A 1 38 ? 4.645 12.438 8.766 1.00 43.23 38 GLY A O 8
ATOM 13179 N N . LEU A 1 39 ? 3.175 11.244 7.505 1.00 74.14 39 LEU A N 8
ATOM 13180 C CA . LEU A 1 39 ? 3.784 9.926 7.758 1.00 24.32 39 LEU A CA 8
ATOM 13181 C C . LEU A 1 39 ? 5.057 9.752 6.924 1.00 11.03 39 LEU A C 8
ATOM 13182 O O . LEU A 1 39 ? 5.272 10.470 5.937 1.00 33.01 39 LEU A O 8
ATOM 13198 N N . GLU A 1 40 ? 5.874 8.769 7.318 1.00 51.40 40 GLU A N 8
ATOM 13199 C CA . GLU A 1 40 ? 7.067 8.359 6.571 1.00 23.32 40 GLU A CA 8
ATOM 13200 C C . GLU A 1 40 ? 6.666 7.327 5.508 1.00 43.25 40 GLU A C 8
ATOM 13201 O O . GLU A 1 40 ? 6.961 6.132 5.610 1.00 13.25 40 GLU A O 8
ATOM 13213 N N . VAL A 1 41 ? 5.941 7.830 4.505 1.00 74.45 41 VAL A N 8
ATOM 13214 C CA . VAL A 1 41 ? 5.405 7.037 3.400 1.00 14.32 41 VAL A CA 8
ATOM 13215 C C . VAL A 1 41 ? 6.492 6.853 2.321 1.00 61.24 41 VAL A C 8
ATOM 13216 O O . VAL A 1 41 ? 6.702 7.727 1.467 1.00 71.45 41 VAL A O 8
ATOM 13229 N N . LYS A 1 42 ? 7.225 5.734 2.415 1.00 33.51 42 LYS A N 8
ATOM 13230 C CA . LYS A 1 42 ? 8.288 5.390 1.463 1.00 32.33 42 LYS A CA 8
ATOM 13231 C C . LYS A 1 42 ? 7.683 4.714 0.235 1.00 53.22 42 LYS A C 8
ATOM 13232 O O . LYS A 1 42 ? 7.445 3.504 0.229 1.00 3.13 42 LYS A O 8
ATOM 13251 N N . ILE A 1 43 ? 7.394 5.518 -0.780 1.00 63.44 43 ILE A N 8
ATOM 13252 C CA . ILE A 1 43 ? 6.977 5.014 -2.094 1.00 50.33 43 ILE A CA 8
ATOM 13253 C C . ILE A 1 43 ? 8.221 4.398 -2.752 1.00 55.03 43 ILE A C 8
ATOM 13254 O O . ILE A 1 43 ? 9.266 5.057 -2.825 1.00 54.14 43 ILE A O 8
ATOM 13270 N N . GLU A 1 44 ? 8.138 3.129 -3.158 1.00 52.20 44 GLU A N 8
ATOM 13271 C CA . GLU A 1 44 ? 9.260 2.416 -3.791 1.00 73.42 44 GLU A CA 8
ATOM 13272 C C . GLU A 1 44 ? 8.703 1.504 -4.894 1.00 4.33 44 GLU A C 8
ATOM 13273 O O . GLU A 1 44 ? 7.498 1.254 -4.935 1.00 14.24 44 GLU A O 8
ATOM 13285 N N . GLU A 1 45 ? 9.573 1.058 -5.803 1.00 21.21 45 GLU A N 8
ATOM 13286 C CA . GLU A 1 45 ? 9.220 0.131 -6.888 1.00 31.02 45 GLU A CA 8
ATOM 13287 C C . GLU A 1 45 ? 10.505 -0.509 -7.420 1.00 41.25 45 GLU A C 8
ATOM 13288 O O . GLU A 1 45 ? 11.564 0.135 -7.455 1.00 74.22 45 GLU A O 8
ATOM 13300 N N . LYS A 1 46 ? 10.378 -1.767 -7.828 1.00 61.53 46 LYS A N 8
ATOM 13301 C CA . LYS A 1 46 ? 11.479 -2.601 -8.351 1.00 23.41 46 LYS A CA 8
ATOM 13302 C C . LYS A 1 46 ? 10.879 -3.919 -8.864 1.00 65.21 46 LYS A C 8
ATOM 13303 O O . LYS A 1 46 ? 9.885 -4.396 -8.304 1.00 13.20 46 LYS A O 8
ATOM 13322 N N . ASP A 1 47 ? 11.457 -4.459 -9.963 1.00 71.44 47 ASP A N 8
ATOM 13323 C CA . ASP A 1 47 ? 11.079 -5.774 -10.558 1.00 24.21 47 ASP A CA 8
ATOM 13324 C C . ASP A 1 47 ? 9.684 -5.729 -11.264 1.00 52.00 47 ASP A C 8
ATOM 13325 O O . ASP A 1 47 ? 9.170 -6.754 -11.733 1.00 41.43 47 ASP A O 8
ATOM 13334 N N . GLY A 1 48 ? 9.110 -4.513 -11.398 1.00 62.12 48 GLY A N 8
ATOM 13335 C CA . GLY A 1 48 ? 7.791 -4.321 -12.027 1.00 42.05 48 GLY A CA 8
ATOM 13336 C C . GLY A 1 48 ? 6.649 -4.294 -11.017 1.00 5.34 48 GLY A C 8
ATOM 13337 O O . GLY A 1 48 ? 5.472 -4.293 -11.407 1.00 15.43 48 GLY A O 8
ATOM 13341 N N . VAL A 1 49 ? 6.997 -4.260 -9.708 1.00 34.41 49 VAL A N 8
ATOM 13342 C CA . VAL A 1 49 ? 6.020 -4.251 -8.601 1.00 13.43 49 VAL A CA 8
ATOM 13343 C C . VAL A 1 49 ? 6.273 -3.043 -7.679 1.00 43.42 49 VAL A C 8
ATOM 13344 O O . VAL A 1 49 ? 7.409 -2.794 -7.247 1.00 30.32 49 VAL A O 8
ATOM 13357 N N . ILE A 1 50 ? 5.207 -2.266 -7.427 1.00 5.44 50 ILE A N 8
ATOM 13358 C CA . ILE A 1 50 ? 5.248 -1.092 -6.544 1.00 64.34 50 ILE A CA 8
ATOM 13359 C C . ILE A 1 50 ? 5.111 -1.572 -5.092 1.00 40.41 50 ILE A C 8
ATOM 13360 O O . ILE A 1 50 ? 4.475 -2.600 -4.834 1.00 74.01 50 ILE A O 8
ATOM 13376 N N . THR A 1 51 ? 5.713 -0.838 -4.156 1.00 30.15 51 THR A N 8
ATOM 13377 C CA . T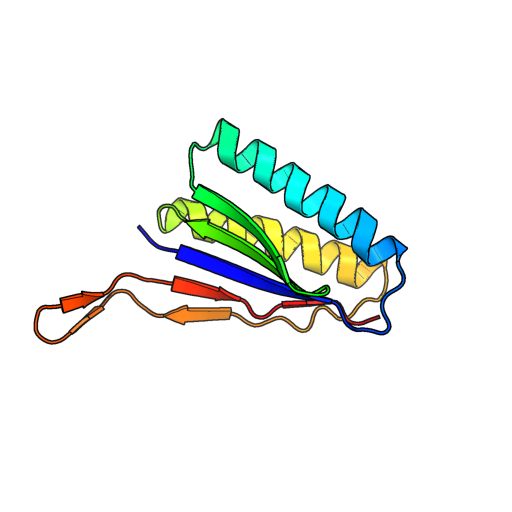HR A 1 51 ? 5.773 -1.217 -2.743 1.00 10.42 51 THR A CA 8
ATOM 13378 C C . THR A 1 51 ? 5.916 0.056 -1.896 1.00 51.30 51 THR A C 8
ATOM 13379 O O . THR A 1 51 ? 6.980 0.684 -1.889 1.00 62.54 51 THR A O 8
ATOM 13390 N N . VAL A 1 52 ? 4.831 0.469 -1.224 1.00 13.44 52 VAL A N 8
ATOM 13391 C CA . VAL A 1 52 ? 4.828 1.661 -0.370 1.00 54.32 52 VAL A CA 8
ATOM 13392 C C . VAL A 1 52 ? 4.822 1.264 1.129 1.00 70.42 52 VAL A C 8
ATOM 13393 O O . VAL A 1 52 ? 3.897 0.613 1.624 1.00 20.12 52 VAL A O 8
ATOM 13406 N N . LYS A 1 53 ? 5.913 1.625 1.824 1.00 51.04 53 LYS A N 8
ATOM 13407 C CA . LYS A 1 53 ? 6.110 1.382 3.265 1.00 11.21 53 LYS A CA 8
ATOM 13408 C C . LYS A 1 53 ? 5.639 2.622 4.040 1.00 22.41 53 LYS A C 8
ATOM 13409 O O . LYS A 1 53 ? 6.419 3.549 4.282 1.00 11.20 53 LYS A O 8
ATOM 13428 N N . ALA A 1 54 ? 4.341 2.662 4.366 1.00 12.44 54 ALA A N 8
ATOM 13429 C CA . ALA A 1 54 ? 3.743 3.772 5.126 1.00 72.21 54 ALA A CA 8
ATOM 13430 C C . ALA A 1 54 ? 4.019 3.580 6.628 1.00 25.45 54 ALA A C 8
ATOM 13431 O O . ALA A 1 54 ? 3.320 2.815 7.301 1.00 41.30 54 ALA A O 8
ATOM 13438 N N . LYS A 1 55 ? 5.088 4.220 7.127 1.00 33.32 55 LYS A N 8
ATOM 13439 C CA . LYS A 1 55 ? 5.461 4.194 8.552 1.00 73.02 55 LYS A CA 8
ATOM 13440 C C . LYS A 1 55 ? 4.828 5.398 9.265 1.00 74.22 55 LYS A C 8
ATOM 13441 O O . LYS A 1 55 ? 4.915 6.522 8.763 1.00 55.30 55 LYS A O 8
ATOM 13460 N N . GLY A 1 56 ? 4.169 5.162 10.414 1.00 52.40 56 GLY A N 8
ATOM 13461 C CA . GLY A 1 56 ? 3.583 6.247 11.206 1.00 21.11 56 GLY A CA 8
ATOM 13462 C C . GLY A 1 56 ? 2.548 5.770 12.209 1.00 34.44 56 GLY A C 8
ATOM 13463 O O . GLY A 1 56 ? 2.697 4.690 12.801 1.00 71.50 56 GLY A O 8
ATOM 13467 N N . GLU A 1 57 ? 1.509 6.605 12.405 1.00 3.40 57 GLU A N 8
ATOM 13468 C CA . GLU A 1 57 ? 0.379 6.325 13.308 1.00 44.03 57 GLU A CA 8
ATOM 13469 C C . GLU A 1 57 ? -0.401 5.089 12.837 1.00 41.55 57 GLU A C 8
ATOM 13470 O O . GLU A 1 57 ? -0.647 4.940 11.634 1.00 11.34 57 GLU A O 8
ATOM 13482 N N . GLU A 1 58 ? -0.804 4.250 13.809 1.00 22.50 58 GLU A N 8
ATOM 13483 C CA . GLU A 1 58 ? -1.587 3.021 13.575 1.00 64.24 58 GLU A CA 8
ATOM 13484 C C . GLU A 1 58 ? -2.870 3.299 12.774 1.00 54.51 58 GLU A C 8
ATOM 13485 O O . GLU A 1 58 ? -3.172 2.592 11.819 1.00 0.41 58 GLU A O 8
ATOM 13497 N N . GLU A 1 59 ? -3.587 4.371 13.152 1.00 33.14 59 GLU A N 8
ATOM 13498 C CA . GLU A 1 59 ? -4.907 4.685 12.583 1.00 63.00 59 GLU A CA 8
ATOM 13499 C C . GLU A 1 59 ? -4.780 5.327 11.188 1.00 31.40 59 GLU A C 8
ATOM 13500 O O . GLU A 1 59 ? -5.577 5.026 10.287 1.00 21.41 59 GLU A O 8
ATOM 13512 N N . LYS A 1 60 ? -3.772 6.210 11.021 1.00 73.23 60 LYS A N 8
ATOM 13513 C CA . LYS A 1 60 ? -3.533 6.912 9.745 1.00 75.23 60 LYS A CA 8
ATOM 13514 C C . LYS A 1 60 ? -3.111 5.936 8.638 1.00 14.03 60 LYS A C 8
ATOM 13515 O O . LYS A 1 60 ? -3.572 6.074 7.501 1.00 72.44 60 LYS A O 8
ATOM 13534 N N . VAL A 1 61 ? -2.237 4.957 8.975 1.00 73.33 61 VAL A N 8
ATOM 13535 C CA . VAL A 1 61 ? -1.791 3.946 7.996 1.00 0.22 61 VAL A CA 8
ATOM 13536 C C . VAL A 1 61 ? -2.950 2.981 7.658 1.00 3.25 61 VAL A C 8
ATOM 13537 O O . VAL A 1 61 ? -3.139 2.654 6.492 1.00 70.13 61 VAL A O 8
ATOM 13550 N N . LYS A 1 62 ? -3.755 2.586 8.686 1.00 63.33 62 LYS A N 8
ATOM 13551 C CA . LYS A 1 62 ? -4.957 1.722 8.517 1.00 1.01 62 LYS A CA 8
ATOM 13552 C C . LYS A 1 62 ? -5.925 2.316 7.472 1.00 42.15 62 LYS A C 8
ATOM 13553 O O . LYS A 1 62 ? -6.290 1.648 6.482 1.00 15.35 62 LYS A O 8
ATOM 13572 N N . LYS A 1 63 ? -6.306 3.592 7.692 1.00 53.14 63 LYS A N 8
ATOM 13573 C CA . LYS A 1 63 ? -7.267 4.287 6.831 1.00 13.41 63 LYS A CA 8
ATOM 13574 C C . LYS A 1 63 ? -6.644 4.534 5.445 1.00 63.02 63 LYS A C 8
ATOM 13575 O O . LYS A 1 63 ? -7.330 4.424 4.440 1.00 54.13 63 LYS A O 8
ATOM 13594 N N . PHE A 1 64 ? -5.321 4.812 5.422 1.00 44.21 64 PHE A N 8
ATOM 13595 C CA . PHE A 1 64 ? -4.545 5.006 4.176 1.00 54.00 64 PHE A CA 8
ATOM 13596 C C . PHE A 1 64 ? -4.666 3.777 3.257 1.00 14.23 64 PHE A C 8
ATOM 13597 O O . PHE A 1 64 ? -4.852 3.925 2.046 1.00 62.31 64 PHE A O 8
ATOM 13614 N N . PHE A 1 65 ? -4.573 2.572 3.850 1.00 30.52 65 PHE A N 8
ATOM 13615 C CA . PHE A 1 65 ? -4.655 1.316 3.088 1.00 51.14 65 PHE A CA 8
ATOM 13616 C C . PHE A 1 65 ? -6.046 1.133 2.491 1.00 43.40 65 PHE A C 8
ATOM 13617 O O . PHE A 1 65 ? -6.153 0.900 1.301 1.00 13.24 65 PHE A O 8
ATOM 13634 N N . GLU A 1 66 ? -7.115 1.321 3.292 1.00 13.03 66 GLU A N 8
ATOM 13635 C CA . GLU A 1 66 ? -8.495 1.171 2.771 1.00 34.30 66 GLU A CA 8
ATOM 13636 C C . GLU A 1 66 ? -8.814 2.253 1.701 1.00 51.01 66 GLU A C 8
ATOM 13637 O O . GLU A 1 66 ? -9.645 2.005 0.823 1.00 5.32 66 GLU A O 8
ATOM 13649 N N . GLU A 1 67 ? -8.127 3.437 1.761 1.00 10.54 67 GLU A N 8
ATOM 13650 C CA . GLU A 1 67 ? -8.224 4.477 0.698 1.00 23.23 67 GLU A CA 8
ATOM 13651 C C . GLU A 1 67 ? -7.683 3.918 -0.627 1.00 54.31 67 GLU A C 8
ATOM 13652 O O . GLU A 1 67 ? -8.417 3.807 -1.608 1.00 54.03 67 GLU A O 8
ATOM 13664 N N . VAL A 1 68 ? -6.386 3.541 -0.605 1.00 64.24 68 VAL A N 8
ATOM 13665 C CA . VAL A 1 68 ? -5.628 3.132 -1.800 1.00 20.13 68 VAL A CA 8
ATOM 13666 C C . VAL A 1 68 ? -6.209 1.846 -2.416 1.00 54.43 68 VAL A C 8
ATOM 13667 O O . VAL A 1 68 ? -6.375 1.778 -3.630 1.00 3.34 68 VAL A O 8
ATOM 13680 N N . ILE A 1 69 ? -6.548 0.859 -1.557 1.00 15.35 69 ILE A N 8
ATOM 13681 C CA . ILE A 1 69 ? -7.119 -0.437 -1.977 1.00 22.33 69 ILE A CA 8
ATOM 13682 C C . ILE A 1 69 ? -8.468 -0.219 -2.692 1.00 63.42 69 ILE A C 8
ATOM 13683 O O . ILE A 1 69 ? -8.654 -0.694 -3.817 1.00 35.12 69 ILE A O 8
ATOM 13699 N N . ALA A 1 70 ? -9.378 0.546 -2.040 1.00 73.24 70 ALA A N 8
ATOM 13700 C CA . ALA A 1 70 ? -10.719 0.845 -2.591 1.00 51.44 70 ALA A CA 8
ATOM 13701 C C . ALA A 1 70 ? -10.611 1.681 -3.880 1.00 74.24 70 ALA A C 8
ATOM 13702 O O . ALA A 1 70 ? -11.439 1.549 -4.781 1.00 64.44 70 ALA A O 8
ATOM 13709 N N . ALA A 1 71 ? -9.549 2.502 -3.956 1.00 10.12 71 ALA A N 8
ATOM 13710 C CA . ALA A 1 71 ? -9.271 3.375 -5.104 1.00 54.24 71 ALA A CA 8
ATOM 13711 C C . ALA A 1 71 ? -8.839 2.565 -6.339 1.00 63.52 71 ALA A C 8
ATOM 13712 O O . ALA A 1 71 ? -9.438 2.691 -7.410 1.00 43.32 71 ALA A O 8
ATOM 13719 N N . LEU A 1 72 ? -7.816 1.708 -6.164 1.00 13.42 72 LEU A N 8
ATOM 13720 C CA . LEU A 1 72 ? -7.220 0.933 -7.270 1.00 2.43 72 LEU A CA 8
ATOM 13721 C C . LEU A 1 72 ? -8.150 -0.203 -7.723 1.00 44.30 72 LEU A C 8
ATOM 13722 O O . LEU A 1 72 ? -8.084 -0.620 -8.879 1.00 42.11 72 LEU A O 8
ATOM 13738 N N . LYS A 1 73 ? -9.014 -0.696 -6.803 1.00 11.15 73 LYS A N 8
ATOM 13739 C CA . LYS A 1 73 ? -9.989 -1.762 -7.119 1.00 53.34 73 LYS A CA 8
ATOM 13740 C C . LYS A 1 73 ? -11.237 -1.159 -7.774 1.00 35.22 73 LYS A C 8
ATOM 13741 O O . LYS A 1 73 ? -11.953 -1.857 -8.493 1.00 13.11 73 LYS A O 8
ATOM 13760 N N . LYS A 1 74 ? -11.499 0.140 -7.497 1.00 71.23 74 LYS A N 8
ATOM 13761 C CA . LYS A 1 74 ? -12.534 0.925 -8.195 1.00 34.22 74 LYS A CA 8
ATOM 13762 C C . LYS A 1 74 ? -12.159 1.038 -9.680 1.00 11.41 74 LYS A C 8
ATOM 13763 O O . LYS A 1 74 ? -12.970 0.715 -10.556 1.00 43.55 74 LYS A O 8
ATOM 13782 N N . ILE A 1 75 ? -10.891 1.455 -9.922 1.00 72.24 75 ILE A N 8
ATOM 13783 C CA . ILE A 1 75 ? -10.308 1.577 -11.267 1.00 71.31 75 ILE A CA 8
ATOM 13784 C C . ILE A 1 75 ? -10.281 0.192 -11.954 1.00 70.21 75 ILE A C 8
ATOM 13785 O O . ILE A 1 75 ? -10.701 0.056 -13.098 1.00 12.41 75 ILE A O 8
ATOM 13801 N N . ALA A 1 76 ? -9.830 -0.838 -11.202 1.00 52.32 76 ALA A N 8
ATOM 13802 C CA . ALA A 1 76 ? -9.693 -2.219 -11.714 1.00 62.31 76 ALA A CA 8
ATOM 13803 C C . ALA A 1 76 ? -11.053 -2.803 -12.138 1.00 51.53 76 ALA A C 8
ATOM 13804 O O . ALA A 1 76 ? -11.140 -3.487 -13.152 1.00 44.15 76 ALA A O 8
ATOM 13811 N N . ALA A 1 77 ? -12.108 -2.501 -11.365 1.00 55.31 77 ALA A N 8
ATOM 13812 C CA . ALA A 1 77 ? -13.469 -3.009 -11.641 1.00 22.00 77 ALA A CA 8
ATOM 13813 C C . ALA A 1 77 ? -14.041 -2.393 -12.933 1.00 4.13 77 ALA A C 8
ATOM 13814 O O . ALA A 1 77 ? -14.539 -3.108 -13.811 1.00 24.23 77 ALA A O 8
ATOM 13821 N N . GLU A 1 78 ? -13.922 -1.059 -13.045 1.00 13.32 78 GLU A N 8
ATOM 13822 C CA . GLU A 1 78 ? -14.486 -0.289 -14.181 1.00 1.13 78 GLU A CA 8
ATOM 13823 C C . GLU A 1 78 ? -13.600 -0.401 -15.448 1.00 31.33 78 GLU A C 8
ATOM 13824 O O . GLU A 1 78 ? -14.038 -0.044 -16.546 1.00 32.52 78 GLU A O 8
ATOM 13836 N N . ASN A 1 79 ? -12.347 -0.880 -15.282 1.00 34.44 79 ASN A N 8
ATOM 13837 C CA . ASN A 1 79 ? -11.408 -1.158 -16.407 1.00 40.41 79 ASN A CA 8
ATOM 13838 C C . ASN A 1 79 ? -11.437 -2.650 -16.793 1.00 35.01 79 ASN A C 8
ATOM 13839 O O . ASN A 1 79 ? -10.982 -3.023 -17.882 1.00 34.32 79 ASN A O 8
ATOM 13850 N N . GLY A 1 80 ? -11.957 -3.495 -15.882 1.00 13.12 80 GLY A N 8
ATOM 13851 C CA . GLY A 1 80 ? -12.098 -4.939 -16.126 1.00 52.13 80 GLY A CA 8
ATOM 13852 C C . GLY A 1 80 ? -10.834 -5.746 -15.822 1.00 50.50 80 GLY A C 8
ATOM 13853 O O . GLY A 1 80 ? -10.665 -6.853 -16.343 1.00 50.54 80 GLY A O 8
ATOM 13857 N N . LEU A 1 81 ? -9.949 -5.182 -14.981 1.00 40.32 81 LEU A N 8
ATOM 13858 C CA . LEU A 1 81 ? -8.758 -5.878 -14.448 1.00 12.02 81 LEU A CA 8
ATOM 13859 C C . LEU A 1 81 ? -9.124 -6.535 -13.106 1.00 4.35 81 LEU A C 8
ATOM 13860 O O . LEU A 1 81 ? -9.932 -5.985 -12.350 1.00 32.32 81 LEU A O 8
ATOM 13876 N N . LYS A 1 82 ? -8.561 -7.718 -12.833 1.00 31.23 82 LYS A N 8
ATOM 13877 C CA . LYS A 1 82 ? -8.763 -8.429 -11.557 1.00 4.20 82 LYS A CA 8
ATOM 13878 C C . LYS A 1 82 ? -7.789 -7.887 -10.496 1.00 51.21 82 LYS A C 8
ATOM 13879 O O . LYS A 1 82 ? -6.689 -7.444 -10.828 1.00 73.43 82 LYS A O 8
ATOM 13898 N N . VAL A 1 83 ? -8.209 -7.912 -9.223 1.00 21.11 83 VAL A N 8
ATOM 13899 C CA . VAL A 1 83 ? -7.332 -7.621 -8.081 1.00 51.12 83 VAL A CA 8
ATOM 13900 C C . VAL A 1 83 ? -7.789 -8.442 -6.864 1.00 50.35 83 VAL A C 8
ATOM 13901 O O . VAL A 1 83 ? -8.980 -8.489 -6.542 1.00 30.24 83 VAL A O 8
ATOM 13914 N N . GLU A 1 84 ? -6.823 -9.113 -6.225 1.00 62.31 84 GLU A N 8
ATOM 13915 C CA . GLU A 1 84 ? -7.057 -10.025 -5.085 1.00 15.24 84 GLU A CA 8
ATOM 13916 C C . GLU A 1 84 ? -7.578 -9.279 -3.830 1.00 3.33 84 GLU A C 8
ATOM 13917 O O . GLU A 1 84 ? -8.454 -9.798 -3.110 1.00 75.25 84 GLU A O 8
ATOM 13929 N N . THR A 1 85 ? -7.033 -8.058 -3.630 1.00 4.44 85 THR A N 8
ATOM 13930 C CA . THR A 1 85 ? -7.294 -7.166 -2.472 1.00 31.33 85 THR A CA 8
ATOM 13931 C C . THR A 1 85 ? -7.195 -7.900 -1.113 1.00 54.11 85 THR A C 8
ATOM 13932 O O . THR A 1 85 ? -8.138 -8.555 -0.661 1.00 32.21 85 THR A O 8
ATOM 13943 N N . GLU A 1 86 ? -6.040 -7.741 -0.467 1.00 63.21 86 GLU A N 8
ATOM 13944 C CA . GLU A 1 86 ? -5.591 -8.532 0.684 1.00 53.43 86 GLU A CA 8
ATOM 13945 C C . GLU A 1 86 ? -4.818 -7.583 1.597 1.00 1.23 86 GLU A C 8
ATOM 13946 O O . GLU A 1 86 ? -3.926 -6.860 1.118 1.00 62.41 86 GLU A O 8
ATOM 13958 N N . LEU A 1 87 ? -5.155 -7.576 2.888 1.00 63.05 87 LEU A N 8
ATOM 13959 C CA . LEU A 1 87 ? -4.577 -6.653 3.859 1.00 43.21 87 LEU A CA 8
ATOM 13960 C C . LEU A 1 87 ? -4.589 -7.349 5.223 1.00 33.03 87 LEU A C 8
ATOM 13961 O O . LEU A 1 87 ? -5.653 -7.697 5.748 1.00 64.40 87 LEU A O 8
ATOM 13977 N N . THR A 1 88 ? -3.394 -7.528 5.781 1.00 63.31 88 THR A N 8
ATOM 13978 C CA . THR A 1 88 ? -3.150 -8.337 6.983 1.00 62.34 88 THR A CA 8
ATOM 13979 C C . THR A 1 88 ? -1.842 -7.876 7.629 1.00 73.12 88 THR A C 8
ATOM 13980 O O . THR A 1 88 ? -0.833 -7.685 6.943 1.00 5.43 88 THR A O 8
ATOM 13991 N N . GLU A 1 89 ? -1.864 -7.716 8.944 1.00 34.53 89 GLU A N 8
ATOM 13992 C CA . GLU A 1 89 ? -0.678 -7.339 9.729 1.00 44.41 89 GLU A CA 8
ATOM 13993 C C . GLU A 1 89 ? 0.055 -8.592 10.260 1.00 23.23 89 GLU A C 8
ATOM 13994 O O . GLU A 1 89 ? -0.578 -9.596 10.626 1.00 20.40 89 GLU A O 8
ATOM 14006 N N . GLU A 1 90 ? 1.395 -8.533 10.217 1.00 52.34 90 GLU A N 8
ATOM 14007 C CA . GLU A 1 90 ? 2.264 -9.360 11.051 1.00 61.41 90 GLU A CA 8
ATOM 14008 C C . GLU A 1 90 ? 2.021 -8.967 12.521 1.00 43.24 90 GLU A C 8
ATOM 14009 O O . GLU A 1 90 ? 1.904 -7.772 12.828 1.00 63.35 90 GLU A O 8
ATOM 14021 N N . LYS A 1 91 ? 1.965 -9.972 13.400 1.00 21.31 91 LYS A N 8
ATOM 14022 C CA . LYS A 1 91 ? 1.577 -9.807 14.812 1.00 73.12 91 LYS A CA 8
ATOM 14023 C C . LYS A 1 91 ? 2.820 -9.497 15.673 1.00 12.41 91 LYS A C 8
ATOM 14024 O O . LYS A 1 91 ? 3.932 -9.927 15.345 1.00 41.23 91 LYS A O 8
ATOM 14043 N N . ALA A 1 92 ? 2.610 -8.728 16.760 1.00 70.54 92 ALA A N 8
ATOM 14044 C CA . ALA A 1 92 ? 3.662 -8.382 17.736 1.00 4.11 92 ALA A CA 8
ATOM 14045 C C . ALA A 1 92 ? 3.871 -9.546 18.724 1.00 5.40 92 ALA A C 8
ATOM 14046 O O . ALA A 1 92 ? 2.970 -9.884 19.502 1.00 3.34 92 ALA A O 8
ATOM 14053 N N . LYS A 1 93 ? 5.066 -10.147 18.686 1.00 3.52 93 LYS A N 8
ATOM 14054 C CA . LYS A 1 93 ? 5.410 -11.356 19.457 1.00 3.23 93 LYS A CA 8
ATOM 14055 C C . LYS A 1 93 ? 6.615 -11.076 20.377 1.00 53.11 93 LYS A C 8
ATOM 14056 O O . LYS A 1 93 ? 7.613 -10.498 19.953 1.00 24.33 93 LYS A O 8
ATOM 14075 N N . VAL A 1 94 ? 6.494 -11.475 21.646 1.00 65.51 94 VAL A N 8
ATOM 14076 C CA . VAL A 1 94 ? 7.515 -11.237 22.680 1.00 30.11 94 VAL A CA 8
ATOM 14077 C C . VAL A 1 94 ? 8.392 -12.493 22.827 1.00 60.21 94 VAL A C 8
ATOM 14078 O O . VAL A 1 94 ? 7.912 -13.538 23.279 1.00 65.31 94 VAL A O 8
ATOM 14091 N N . GLU A 1 95 ? 9.664 -12.386 22.400 1.00 62.40 95 GLU A N 8
ATOM 14092 C CA . GLU A 1 95 ? 10.651 -13.481 22.469 1.00 60.53 95 GLU A CA 8
ATOM 14093 C C . GLU A 1 95 ? 11.720 -13.161 23.531 1.00 53.32 95 GLU A C 8
ATOM 14094 O O . GLU A 1 95 ? 12.497 -12.213 23.350 1.00 40.02 95 GLU A O 8
ATOM 14106 N N . ASN A 1 96 ? 11.727 -13.944 24.639 1.00 72.54 96 ASN A N 8
ATOM 14107 C CA . ASN A 1 96 ? 12.711 -13.838 25.750 1.00 22.13 96 ASN A CA 8
ATOM 14108 C C . ASN A 1 96 ? 12.620 -12.484 26.502 1.00 32.32 96 ASN A C 8
ATOM 14109 O O . ASN A 1 96 ? 13.543 -12.115 27.241 1.00 1.22 96 ASN A O 8
ATOM 14120 N N . GLY A 1 97 ? 11.478 -11.777 26.342 1.00 33.23 97 GLY A N 8
ATOM 14121 C CA . GLY A 1 97 ? 11.274 -10.453 26.949 1.00 73.54 97 GLY A CA 8
ATOM 14122 C C . GLY A 1 97 ? 11.380 -9.323 25.934 1.00 51.34 97 GLY A C 8
ATOM 14123 O O . GLY A 1 97 ? 11.029 -8.172 26.236 1.00 2.21 97 GLY A O 8
ATOM 14127 N N . LYS A 1 98 ? 11.858 -9.656 24.723 1.00 53.25 98 LYS A N 8
ATOM 14128 C CA . LYS A 1 98 ? 12.039 -8.704 23.623 1.00 73.13 98 LYS A CA 8
ATOM 14129 C C . LYS A 1 98 ? 10.750 -8.648 22.802 1.00 14.42 98 LYS A C 8
ATOM 14130 O O . LYS A 1 98 ? 10.468 -9.558 22.014 1.00 25.41 98 LYS A O 8
ATOM 14149 N N . GLU A 1 99 ? 9.952 -7.603 23.045 1.00 22.12 99 GLU A N 8
ATOM 14150 C CA . GLU A 1 99 ? 8.684 -7.362 22.343 1.00 51.21 99 GLU A CA 8
ATOM 14151 C C . GLU A 1 99 ? 8.978 -6.952 20.884 1.00 25.23 99 GLU A C 8
ATO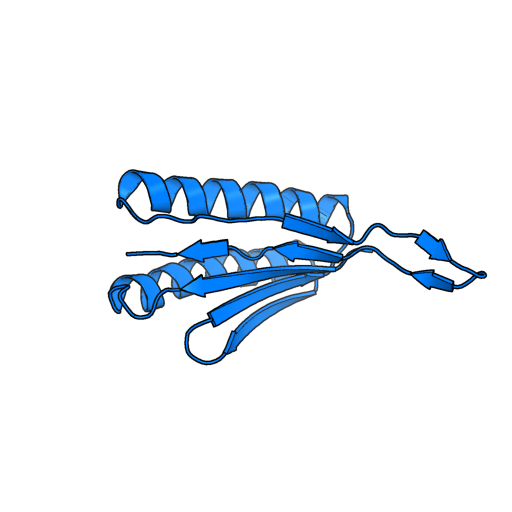M 14152 O O . GLU A 1 99 ? 9.311 -5.794 20.604 1.00 3.52 99 GLU A O 8
ATOM 14164 N N . ILE A 1 100 ? 8.949 -7.947 19.986 1.00 14.41 100 ILE A N 8
ATOM 14165 C CA . ILE A 1 100 ? 9.153 -7.760 18.542 1.00 43.42 100 ILE A CA 8
ATOM 14166 C C . ILE A 1 100 ? 7.818 -7.331 17.915 1.00 61.14 100 ILE A C 8
ATOM 14167 O O . ILE A 1 100 ? 6.933 -8.168 17.703 1.00 52.34 100 ILE A O 8
ATOM 14183 N N . LYS A 1 101 ? 7.671 -6.018 17.667 1.00 51.22 101 LYS A N 8
ATOM 14184 C CA . LYS A 1 101 ? 6.434 -5.433 17.116 1.00 32.31 101 LYS A CA 8
ATOM 14185 C C . LYS A 1 101 ? 6.219 -5.896 15.671 1.00 11.01 101 LYS A C 8
ATOM 14186 O O . LYS A 1 101 ? 7.180 -6.059 14.912 1.00 72.40 101 LYS A O 8
ATOM 14205 N N . GLY A 1 102 ? 4.942 -6.115 15.321 1.00 62.21 102 GLY A N 8
ATOM 14206 C CA . GLY A 1 102 ? 4.549 -6.513 13.978 1.00 2.42 102 GLY A CA 8
ATOM 14207 C C . GLY A 1 102 ? 4.478 -5.328 13.018 1.00 22.43 102 GLY A C 8
ATOM 14208 O O . GLY A 1 102 ? 4.948 -4.226 13.342 1.00 30.10 102 GLY A O 8
ATOM 14212 N N . LYS A 1 103 ? 3.865 -5.549 11.848 1.00 60.21 103 LYS A N 8
ATOM 14213 C CA . LYS A 1 103 ? 3.735 -4.521 10.797 1.00 24.12 103 LYS A CA 8
ATOM 14214 C C . LYS A 1 103 ? 2.643 -4.932 9.815 1.00 71.41 103 LYS A C 8
ATOM 14215 O O . LYS A 1 103 ? 2.526 -6.106 9.474 1.00 22.43 103 LYS A O 8
ATOM 14234 N N . ILE A 1 104 ? 1.864 -3.956 9.347 1.00 23.31 104 ILE A N 8
ATOM 14235 C CA . ILE A 1 104 ? 0.799 -4.191 8.368 1.00 30.00 104 ILE A CA 8
ATOM 14236 C C . ILE A 1 104 ? 1.414 -4.511 6.983 1.00 50.10 104 ILE A C 8
ATOM 14237 O O . ILE A 1 104 ? 2.505 -4.036 6.657 1.00 31.43 104 ILE A O 8
ATOM 14253 N N . THR A 1 105 ? 0.736 -5.365 6.201 1.00 11.01 105 THR A N 8
ATOM 14254 C CA . THR A 1 105 ? 1.171 -5.769 4.853 1.00 74.05 105 THR A CA 8
ATOM 14255 C C . THR A 1 105 ? -0.048 -5.835 3.914 1.00 21.23 105 THR A C 8
ATOM 14256 O O . THR A 1 105 ? -1.129 -6.267 4.322 1.00 74.12 105 THR A O 8
ATOM 14267 N N . GLY A 1 106 ? 0.140 -5.389 2.668 1.00 54.53 106 GLY A N 8
ATOM 14268 C CA . GLY A 1 106 ? -0.870 -5.482 1.618 1.00 52.33 106 GLY A CA 8
ATOM 14269 C C . GLY A 1 106 ? -0.287 -6.114 0.377 1.00 1.21 106 GLY A C 8
ATOM 14270 O O . GLY A 1 106 ? 0.918 -5.998 0.137 1.00 55.14 106 GLY A O 8
ATOM 14274 N N . LYS A 1 107 ? -1.127 -6.807 -0.406 1.00 25.14 107 LYS A N 8
ATOM 14275 C CA . LYS A 1 107 ? -0.688 -7.561 -1.600 1.00 44.31 107 LYS A CA 8
ATOM 14276 C C . LYS A 1 107 ? -1.637 -7.269 -2.774 1.00 64.43 107 LYS A C 8
ATOM 14277 O O . LYS A 1 107 ? -2.012 -8.184 -3.521 1.00 20.20 107 LYS A O 8
ATOM 14296 N N . VAL A 1 108 ? -1.971 -5.972 -2.961 1.00 64.33 108 VAL A N 8
ATOM 14297 C CA . VAL A 1 108 ? -2.975 -5.543 -3.957 1.00 73.15 108 VAL A CA 8
ATOM 14298 C C . VAL A 1 108 ? -2.447 -5.809 -5.387 1.00 4.11 108 VAL A C 8
ATOM 14299 O O . VAL A 1 108 ? -1.594 -5.093 -5.923 1.00 74.02 108 VAL A O 8
ATOM 14312 N N . ARG A 1 109 ? -2.995 -6.872 -5.972 1.00 34.30 109 ARG A N 8
ATOM 14313 C CA . ARG A 1 109 ? -2.394 -7.619 -7.073 1.00 33.51 109 ARG A CA 8
ATOM 14314 C C . ARG A 1 109 ? -3.160 -7.359 -8.379 1.00 72.11 109 ARG A C 8
ATOM 14315 O O . ARG A 1 109 ? -4.121 -8.060 -8.714 1.00 41.25 109 ARG A O 8
ATOM 14336 N N . ILE A 1 110 ? -2.741 -6.295 -9.076 1.00 65.21 110 ILE A N 8
ATOM 14337 C CA . ILE A 1 110 ? -3.336 -5.873 -10.344 1.00 22.23 110 ILE A CA 8
ATOM 14338 C C . ILE A 1 110 ? -3.003 -6.913 -11.439 1.00 12.54 110 ILE A C 8
ATOM 14339 O O . ILE A 1 110 ? -1.835 -7.118 -11.791 1.00 53.40 110 ILE A O 8
ATOM 14355 N N . SER A 1 111 ? -4.052 -7.566 -11.942 1.00 20.15 111 SER A N 8
ATOM 14356 C CA . SER A 1 111 ? -3.957 -8.713 -12.854 1.00 35.21 111 SER A CA 8
ATOM 14357 C C . SER A 1 111 ? -4.772 -8.423 -14.130 1.00 53.43 111 SER A C 8
ATOM 14358 O O . SER A 1 111 ? -5.911 -7.954 -14.041 1.00 33.13 111 SER A O 8
ATOM 14366 N N . ALA A 1 112 ? -4.182 -8.699 -15.299 1.00 70.04 112 ALA A N 8
ATOM 14367 C CA . ALA A 1 112 ? -4.839 -8.539 -16.610 1.00 4.44 112 ALA A CA 8
ATOM 14368 C C . ALA A 1 112 ? -5.022 -9.930 -17.273 1.00 2.43 112 ALA A C 8
ATOM 14369 O O . ALA A 1 112 ? -4.049 -10.454 -17.858 1.00 54.25 112 ALA A O 8
ATOM 14377 N N . MET A 1 1 ? 4.002 5.630 15.299 1.00 24.21 1 MET A N 9
ATOM 14378 C CA . MET A 1 1 ? 4.243 5.382 13.869 1.00 1.25 1 MET A CA 9
ATOM 14379 C C . MET A 1 1 ? 4.568 3.891 13.619 1.00 41.43 1 MET A C 9
ATOM 14380 O O . MET A 1 1 ? 5.626 3.390 14.008 1.00 40.31 1 MET A O 9
ATOM 14396 N N . VAL A 1 2 ? 3.605 3.183 13.010 1.00 43.44 2 VAL A N 9
ATOM 14397 C CA . VAL A 1 2 ? 3.737 1.765 12.617 1.00 54.45 2 VAL A CA 9
ATOM 14398 C C . VAL A 1 2 ? 3.952 1.676 11.093 1.00 73.44 2 VAL A C 9
ATOM 14399 O O . VAL A 1 2 ? 3.351 2.455 10.336 1.00 4.31 2 VAL A O 9
ATOM 14412 N N . GLU A 1 3 ? 4.815 0.730 10.653 1.00 50.43 3 GLU A N 9
ATOM 14413 C CA . GLU A 1 3 ? 5.096 0.504 9.222 1.00 14.45 3 GLU A CA 9
ATOM 14414 C C . GLU A 1 3 ? 3.986 -0.361 8.596 1.00 72.02 3 GLU A C 9
ATOM 14415 O O . GLU A 1 3 ? 3.791 -1.524 8.984 1.00 4.42 3 GLU A O 9
ATOM 14427 N N . GLY A 1 4 ? 3.230 0.245 7.674 1.00 14.32 4 GLY A N 9
ATOM 14428 C CA . GLY A 1 4 ? 2.281 -0.474 6.834 1.00 54.13 4 GLY A CA 9
ATOM 14429 C C . GLY A 1 4 ? 2.873 -0.709 5.454 1.00 1.02 4 GLY A C 9
ATOM 14430 O O . GLY A 1 4 ? 2.644 0.079 4.530 1.00 53.52 4 GLY A O 9
ATOM 14434 N N . VAL A 1 5 ? 3.685 -1.777 5.338 1.00 1.15 5 VAL A N 9
ATOM 14435 C CA . VAL A 1 5 ? 4.388 -2.144 4.095 1.00 44.41 5 VAL A CA 9
ATOM 14436 C C . VAL A 1 5 ? 3.430 -2.875 3.129 1.00 40.13 5 VAL A C 9
ATOM 14437 O O . VAL A 1 5 ? 3.393 -4.106 3.038 1.00 55.22 5 VAL A O 9
ATOM 14450 N N . LEU A 1 6 ? 2.599 -2.081 2.443 1.00 25.33 6 LEU A N 9
ATOM 14451 C CA . LEU A 1 6 ? 1.604 -2.587 1.495 1.00 42.31 6 LEU A CA 9
ATOM 14452 C C . LEU A 1 6 ? 2.274 -2.685 0.120 1.00 10.22 6 LEU A C 9
ATOM 14453 O O . LEU A 1 6 ? 2.462 -1.679 -0.559 1.00 50.12 6 LEU A O 9
ATOM 14469 N N . THR A 1 7 ? 2.680 -3.899 -0.257 1.00 34.24 7 THR A N 9
ATOM 14470 C CA . THR A 1 7 ? 3.303 -4.157 -1.554 1.00 41.51 7 THR A CA 9
ATOM 14471 C C . THR A 1 7 ? 2.233 -4.304 -2.655 1.00 71.11 7 THR A C 9
ATOM 14472 O O . THR A 1 7 ? 1.253 -5.048 -2.499 1.00 5.22 7 THR A O 9
ATOM 14483 N N . ILE A 1 8 ? 2.435 -3.542 -3.742 1.00 72.43 8 ILE A N 9
ATOM 14484 C CA . ILE A 1 8 ? 1.639 -3.606 -4.968 1.00 53.04 8 ILE A CA 9
ATOM 14485 C C . ILE A 1 8 ? 2.409 -4.485 -5.977 1.00 4.03 8 ILE A C 9
ATOM 14486 O O . ILE A 1 8 ? 3.320 -3.999 -6.665 1.00 50.14 8 ILE A O 9
ATOM 14502 N N . GLU A 1 9 ? 2.095 -5.787 -6.006 1.00 73.10 9 GLU A N 9
ATOM 14503 C CA . GLU A 1 9 ? 2.758 -6.761 -6.893 1.00 40.12 9 GLU A CA 9
ATOM 14504 C C . GLU A 1 9 ? 1.996 -6.879 -8.238 1.00 61.41 9 GLU A C 9
ATOM 14505 O O . GLU A 1 9 ? 0.996 -7.590 -8.359 1.00 60.14 9 GLU A O 9
ATOM 14517 N N . LEU A 1 10 ? 2.467 -6.124 -9.239 1.00 61.43 10 LEU A N 9
ATOM 14518 C CA . LEU A 1 10 ? 1.901 -6.148 -10.596 1.00 41.01 10 LEU A CA 9
ATOM 14519 C C . LEU A 1 10 ? 2.349 -7.451 -11.294 1.00 43.11 10 LEU A C 9
ATOM 14520 O O . LEU A 1 10 ? 3.549 -7.750 -11.327 1.00 31.41 10 LEU A O 9
ATOM 14536 N N . SER A 1 11 ? 1.375 -8.218 -11.823 1.00 33.23 11 SER A N 9
ATOM 14537 C CA . SER A 1 11 ? 1.639 -9.464 -12.571 1.00 2.43 11 SER A CA 9
ATOM 14538 C C . SER A 1 11 ? 2.381 -9.156 -13.886 1.00 33.34 11 SER A C 9
ATOM 14539 O O . SER A 1 11 ? 2.360 -8.019 -14.352 1.00 51.43 11 SER A O 9
ATOM 14547 N N . ASP A 1 12 ? 3.007 -10.181 -14.493 1.00 3.35 12 ASP A N 9
ATOM 14548 C CA . ASP A 1 12 ? 3.876 -10.022 -15.679 1.00 54.31 12 ASP A CA 9
ATOM 14549 C C . ASP A 1 12 ? 3.122 -9.441 -16.897 1.00 61.11 12 ASP A C 9
ATOM 14550 O O . ASP A 1 12 ? 3.705 -8.718 -17.714 1.00 43.42 12 ASP A O 9
ATOM 14559 N N . SER A 1 13 ? 1.818 -9.758 -16.994 1.00 3.04 13 SER A N 9
ATOM 14560 C CA . SER A 1 13 ? 0.959 -9.353 -18.128 1.00 24.22 13 SER A CA 9
ATOM 14561 C C . SER A 1 13 ? 0.186 -8.045 -17.835 1.00 51.33 13 SER A C 9
ATOM 14562 O O . SER A 1 13 ? -0.851 -7.786 -18.458 1.00 2.45 13 SER A O 9
ATOM 14570 N N . VAL A 1 14 ? 0.696 -7.233 -16.886 1.00 32.03 14 VAL A N 9
ATOM 14571 C CA . VAL A 1 14 ? 0.123 -5.901 -16.596 1.00 25.25 14 VAL A CA 9
ATOM 14572 C C . VAL A 1 14 ? 0.371 -4.947 -17.805 1.00 13.25 14 VAL A C 9
ATOM 14573 O O . VAL A 1 14 ? 1.508 -4.868 -18.304 1.00 44.33 14 VAL A O 9
ATOM 14586 N N . PRO A 1 15 ? -0.696 -4.260 -18.340 1.00 72.44 15 PRO A N 9
ATOM 14587 C CA . PRO A 1 15 ? -0.549 -3.303 -19.468 1.00 54.11 15 PRO A CA 9
ATOM 14588 C C . PRO A 1 15 ? 0.479 -2.177 -19.197 1.00 34.43 15 PRO A C 9
ATOM 14589 O O . PRO A 1 15 ? 0.658 -1.752 -18.042 1.00 62.53 15 PRO A O 9
ATOM 14600 N N . GLU A 1 16 ? 1.121 -1.708 -20.286 1.00 64.41 16 GLU A N 9
ATOM 14601 C CA . GLU A 1 16 ? 2.104 -0.605 -20.260 1.00 2.12 16 GLU A CA 9
ATOM 14602 C C . GLU A 1 16 ? 1.443 0.677 -19.727 1.00 3.23 16 GLU A C 9
ATOM 14603 O O . GLU A 1 16 ? 2.067 1.455 -18.993 1.00 52.11 16 GLU A O 9
ATOM 14615 N N . GLU A 1 17 ? 0.156 0.847 -20.105 1.00 1.05 17 GLU A N 9
ATOM 14616 C CA . GLU A 1 17 ? -0.695 1.950 -19.647 1.00 73.54 17 GLU A CA 9
ATOM 14617 C C . GLU A 1 17 ? -0.844 1.933 -18.117 1.00 1.23 17 GLU A C 9
ATOM 14618 O O . GLU A 1 17 ? -0.685 2.960 -17.476 1.00 74.02 17 GLU A O 9
ATOM 14630 N N . VAL A 1 18 ? -1.115 0.748 -17.548 1.00 62.33 18 VAL A N 9
ATOM 14631 C CA . VAL A 1 18 ? -1.375 0.605 -16.104 1.00 1.40 18 VAL A CA 9
ATOM 14632 C C . VAL A 1 18 ? -0.100 0.871 -15.285 1.00 3.30 18 VAL A C 9
ATOM 14633 O O . VAL A 1 18 ? -0.164 1.553 -14.265 1.00 25.13 18 VAL A O 9
ATOM 14646 N N . LYS A 1 19 ? 1.057 0.363 -15.753 1.00 43.32 19 LYS A N 9
ATOM 14647 C CA . LYS A 1 19 ? 2.349 0.614 -15.079 1.00 12.10 19 LYS A CA 9
ATOM 14648 C C . LYS A 1 19 ? 2.647 2.123 -15.013 1.00 43.00 19 LYS A C 9
ATOM 14649 O O . LYS A 1 19 ? 2.811 2.658 -13.927 1.00 73.21 19 LYS A O 9
ATOM 14668 N N . GLU A 1 20 ? 2.636 2.802 -16.171 1.00 61.34 20 GLU A N 9
ATOM 14669 C CA . GLU A 1 20 ? 2.966 4.240 -16.271 1.00 33.31 20 GLU A CA 9
ATOM 14670 C C . GLU A 1 20 ? 1.951 5.142 -15.526 1.00 1.11 20 GLU A C 9
ATOM 14671 O O . GLU A 1 20 ? 2.338 5.926 -14.657 1.00 10.14 20 GLU A O 9
ATOM 14683 N N . LYS A 1 21 ? 0.660 4.990 -15.848 1.00 74.00 21 LYS A N 9
ATOM 14684 C CA . LYS A 1 21 ? -0.395 5.917 -15.383 1.00 65.12 21 LYS A CA 9
ATOM 14685 C C . LYS A 1 21 ? -0.675 5.760 -13.875 1.00 53.53 21 LYS A C 9
ATOM 14686 O O . LYS A 1 21 ? -0.816 6.762 -13.163 1.00 21.23 21 LYS A O 9
ATOM 14705 N N . VAL A 1 22 ? -0.744 4.500 -13.394 1.00 21.42 22 VAL A N 9
ATOM 14706 C CA . VAL A 1 22 ? -0.999 4.214 -11.967 1.00 60.52 22 VAL A CA 9
ATOM 14707 C C . VAL A 1 22 ? 0.221 4.595 -11.119 1.00 14.22 22 VAL A C 9
ATOM 14708 O O . VAL A 1 22 ? 0.045 5.139 -10.043 1.00 4.51 22 VAL A O 9
ATOM 14721 N N . LYS A 1 23 ? 1.451 4.352 -11.627 1.00 54.34 23 LYS A N 9
ATOM 14722 C CA . LYS A 1 23 ? 2.703 4.747 -10.922 1.00 34.21 23 LYS A CA 9
ATOM 14723 C C . LYS A 1 23 ? 2.785 6.275 -10.730 1.00 72.43 23 LYS A C 9
ATOM 14724 O O . LYS A 1 23 ? 3.276 6.744 -9.696 1.00 22.42 23 LYS A O 9
ATOM 14743 N N . ALA A 1 24 ? 2.275 7.038 -11.723 1.00 42.21 24 ALA A N 9
ATOM 14744 C CA . ALA A 1 24 ? 2.152 8.508 -11.631 1.00 13.21 24 ALA A CA 9
ATOM 14745 C C . ALA A 1 24 ? 1.204 8.887 -10.476 1.00 31.33 24 ALA A C 9
ATOM 14746 O O . ALA A 1 24 ? 1.517 9.760 -9.648 1.00 73.14 24 ALA A O 9
ATOM 14753 N N . THR A 1 25 ? 0.062 8.176 -10.421 1.00 43.14 25 THR A N 9
ATOM 14754 C CA . THR A 1 25 ? -0.938 8.319 -9.353 1.00 73.25 25 THR A CA 9
ATOM 14755 C C . THR A 1 25 ? -0.338 7.937 -7.972 1.00 64.11 25 THR A C 9
ATOM 14756 O O . THR A 1 25 ? -0.635 8.596 -6.983 1.00 0.43 25 THR A O 9
ATOM 14767 N N . VAL A 1 26 ? 0.539 6.899 -7.948 1.00 73.55 26 VAL A N 9
ATOM 14768 C CA . VAL A 1 26 ? 1.168 6.372 -6.710 1.00 34.13 26 VAL A CA 9
ATOM 14769 C C . VAL A 1 26 ? 2.126 7.411 -6.100 1.00 41.04 26 VAL A C 9
ATOM 14770 O O . VAL A 1 26 ? 2.104 7.633 -4.887 1.00 51.11 26 VAL A O 9
ATOM 14783 N N . GLU A 1 27 ? 2.939 8.051 -6.960 1.00 1.31 27 GLU A N 9
ATOM 14784 C CA . GLU A 1 27 ? 3.875 9.122 -6.556 1.00 32.45 27 GLU A CA 9
ATOM 14785 C C . GLU A 1 27 ? 3.108 10.332 -5.992 1.00 4.24 27 GLU A C 9
ATOM 14786 O O . GLU A 1 27 ? 3.542 10.963 -5.013 1.00 62.52 27 GLU A O 9
ATOM 14798 N N . GLU A 1 28 ? 1.952 10.634 -6.616 1.00 31.31 28 GLU A N 9
ATOM 14799 C CA . GLU A 1 28 ? 1.088 11.740 -6.200 1.00 74.01 28 GLU A CA 9
ATOM 14800 C C . GLU A 1 28 ? 0.472 11.468 -4.808 1.00 34.20 28 GLU A C 9
ATOM 14801 O O . GLU A 1 28 ? 0.686 12.252 -3.891 1.00 2.34 28 GLU A O 9
ATOM 14813 N N . LEU A 1 29 ? -0.236 10.318 -4.642 1.00 12.13 29 LEU A N 9
ATOM 14814 C CA . LEU A 1 29 ? -0.916 9.964 -3.363 1.00 1.41 29 LEU A CA 9
ATOM 14815 C C . LEU A 1 29 ? 0.098 9.720 -2.232 1.00 45.42 29 LEU A C 9
ATOM 14816 O O . LEU A 1 29 ? -0.247 9.831 -1.053 1.00 53.15 29 LEU A O 9
ATOM 14832 N N . ALA A 1 30 ? 1.343 9.383 -2.625 1.00 4.43 30 ALA A N 9
ATOM 14833 C CA . ALA A 1 30 ? 2.484 9.273 -1.703 1.00 33.40 30 ALA A CA 9
ATOM 14834 C C . ALA A 1 30 ? 2.764 10.627 -1.065 1.00 72.14 30 ALA A C 9
ATOM 14835 O O . ALA A 1 30 ? 2.852 10.736 0.161 1.00 13.41 30 ALA A O 9
ATOM 14842 N N . GLU A 1 31 ? 2.881 11.648 -1.938 1.00 10.11 31 GLU A N 9
ATOM 14843 C CA . GLU A 1 31 ? 3.090 13.041 -1.537 1.00 35.21 31 GLU A CA 9
ATOM 14844 C C . GLU A 1 31 ? 1.931 13.521 -0.651 1.00 13.53 31 GLU A C 9
ATOM 14845 O O . GLU A 1 31 ? 2.163 14.112 0.396 1.00 71.51 31 GLU A O 9
ATOM 14857 N N . ARG A 1 32 ? 0.688 13.207 -1.068 1.00 42.54 32 ARG A N 9
ATOM 14858 C CA . ARG A 1 32 ? -0.533 13.732 -0.426 1.00 40.01 32 ARG A CA 9
ATOM 14859 C C . ARG A 1 32 ? -0.762 13.098 0.965 1.00 40.52 32 ARG A C 9
ATOM 14860 O O . ARG A 1 32 ? -1.334 13.730 1.850 1.00 42.34 32 ARG A O 9
ATOM 14881 N N . ALA A 1 33 ? -0.325 11.844 1.142 1.00 62.22 33 ALA A N 9
ATOM 14882 C CA . ALA A 1 33 ? -0.488 11.119 2.415 1.00 53.04 33 ALA A CA 9
ATOM 14883 C C . ALA A 1 33 ? 0.656 11.435 3.391 1.00 4.40 33 ALA A C 9
ATOM 14884 O O . ALA A 1 33 ? 0.453 11.508 4.604 1.00 42.52 33 ALA A O 9
ATOM 14891 N N . ARG A 1 34 ? 1.863 11.614 2.839 1.00 54.34 34 ARG A N 9
ATOM 14892 C CA . ARG A 1 34 ? 3.050 12.012 3.617 1.00 2.01 34 ARG A CA 9
ATOM 14893 C C . ARG A 1 34 ? 2.825 13.437 4.175 1.00 42.44 34 ARG A C 9
ATOM 14894 O O . ARG A 1 34 ? 3.038 13.701 5.360 1.00 52.15 34 ARG A O 9
ATOM 14915 N N . LYS A 1 35 ? 2.324 14.316 3.301 1.00 51.01 35 LYS A N 9
ATOM 14916 C CA . LYS A 1 35 ? 2.090 15.739 3.594 1.00 31.55 35 LYS A CA 9
ATOM 14917 C C . LYS A 1 35 ? 0.771 15.942 4.367 1.00 55.13 35 LYS A C 9
ATOM 14918 O O . LYS A 1 35 ? 0.789 16.238 5.567 1.00 2.51 35 LYS A O 9
ATOM 14937 N N . GLU A 1 36 ? -0.371 15.714 3.686 1.00 11.32 36 GLU A N 9
ATOM 14938 C CA . GLU A 1 36 ? -1.698 16.165 4.165 1.00 12.33 36 GLU A CA 9
ATOM 14939 C C . GLU A 1 36 ? -2.304 15.196 5.188 1.00 31.35 36 GLU A C 9
ATOM 14940 O O . GLU A 1 36 ? -3.125 15.599 6.016 1.00 2.13 36 GLU A O 9
ATOM 14952 N N . MET A 1 37 ? -1.902 13.915 5.123 1.00 40.34 37 MET A N 9
ATOM 14953 C CA . MET A 1 37 ? -2.314 12.908 6.132 1.00 60.23 37 MET A CA 9
ATOM 14954 C C . MET A 1 37 ? -1.247 12.789 7.245 1.00 23.21 37 MET A C 9
ATOM 14955 O O . MET A 1 37 ? -1.461 12.089 8.238 1.00 64.45 37 MET A O 9
ATOM 14969 N N . GLY A 1 38 ? -0.103 13.491 7.055 1.00 63.21 38 GLY A N 9
ATOM 14970 C CA . GLY A 1 38 ? 0.948 13.600 8.075 1.00 1.41 38 GLY A CA 9
ATOM 14971 C C . GLY A 1 38 ? 1.607 12.272 8.408 1.00 31.24 38 GLY A C 9
ATOM 14972 O O . GLY A 1 38 ? 1.775 11.930 9.583 1.00 34.54 38 GLY A O 9
ATOM 14976 N N . LEU A 1 39 ? 1.952 11.518 7.360 1.00 1.22 39 LEU A N 9
ATOM 14977 C CA . LEU A 1 39 ? 2.590 10.193 7.467 1.00 44.15 39 LEU A CA 9
ATOM 14978 C C . LEU A 1 39 ? 4.006 10.251 6.874 1.00 64.13 39 LEU A C 9
ATOM 14979 O O . LEU A 1 39 ? 4.433 11.302 6.396 1.00 32.03 39 LEU A O 9
ATOM 14995 N N . GLU A 1 40 ? 4.733 9.130 6.921 1.00 23.54 40 GLU A N 9
ATOM 14996 C CA . GLU A 1 40 ? 6.007 8.971 6.187 1.00 64.13 40 GLU A CA 9
ATOM 14997 C C . GLU A 1 40 ? 5.787 7.826 5.192 1.00 64.45 40 GLU A C 9
ATOM 14998 O O . GLU A 1 40 ? 5.940 6.644 5.518 1.00 34.01 40 GLU A O 9
ATOM 15010 N N . VAL A 1 41 ? 5.336 8.201 3.990 1.00 12.45 41 VAL A N 9
ATOM 15011 C CA . VAL A 1 41 ? 4.967 7.258 2.930 1.00 21.23 41 VAL A CA 9
ATOM 15012 C C . VAL A 1 41 ? 6.143 7.085 1.957 1.00 72.31 41 VAL A C 9
ATOM 15013 O O . VAL A 1 41 ? 6.389 7.942 1.098 1.00 12.11 41 VAL A O 9
ATOM 15026 N N . LYS A 1 42 ? 6.892 5.994 2.146 1.00 65.13 42 LYS A N 9
ATOM 15027 C CA . LYS A 1 42 ? 8.055 5.650 1.316 1.00 63.15 42 LYS A CA 9
ATOM 15028 C C . LYS A 1 42 ? 7.627 4.673 0.222 1.00 24.44 42 LYS A C 9
ATOM 15029 O O . LYS A 1 42 ? 7.340 3.503 0.499 1.00 33.42 42 LYS A O 9
ATOM 15048 N N . ILE A 1 43 ? 7.551 5.175 -1.014 1.00 75.33 43 ILE A N 9
ATOM 15049 C CA . ILE A 1 43 ? 7.309 4.333 -2.194 1.00 14.31 43 ILE A CA 9
ATOM 15050 C C . ILE A 1 43 ? 8.630 3.676 -2.616 1.00 63.22 43 ILE A C 9
ATOM 15051 O O . ILE A 1 43 ? 9.711 4.263 -2.461 1.00 32.42 43 ILE A O 9
ATOM 15067 N N . GLU A 1 44 ? 8.517 2.459 -3.132 1.00 53.54 44 GLU A N 9
ATOM 15068 C CA . GLU A 1 44 ? 9.633 1.632 -3.559 1.00 5.12 44 GLU A CA 9
ATOM 15069 C C . GLU A 1 44 ? 9.209 0.860 -4.816 1.00 34.33 44 GLU A C 9
ATOM 15070 O O . GLU A 1 44 ? 8.016 0.623 -5.022 1.00 40.04 44 GLU A O 9
ATOM 15082 N N . GLU A 1 45 ? 10.177 0.512 -5.667 1.00 60.52 45 GLU A N 9
ATOM 15083 C CA . GLU A 1 45 ? 9.929 -0.282 -6.871 1.00 34.02 45 GLU A CA 9
ATOM 15084 C C . GLU A 1 45 ? 11.116 -1.230 -7.103 1.00 73.14 45 GLU A C 9
ATOM 15085 O O . GLU A 1 45 ? 12.196 -0.805 -7.530 1.00 13.23 45 GLU A O 9
ATOM 15097 N N . LYS A 1 46 ? 10.909 -2.506 -6.777 1.00 51.14 46 LYS A N 9
ATOM 15098 C CA . LYS A 1 46 ? 11.911 -3.571 -6.946 1.00 62.21 46 LYS A CA 9
ATOM 15099 C C . LYS A 1 46 ? 11.465 -4.503 -8.080 1.00 0.35 46 LYS A C 9
ATOM 15100 O O . LYS A 1 46 ? 10.459 -5.209 -7.946 1.00 43.24 46 LYS A O 9
ATOM 15119 N N . ASP A 1 47 ? 12.194 -4.429 -9.219 1.00 70.24 47 ASP A N 9
ATOM 15120 C CA . ASP A 1 47 ? 11.977 -5.258 -10.434 1.00 51.03 47 ASP A CA 9
ATOM 15121 C C . ASP A 1 47 ? 10.632 -4.937 -11.134 1.00 60.11 47 ASP A C 9
ATOM 15122 O O . ASP A 1 47 ? 10.164 -5.719 -11.971 1.00 42.33 47 ASP A O 9
ATOM 15131 N N . GLY A 1 48 ? 10.034 -3.767 -10.824 1.00 3.31 48 GLY A N 9
ATOM 15132 C CA . GLY A 1 48 ? 8.726 -3.363 -11.386 1.00 10.10 48 GLY A CA 9
ATOM 15133 C C . GLY A 1 48 ? 7.586 -3.474 -10.375 1.00 10.43 48 GLY A C 9
ATOM 15134 O O . GLY A 1 48 ? 6.505 -2.902 -10.574 1.00 33.51 48 GLY A O 9
ATOM 15138 N N . VAL A 1 49 ? 7.842 -4.225 -9.290 1.00 3.45 49 VAL A N 9
ATOM 15139 C CA . VAL A 1 49 ? 6.898 -4.428 -8.182 1.00 62.43 49 VAL A CA 9
ATOM 15140 C C . VAL A 1 49 ? 6.918 -3.186 -7.265 1.00 62.02 49 VAL A C 9
ATOM 15141 O O . VAL A 1 49 ? 7.939 -2.898 -6.628 1.00 72.45 49 VAL A O 9
ATOM 15154 N N . ILE A 1 50 ? 5.786 -2.462 -7.209 1.00 52.24 50 ILE A N 9
ATOM 15155 C CA . ILE A 1 50 ? 5.660 -1.222 -6.418 1.00 23.13 50 ILE A CA 9
ATOM 15156 C C . ILE A 1 50 ? 5.399 -1.611 -4.943 1.00 60.23 50 ILE A C 9
ATOM 15157 O O . ILE A 1 50 ? 4.935 -2.718 -4.672 1.00 45.34 50 ILE A O 9
ATOM 15173 N N . THR A 1 51 ? 5.759 -0.738 -3.994 1.00 30.12 51 THR A N 9
ATOM 15174 C CA . THR A 1 51 ? 5.527 -0.962 -2.553 1.00 2.54 51 THR A CA 9
ATOM 15175 C C . THR A 1 51 ? 5.328 0.386 -1.830 1.00 13.33 51 THR A C 9
ATOM 15176 O O . THR A 1 51 ? 6.220 1.237 -1.861 1.00 51.51 51 THR A O 9
ATOM 15187 N N . VAL A 1 52 ? 4.150 0.579 -1.198 1.00 2.33 52 VAL A N 9
ATOM 15188 C CA . VAL A 1 52 ? 3.865 1.745 -0.348 1.00 23.21 52 VAL A CA 9
ATOM 15189 C C . VAL A 1 52 ? 4.101 1.374 1.127 1.00 72.32 52 VAL A C 9
ATOM 15190 O O . VAL A 1 52 ? 3.272 0.731 1.781 1.00 53.45 52 VAL A O 9
ATOM 15203 N N . LYS A 1 53 ? 5.293 1.723 1.617 1.00 44.25 53 LYS A N 9
ATOM 15204 C CA . LYS A 1 53 ? 5.668 1.558 3.023 1.00 62.11 53 LYS A CA 9
ATOM 15205 C C . LYS A 1 53 ? 5.242 2.811 3.796 1.00 52.54 53 LYS A C 9
ATOM 15206 O O . LYS A 1 53 ? 6.027 3.745 3.988 1.00 34.23 53 LYS A O 9
ATOM 15225 N N . ALA A 1 54 ? 3.949 2.836 4.164 1.00 24.41 54 ALA A N 9
ATOM 15226 C CA . ALA A 1 54 ? 3.334 3.955 4.887 1.00 73.31 54 ALA A CA 9
ATOM 15227 C C . ALA A 1 54 ? 3.632 3.820 6.390 1.00 12.32 54 ALA A C 9
ATOM 15228 O O . ALA A 1 54 ? 2.874 3.188 7.135 1.00 30.31 54 ALA A O 9
ATOM 15235 N N . LYS A 1 55 ? 4.798 4.344 6.802 1.00 53.34 55 LYS A N 9
ATOM 15236 C CA . LYS A 1 55 ? 5.215 4.384 8.209 1.00 54.11 55 LYS A CA 9
ATOM 15237 C C . LYS A 1 55 ? 4.669 5.677 8.844 1.00 33.35 55 LYS A C 9
ATOM 15238 O O . LYS A 1 55 ? 5.191 6.767 8.622 1.00 73.01 55 LYS A O 9
ATOM 15257 N N . GLY A 1 56 ? 3.584 5.534 9.594 1.00 61.01 56 GLY A N 9
ATOM 15258 C CA . GLY A 1 56 ? 2.936 6.653 10.276 1.00 4.11 56 GLY A CA 9
ATOM 15259 C C . GLY A 1 56 ? 1.954 6.148 11.299 1.00 24.32 56 GLY A C 9
ATOM 15260 O O . GLY A 1 56 ? 1.897 4.931 11.529 1.00 40.13 56 GLY A O 9
ATOM 15264 N N . GLU A 1 57 ? 1.210 7.065 11.938 1.00 72.10 57 GLU A N 9
ATOM 15265 C CA . GLU A 1 57 ? 0.195 6.701 12.949 1.00 12.22 57 GLU A CA 9
ATOM 15266 C C . GLU A 1 57 ? -0.779 5.666 12.363 1.00 61.21 57 GLU A C 9
ATOM 15267 O O . GLU A 1 57 ? -1.378 5.911 11.312 1.00 31.53 57 GLU A O 9
ATOM 15279 N N . GLU A 1 58 ? -0.881 4.515 13.066 1.00 71.02 58 GLU A N 9
ATOM 15280 C CA . GLU A 1 58 ? -1.590 3.310 12.594 1.00 73.43 58 GLU A CA 9
ATOM 15281 C C . GLU A 1 58 ? -3.036 3.620 12.161 1.00 1.34 58 GLU A C 9
ATOM 15282 O O . GLU A 1 58 ? -3.527 3.031 11.201 1.00 15.12 58 GLU A O 9
ATOM 15294 N N . GLU A 1 59 ? -3.693 4.562 12.866 1.00 11.34 59 GLU A N 9
ATOM 15295 C CA . GLU A 1 59 ? -5.041 5.023 12.516 1.00 2.44 59 GLU A CA 9
ATOM 15296 C C . GLU A 1 59 ? -5.035 5.628 11.105 1.00 70.30 59 GLU A C 9
ATOM 15297 O O . GLU A 1 59 ? -5.735 5.142 10.221 1.00 54.42 59 GLU A O 9
ATOM 15309 N N . LYS A 1 60 ? -4.154 6.621 10.898 1.00 62.23 60 LYS A N 9
ATOM 15310 C CA . LYS A 1 60 ? -4.116 7.421 9.665 1.00 2.12 60 LYS A CA 9
ATOM 15311 C C . LYS A 1 60 ? -3.609 6.595 8.454 1.00 32.42 60 LYS A C 9
ATOM 15312 O O . LYS A 1 60 ? -4.045 6.843 7.329 1.00 2.30 60 LYS A O 9
ATOM 15331 N N . VAL A 1 61 ? -2.699 5.610 8.685 1.00 54.04 61 VAL A N 9
ATOM 15332 C CA . VAL A 1 61 ? -2.203 4.735 7.591 1.00 70.12 61 VAL A CA 9
ATOM 15333 C C . VAL A 1 61 ? -3.271 3.704 7.191 1.00 43.11 61 VAL A C 9
ATOM 15334 O O . VAL A 1 61 ? -3.373 3.371 6.022 1.00 30.14 61 VAL A O 9
ATOM 15347 N N . LYS A 1 62 ? -4.069 3.218 8.177 1.00 5.21 62 LYS A N 9
ATOM 15348 C CA . LYS A 1 62 ? -5.166 2.257 7.912 1.00 30.40 62 LYS A CA 9
ATOM 15349 C C . LYS A 1 62 ? -6.342 2.955 7.217 1.00 34.45 62 LYS A C 9
ATOM 15350 O O . LYS A 1 62 ? -7.017 2.339 6.386 1.00 63.41 62 LYS A O 9
ATOM 15369 N N . LYS A 1 63 ? -6.563 4.240 7.549 1.00 70.15 63 LYS A N 9
ATOM 15370 C CA . LYS A 1 63 ? -7.564 5.083 6.870 1.00 73.43 63 LYS A CA 9
ATOM 15371 C C . LYS A 1 63 ? -7.093 5.399 5.441 1.00 20.21 63 LYS A C 9
ATOM 15372 O O . LYS A 1 63 ? -7.908 5.487 4.521 1.00 33.04 63 LYS A O 9
ATOM 15391 N N . PHE A 1 64 ? -5.763 5.534 5.272 1.00 50.22 64 PHE A N 9
ATOM 15392 C CA . PHE A 1 64 ? -5.129 5.670 3.953 1.00 50.11 64 PHE A CA 9
ATOM 15393 C C . PHE A 1 64 ? -5.215 4.334 3.179 1.00 21.12 64 PHE A C 9
ATOM 15394 O O . PHE A 1 64 ? -5.291 4.344 1.953 1.00 52.31 64 PHE A O 9
ATOM 15411 N N . PHE A 1 65 ? -5.208 3.188 3.904 1.00 63.12 65 PHE A N 9
ATOM 15412 C CA . PHE A 1 65 ? -5.385 1.855 3.286 1.00 32.25 65 PHE A CA 9
ATOM 15413 C C . PHE A 1 65 ? -6.835 1.665 2.840 1.00 61.42 65 PHE A C 9
ATOM 15414 O O . PHE A 1 65 ? -7.100 0.913 1.905 1.00 13.25 65 PHE A O 9
ATOM 15431 N N . GLU A 1 66 ? -7.765 2.375 3.499 1.00 11.00 66 GLU A N 9
ATOM 15432 C CA . GLU A 1 66 ? -9.168 2.418 3.072 1.00 14.32 66 GLU A CA 9
ATOM 15433 C C . GLU A 1 66 ? -9.261 3.176 1.744 1.00 14.32 66 GLU A C 9
ATOM 15434 O O . GLU A 1 66 ? -9.891 2.702 0.805 1.00 14.43 66 GLU A O 9
ATOM 15446 N N . GLU A 1 67 ? -8.572 4.330 1.680 1.00 21.13 67 GLU A N 9
ATOM 15447 C CA . GLU A 1 67 ? -8.523 5.187 0.486 1.00 53.11 67 GLU A CA 9
ATOM 15448 C C . GLU A 1 67 ? -7.888 4.453 -0.715 1.00 31.34 67 GLU A C 9
ATOM 15449 O O . GLU A 1 67 ? -8.482 4.395 -1.793 1.00 63.23 67 GLU A O 9
ATOM 15461 N N . VAL A 1 68 ? -6.699 3.858 -0.484 1.00 62.24 68 VAL A N 9
ATOM 15462 C CA . VAL A 1 68 ? -5.828 3.353 -1.558 1.00 71.45 68 VAL A CA 9
ATOM 15463 C C . VAL A 1 68 ? -6.359 2.025 -2.134 1.00 74.23 68 VAL A C 9
ATOM 15464 O O . VAL A 1 68 ? -6.357 1.839 -3.351 1.00 65.32 68 VAL A O 9
ATOM 15477 N N . ILE A 1 69 ? -6.838 1.125 -1.239 1.00 3.22 69 ILE A N 9
ATOM 15478 C CA . ILE A 1 69 ? -7.392 -0.185 -1.641 1.00 41.45 69 ILE A CA 9
ATOM 15479 C C . ILE A 1 69 ? -8.741 0.014 -2.350 1.00 74.20 69 ILE A C 9
ATOM 15480 O O . ILE A 1 69 ? -8.967 -0.597 -3.397 1.00 64.31 69 ILE A O 9
ATOM 15496 N N . ALA A 1 70 ? -9.597 0.916 -1.800 1.00 14.54 70 ALA A N 9
ATOM 15497 C CA . ALA A 1 70 ? -10.900 1.266 -2.415 1.00 15.34 70 ALA A CA 9
ATOM 15498 C C . ALA A 1 70 ? -10.699 1.798 -3.834 1.00 12.04 70 ALA A C 9
ATOM 15499 O O . ALA A 1 70 ? -11.405 1.390 -4.755 1.00 51.51 70 ALA A O 9
ATOM 15506 N N . ALA A 1 71 ? -9.687 2.672 -3.982 1.00 72.41 71 ALA A N 9
ATOM 15507 C CA . ALA A 1 71 ? -9.314 3.275 -5.263 1.00 74.34 71 ALA A CA 9
ATOM 15508 C C . ALA A 1 71 ? -8.901 2.207 -6.287 1.00 50.05 71 ALA A C 9
ATOM 15509 O O . ALA A 1 71 ? -9.538 2.084 -7.328 1.00 53.20 71 ALA A O 9
ATOM 15516 N N . LEU A 1 72 ? -7.872 1.397 -5.947 1.00 41.12 72 LEU A N 9
ATOM 15517 C CA . LEU A 1 72 ? -7.244 0.460 -6.904 1.00 61.31 72 LEU A CA 9
ATOM 15518 C C . LEU A 1 72 ? -8.218 -0.642 -7.376 1.00 34.40 72 LEU A C 9
ATOM 15519 O O . LEU A 1 72 ? -8.113 -1.103 -8.515 1.00 5.14 72 LEU A O 9
ATOM 15535 N N . LYS A 1 73 ? -9.169 -1.048 -6.500 1.00 1.33 73 LYS A N 9
ATOM 15536 C CA . LYS A 1 73 ? -10.151 -2.108 -6.831 1.00 0.01 73 LYS A CA 9
ATOM 15537 C C . LYS A 1 73 ? -11.363 -1.540 -7.581 1.00 63.53 73 LYS A C 9
ATOM 15538 O O . LYS A 1 73 ? -12.012 -2.268 -8.332 1.00 3.23 73 LYS A O 9
ATOM 15557 N N . LYS A 1 74 ? -11.655 -0.243 -7.365 1.00 24.51 74 LYS A N 9
ATOM 15558 C CA . LYS A 1 74 ? -12.718 0.473 -8.090 1.00 3.33 74 LYS A CA 9
ATOM 15559 C C . LYS A 1 74 ? -12.297 0.687 -9.556 1.00 42.21 74 LYS A C 9
ATOM 15560 O O . LYS A 1 74 ? -13.048 0.358 -10.486 1.00 52.44 74 LYS A O 9
ATOM 15579 N N . ILE A 1 75 ? -11.063 1.206 -9.729 1.00 44.23 75 ILE A N 9
ATOM 15580 C CA . ILE A 1 75 ? -10.457 1.463 -11.045 1.00 44.24 75 ILE A CA 9
ATOM 15581 C C . ILE A 1 75 ? -10.310 0.140 -11.817 1.00 54.33 75 ILE A C 9
ATOM 15582 O O . ILE A 1 75 ? -10.703 0.056 -12.973 1.00 2.25 75 ILE A O 9
ATOM 15598 N N . ALA A 1 76 ? -9.789 -0.900 -11.135 1.00 12.13 76 ALA A N 9
ATOM 15599 C CA . ALA A 1 76 ? -9.581 -2.233 -11.737 1.00 64.13 76 ALA A CA 9
ATOM 15600 C C . ALA A 1 76 ? -10.912 -2.875 -12.165 1.00 1.21 76 ALA A C 9
ATOM 15601 O O . ALA A 1 76 ? -10.976 -3.515 -13.215 1.00 3.24 76 ALA A O 9
ATOM 15608 N N . ALA A 1 77 ? -11.974 -2.667 -11.365 1.00 3.42 77 ALA A N 9
ATOM 15609 C CA . ALA A 1 77 ? -13.305 -3.246 -11.635 1.00 44.05 77 ALA A CA 9
ATOM 15610 C C . ALA A 1 77 ? -13.899 -2.687 -12.942 1.00 63.05 77 ALA A C 9
ATOM 15611 O O . ALA A 1 77 ? -14.407 -3.447 -13.776 1.00 65.11 77 ALA A O 9
ATOM 15618 N N . GLU A 1 78 ? -13.799 -1.352 -13.114 1.00 60.33 78 GLU A N 9
ATOM 15619 C CA . GLU A 1 78 ? -14.325 -0.655 -14.310 1.00 34.32 78 GLU A CA 9
ATOM 15620 C C . GLU A 1 78 ? -13.347 -0.761 -15.508 1.00 22.10 78 GLU A C 9
ATOM 15621 O O . GLU A 1 78 ? -13.751 -0.557 -16.653 1.00 42.44 78 GLU A O 9
ATOM 15633 N N . ASN A 1 79 ? -12.058 -1.069 -15.237 1.00 74.11 79 ASN A N 9
ATOM 15634 C CA . ASN A 1 79 ? -11.032 -1.277 -16.295 1.00 43.32 79 ASN A CA 9
ATOM 15635 C C . ASN A 1 79 ? -10.998 -2.743 -16.761 1.00 31.24 79 ASN A C 9
ATOM 15636 O O . ASN A 1 79 ? -10.388 -3.051 -17.792 1.00 53.50 79 ASN A O 9
ATOM 15647 N N . GLY A 1 80 ? -11.664 -3.638 -16.009 1.00 75.52 80 GLY A N 9
ATOM 15648 C CA . GLY A 1 80 ? -11.693 -5.067 -16.337 1.00 73.31 80 GLY A CA 9
ATOM 15649 C C . GLY A 1 80 ? -10.468 -5.836 -15.847 1.00 13.04 80 GLY A C 9
ATOM 15650 O O . GLY A 1 80 ? -10.256 -6.984 -16.251 1.00 60.13 80 GLY A O 9
ATOM 15654 N N . LEU A 1 81 ? -9.658 -5.195 -14.981 1.00 22.12 81 LEU A N 9
ATOM 15655 C CA . LEU A 1 81 ? -8.475 -5.820 -14.351 1.00 15.32 81 LEU A CA 9
ATOM 15656 C C . LEU A 1 81 ? -8.894 -6.631 -13.111 1.00 3.23 81 LEU A C 9
ATOM 15657 O O . LEU A 1 81 ? -10.009 -6.486 -12.589 1.00 35.21 81 LEU A O 9
ATOM 15673 N N . LYS A 1 82 ? -7.959 -7.456 -12.642 1.00 73.52 82 LYS A N 9
ATOM 15674 C CA . LYS A 1 82 ? -8.172 -8.400 -11.546 1.00 42.40 82 LYS A CA 9
ATOM 15675 C C . LYS A 1 82 ? -7.205 -8.080 -10.394 1.00 25.44 82 LYS A C 9
ATOM 15676 O O . LYS A 1 82 ? -5.994 -8.256 -10.527 1.00 41.43 82 LYS A O 9
ATOM 15695 N N . VAL A 1 83 ? -7.752 -7.578 -9.279 1.00 63.41 83 VAL A N 9
ATOM 15696 C CA . VAL A 1 83 ? -6.976 -7.261 -8.060 1.00 73.13 83 VAL A CA 9
ATOM 15697 C C . VAL A 1 83 ? -7.556 -8.050 -6.873 1.00 45.45 83 VAL A C 9
ATOM 15698 O O . VAL A 1 83 ? -8.693 -7.820 -6.440 1.00 63.01 83 VAL A O 9
ATOM 15711 N N . GLU A 1 84 ? -6.780 -9.024 -6.381 1.00 12.54 84 GLU A N 9
ATOM 15712 C CA . GLU A 1 84 ? -7.250 -9.978 -5.341 1.00 14.11 84 GLU A CA 9
ATOM 15713 C C . GLU A 1 84 ? -7.368 -9.316 -3.958 1.00 51.22 84 GLU A C 9
ATOM 15714 O O . GLU A 1 84 ? -8.282 -9.650 -3.186 1.00 62.12 84 GLU A O 9
ATOM 15726 N N . THR A 1 85 ? -6.426 -8.383 -3.697 1.00 3.34 85 THR A N 9
ATOM 15727 C CA . THR A 1 85 ? -6.319 -7.547 -2.471 1.00 64.23 85 THR A CA 9
ATOM 15728 C C . THR A 1 85 ? -6.154 -8.385 -1.177 1.00 20.35 85 THR A C 9
ATOM 15729 O O . THR A 1 85 ? -6.946 -9.279 -0.881 1.00 55.43 85 THR A O 9
ATOM 15740 N N . GLU A 1 86 ? -5.139 -8.018 -0.391 1.00 21.43 86 GLU A N 9
ATOM 15741 C CA . GLU A 1 86 ? -4.631 -8.789 0.748 1.00 61.52 86 GLU A CA 9
ATOM 15742 C C . GLU A 1 86 ? -3.948 -7.798 1.689 1.00 33.14 86 GLU A C 9
ATOM 15743 O O . GLU A 1 86 ? -3.207 -6.911 1.234 1.00 3.45 86 GLU A O 9
ATOM 15755 N N . LEU A 1 87 ? -4.200 -7.958 2.983 1.00 54.41 87 LEU A N 9
ATOM 15756 C CA . LEU A 1 87 ? -3.639 -7.115 4.029 1.00 73.31 87 LEU A CA 9
ATOM 15757 C C . LEU A 1 87 ? -3.580 -7.972 5.290 1.00 64.33 87 LEU A C 9
ATOM 15758 O O . LEU A 1 87 ? -4.620 -8.420 5.788 1.00 60.11 87 LEU A O 9
ATOM 15774 N N . THR A 1 88 ? -2.365 -8.270 5.750 1.00 71.12 88 THR A N 9
ATOM 15775 C CA . THR A 1 88 ? -2.110 -9.093 6.933 1.00 43.42 88 THR A CA 9
ATOM 15776 C C . THR A 1 88 ? -1.176 -8.342 7.889 1.00 73.41 88 THR A C 9
ATOM 15777 O O . THR A 1 88 ? -0.088 -7.910 7.491 1.00 61.24 88 THR A O 9
ATOM 15788 N N . GLU A 1 89 ? -1.612 -8.188 9.141 1.00 42.31 89 GLU A N 9
ATOM 15789 C CA . GLU A 1 89 ? -0.800 -7.578 10.196 1.00 72.52 89 GLU A CA 9
ATOM 15790 C C . GLU A 1 89 ? -0.008 -8.698 10.916 1.00 41.23 89 GLU A C 9
ATOM 15791 O O . GLU A 1 89 ? -0.583 -9.527 11.624 1.00 63.25 89 GLU A O 9
ATOM 15803 N N . GLU A 1 90 ? 1.306 -8.758 10.659 1.00 50.11 90 GLU A N 9
ATOM 15804 C CA . GLU A 1 90 ? 2.204 -9.702 11.343 1.00 21.41 90 GLU A CA 9
ATOM 15805 C C . GLU A 1 90 ? 2.375 -9.245 12.798 1.00 41.01 90 GLU A C 9
ATOM 15806 O O . GLU A 1 90 ? 3.184 -8.364 13.085 1.00 52.14 90 GLU A O 9
ATOM 15818 N N . LYS A 1 91 ? 1.549 -9.835 13.679 1.00 12.50 91 LYS A N 9
ATOM 15819 C CA . LYS A 1 91 ? 1.374 -9.403 15.076 1.00 72.41 91 LYS A CA 9
ATOM 15820 C C . LYS A 1 91 ? 2.643 -9.598 15.928 1.00 0.11 91 LYS A C 9
ATOM 15821 O O . LYS A 1 91 ? 3.546 -10.374 15.575 1.00 2.31 91 LYS A O 9
ATOM 15840 N N . ALA A 1 92 ? 2.671 -8.873 17.059 1.00 51.11 92 ALA A N 9
ATOM 15841 C CA . ALA A 1 92 ? 3.784 -8.888 18.018 1.00 22.23 92 ALA A CA 9
ATOM 15842 C C . ALA A 1 92 ? 3.964 -10.277 18.643 1.00 51.23 92 ALA A C 9
ATOM 15843 O O . ALA A 1 92 ? 2.974 -10.954 18.942 1.00 24.51 92 ALA A O 9
ATOM 15850 N N . LYS A 1 93 ? 5.235 -10.697 18.806 1.00 41.53 93 LYS A N 9
ATOM 15851 C CA . LYS A 1 93 ? 5.627 -11.977 19.435 1.00 23.52 93 LYS A CA 9
ATOM 15852 C C . LYS A 1 93 ? 6.702 -11.710 20.485 1.00 34.21 93 LYS A C 9
ATOM 15853 O O . LYS A 1 93 ? 7.442 -10.744 20.381 1.00 12.40 93 LYS A O 9
ATOM 15872 N N . VAL A 1 94 ? 6.780 -12.585 21.487 1.00 53.14 94 VAL A N 9
ATOM 15873 C CA . VAL A 1 94 ? 7.729 -12.457 22.613 1.00 22.31 94 VAL A CA 9
ATOM 15874 C C . VAL A 1 94 ? 8.607 -13.722 22.654 1.00 5.14 94 VAL A C 9
ATOM 15875 O O . VAL A 1 94 ? 8.203 -14.761 23.183 1.00 4.12 94 VAL A O 9
ATOM 15888 N N . GLU A 1 95 ? 9.793 -13.623 22.032 1.00 43.41 95 GLU A N 9
ATOM 15889 C CA . GLU A 1 95 ? 10.728 -14.753 21.851 1.00 51.04 95 GLU A CA 9
ATOM 15890 C C . GLU A 1 95 ? 11.946 -14.564 22.771 1.00 42.35 95 GLU A C 9
ATOM 15891 O O . GLU A 1 95 ? 12.714 -13.617 22.580 1.00 21.41 95 GLU A O 9
ATOM 15903 N N . ASN A 1 96 ? 12.082 -15.454 23.781 1.00 53.15 96 ASN A N 9
ATOM 15904 C CA . ASN A 1 96 ? 13.181 -15.442 24.782 1.00 31.21 96 ASN A CA 9
ATOM 15905 C C . ASN A 1 96 ? 13.128 -14.134 25.620 1.00 43.34 96 ASN A C 9
ATOM 15906 O O . ASN A 1 96 ? 14.153 -13.575 26.026 1.00 23.02 96 ASN A O 9
ATOM 15917 N N . GLY A 1 97 ? 11.888 -13.657 25.871 1.00 24.04 97 GLY A N 9
ATOM 15918 C CA . GLY A 1 97 ? 11.640 -12.410 26.613 1.00 10.15 97 GLY A CA 9
ATOM 15919 C C . GLY A 1 97 ? 11.711 -11.155 25.744 1.00 3.32 97 GLY A C 9
ATOM 15920 O O . GLY A 1 97 ? 11.376 -10.056 26.209 1.00 73.14 97 GLY A O 9
ATOM 15924 N N . LYS A 1 98 ? 12.141 -11.312 24.474 1.00 24.53 98 LYS A N 9
ATOM 15925 C CA . LYS A 1 98 ? 12.263 -10.199 23.519 1.00 74.33 98 LYS A CA 9
ATOM 15926 C C . LYS A 1 98 ? 10.904 -9.923 22.875 1.00 52.31 98 LYS A C 9
ATOM 15927 O O . LYS A 1 98 ? 10.457 -10.680 22.008 1.00 0.12 98 LYS A O 9
ATOM 15946 N N . GLU A 1 99 ? 10.243 -8.857 23.350 1.00 71.23 99 GLU A N 9
ATOM 15947 C CA . GLU A 1 99 ? 8.959 -8.393 22.808 1.00 73.03 99 GLU A CA 9
ATOM 15948 C C . GLU A 1 99 ? 9.202 -7.735 21.441 1.00 3.33 99 GLU A C 9
ATOM 15949 O O . GLU A 1 99 ? 9.562 -6.562 21.362 1.00 14.41 99 GLU A O 9
ATOM 15961 N N . ILE A 1 100 ? 9.128 -8.556 20.397 1.00 2.41 100 ILE A N 9
ATOM 15962 C CA . ILE A 1 100 ? 9.219 -8.133 18.994 1.00 61.33 100 ILE A CA 9
ATOM 15963 C C . ILE A 1 100 ? 7.854 -7.558 18.565 1.00 62.13 100 ILE A C 9
ATOM 15964 O O . ILE A 1 100 ? 6.860 -8.280 18.583 1.00 60.33 100 ILE A O 9
ATOM 15980 N N . LYS A 1 101 ? 7.818 -6.262 18.203 1.00 54.10 101 LYS A N 9
ATOM 15981 C CA . LYS A 1 101 ? 6.555 -5.531 17.930 1.00 53.34 101 LYS A CA 9
ATOM 15982 C C . LYS A 1 101 ? 6.011 -5.866 16.529 1.00 0.44 101 LYS A C 9
ATOM 15983 O O . LYS A 1 101 ? 6.780 -6.137 15.601 1.00 4.43 101 LYS A O 9
ATOM 16002 N N . GLY A 1 102 ? 4.669 -5.839 16.412 1.00 33.02 102 GLY A N 9
ATOM 16003 C CA . GLY A 1 102 ? 3.969 -6.201 15.180 1.00 14.32 102 GLY A CA 9
ATOM 16004 C C . GLY A 1 102 ? 3.756 -5.024 14.241 1.00 21.14 102 GLY A C 9
ATOM 16005 O O . GLY A 1 102 ? 3.701 -3.875 14.688 1.00 64.33 102 GLY A O 9
ATOM 16009 N N . LYS A 1 103 ? 3.643 -5.320 12.929 1.00 13.44 103 LYS A N 9
ATOM 16010 C CA . LYS A 1 103 ? 3.434 -4.310 11.859 1.00 14.24 103 LYS A CA 9
ATOM 16011 C C . LYS A 1 103 ? 2.494 -4.872 10.777 1.00 23.34 103 LYS A C 9
ATOM 16012 O O . LYS A 1 103 ? 2.222 -6.077 10.744 1.00 41.25 103 LYS A O 9
ATOM 16031 N N . ILE A 1 104 ? 2.023 -3.987 9.881 1.00 43.23 104 ILE A N 9
ATOM 16032 C CA . ILE A 1 104 ? 1.024 -4.316 8.846 1.00 32.43 104 ILE A CA 9
ATOM 16033 C C . ILE A 1 104 ? 1.723 -4.483 7.481 1.00 24.02 104 ILE A C 9
ATOM 16034 O O . ILE A 1 104 ? 2.702 -3.787 7.199 1.00 73.21 104 ILE A O 9
ATOM 16050 N N . THR A 1 105 ? 1.224 -5.421 6.658 1.00 14.43 105 THR A N 9
ATOM 16051 C CA . THR A 1 105 ? 1.777 -5.737 5.321 1.00 73.13 105 THR A CA 9
ATOM 16052 C C . THR A 1 105 ? 0.632 -5.969 4.310 1.00 54.33 105 THR A C 9
ATOM 16053 O O . THR A 1 105 ? -0.418 -6.485 4.684 1.00 32.13 105 THR A O 9
ATOM 16064 N N . GLY A 1 106 ? 0.836 -5.570 3.039 1.00 12.12 106 GLY A N 9
ATOM 16065 C CA . GLY A 1 106 ? -0.131 -5.801 1.949 1.00 31.33 106 GLY A CA 9
ATOM 16066 C C . GLY A 1 106 ? 0.498 -6.553 0.783 1.00 61.41 106 GLY A C 9
ATOM 16067 O O . GLY A 1 106 ? 1.725 -6.566 0.635 1.00 73.03 106 GLY A O 9
ATOM 16071 N N . LYS A 1 107 ? -0.352 -7.189 -0.050 1.00 42.11 107 LYS A N 9
ATOM 16072 C CA . LYS A 1 107 ? 0.091 -8.120 -1.122 1.00 71.15 107 LYS A CA 9
ATOM 16073 C C . LYS A 1 107 ? -0.712 -7.891 -2.429 1.00 2.03 107 LYS A C 9
ATOM 16074 O O . LYS A 1 107 ? -0.817 -8.818 -3.247 1.00 55.05 107 LYS A O 9
ATOM 16093 N N . VAL A 1 108 ? -1.225 -6.652 -2.642 1.00 15.54 108 VAL A N 9
ATOM 16094 C CA . VAL A 1 108 ? -2.267 -6.392 -3.671 1.00 54.25 108 VAL A CA 9
ATOM 16095 C C . VAL A 1 108 ? -1.704 -6.623 -5.104 1.00 22.23 108 VAL A C 9
ATOM 16096 O O . VAL A 1 108 ? -0.776 -5.944 -5.552 1.00 62.14 108 VAL A O 9
ATOM 16109 N N . ARG A 1 109 ? -2.258 -7.634 -5.789 1.00 15.11 109 ARG A N 9
ATOM 16110 C CA . ARG A 1 109 ? -1.736 -8.122 -7.074 1.00 22.33 109 ARG A CA 9
ATOM 16111 C C . ARG A 1 109 ? -2.501 -7.497 -8.243 1.00 62.02 109 ARG A C 9
ATOM 16112 O O . ARG A 1 109 ? -3.664 -7.846 -8.490 1.00 74.12 109 ARG A O 9
ATOM 16133 N N . ILE A 1 110 ? -1.838 -6.565 -8.961 1.00 10.35 110 ILE A N 9
ATOM 16134 C CA . ILE A 1 110 ? -2.438 -5.916 -10.138 1.00 24.42 110 ILE A CA 9
ATOM 16135 C C . ILE A 1 110 ? -2.276 -6.865 -11.339 1.00 61.14 110 ILE A C 9
ATOM 16136 O O . ILE A 1 110 ? -1.249 -6.864 -12.030 1.00 12.34 110 ILE A O 9
ATOM 16152 N N . SER A 1 111 ? -3.279 -7.706 -11.531 1.00 14.43 111 SER A N 9
ATOM 16153 C CA . SER A 1 111 ? -3.289 -8.742 -12.565 1.00 34.30 111 SER A CA 9
ATOM 16154 C C . SER A 1 111 ? -4.351 -8.388 -13.616 1.00 62.14 111 SER A C 9
ATOM 16155 O O . SER A 1 111 ? -5.066 -7.382 -13.485 1.00 52.44 111 SER A O 9
ATOM 16163 N N . ALA A 1 112 ? -4.434 -9.211 -14.657 1.00 24.55 112 ALA A N 9
ATOM 16164 C CA . ALA A 1 112 ? -5.362 -9.024 -15.769 1.00 50.34 112 ALA A CA 9
ATOM 16165 C C . ALA A 1 112 ? -5.725 -10.418 -16.321 1.00 32.44 112 ALA A C 9
ATOM 16166 O O . ALA A 1 112 ? -4.878 -11.031 -17.006 1.00 12.23 112 ALA A O 9
ATOM 16174 N N . MET A 1 1 ? 2.378 3.665 16.885 1.00 0.13 1 MET A N 10
ATOM 16175 C CA . MET A 1 1 ? 3.386 3.654 15.805 1.00 24.52 1 MET A CA 10
ATOM 16176 C C . MET A 1 1 ? 3.558 2.219 15.269 1.00 42.35 1 MET A C 10
ATOM 16177 O O . MET A 1 1 ? 3.496 1.252 16.042 1.00 2.34 1 MET A O 10
ATOM 16193 N N . VAL A 1 2 ? 3.778 2.107 13.944 1.0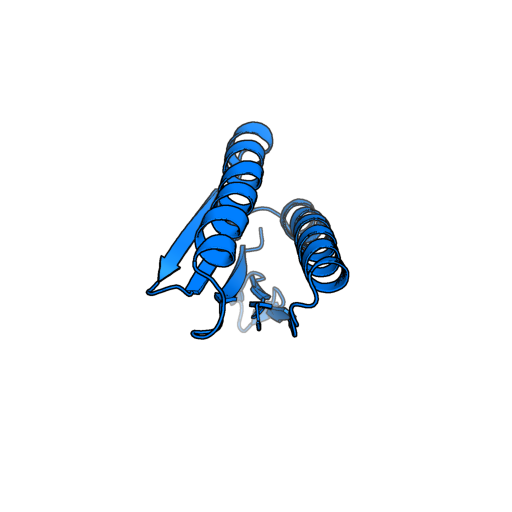0 32.03 2 VAL A N 10
ATOM 16194 C CA . VAL A 1 2 ? 3.829 0.825 13.229 1.00 63.22 2 VAL A CA 10
ATOM 16195 C C . VAL A 1 2 ? 4.398 1.032 11.805 1.00 4.35 2 VAL A C 10
ATOM 16196 O O . VAL A 1 2 ? 4.307 2.135 11.239 1.00 33.20 2 VAL A O 10
ATOM 16209 N N . GLU A 1 3 ? 5.006 -0.027 11.249 1.00 4.25 3 GLU A N 10
ATOM 16210 C CA . GLU A 1 3 ? 5.438 -0.058 9.845 1.00 62.15 3 GLU A CA 10
ATOM 16211 C C . GLU A 1 3 ? 4.294 -0.636 8.993 1.00 52.04 3 GLU A C 10
ATOM 16212 O O . GLU A 1 3 ? 3.956 -1.828 9.114 1.00 44.31 3 GLU A O 10
ATOM 16224 N N . GLY A 1 4 ? 3.676 0.223 8.173 1.00 14.32 4 GLY A N 10
ATOM 16225 C CA . GLY A 1 4 ? 2.578 -0.175 7.302 1.00 2.13 4 GLY A CA 10
ATOM 16226 C C . GLY A 1 4 ? 3.042 -0.417 5.881 1.00 33.20 4 GLY A C 10
ATOM 16227 O O . GLY A 1 4 ? 2.985 0.487 5.049 1.00 1.31 4 GLY A O 10
ATOM 16231 N N . VAL A 1 5 ? 3.483 -1.648 5.593 1.00 51.34 5 VAL A N 10
ATOM 16232 C CA . VAL A 1 5 ? 4.071 -2.002 4.298 1.00 5.35 5 VAL A CA 10
ATOM 16233 C C . VAL A 1 5 ? 2.983 -2.512 3.313 1.00 63.53 5 VAL A C 10
ATOM 16234 O O . VAL A 1 5 ? 2.321 -3.527 3.553 1.00 52.10 5 VAL A O 10
ATOM 16247 N N . LEU A 1 6 ? 2.765 -1.746 2.235 1.00 4.24 6 LEU A N 10
ATOM 16248 C CA . LEU A 1 6 ? 1.816 -2.077 1.154 1.00 44.32 6 LEU A CA 10
ATOM 16249 C C . LEU A 1 6 ? 2.623 -2.418 -0.105 1.00 21.24 6 LEU A C 10
ATOM 16250 O O . LEU A 1 6 ? 3.490 -1.637 -0.518 1.00 13.33 6 LEU A O 10
ATOM 16266 N N . THR A 1 7 ? 2.354 -3.589 -0.701 1.00 62.00 7 THR A N 10
ATOM 16267 C CA . THR A 1 7 ? 3.139 -4.106 -1.834 1.00 14.14 7 THR A CA 10
ATOM 16268 C C . THR A 1 7 ? 2.213 -4.369 -3.038 1.00 35.31 7 THR A C 10
ATOM 16269 O O . THR A 1 7 ? 1.289 -5.177 -2.951 1.00 23.40 7 THR A O 10
ATOM 16280 N N . ILE A 1 8 ? 2.465 -3.655 -4.150 1.00 71.11 8 ILE A N 10
ATOM 16281 C CA . ILE A 1 8 ? 1.654 -3.712 -5.380 1.00 14.30 8 ILE A CA 10
ATOM 16282 C C . ILE A 1 8 ? 2.448 -4.459 -6.471 1.00 15.31 8 ILE A C 10
ATOM 16283 O O . ILE A 1 8 ? 3.428 -3.922 -6.999 1.00 50.33 8 ILE A O 10
ATOM 16299 N N . GLU A 1 9 ? 2.047 -5.699 -6.785 1.00 61.33 9 GLU A N 10
ATOM 16300 C CA . GLU A 1 9 ? 2.576 -6.446 -7.940 1.00 21.15 9 GLU A CA 10
ATOM 16301 C C . GLU A 1 9 ? 1.657 -6.190 -9.144 1.00 5.35 9 GLU A C 10
ATOM 16302 O O . GLU A 1 9 ? 0.453 -5.977 -8.978 1.00 12.13 9 GLU A O 10
ATOM 16314 N N . LEU A 1 10 ? 2.219 -6.164 -10.361 1.00 3.32 10 LEU A N 10
ATOM 16315 C CA . LEU A 1 10 ? 1.421 -6.111 -11.598 1.00 13.32 10 LEU A CA 10
ATOM 16316 C C . LEU A 1 10 ? 1.868 -7.230 -12.547 1.00 70.10 10 LEU A C 10
ATOM 16317 O O . LEU A 1 10 ? 3.053 -7.560 -12.622 1.00 20.13 10 LEU A O 10
ATOM 16333 N N . SER A 1 11 ? 0.897 -7.814 -13.258 1.00 52.20 11 SER A N 10
ATOM 16334 C CA . SER A 1 11 ? 1.127 -8.895 -14.219 1.00 31.12 11 SER A CA 10
ATOM 16335 C C . SER A 1 11 ? 1.770 -8.361 -15.514 1.00 0.22 11 SER A C 10
ATOM 16336 O O . SER A 1 11 ? 1.601 -7.190 -15.861 1.00 25.41 11 SER A O 10
ATOM 16344 N N . ASP A 1 12 ? 2.495 -9.237 -16.226 1.00 2.13 12 ASP A N 10
ATOM 16345 C CA . ASP A 1 12 ? 3.175 -8.892 -17.500 1.00 4.35 12 ASP A CA 10
ATOM 16346 C C . ASP A 1 12 ? 2.151 -8.600 -18.616 1.00 34.00 12 ASP A C 10
ATOM 16347 O O . ASP A 1 12 ? 2.485 -7.961 -19.616 1.00 72.41 12 ASP A O 10
ATOM 16356 N N . SER A 1 13 ? 0.910 -9.082 -18.424 1.00 51.45 13 SER A N 10
ATOM 16357 C CA . SER A 1 13 ? -0.188 -8.922 -19.386 1.00 4.25 13 SER A CA 10
ATOM 16358 C C . SER A 1 13 ? -0.943 -7.582 -19.210 1.00 22.23 13 SER A C 10
ATOM 16359 O O . SER A 1 13 ? -1.715 -7.203 -20.104 1.00 75.42 13 SER A O 10
ATOM 16367 N N . VAL A 1 14 ? -0.730 -6.867 -18.069 1.00 54.24 14 VAL A N 10
ATOM 16368 C CA . VAL A 1 14 ? -1.431 -5.584 -17.805 1.00 13.12 14 VAL A CA 10
ATOM 16369 C C . VAL A 1 14 ? -0.949 -4.502 -18.808 1.00 70.43 14 VAL A C 10
ATOM 16370 O O . VAL A 1 14 ? 0.225 -4.532 -19.222 1.00 12.21 14 VAL A O 10
ATOM 16383 N N . PRO A 1 15 ? -1.847 -3.555 -19.245 1.00 63.03 15 PRO A N 10
ATOM 16384 C CA . PRO A 1 15 ? -1.431 -2.383 -20.053 1.00 25.12 15 PRO A CA 10
ATOM 16385 C C . PRO A 1 15 ? -0.346 -1.568 -19.314 1.00 65.44 15 PRO A C 10
ATOM 16386 O O . PRO A 1 15 ? -0.583 -1.081 -18.211 1.00 53.11 15 PRO A O 10
ATOM 16397 N N . GLU A 1 16 ? 0.853 -1.459 -19.896 1.00 4.20 16 GLU A N 10
ATOM 16398 C CA . GLU A 1 16 ? 1.977 -0.749 -19.249 1.00 65.02 16 GLU A CA 10
ATOM 16399 C C . GLU A 1 16 ? 1.710 0.771 -19.130 1.00 2.01 16 GLU A C 10
ATOM 16400 O O . GLU A 1 16 ? 2.294 1.455 -18.266 1.00 21.11 16 GLU A O 10
ATOM 16412 N N . GLU A 1 17 ? 0.793 1.267 -19.982 1.00 41.13 17 GLU A N 10
ATOM 16413 C CA . GLU A 1 17 ? 0.242 2.624 -19.889 1.00 75.32 17 GLU A CA 10
ATOM 16414 C C . GLU A 1 17 ? -0.536 2.789 -18.568 1.00 63.11 17 GLU A C 10
ATOM 16415 O O . GLU A 1 17 ? -0.318 3.768 -17.854 1.00 20.00 17 GLU A O 10
ATOM 16427 N N . VAL A 1 18 ? -1.403 1.791 -18.211 1.00 11.34 18 VAL A N 10
ATOM 16428 C CA . VAL A 1 18 ? -2.223 1.871 -16.975 1.00 34.05 18 VAL A CA 10
ATOM 16429 C C . VAL A 1 18 ? -1.337 1.739 -15.729 1.00 62.30 18 VAL A C 10
ATOM 16430 O O . VAL A 1 18 ? -1.699 2.250 -14.673 1.00 52.34 18 VAL A O 10
ATOM 16443 N N . LYS A 1 19 ? -0.176 1.047 -15.866 1.00 64.12 19 LYS A N 10
ATOM 16444 C CA . LYS A 1 19 ? 0.834 0.978 -14.787 1.00 51.24 19 LYS A CA 10
ATOM 16445 C C . LYS A 1 19 ? 1.300 2.387 -14.422 1.00 71.03 19 LYS A C 10
ATOM 16446 O O . LYS A 1 19 ? 1.232 2.776 -13.260 1.00 54.32 19 LYS A O 10
ATOM 16465 N N . GLU A 1 20 ? 1.760 3.134 -15.453 1.00 13.22 20 GLU A N 10
ATOM 16466 C CA . GLU A 1 20 ? 2.261 4.513 -15.291 1.00 74.32 20 GLU A CA 10
ATOM 16467 C C . GLU A 1 20 ? 1.180 5.446 -14.702 1.00 2.33 20 GLU A C 10
ATOM 16468 O O . GLU A 1 20 ? 1.482 6.299 -13.861 1.00 63.15 20 GLU A O 10
ATOM 16480 N N . LYS A 1 21 ? -0.081 5.229 -15.117 1.00 60.13 21 LYS A N 10
ATOM 16481 C CA . LYS A 1 21 ? -1.229 6.029 -14.659 1.00 71.22 21 LYS A CA 10
ATOM 16482 C C . LYS A 1 21 ? -1.518 5.790 -13.160 1.00 61.11 21 LYS A C 10
ATOM 16483 O O . LYS A 1 21 ? -1.586 6.751 -12.385 1.00 13.30 21 LYS A O 10
ATOM 16502 N N . VAL A 1 22 ? -1.650 4.508 -12.753 1.00 32.23 22 VAL A N 10
ATOM 16503 C CA . VAL A 1 22 ? -2.021 4.149 -11.375 1.00 21.22 22 VAL A CA 10
ATOM 16504 C C . VAL A 1 22 ? -0.880 4.435 -10.382 1.00 21.10 22 VAL A C 10
ATOM 16505 O O . VAL A 1 22 ? -1.155 4.883 -9.276 1.00 22.24 22 VAL A O 10
ATOM 16518 N N . LYS A 1 23 ? 0.388 4.192 -10.791 1.00 51.54 23 LYS A N 10
ATOM 16519 C CA . LYS A 1 23 ? 1.565 4.442 -9.928 1.00 44.42 23 LYS A CA 10
ATOM 16520 C C . LYS A 1 23 ? 1.734 5.949 -9.677 1.00 1.13 23 LYS A C 10
ATOM 16521 O O . LYS A 1 23 ? 2.141 6.349 -8.587 1.00 1.34 23 LYS A O 10
ATOM 16540 N N . ALA A 1 24 ? 1.408 6.769 -10.706 1.00 1.43 24 ALA A N 10
ATOM 16541 C CA . ALA A 1 24 ? 1.410 8.231 -10.596 1.00 44.32 24 ALA A CA 10
ATOM 16542 C C . ALA A 1 24 ? 0.331 8.696 -9.607 1.00 3.45 24 ALA A C 10
ATOM 16543 O O . ALA A 1 24 ? 0.557 9.629 -8.844 1.00 10.33 24 ALA A O 10
ATOM 16550 N N . THR A 1 25 ? -0.833 8.011 -9.633 1.00 55.04 25 THR A N 10
ATOM 16551 C CA . THR A 1 25 ? -1.944 8.264 -8.698 1.00 21.33 25 THR A CA 10
ATOM 16552 C C . THR A 1 25 ? -1.530 7.902 -7.247 1.00 12.53 25 THR A C 10
ATOM 16553 O O . THR A 1 25 ? -1.858 8.636 -6.300 1.00 20.44 25 THR A O 10
ATOM 16564 N N . VAL A 1 26 ? -0.781 6.780 -7.111 1.00 63.12 26 VAL A N 10
ATOM 16565 C CA . VAL A 1 26 ? -0.272 6.285 -5.819 1.00 52.43 26 VAL A CA 10
ATOM 16566 C C . VAL A 1 26 ? 0.695 7.311 -5.210 1.00 72.13 26 VAL A C 10
ATOM 16567 O O . VAL A 1 26 ? 0.445 7.796 -4.124 1.00 53.12 26 VAL A O 10
ATOM 16580 N N . GLU A 1 27 ? 1.754 7.668 -5.959 1.00 4.04 27 GLU A N 10
ATOM 16581 C CA . GLU A 1 27 ? 2.848 8.521 -5.455 1.00 21.43 27 GLU A CA 10
ATOM 16582 C C . GLU A 1 27 ? 2.385 9.968 -5.204 1.00 72.13 27 GLU A C 10
ATOM 16583 O O . GLU A 1 27 ? 2.940 10.646 -4.343 1.00 3.34 27 GLU A O 10
ATOM 16595 N N . GLU A 1 28 ? 1.369 10.421 -5.964 1.00 72.52 28 GLU A N 10
ATOM 16596 C CA . GLU A 1 28 ? 0.789 11.769 -5.836 1.00 34.40 28 GLU A CA 10
ATOM 16597 C C . GLU A 1 28 ? 0.064 11.882 -4.483 1.00 74.34 28 GLU A C 10
ATOM 16598 O O . GLU A 1 28 ? 0.409 12.723 -3.637 1.00 0.23 28 GLU A O 10
ATOM 16610 N N . LEU A 1 29 ? -0.906 10.971 -4.285 1.00 63.11 29 LEU A N 10
ATOM 16611 C CA . LEU A 1 29 ? -1.748 10.917 -3.077 1.00 21.14 29 LEU A CA 10
ATOM 16612 C C . LEU A 1 29 ? -0.923 10.555 -1.825 1.00 41.51 29 LEU A C 10
ATOM 16613 O O . LEU A 1 29 ? -1.176 11.068 -0.740 1.00 5.44 29 LEU A O 10
ATOM 16629 N N . ALA A 1 30 ? 0.047 9.653 -1.998 1.00 31.25 30 ALA A N 10
ATOM 16630 C CA . ALA A 1 30 ? 0.911 9.167 -0.905 1.00 14.14 30 ALA A CA 10
ATOM 16631 C C . ALA A 1 30 ? 2.001 10.193 -0.518 1.00 4.10 30 ALA A C 10
ATOM 16632 O O . ALA A 1 30 ? 2.536 10.124 0.588 1.00 61.12 30 ALA A O 10
ATOM 16639 N N . GLU A 1 31 ? 2.329 11.136 -1.430 1.00 2.43 31 GLU A N 10
ATOM 16640 C CA . GLU A 1 31 ? 3.180 12.308 -1.103 1.00 12.34 31 GLU A CA 10
ATOM 16641 C C . GLU A 1 31 ? 2.372 13.287 -0.228 1.00 61.04 31 GLU A C 10
ATOM 16642 O O . GLU A 1 31 ? 2.903 13.909 0.702 1.00 21.51 31 GLU A O 10
ATOM 16654 N N . ARG A 1 32 ? 1.071 13.396 -0.551 1.00 51.30 32 ARG A N 10
ATOM 16655 C CA . ARG A 1 32 ? 0.084 14.169 0.230 1.00 1.42 32 ARG A CA 10
ATOM 16656 C C . ARG A 1 32 ? -0.199 13.489 1.589 1.00 43.11 32 ARG A C 10
ATOM 16657 O O . ARG A 1 32 ? -0.534 14.159 2.564 1.00 13.31 32 ARG A O 10
ATOM 16678 N N . ALA A 1 33 ? -0.072 12.153 1.638 1.00 23.33 33 ALA A N 10
ATOM 16679 C CA . ALA A 1 33 ? -0.199 11.381 2.887 1.00 73.53 33 ALA A CA 10
ATOM 16680 C C . ALA A 1 33 ? 1.066 11.542 3.751 1.00 1.14 33 ALA A C 10
ATOM 16681 O O . ALA A 1 33 ? 0.994 11.619 4.983 1.00 10.42 33 ALA A O 10
ATOM 16688 N N . ARG A 1 34 ? 2.219 11.614 3.070 1.00 62.33 34 ARG A N 10
ATOM 16689 C CA . ARG A 1 34 ? 3.532 11.787 3.705 1.00 40.24 34 ARG A CA 10
ATOM 16690 C C . ARG A 1 34 ? 3.611 13.163 4.402 1.00 50.24 34 ARG A C 10
ATOM 16691 O O . ARG A 1 34 ? 4.052 13.274 5.552 1.00 31.01 34 ARG A O 10
ATOM 16712 N N . LYS A 1 35 ? 3.127 14.194 3.699 1.00 14.12 35 LYS A N 10
ATOM 16713 C CA . LYS A 1 35 ? 3.172 15.590 4.164 1.00 62.11 35 LYS A CA 10
ATOM 16714 C C . LYS A 1 35 ? 2.005 15.899 5.128 1.00 3.12 35 LYS A C 10
ATOM 16715 O O . LYS A 1 35 ? 2.222 16.201 6.305 1.00 52.21 35 LYS A O 10
ATOM 16734 N N . GLU A 1 36 ? 0.769 15.780 4.619 1.00 13.02 36 GLU A N 10
ATOM 16735 C CA . GLU A 1 36 ? -0.434 16.335 5.282 1.00 62.04 36 GLU A CA 10
ATOM 16736 C C . GLU A 1 36 ? -0.942 15.408 6.395 1.00 40.25 36 GLU A C 10
ATOM 16737 O O . GLU A 1 36 ? -1.392 15.872 7.449 1.00 31.04 36 GLU A O 10
ATOM 16749 N N . MET A 1 37 ? -0.833 14.092 6.162 1.00 20.25 37 MET A N 10
ATOM 16750 C CA . MET A 1 37 ? -1.340 13.068 7.098 1.00 1.42 37 MET A CA 10
ATOM 16751 C C . MET A 1 37 ? -0.234 12.616 8.074 1.00 24.33 37 MET A C 10
ATOM 16752 O O . MET A 1 37 ? -0.492 11.789 8.957 1.00 23.31 37 MET A O 10
ATOM 16766 N N . GLY A 1 38 ? 0.985 13.170 7.901 1.00 5.44 38 GLY A N 10
ATOM 16767 C CA . GLY A 1 38 ? 2.108 12.915 8.801 1.00 62.21 38 GLY A CA 10
ATOM 16768 C C . GLY A 1 38 ? 2.595 11.478 8.737 1.00 31.33 38 GLY A C 10
ATOM 16769 O O . GLY A 1 38 ? 2.488 10.738 9.713 1.00 42.13 38 GLY A O 10
ATOM 16773 N N . LEU A 1 39 ? 3.092 11.080 7.561 1.00 52.24 39 LEU A N 10
ATOM 16774 C CA . LEU A 1 39 ? 3.639 9.728 7.307 1.00 73.22 39 LEU A CA 10
ATOM 16775 C C . LEU A 1 39 ? 5.051 9.838 6.699 1.00 52.35 39 LEU A C 10
ATOM 16776 O O . LEU A 1 39 ? 5.467 10.907 6.250 1.00 53.32 39 LEU A O 10
ATOM 16792 N N . GLU A 1 40 ? 5.780 8.721 6.708 1.00 43.25 40 GLU A N 10
ATOM 16793 C CA . GLU A 1 40 ? 7.057 8.566 6.007 1.00 54.11 40 GLU A CA 10
ATOM 16794 C C . GLU A 1 40 ? 6.854 7.475 4.955 1.00 1.32 40 GLU A C 10
ATOM 16795 O O . GLU A 1 40 ? 6.934 6.278 5.244 1.00 60.22 40 GLU A O 10
ATOM 16807 N N . VAL A 1 41 ? 6.499 7.921 3.753 1.00 5.31 41 VAL A N 10
ATOM 16808 C CA . VAL A 1 41 ? 6.045 7.052 2.667 1.00 53.43 41 VAL A CA 10
ATOM 16809 C C . VAL A 1 41 ? 7.221 6.745 1.711 1.00 53.45 41 VAL A C 10
ATOM 16810 O O . VAL A 1 41 ? 7.666 7.614 0.954 1.00 63.12 41 VAL A O 10
ATOM 16823 N N . LYS A 1 42 ? 7.731 5.506 1.800 1.00 22.33 42 LYS A N 10
ATOM 16824 C CA . LYS A 1 42 ? 8.899 5.027 1.037 1.00 54.44 42 LYS A CA 10
ATOM 16825 C C . LYS A 1 42 ? 8.424 4.197 -0.170 1.00 31.01 42 LYS A C 10
ATOM 16826 O O . LYS A 1 42 ? 8.091 3.024 -0.031 1.00 73.23 42 LYS A O 10
ATOM 16845 N N . ILE A 1 43 ? 8.374 4.834 -1.349 1.00 71.22 43 ILE A N 10
ATOM 16846 C CA . ILE A 1 43 ? 7.888 4.194 -2.593 1.00 11.32 43 ILE A CA 10
ATOM 16847 C C . ILE A 1 43 ? 9.077 3.853 -3.500 1.00 74.12 43 ILE A C 10
ATOM 16848 O O . ILE A 1 43 ? 9.711 4.753 -4.064 1.00 42.22 43 ILE A O 10
ATOM 16864 N N . GLU A 1 44 ? 9.376 2.557 -3.622 1.00 54.10 44 GLU A N 10
ATOM 16865 C CA . GLU A 1 44 ? 10.407 2.046 -4.532 1.00 11.41 44 GLU A CA 10
ATOM 16866 C C . GLU A 1 44 ? 9.811 0.918 -5.371 1.00 23.13 44 GLU A C 10
ATOM 16867 O O . GLU A 1 44 ? 9.396 -0.116 -4.832 1.00 54.53 44 GLU A O 10
ATOM 16879 N N . GLU A 1 45 ? 9.763 1.133 -6.684 1.00 23.21 45 GLU A N 10
ATOM 16880 C CA . GLU A 1 45 ? 9.297 0.122 -7.636 1.00 32.43 45 GLU A CA 10
ATOM 16881 C C . GLU A 1 45 ? 10.459 -0.838 -7.946 1.00 44.24 45 GLU A C 10
ATOM 16882 O O . GLU A 1 45 ? 11.363 -0.515 -8.728 1.00 55.12 45 GLU A O 10
ATOM 16894 N N . LYS A 1 46 ? 10.442 -1.989 -7.275 1.00 2.03 46 LYS A N 10
ATOM 16895 C CA . LYS A 1 46 ? 11.474 -3.021 -7.390 1.00 22.32 46 LYS A CA 10
ATOM 16896 C C . LYS A 1 46 ? 10.965 -4.157 -8.297 1.00 25.21 46 LYS A C 10
ATOM 16897 O O . LYS A 1 46 ? 10.027 -4.863 -7.920 1.00 52.34 46 LYS A O 10
ATOM 16916 N N . ASP A 1 47 ? 11.588 -4.296 -9.497 1.00 30.22 47 ASP A N 10
ATOM 16917 C CA . ASP A 1 47 ? 11.267 -5.351 -10.497 1.00 5.10 47 ASP A CA 10
ATOM 16918 C C . ASP A 1 47 ? 9.806 -5.233 -10.999 1.00 23.53 47 ASP A C 10
ATOM 16919 O O . ASP A 1 47 ? 9.166 -6.237 -11.335 1.00 53.41 47 ASP A O 10
ATOM 16928 N N . GLY A 1 48 ? 9.294 -3.989 -11.045 1.00 41.21 48 GLY A N 10
ATOM 16929 C CA . GLY A 1 48 ? 7.908 -3.708 -11.457 1.00 63.30 48 GLY A CA 10
ATOM 16930 C C . GLY A 1 48 ? 6.908 -3.780 -10.303 1.00 54.14 48 GLY A C 10
ATOM 16931 O O . GLY A 1 48 ? 5.732 -3.432 -10.472 1.00 20.35 48 GLY A O 10
ATOM 16935 N N . VAL A 1 49 ? 7.385 -4.243 -9.136 1.00 31.23 49 VAL A N 10
ATOM 16936 C CA . VAL A 1 49 ? 6.584 -4.387 -7.916 1.00 11.41 49 VAL A CA 10
ATOM 16937 C C . VAL A 1 49 ? 6.758 -3.122 -7.054 1.00 13.35 49 VAL A C 10
ATOM 16938 O O . VAL A 1 49 ? 7.790 -2.936 -6.390 1.00 42.42 49 VAL A O 10
ATOM 16951 N N . ILE A 1 50 ? 5.746 -2.248 -7.114 1.00 14.01 50 ILE A N 10
ATOM 16952 C CA . ILE A 1 50 ? 5.718 -0.964 -6.395 1.00 12.31 50 ILE A CA 10
ATOM 16953 C C . ILE A 1 50 ? 5.610 -1.231 -4.884 1.00 10.41 50 ILE A C 10
ATOM 16954 O O . ILE A 1 50 ? 4.600 -1.741 -4.420 1.00 34.52 50 ILE A O 10
ATOM 16970 N N . THR A 1 51 ? 6.658 -0.921 -4.125 1.00 51.41 51 THR A N 10
ATOM 16971 C CA . THR A 1 51 ? 6.697 -1.195 -2.679 1.00 25.22 51 THR A CA 10
ATOM 16972 C C . THR A 1 51 ? 6.613 0.132 -1.910 1.00 31.13 51 THR A C 10
ATOM 16973 O O . THR A 1 51 ? 7.601 0.862 -1.818 1.00 12.34 51 THR A O 10
ATOM 16984 N N . VAL A 1 52 ? 5.405 0.450 -1.406 1.00 62.50 52 VAL A N 10
ATOM 16985 C CA . VAL A 1 52 ? 5.143 1.674 -0.629 1.00 4.32 52 VAL A CA 10
ATOM 16986 C C . VAL A 1 52 ? 5.038 1.331 0.875 1.00 31.33 52 VAL A C 10
ATOM 16987 O O . VAL A 1 52 ? 4.056 0.749 1.341 1.00 73.43 52 VAL A O 10
ATOM 17000 N N . LYS A 1 53 ? 6.102 1.664 1.612 1.00 61.35 53 LYS A N 10
ATOM 17001 C CA . LYS A 1 53 ? 6.204 1.429 3.048 1.00 32.14 53 LYS A CA 10
ATOM 17002 C C . LYS A 1 53 ? 5.784 2.703 3.796 1.00 42.24 53 LYS A C 10
ATOM 17003 O O . LYS A 1 53 ? 6.574 3.645 3.931 1.00 21.40 53 LYS A O 10
ATOM 17022 N N . ALA A 1 54 ? 4.516 2.736 4.222 1.00 71.52 54 ALA A N 10
ATOM 17023 C CA . ALA A 1 54 ? 3.937 3.870 4.960 1.00 1.31 54 ALA A CA 10
ATOM 17024 C C . ALA A 1 54 ? 4.237 3.725 6.465 1.00 63.22 54 ALA A C 10
ATOM 17025 O O . ALA A 1 54 ? 3.483 3.094 7.210 1.00 20.53 54 ALA A O 10
ATOM 17032 N N . LYS A 1 55 ? 5.401 4.251 6.874 1.00 3.24 55 LYS A N 10
ATOM 17033 C CA . LYS A 1 55 ? 5.805 4.311 8.286 1.00 63.35 55 LYS A CA 10
ATOM 17034 C C . LYS A 1 55 ? 5.051 5.458 8.984 1.00 51.31 55 LYS A C 10
ATOM 17035 O O . LYS A 1 55 ? 5.107 6.599 8.533 1.00 34.32 55 LYS A O 10
ATOM 17054 N N . GLY A 1 56 ? 4.343 5.133 10.068 1.00 42.14 56 GLY A N 10
ATOM 17055 C CA . GLY A 1 56 ? 3.614 6.129 10.846 1.00 60.34 56 GLY A CA 10
ATOM 17056 C C . GLY A 1 56 ? 2.754 5.483 11.910 1.00 0.42 56 GLY A C 10
ATOM 17057 O O . GLY A 1 56 ? 3.225 4.606 12.631 1.00 73.32 56 GLY A O 10
ATOM 17061 N N . GLU A 1 57 ? 1.487 5.908 12.001 1.00 74.00 57 GLU A N 10
ATOM 17062 C CA . GLU A 1 57 ? 0.535 5.398 13.001 1.00 44.44 57 GLU A CA 10
ATOM 17063 C C . GLU A 1 57 ? -0.465 4.439 12.345 1.00 54.40 57 GLU A C 10
ATOM 17064 O O . GLU A 1 57 ? -0.835 4.631 11.180 1.00 32.20 57 GLU A O 10
ATOM 17076 N N . GLU A 1 58 ? -0.914 3.433 13.132 1.00 12.04 58 GLU A N 10
ATOM 17077 C CA . GLU A 1 58 ? -1.869 2.392 12.708 1.00 2.22 58 GLU A CA 10
ATOM 17078 C C . GLU A 1 58 ? -3.138 2.987 12.079 1.00 72.40 58 GLU A C 10
ATOM 17079 O O . GLU A 1 58 ? -3.691 2.403 11.146 1.00 35.11 58 GLU A O 10
ATOM 17091 N N . GLU A 1 59 ? -3.572 4.157 12.593 1.00 61.03 59 GLU A N 10
ATOM 17092 C CA . GLU A 1 59 ? -4.757 4.860 12.092 1.00 72.12 59 GLU A CA 10
ATOM 17093 C C . GLU A 1 59 ? -4.588 5.226 10.603 1.00 64.33 59 GLU A C 10
ATOM 17094 O O . GLU A 1 59 ? -5.317 4.708 9.756 1.00 34.11 59 GLU A O 10
ATOM 17106 N N . LYS A 1 60 ? -3.577 6.071 10.309 1.00 21.32 60 LYS A N 10
ATOM 17107 C CA . LYS A 1 60 ? -3.335 6.612 8.951 1.00 51.03 60 LYS A CA 10
ATOM 17108 C C . LYS A 1 60 ? -2.996 5.491 7.953 1.00 3.32 60 LYS A C 10
ATOM 17109 O O . LYS A 1 60 ? -3.421 5.537 6.802 1.00 52.20 60 LYS A O 10
ATOM 17128 N N . VAL A 1 61 ? -2.239 4.487 8.436 1.00 75.42 61 VAL A N 10
ATOM 17129 C CA . VAL A 1 61 ? -1.849 3.308 7.645 1.00 40.32 61 VAL A CA 10
ATOM 17130 C C . VAL A 1 61 ? -3.094 2.538 7.160 1.00 32.40 61 VAL A C 10
ATOM 17131 O O . VAL A 1 61 ? -3.290 2.385 5.954 1.00 15.44 61 VAL A O 10
ATOM 17144 N N . LYS A 1 62 ? -3.937 2.098 8.114 1.00 23.25 62 LYS A N 10
ATOM 17145 C CA . LYS A 1 62 ? -5.096 1.233 7.824 1.00 32.33 62 LYS A CA 10
ATOM 17146 C C . LYS A 1 62 ? -6.143 1.942 6.957 1.00 42.50 62 LYS A C 10
ATOM 17147 O O . LYS A 1 62 ? -6.811 1.292 6.140 1.00 55.22 62 LYS A O 10
ATOM 17166 N N . LYS A 1 63 ? -6.259 3.273 7.133 1.00 75.01 63 LYS A N 10
ATOM 17167 C CA . LYS A 1 63 ? -7.119 4.118 6.297 1.00 55.44 63 LYS A CA 10
ATOM 17168 C C . LYS A 1 63 ? -6.633 4.093 4.843 1.00 21.14 63 LYS A C 10
ATOM 17169 O O . LYS A 1 63 ? -7.386 3.737 3.945 1.00 4.32 63 LYS A O 10
ATOM 17188 N N . PHE A 1 64 ? -5.344 4.410 4.634 1.00 74.50 64 PHE A N 10
ATOM 17189 C CA . PHE A 1 64 ? -4.761 4.490 3.281 1.00 54.14 64 PHE A CA 10
ATOM 17190 C C . PHE A 1 64 ? -4.572 3.103 2.647 1.00 1.31 64 PHE A C 10
ATOM 17191 O O . PHE A 1 64 ? -4.399 3.013 1.446 1.00 74.23 64 PHE A O 10
ATOM 17208 N N . PHE A 1 65 ? -4.628 2.026 3.436 1.00 33.53 65 PHE A N 10
ATOM 17209 C CA . PHE A 1 65 ? -4.661 0.664 2.878 1.00 4.53 65 PHE A CA 10
ATOM 17210 C C . PHE A 1 65 ? -6.019 0.417 2.215 1.00 63.54 65 PHE A C 10
ATOM 17211 O O . PHE A 1 65 ? -6.078 0.253 1.007 1.00 34.13 65 PHE A O 10
ATOM 17228 N N . GLU A 1 66 ? -7.104 0.493 2.997 1.00 41.22 66 GLU A N 10
ATOM 17229 C CA . GLU A 1 66 ? -8.464 0.174 2.505 1.00 74.32 66 GLU A CA 10
ATOM 17230 C C . GLU A 1 66 ? -8.914 1.152 1.388 1.00 32.32 66 GLU A C 10
ATOM 17231 O O . GLU A 1 66 ? -9.583 0.737 0.441 1.00 25.42 66 GLU A O 10
ATOM 17243 N N . GLU A 1 67 ? -8.501 2.434 1.504 1.00 1.24 67 GLU A N 10
ATOM 17244 C CA . GLU A 1 67 ? -8.926 3.521 0.593 1.00 43.43 67 GLU A CA 10
ATOM 17245 C C . GLU A 1 67 ? -8.103 3.552 -0.715 1.00 23.53 67 GLU A C 10
ATOM 17246 O O . GLU A 1 67 ? -8.685 3.726 -1.789 1.00 14.42 67 GLU A O 10
ATOM 17258 N N . VAL A 1 68 ? -6.757 3.404 -0.638 1.00 70.40 68 VAL A N 10
ATOM 17259 C CA . VAL A 1 68 ? -5.893 3.396 -1.854 1.00 24.53 68 VAL A CA 10
ATOM 17260 C C . VAL A 1 68 ? -6.093 2.091 -2.649 1.00 3.33 68 VAL A C 10
ATOM 17261 O O . VAL A 1 68 ? -6.137 2.122 -3.882 1.00 3.44 68 VAL A O 10
ATOM 17274 N N . ILE A 1 69 ? -6.244 0.959 -1.929 1.00 24.01 69 ILE A N 10
ATOM 17275 C CA . ILE A 1 69 ? -6.605 -0.337 -2.538 1.00 72.31 69 ILE A CA 10
ATOM 17276 C C . ILE A 1 69 ? -7.973 -0.229 -3.225 1.00 4.12 69 ILE A C 10
ATOM 17277 O O . ILE A 1 69 ? -8.130 -0.714 -4.345 1.00 62.23 69 ILE A O 10
ATOM 17293 N N . ALA A 1 70 ? -8.931 0.462 -2.563 1.00 64.23 70 ALA A N 10
ATOM 17294 C CA . ALA A 1 70 ? -10.263 0.730 -3.139 1.00 10.33 70 ALA A CA 10
ATOM 17295 C C . ALA A 1 70 ? -10.144 1.535 -4.441 1.00 21.21 70 ALA A C 10
ATOM 17296 O O . ALA A 1 70 ? -10.813 1.222 -5.423 1.00 51.31 70 ALA A O 10
ATOM 17303 N N . ALA A 1 71 ? -9.251 2.541 -4.434 1.00 73.42 71 ALA A N 10
ATOM 17304 C CA . ALA A 1 71 ? -9.019 3.429 -5.584 1.00 72.44 71 ALA A CA 10
ATOM 17305 C C . ALA A 1 71 ? -8.526 2.637 -6.809 1.00 41.11 71 ALA A C 10
ATOM 17306 O O . ALA A 1 71 ? -9.175 2.639 -7.860 1.00 14.42 71 ALA A O 10
ATOM 17313 N N . LEU A 1 72 ? -7.401 1.918 -6.632 1.00 4.10 72 LEU A N 10
ATOM 17314 C CA . LEU A 1 72 ? -6.724 1.202 -7.725 1.00 23.43 72 LEU A CA 10
ATOM 17315 C C . LEU A 1 72 ? -7.514 -0.038 -8.189 1.00 42.10 72 LEU A C 10
ATOM 17316 O O . LEU A 1 72 ? -7.323 -0.494 -9.319 1.00 33.43 72 LEU A O 10
ATOM 17332 N N . LYS A 1 73 ? -8.392 -0.590 -7.311 1.00 14.25 73 LYS A N 10
ATOM 17333 C CA . LYS A 1 73 ? -9.195 -1.785 -7.651 1.00 35.53 73 LYS A CA 10
ATOM 17334 C C . LYS A 1 73 ? -10.455 -1.382 -8.430 1.00 33.45 73 LYS A C 10
ATOM 17335 O O . LYS A 1 73 ? -10.951 -2.178 -9.228 1.00 73.13 73 LYS A O 10
ATOM 17354 N N . LYS A 1 74 ? -10.989 -0.160 -8.168 1.00 2.13 74 LYS A N 10
ATOM 17355 C CA . LYS A 1 74 ? -12.094 0.404 -8.966 1.00 45.20 74 LYS A CA 10
ATOM 17356 C C . LYS A 1 74 ? -11.597 0.675 -10.389 1.00 32.14 74 LYS A C 10
ATOM 17357 O O . LYS A 1 74 ? -12.283 0.344 -11.350 1.00 61.04 74 LYS A O 10
ATOM 17376 N N . ILE A 1 75 ? -10.368 1.234 -10.491 1.00 62.24 75 ILE A N 10
ATOM 17377 C CA . ILE A 1 75 ? -9.671 1.443 -11.776 1.00 73.45 75 ILE A CA 10
ATOM 17378 C C . ILE A 1 75 ? -9.461 0.088 -12.481 1.00 21.25 75 ILE A C 10
ATOM 17379 O O . ILE A 1 75 ? -9.765 -0.053 -13.668 1.00 45.45 75 ILE A O 10
ATOM 17395 N N . ALA A 1 76 ? -8.968 -0.908 -11.712 1.00 73.13 76 ALA A N 10
ATOM 17396 C CA . ALA A 1 76 ? -8.731 -2.277 -12.205 1.00 42.42 76 ALA A CA 10
ATOM 17397 C C . ALA A 1 76 ? -10.043 -2.921 -12.684 1.00 22.45 76 ALA A C 10
ATOM 17398 O O . ALA A 1 76 ? -10.040 -3.664 -13.653 1.00 1.11 76 ALA A O 10
ATOM 17405 N N . ALA A 1 77 ? -11.161 -2.579 -12.013 1.00 13.41 77 ALA A N 10
ATOM 17406 C CA . ALA A 1 77 ? -12.502 -3.077 -12.366 1.00 54.01 77 ALA A CA 10
ATOM 17407 C C . ALA A 1 77 ? -12.965 -2.482 -13.705 1.00 54.33 77 ALA A C 10
ATOM 17408 O O . ALA A 1 77 ? -13.581 -3.185 -14.516 1.00 63.42 77 ALA A O 10
ATOM 17415 N N . GLU A 1 78 ? -12.640 -1.189 -13.935 1.00 70.11 78 GLU A N 10
ATOM 17416 C CA . GLU A 1 78 ? -12.921 -0.510 -15.216 1.00 53.41 78 GLU A CA 10
ATOM 17417 C C . GLU A 1 78 ? -12.119 -1.189 -16.351 1.00 62.25 78 GLU A C 10
ATOM 17418 O O . GLU A 1 78 ? -12.629 -1.371 -17.457 1.00 32.14 78 GLU A O 10
ATOM 17430 N N . ASN A 1 79 ? -10.857 -1.564 -16.044 1.00 73.34 79 ASN A N 10
ATOM 17431 C CA . ASN A 1 79 ? -9.973 -2.300 -16.973 1.00 34.23 79 ASN A CA 10
ATOM 17432 C C . ASN A 1 79 ? -10.446 -3.762 -17.167 1.00 54.10 79 ASN A C 10
ATOM 17433 O O . ASN A 1 79 ? -10.181 -4.367 -18.207 1.00 43.01 79 ASN A O 10
ATOM 17444 N N . GLY A 1 80 ? -11.131 -4.318 -16.153 1.00 30.11 80 GLY A N 10
ATOM 17445 C CA . GLY A 1 80 ? -11.565 -5.727 -16.158 1.00 23.31 80 GLY A CA 10
ATOM 17446 C C . GLY A 1 80 ? -10.575 -6.661 -15.462 1.00 32.32 80 GLY A C 10
ATOM 17447 O O . GLY A 1 80 ? -10.781 -7.878 -15.426 1.00 63.13 80 GLY A O 10
ATOM 17451 N N . LEU A 1 81 ? -9.502 -6.075 -14.912 1.00 73.42 81 LEU A N 10
ATOM 17452 C CA . LEU A 1 81 ? -8.426 -6.786 -14.188 1.00 14.11 81 LEU A CA 10
ATOM 17453 C C . LEU A 1 81 ? -8.812 -6.978 -12.696 1.00 1.02 81 LEU A C 10
ATOM 17454 O O . LEU A 1 81 ? -9.576 -6.188 -12.136 1.00 12.12 81 LEU A O 10
ATOM 17470 N N . LYS A 1 82 ? -8.263 -8.030 -12.063 1.00 62.35 82 LYS A N 10
ATOM 17471 C CA . LYS A 1 82 ? -8.603 -8.435 -10.674 1.00 41.32 82 LYS A CA 10
ATOM 17472 C C . LYS A 1 82 ? -7.445 -8.119 -9.712 1.00 2.44 82 LYS A C 10
ATOM 17473 O O . LYS A 1 82 ? -6.293 -8.326 -10.065 1.00 74.11 82 LYS A O 10
ATOM 17492 N N . VAL A 1 83 ? -7.760 -7.604 -8.506 1.00 33.15 83 VAL A N 10
ATOM 17493 C CA . VAL A 1 83 ? -6.787 -7.511 -7.397 1.00 44.14 83 VAL A CA 10
ATOM 17494 C C . VAL A 1 83 ? -6.966 -8.734 -6.463 1.00 10.01 83 VAL A C 10
ATOM 17495 O O . VAL A 1 83 ? -7.929 -8.828 -5.696 1.00 4.10 83 VAL A O 10
ATOM 17508 N N . GLU A 1 84 ? -6.053 -9.711 -6.585 1.00 1.11 84 GLU A N 10
ATOM 17509 C CA . GLU A 1 84 ? -6.099 -10.962 -5.792 1.00 41.21 84 GLU A CA 10
ATOM 17510 C C . GLU A 1 84 ? -5.251 -10.781 -4.504 1.00 74.14 84 GLU A C 10
ATOM 17511 O O . GLU A 1 84 ? -4.254 -11.479 -4.266 1.00 74.41 84 GLU A O 10
ATOM 17523 N N . THR A 1 85 ? -5.693 -9.817 -3.678 1.00 62.24 85 THR A N 10
ATOM 17524 C CA . THR A 1 85 ? -4.927 -9.271 -2.542 1.00 23.25 85 THR A CA 10
ATOM 17525 C C . THR A 1 85 ? -5.234 -9.983 -1.199 1.00 41.22 85 THR A C 10
ATOM 17526 O O . THR A 1 85 ? -6.173 -10.780 -1.086 1.00 60.23 85 THR A O 10
ATOM 17537 N N . GLU A 1 86 ? -4.390 -9.675 -0.199 1.00 3.30 86 GLU A N 10
ATOM 17538 C CA . GLU A 1 86 ? -4.597 -10.022 1.207 1.00 15.03 86 GLU A CA 10
ATOM 17539 C C . GLU A 1 86 ? -4.071 -8.855 2.076 1.00 43.03 86 GLU A C 10
ATOM 17540 O O . GLU A 1 86 ? -3.047 -8.232 1.746 1.00 71.44 86 GLU A O 10
ATOM 17552 N N . LEU A 1 87 ? -4.803 -8.540 3.158 1.00 32.14 87 LEU A N 10
ATOM 17553 C CA . LEU A 1 87 ? -4.442 -7.495 4.129 1.00 42.00 87 LEU A CA 10
ATOM 17554 C C . LEU A 1 87 ? -4.446 -8.144 5.515 1.00 62.11 87 LEU A C 10
ATOM 17555 O O . LEU A 1 87 ? -5.504 -8.584 5.986 1.00 55.03 87 LEU A O 10
ATOM 17571 N N . THR A 1 88 ? -3.269 -8.242 6.142 1.00 55.34 88 THR A N 10
ATOM 17572 C CA . THR A 1 88 ? -3.111 -8.862 7.464 1.00 12.54 88 THR A CA 10
ATOM 17573 C C . THR A 1 88 ? -2.114 -8.053 8.312 1.00 2.32 88 THR A C 10
ATOM 17574 O O . THR A 1 88 ? -0.960 -7.838 7.913 1.00 44.23 88 THR A O 10
ATOM 17585 N N . GLU A 1 89 ? -2.587 -7.610 9.477 1.00 21.00 89 GLU A N 10
ATOM 17586 C CA . GLU A 1 89 ? -1.783 -6.899 10.470 1.00 65.34 89 GLU A CA 10
ATOM 17587 C C . GLU A 1 89 ? -1.063 -7.943 11.331 1.00 14.13 89 GLU A C 10
ATOM 17588 O O . GLU A 1 89 ? -1.706 -8.624 12.150 1.00 42.40 89 GLU A O 10
ATOM 17600 N N . GLU A 1 90 ? 0.249 -8.109 11.087 1.00 42.23 90 GLU A N 10
ATOM 17601 C CA . GLU A 1 90 ? 1.116 -8.999 11.880 1.00 15.11 90 GLU A CA 10
ATOM 17602 C C . GLU A 1 90 ? 1.087 -8.561 13.360 1.00 5.11 90 GLU A C 10
ATOM 17603 O O . GLU A 1 90 ? 1.184 -7.363 13.661 1.00 43.52 90 GLU A O 10
ATOM 17615 N N . LYS A 1 91 ? 0.938 -9.551 14.253 1.00 4.50 91 LYS A N 10
ATOM 17616 C CA . LYS A 1 91 ? 0.666 -9.343 15.687 1.00 74.13 91 LYS A CA 10
ATOM 17617 C C . LYS A 1 91 ? 1.946 -8.982 16.467 1.00 53.24 91 LYS A C 10
ATOM 17618 O O . LYS A 1 91 ? 3.060 -9.310 16.035 1.00 73.24 91 LYS A O 10
ATOM 17637 N N . ALA A 1 92 ? 1.765 -8.291 17.609 1.00 70.41 92 ALA A N 10
ATOM 17638 C CA . ALA A 1 92 ? 2.841 -8.041 18.583 1.00 22.14 92 ALA A CA 10
ATOM 17639 C C . ALA A 1 92 ? 2.949 -9.247 19.531 1.00 53.02 92 ALA A C 10
ATOM 17640 O O . ALA A 1 92 ? 1.926 -9.843 19.893 1.00 75.50 92 ALA A O 10
ATOM 17647 N N . LYS A 1 93 ? 4.181 -9.599 19.919 1.00 74.11 93 LYS A N 10
ATOM 17648 C CA . LYS A 1 93 ? 4.462 -10.806 20.721 1.00 12.43 93 LYS A CA 10
ATOM 17649 C C . LYS A 1 93 ? 5.876 -10.686 21.328 1.00 51.44 93 LYS A C 10
ATOM 17650 O O . LYS A 1 93 ? 6.752 -10.066 20.727 1.00 50.10 93 LYS A O 10
ATOM 17669 N N . VAL A 1 94 ? 6.087 -11.260 22.522 1.00 64.40 94 VAL A N 10
ATOM 17670 C CA . VAL A 1 94 ? 7.376 -11.184 23.241 1.00 74.25 94 VAL A CA 10
ATOM 17671 C C . VAL A 1 94 ? 8.127 -12.526 23.125 1.00 60.33 94 VAL A C 10
ATOM 17672 O O . VAL A 1 94 ? 7.555 -13.580 23.420 1.00 43.13 94 VAL A O 10
ATOM 17685 N N . GLU A 1 95 ? 9.400 -12.472 22.690 1.00 23.10 95 GLU A N 10
ATOM 17686 C CA . GLU A 1 95 ? 10.291 -13.649 22.609 1.00 60.31 95 GLU A CA 10
ATOM 17687 C C . GLU A 1 95 ? 11.672 -13.269 23.164 1.00 2.33 95 GLU A C 10
ATOM 17688 O O . GLU A 1 95 ? 12.209 -12.217 22.797 1.00 33.54 95 GLU A O 10
ATOM 17700 N N . ASN A 1 96 ? 12.218 -14.105 24.082 1.00 23.44 96 ASN A N 10
ATOM 17701 C CA . ASN A 1 96 ? 13.556 -13.894 24.701 1.00 70.21 96 ASN A CA 10
ATOM 17702 C C . ASN A 1 96 ? 13.587 -12.552 25.500 1.00 43.31 96 ASN A C 10
ATOM 17703 O O . ASN A 1 96 ? 14.632 -11.929 25.689 1.00 31.40 96 ASN A O 10
ATOM 17714 N N . GLY A 1 97 ? 12.394 -12.136 25.987 1.00 5.14 97 GLY A N 10
ATOM 17715 C CA . GLY A 1 97 ? 12.223 -10.870 26.721 1.00 62.44 97 GLY A CA 10
ATOM 17716 C C . GLY A 1 97 ? 12.235 -9.634 25.826 1.00 12.24 97 GLY A C 10
ATOM 17717 O O . GLY A 1 97 ? 12.357 -8.509 26.323 1.00 10.35 97 GLY A O 10
ATOM 17721 N N . LYS A 1 98 ? 12.108 -9.851 24.503 1.00 43.43 98 LYS A N 10
ATOM 17722 C CA . LYS A 1 98 ? 12.146 -8.783 23.486 1.00 33.13 98 LYS A CA 10
ATOM 17723 C C . LYS A 1 98 ? 10.734 -8.577 22.927 1.00 33.03 98 LYS A C 10
ATOM 17724 O O . LYS A 1 98 ? 10.188 -9.470 22.263 1.00 32.11 98 LYS A O 10
ATOM 17743 N N . GLU A 1 99 ? 10.143 -7.415 23.235 1.00 53.42 99 GLU A N 10
ATOM 17744 C CA . GLU A 1 99 ? 8.806 -7.037 22.748 1.00 53.15 99 GLU A CA 10
ATOM 17745 C C . GLU A 1 99 ? 8.837 -6.732 21.228 1.00 21.44 99 GLU A C 10
ATOM 17746 O O . GLU A 1 99 ? 9.186 -5.624 20.794 1.00 2.41 99 GLU A O 10
ATOM 17758 N N . ILE A 1 100 ? 8.522 -7.763 20.422 1.00 42.42 100 ILE A N 10
ATOM 17759 C CA . ILE A 1 100 ? 8.425 -7.639 18.959 1.00 11.50 100 ILE A CA 10
ATOM 17760 C C . ILE A 1 100 ? 7.091 -6.960 18.622 1.00 70.32 100 ILE A C 10
ATOM 17761 O O . ILE A 1 100 ? 6.035 -7.578 18.753 1.00 25.05 100 ILE A O 10
ATOM 17777 N N . LYS A 1 101 ? 7.148 -5.678 18.249 1.00 44.15 101 LYS A N 10
ATOM 17778 C CA . LYS A 1 101 ? 5.954 -4.891 17.903 1.00 23.12 101 LYS A CA 10
ATOM 17779 C C . LYS A 1 101 ? 5.437 -5.304 16.516 1.00 3.15 101 LYS A C 10
ATOM 17780 O O . LYS A 1 101 ? 6.233 -5.564 15.605 1.00 21.31 101 LYS A O 10
ATOM 17799 N N . GLY A 1 102 ? 4.103 -5.367 16.378 1.00 43.04 102 GLY A N 10
ATOM 17800 C CA . GLY A 1 102 ? 3.458 -5.827 15.149 1.00 32.44 102 GLY A CA 10
ATOM 17801 C C . GLY A 1 102 ? 3.613 -4.863 13.983 1.00 33.02 102 GLY A C 10
ATOM 17802 O O . GLY A 1 102 ? 3.957 -3.693 14.183 1.00 31.33 102 GLY A O 10
ATOM 17806 N N . LYS A 1 103 ? 3.356 -5.358 12.761 1.00 53.22 103 LYS A N 10
ATOM 17807 C CA . LYS A 1 103 ? 3.522 -4.579 11.511 1.00 54.43 103 LYS A CA 10
ATOM 17808 C C . LYS A 1 103 ? 2.345 -4.858 10.569 1.00 14.41 103 LYS A C 10
ATOM 17809 O O . LYS A 1 103 ? 1.975 -6.013 10.368 1.00 61.12 103 LYS A O 10
ATOM 17828 N N . ILE A 1 104 ? 1.779 -3.799 9.973 1.00 21.53 104 ILE A N 10
ATOM 17829 C CA . ILE A 1 104 ? 0.594 -3.913 9.105 1.00 2.40 104 ILE A CA 10
ATOM 17830 C C . ILE A 1 104 ? 1.052 -4.212 7.671 1.00 0.43 104 ILE A C 10
ATOM 17831 O O . ILE A 1 104 ? 1.704 -3.379 7.038 1.00 61.00 104 ILE A O 10
ATOM 17847 N N . THR A 1 105 ? 0.737 -5.420 7.187 1.00 12.51 105 THR A N 10
ATOM 17848 C CA . THR A 1 105 ? 1.214 -5.917 5.890 1.00 4.31 105 THR A CA 10
ATOM 17849 C C . THR A 1 105 ? 0.032 -6.088 4.921 1.00 1.44 105 THR A C 10
ATOM 17850 O O . THR A 1 105 ? -0.730 -7.055 5.009 1.00 60.51 105 THR A O 10
ATOM 17861 N N . GLY A 1 106 ? -0.124 -5.113 4.023 1.00 42.55 106 GLY A N 10
ATOM 17862 C CA . GLY A 1 106 ? -1.142 -5.154 2.979 1.00 44.10 106 GLY A CA 10
ATOM 17863 C C . GLY A 1 106 ? -0.526 -5.441 1.624 1.00 23.34 106 GLY A C 10
ATOM 17864 O O . GLY A 1 106 ? 0.665 -5.185 1.400 1.00 32.00 106 GLY A O 10
ATOM 17868 N N . LYS A 1 107 ? -1.334 -5.969 0.716 1.00 35.15 107 LYS A N 10
ATOM 17869 C CA . LYS A 1 107 ? -0.914 -6.296 -0.654 1.00 72.22 107 LYS A CA 10
ATOM 17870 C C . LYS A 1 107 ? -1.922 -5.694 -1.648 1.00 24.14 107 LYS A C 10
ATOM 17871 O O . LYS A 1 107 ? -2.910 -5.075 -1.238 1.00 44.21 107 LYS A O 10
ATOM 17890 N N . VAL A 1 108 ? -1.575 -5.756 -2.938 1.00 71.25 108 VAL A N 10
ATOM 17891 C CA . VAL A 1 108 ? -2.503 -5.732 -4.083 1.00 21.21 108 VAL A CA 10
ATOM 17892 C C . VAL A 1 108 ? -1.745 -6.245 -5.304 1.00 43.34 108 VAL A C 10
ATOM 17893 O O . VAL A 1 108 ? -0.524 -6.095 -5.394 1.00 44.31 108 VAL A O 10
ATOM 17906 N N . ARG A 1 109 ? -2.477 -6.838 -6.244 1.00 33.24 109 ARG A N 10
ATOM 17907 C CA . ARG A 1 109 ? -1.882 -7.457 -7.433 1.00 75.12 109 ARG A CA 10
ATOM 17908 C C . ARG A 1 109 ? -2.789 -7.190 -8.627 1.00 45.15 109 ARG A C 10
ATOM 17909 O O . ARG A 1 109 ? -3.809 -7.869 -8.787 1.00 14.31 109 ARG A O 10
ATOM 17930 N N . ILE A 1 110 ? -2.442 -6.168 -9.430 1.00 21.53 110 ILE A N 10
ATOM 17931 C CA . ILE A 1 110 ? -3.163 -5.859 -10.672 1.00 44.03 110 ILE A CA 10
ATOM 17932 C C . ILE A 1 110 ? -2.929 -7.034 -11.648 1.00 62.41 110 ILE A C 10
ATOM 17933 O O . ILE A 1 110 ? -1.870 -7.140 -12.274 1.00 24.22 110 ILE A O 10
ATOM 17949 N N . SER A 1 111 ? -3.901 -7.950 -11.680 1.00 2.33 111 SER A N 10
ATOM 17950 C CA . SER A 1 111 ? -3.782 -9.251 -12.344 1.00 34.05 111 SER A CA 10
ATOM 17951 C C . SER A 1 111 ? -4.586 -9.252 -13.642 1.00 34.42 111 SER A C 10
ATOM 17952 O O . SER A 1 111 ? -5.795 -8.983 -13.628 1.00 62.11 111 SER A O 10
ATOM 17960 N N . ALA A 1 112 ? -3.907 -9.549 -14.758 1.00 24.02 112 ALA A N 10
ATOM 17961 C CA . ALA A 1 112 ? -4.519 -9.652 -16.087 1.00 42.12 112 ALA A CA 10
ATOM 17962 C C . ALA A 1 112 ? -4.488 -11.135 -16.527 1.00 72.51 112 ALA A C 10
ATOM 17963 O O . ALA A 1 112 ? -3.591 -11.540 -17.294 1.00 73.43 112 ALA A O 10
#

Foldseek 3Di:
DAWQKEKEAEDPPDDVVVLVVLVCVVCVVVVCCVPVVVWDWDWDCDPNITITTTHDDPVSSVCCQVVSLVVVQVVLVVVVWHWPWDWDWACWDADPNRTRHIHTYIYTYRHD

B-factor: mean 38.44, std 22.9, range [0.01, 75.54]

Sequence (112 aa):
MVEGVLTIELSDSVPEEVKEKVKATVEELAERARKEMGLEVKIEEKDGVITVKAKGEEEKVKKFFEEVIAALKKIAAENGLKVETELTEEKAKVENGKEIKGKITGKVRISAMVEGVLTIELSDSVPEEVKEKVKATVEELAERARKEMGLEVKIEEKDGVITVKAKGEEEKVKKFFEEVIAALKKIAAENGLKVETELTEEKAKVENGKEIKGKITGKVRISAMVEGVLTIELSDSVPEEVKEKVKATVEELAERARKEMGLEVKIEEKDGVITVKAKGEEEKVKKFFEEVIAALKKIAAENGLKVETELTEEKAKVENGKEIKGKITGKVRISAMVEGVLTIELSDSVPEEVKEKVKATVEELAERARKEMGLEVKIEEKDGVITVKAKGEEEKVKKFFEEVIAALKKIAAENGLKVETELTEEKAKVENGKEIKGKITGKVRISAMVEGVLTIELSDSVPEEVKEKVKATVEELAERARKEMGLEVKIEEKDGVITVKAKGEEEKVKKFFEEVIAALKKIAAENGLKVETELTEEKAKVENGKEIKGKITGKVRISAMVEGVLTIELSDSVPEEVKEKVKATVEELAERARKEMGLEVKIEEKDGVITVKAKGEEEKVKKFFEEVIAALKKIAAENGLKVETELTEEKAKVENGKEIKGKITGKVRISAMVEGVLTIELSDSVPEEVKEKVKATVEELAERARKEMGLEVKIEEKDGVITVKAKGEEEKVKKFFEEVIAALKKIAAENGLKVETELTEEKAKVENGKEIKGKITGKVRISAMVEGVLTIELSDSVPEEVKEKVKATVEELAERARKEMGLEVKIEEKDGVITVKAKGEEEKVKKFFEEVIAALKKIAAENGLKVETELTEEKAKVENGKEIKGKITGKVRISAMVEGVLTIELSDSVPEEVKEKVKATVEELAERARKEMGLEVKIEEKDGVITVKAKGEEEKVKKFFEEVIAALKKIAAENGLKVETELTEEKAKVENGKEIKGKITGKVRISAMVEGVLTIELSDSVPEEVKEKVKATVEELAERARKEMGLEVKIEEKDGVITVKAKGEEEKVKKFFEEVIAALKKIAAENGLKVETELTEEKAKVENGKEIKGKITGKVRISA

Radius of gyration: 14.65 Å; Cα contacts (8 Å, |Δi|>4): 204; chains: 1; bounding box: 26×30×47 Å

Secondary structure (DSSP, 8-state):
-EEEEEEEEE-TTS-HHHHHHHHHHHHHHHHHHHHHHT-EEEEEEETTEEEEEEEE-HHHHHHHHHHHHHHHHHHHHHHT-EE---EEEE--EEETTEEEPPEEEE--EEE-

Nearest PDB structures (foldseek):
  4rjv-assembly2_C  TM=6.733E-01  e=3.060E-01  synthetic construct
  2kl8-assembly1_A  TM=6.879E-01  e=5.410E-01  synthetic construct
  4rwx-assembly1_B  TM=7.224E-01  e=1.232E+00  Listeria monocytogenes EGD-e
  7jvs-assembly1_D  TM=6.237E-01  e=1.587E+00  Staphylococcus aureus
  2cve-assembly1_A  TM=5.612E-01  e=4.371E+00  Thermus thermophilus HB8